Protein AF-A0AAN7P745-F1 (afdb_monomer)

Mean predicted aligned error: 16.89 Å

Nearest PDB structures (foldseek):
  5hvo-assembly1_A  TM=8.659E-01  e=6.876E-32  Aspergillus fumigatus Af293
  5huv-assembly1_B  TM=8.745E-01  e=3.582E-31  Candida albicans SC5314
  5huu-assembly1_B-2  TM=8.502E-01  e=7.064E-30  Candida albicans SC5314
  5l3k-assembly2_H  TM=8.407E-01  e=4.374E-30  Mycolicibacterium thermoresistibile
  8fo1-assembly1_A  TM=8.170E-01  e=1.614E-23  Cryptococcus neoformans H99

Secondary structure (DSSP, 8-state):
-HHHHHHHHHHHHHHHHHHHTT-SBPPPP---GGG---EEEEEETTEEEEEE--TTTGGGS-TTS-EEEEE--TT--TT-HHHHHHHHHHHHHS--EEEEEE-HHHHSBSSHHHHHHTHHHHHHHHHHHHHHHHHTTS--GGGEEEEEETHHHHHHHHHHHHHHHHTTSPPPSEEEEES-B-TTTTT--GGGS--TTSSSEEEEEE-SSSB-SS--SSEEEES-TTSSSSS-S-TTS---TT---SS--HHHHHHHHHHHHHHHHHHHHH-TTTS-EEEE--HHHHHTT----PEEETT---HHHHHHHTTT--SS-----EEEEEEE-SEEEEE-TTS-EEEEE---HHHHHHHHHS-TT-EEEEE-SS---TTPPPPPPPTTSS---EEEE------THHHHHTT-GGG----HHHHHHHHHHHHHHHHHHHHHHTTS--SEEEEESGGGTTHHHHHHHHHHHTT---EEEEEE-S----HHHHTTSTTHHHHHHHHHTSSEEEESSHHHHHHHHHHHHHHH--EEETTTTEEEETTEEEEEEE------HHHHHHHPPPPPS--SSEEEEEEES-HHHHHHHHHHHHHHHHH-GGGTTTEEEEEEESSS-GGGTHHHHHHHHHHH--SS---EEEEESPPPHHHHHHHHHH-SEEEE--SSBS--HHHHHHHHH--SS--EEEEETTBHHHHH-TTSEEE-TT-HHHHHHHHHHHHT--HHHHHHHHHHHHHHHHHT-HHHHHHHHHHHHHT--S-SSPPP-HHHHHHHHTTTSPTTSEEEEEE-TBTTTB---SSGGG----HHHHHHHHHHHTSTTEEEEEE-SS-HHHHHHHH--SSSEEEEGGGTEEE-TTS-EEE--PPTTHHHHHHHHHHHHHHHH--TT-EEEE-SS-EEEE-TTS-HHHHHHHHHHHHHHHHHTTPEEEEETTEEEEE---S--HHHHHHHHHHHHH-TTHHHHEEEEEEE-STTHHHHHHHTTTTSEEEEE---S------SEEESSGGGHHHHHHHHHHHHHH-

Solvent-accessible surface area (backbone atoms only — not comparable to full-atom values): 55113 Å² total; per-residue (Å²): 112,77,62,62,54,50,56,51,51,51,50,56,49,51,28,49,49,30,56,74,69,68,46,59,46,87,76,70,75,91,73,58,70,94,69,64,69,70,46,45,32,38,32,32,98,91,33,79,88,54,39,79,64,46,91,92,49,51,83,75,47,62,40,92,39,42,36,38,36,41,29,57,25,71,72,32,47,69,82,38,68,67,52,52,47,42,52,51,47,49,63,71,78,43,88,39,38,37,34,41,45,26,45,30,87,47,22,30,26,34,53,65,63,65,35,59,69,46,31,58,50,55,3,43,55,50,7,51,50,52,41,51,34,36,78,70,65,37,38,50,50,82,37,33,35,32,38,8,28,26,56,14,12,27,21,42,19,30,14,24,44,42,28,13,66,74,59,78,68,52,48,31,36,32,35,38,26,30,19,29,43,25,82,93,38,66,90,50,58,70,88,66,27,51,36,36,78,25,19,75,36,17,41,26,34,31,18,20,84,60,19,48,90,65,93,42,28,68,44,46,38,36,44,64,66,85,72,84,58,62,5,35,59,37,92,96,35,82,79,71,94,90,70,95,73,72,98,80,70,68,61,70,28,47,56,45,10,40,54,41,34,54,54,53,48,42,50,18,64,75,43,69,76,91,73,50,74,35,48,48,50,52,67,66,36,49,78,67,75,60,62,71,65,70,68,38,66,49,77,60,89,44,74,70,56,36,62,69,66,58,45,75,56,70,78,58,77,79,83,65,42,32,37,38,37,38,70,45,42,53,37,31,54,45,64,50,101,86,66,48,74,40,85,39,91,43,93,44,76,61,49,36,52,54,49,63,66,52,61,60,85,28,38,37,40,12,20,35,83,56,92,73,60,100,84,64,76,77,73,78,56,48,96,83,43,87,47,50,47,50,74,49,81,52,76,90,84,65,77,44,57,64,26,42,32,57,70,41,54,96,55,41,68,86,50,70,69,49,48,53,49,45,52,53,49,16,48,55,52,17,54,55,51,47,68,53,49,76,70,72,65,50,51,32,40,40,38,39,33,83,77,47,33,60,16,34,39,53,42,41,51,48,32,65,76,72,63,53,88,50,35,33,31,34,36,40,70,59,44,54,41,50,46,83,58,46,63,73,41,94,58,38,59,61,50,52,32,13,52,58,33,26,46,22,39,34,23,46,34,60,69,35,42,52,22,48,54,50,29,41,35,72,70,55,18,33,51,70,40,82,91,77,31,35,35,46,54,31,61,34,44,27,42,46,40,63,54,53,78,35,47,66,34,66,63,47,40,69,72,50,74,84,88,80,75,92,67,90,50,46,29,34,34,33,72,48,65,50,67,66,57,54,51,41,51,51,53,12,51,54,50,32,40,72,77,39,58,83,48,58,84,33,46,32,39,38,40,42,31,67,71,54,65,61,84,80,45,47,68,59,52,51,53,52,34,71,77,70,43,57,99,89,36,72,41,70,46,79,47,75,54,86,70,53,70,68,58,48,51,56,50,42,51,63,27,40,32,40,42,50,49,51,88,51,39,36,60,58,67,65,62,53,51,34,46,36,30,48,83,67,93,42,41,36,52,34,33,7,65,46,26,40,46,45,82,76,41,76,66,39,50,68,32,55,57,87,38,39,68,55,39,17,51,52,49,51,51,53,76,68,52,55,66,71,59,31,44,55,35,45,53,55,51,34,56,48,41,57,66,43,12,32,63,48,36,51,51,59,50,52,51,51,30,68,70,60,58,80,65,88,74,78,80,74,45,42,70,64,45,54,78,57,48,58,83,67,49,59,85,96,40,33,40,34,42,41,32,28,43,69,36,27,56,12,54,76,50,101,46,77,91,71,41,52,54,49,71,66,49,45,56,52,52,57,50,43,39,72,34,89,62,39,45,41,33,42,48,24,78,44,33,50,72,56,50,47,65,66,71,64,72,71,65,39,32,42,19,6,52,30,31,44,34,33,39,41,59,89,69,53,72,47,70,63,89,71,68,91,65,50,65,59,46,45,55,52,47,51,54,50,45,41,74,78,54,41,56,72,63,19,42,71,47,80,52,75,76,34,39,35,41,36,44,66,67,33,54,78,76,58,49,67,58,47,62,61,51,51,39,50,56,30,42,76,66,65,25,44,58,41,89,46,94,56,30,41,32,31,35,67,80,60,103,69,40,38,20,57,34,53,51,48,54,46,32,73,75,60,34,91,65,28,82,82,52,45,33,41,39,38,41,25,46,53,81,64,41,38,47,28,24,53,72,35,55,95,72,35,54,26,36,32,28,41,52,49,63,72,77,92,71,58,37,66,28,50,36,49,44,36,75,51,47,42,28,51,55,51,36,53,49,52,54,58,73,74,106

pLDDT: mean 83.89, std 14.68, range [29.42, 98.75]

Sequence (1027 aa):
MLRISIVLALVFWAQAQVLNMGIGKLCLTKPEVSQCKVTFTLYNRLVTNGLVLSDANLNKIIASQRIVFIIHGWLQASSQGWIVEMKNEYLKIENLNVIVVDWSTYAFCSDYWPSAEVVPEIGVITGDFIWKLVSKNHAKLNTIQINGFSLGAHVAGIAGQQVQLKSGGVKIERINGLDATSLGFDGAAFNRRLDASDAKFVQAFHTSDFGMQVRYGTIDVYFNVKDNTCGRVQPGCPFSPGVPLPANPILPIVFCNHIRAVVYFIYSIKKPLDTLLAIRCSCINFRAKMCVGAKIVVGEYCPSLFAKILSNDMHAPRNYRTLVIAERLPFDLERNEHGDLVRKNRFDKISTTVAREVDPDTLWLGWAGSHLSENEKIPEPRLTDPTVLKSSQILPFCSNLWGLFHLVTKYAVCDETKWKNYLNVNKAIGNQALEVLKKGETDVVWLHNYQVIMAAVIIRQAIVEEQFTCKMGFFLHTQFPPCDVIKLLPWCDELLQGMLANDVVGFHTLSHCQNFLRSCQHCLGCRVDEEHLLIEHGGRVVTVKPSTMGIPFDYFTQLTQPKSFPRAQKIITTFDKCPHAIAQKLSALELLFKNNPDHLENIIMLFVITRVSLDQIQDKIDRFNANYRTSSWYPVHCTHGNKTQSELVAILQTTDVCLITPLNSSLSLIAKEFVACQNTVPGVLLLSSFSGNAETMPEAITTNPNLVDELAQALNRALTMPDDEKTIRMNYLRERERRNNTQHWKNSFLDAVFNHTNTGIDEVDVDYFDKYLSGWIKPNNDVVLLLDYDGTLAPIMPHPNLSKIPKETKAVLERLSNTDGCYVAVISGRGISNVKGMVGMDHITYAGNHGLEILFPDGSNFVFPIPEGISERVADLDAVLQEKLGYDGSWVENKGTSLTFHYRDGTLDFRKGFEAKAKVLIEEAGFKSEHAHLAVEAKPIVPWNKGCAAVYILEKIYGTDWINKINVIYIGDDVTDEDAMLMLKGIAATIRITSLPMTKTMAERRLPNNKSVLPLLQWVEQYLSRR

Organism: NCBI:txid1421715

Radius of gyration: 36.68 Å; Cα contacts (8 Å, |Δi|>4): 1958; chains: 1; bounding box: 88×91×112 Å

InterPro domains:
  IPR000734 Triacylglycerol lipase family [PR00821] (55-74)
  IPR000734 Triacylglycerol lipase family [PR00821] (143-161)
  IPR000734 Triacylglycerol lipase family [PR00821] (256-271)
  IPR001830 Glycosyl transferase, family 20 [PF00982] (322-752)
  IPR001830 Glycosyl transferase, family 20 [PTHR10788] (317-1020)
  IPR003337 Trehalose-phosphatase [PF02358] (786-981)
  IPR003337 Trehalose-phosphatase [TIGR00685] (784-1020)
  IPR006379 HAD-superfamily hydrolase, subfamily IIB [TIGR01484] (785-986)
  IPR013818 Lipase [PF00151] (37-294)
  IPR023214 HAD superfamily [G3DSA:3.40.50.1000] (785-1004)
  IPR029058 Alpha/Beta hydrolase fold [G3DSA:3.40.50.1820] (12-312)
  IPR029058 Alpha/Beta hydrolase fold [SSF53474] (34-291)
  IPR036412 HAD-like superfamily [SSF56784] (784-1020)

Structure (mmCIF, N/CA/C/O backbone):
data_AF-A0AAN7P745-F1
#
_entry.id   AF-A0AAN7P745-F1
#
loop_
_atom_site.group_PDB
_atom_site.id
_atom_site.type_symbol
_atom_site.label_atom_id
_atom_site.label_alt_id
_atom_site.label_comp_id
_atom_site.label_asym_id
_atom_site.label_entity_id
_atom_site.label_seq_id
_atom_site.pdbx_PDB_ins_code
_atom_site.Cartn_x
_atom_site.Cartn_y
_atom_site.Cartn_z
_atom_site.occupancy
_atom_site.B_iso_or_equiv
_atom_site.auth_seq_id
_atom_site.auth_comp_id
_atom_site.auth_asym_id
_atom_site.auth_atom_id
_atom_site.pdbx_PDB_model_num
ATOM 1 N N . MET A 1 1 ? 10.425 -28.432 -29.502 1.00 34.94 1 MET A N 1
ATOM 2 C CA . MET A 1 1 ? 10.435 -29.502 -30.529 1.00 34.94 1 MET A CA 1
ATOM 3 C C . MET A 1 1 ? 9.522 -30.684 -30.189 1.00 34.94 1 MET A C 1
ATOM 5 O O . MET A 1 1 ? 8.657 -30.995 -30.999 1.00 34.94 1 MET A O 1
ATOM 9 N N . LEU A 1 2 ? 9.623 -31.297 -28.997 1.00 35.84 2 LEU A N 1
ATOM 10 C CA . LEU A 1 2 ? 8.792 -32.460 -28.606 1.00 35.84 2 LEU A CA 1
ATOM 11 C C . LEU A 1 2 ? 7.265 -32.209 -28.698 1.00 35.84 2 LEU A C 1
ATOM 13 O O . LEU A 1 2 ? 6.505 -33.085 -29.084 1.00 35.84 2 LEU A O 1
ATOM 17 N N . ARG A 1 3 ? 6.816 -30.980 -28.406 1.00 44.78 3 ARG A N 1
ATOM 18 C CA . ARG A 1 3 ? 5.394 -30.579 -28.386 1.00 44.78 3 ARG A CA 1
ATOM 19 C C . ARG A 1 3 ? 4.777 -30.307 -29.762 1.00 44.78 3 ARG A C 1
ATOM 21 O O . ARG A 1 3 ? 3.663 -30.745 -30.009 1.00 44.78 3 ARG A O 1
ATOM 28 N N . ILE A 1 4 ? 5.508 -29.633 -30.655 1.00 49.75 4 ILE A N 1
ATOM 29 C CA . ILE A 1 4 ? 5.085 -29.415 -32.053 1.00 49.75 4 ILE A CA 1
ATOM 30 C C . ILE A 1 4 ? 4.861 -30.773 -32.730 1.00 49.75 4 ILE A C 1
ATOM 32 O O . ILE A 1 4 ? 3.863 -30.965 -33.409 1.00 49.75 4 ILE A O 1
ATOM 36 N N . SER A 1 5 ? 5.726 -31.745 -32.435 1.00 50.75 5 SER A N 1
ATOM 37 C CA . SER A 1 5 ? 5.614 -33.120 -32.934 1.00 50.75 5 SER A CA 1
ATOM 38 C C . SER A 1 5 ? 4.333 -33.825 -32.459 1.00 50.75 5 SER A C 1
ATOM 40 O O . SER A 1 5 ? 3.699 -34.520 -33.244 1.00 50.75 5 SER A O 1
ATOM 42 N N . ILE A 1 6 ? 3.904 -33.601 -31.207 1.00 54.59 6 ILE A N 1
ATOM 43 C CA . ILE A 1 6 ? 2.654 -34.158 -30.657 1.00 54.59 6 ILE A CA 1
ATOM 44 C C . ILE A 1 6 ? 1.432 -33.493 -31.299 1.00 54.59 6 ILE A C 1
ATOM 46 O O . ILE A 1 6 ? 0.529 -34.190 -31.745 1.00 54.59 6 ILE A O 1
ATOM 50 N N . VAL A 1 7 ? 1.399 -32.161 -31.392 1.00 57.81 7 VAL A N 1
ATOM 51 C CA . VAL A 1 7 ? 0.248 -31.444 -31.971 1.00 57.81 7 VAL A CA 1
ATOM 52 C C . VAL A 1 7 ? 0.106 -31.731 -33.471 1.00 57.81 7 VAL A C 1
ATOM 54 O O . VAL A 1 7 ? -1.003 -31.967 -33.940 1.00 57.81 7 VAL A O 1
ATOM 57 N N . LEU A 1 8 ? 1.215 -31.811 -34.213 1.00 60.28 8 LEU A N 1
ATOM 58 C CA . LEU A 1 8 ? 1.209 -32.236 -35.616 1.00 60.28 8 LEU A CA 1
ATOM 59 C C . LEU A 1 8 ? 0.715 -33.680 -35.773 1.00 60.28 8 LEU A C 1
ATOM 61 O O . LEU A 1 8 ? -0.136 -33.933 -36.621 1.00 60.28 8 LEU A O 1
ATOM 65 N N . ALA A 1 9 ? 1.178 -34.615 -34.935 1.00 58.25 9 ALA A N 1
ATOM 66 C CA . ALA A 1 9 ? 0.704 -36.001 -34.958 1.00 58.25 9 ALA A CA 1
ATOM 67 C C . ALA A 1 9 ? -0.807 -36.114 -34.674 1.00 58.25 9 ALA A C 1
ATOM 69 O O . ALA A 1 9 ? -1.495 -36.920 -35.300 1.00 58.25 9 ALA A O 1
ATOM 70 N N . LEU A 1 10 ? -1.338 -35.274 -33.779 1.00 60.84 10 LEU A N 1
ATOM 71 C CA . LEU A 1 10 ? -2.770 -35.198 -33.470 1.00 60.84 10 LEU A CA 1
ATOM 72 C C . LEU A 1 10 ? -3.594 -34.671 -34.658 1.00 60.84 10 LEU A C 1
ATOM 74 O O . LEU A 1 10 ? -4.677 -35.194 -34.913 1.00 60.84 10 LEU A O 1
ATOM 78 N N . VAL A 1 11 ? -3.077 -33.691 -35.411 1.00 62.94 11 VAL A N 1
ATOM 79 C CA . VAL A 1 11 ? -3.713 -33.181 -36.642 1.00 62.94 11 VAL A CA 1
ATOM 80 C C . VAL A 1 11 ? -3.708 -34.241 -37.743 1.00 62.94 11 VAL A C 1
ATOM 82 O O . VAL A 1 11 ? -4.757 -34.497 -38.326 1.00 62.94 11 VAL A O 1
ATOM 85 N N . PHE A 1 12 ? -2.576 -34.916 -37.981 1.00 64.31 12 PHE A N 1
ATOM 86 C CA . PHE A 1 12 ? -2.487 -35.986 -38.983 1.00 64.31 12 PHE A CA 1
ATOM 87 C C . PHE A 1 12 ? -3.410 -37.172 -38.665 1.00 64.31 12 PHE A C 1
ATOM 89 O O . PHE A 1 12 ? -4.016 -37.742 -39.569 1.00 64.31 12 PHE A O 1
ATOM 96 N N . TRP A 1 13 ? -3.575 -37.529 -37.387 1.00 59.31 13 TRP A N 1
ATOM 97 C CA . TRP A 1 13 ? -4.514 -38.580 -36.987 1.00 59.31 13 TRP A CA 1
ATOM 98 C C . TRP A 1 13 ? -5.977 -38.125 -37.056 1.00 59.31 13 TRP A C 1
ATOM 100 O O . TRP A 1 13 ? -6.816 -38.896 -37.508 1.00 59.31 13 TRP A O 1
ATOM 110 N N . ALA A 1 14 ? -6.304 -36.884 -36.668 1.00 59.53 14 ALA A N 1
ATOM 111 C CA . ALA A 1 14 ? -7.654 -36.332 -36.835 1.00 59.53 14 ALA A CA 1
ATOM 112 C C . ALA A 1 14 ? -8.053 -36.285 -38.318 1.00 59.53 14 ALA A C 1
ATOM 114 O O . ALA A 1 14 ? -9.144 -36.719 -38.674 1.00 59.53 14 ALA A O 1
ATOM 115 N N . GLN A 1 15 ? -7.135 -35.854 -39.180 1.00 64.69 15 GLN A N 1
ATOM 116 C CA . GLN A 1 15 ? -7.266 -35.908 -40.634 1.00 64.69 15 GLN A CA 1
ATOM 117 C C . GLN A 1 15 ? -7.487 -37.352 -41.120 1.00 64.69 15 GLN A C 1
ATOM 119 O O . GLN A 1 15 ? -8.419 -37.602 -41.880 1.00 64.69 15 GLN A O 1
ATOM 124 N N . ALA A 1 16 ? -6.727 -38.329 -40.610 1.00 58.12 16 ALA A N 1
ATOM 125 C CA . ALA A 1 16 ? -6.922 -39.746 -40.929 1.00 58.12 16 ALA A CA 1
ATOM 126 C C . ALA A 1 16 ? -8.275 -40.312 -40.444 1.00 58.12 16 ALA A C 1
ATOM 128 O O . ALA A 1 16 ? -8.892 -41.105 -41.149 1.00 58.12 16 ALA A O 1
ATOM 129 N N . GLN A 1 17 ? -8.773 -39.902 -39.272 1.00 58.50 17 GLN A N 1
ATOM 130 C CA . GLN A 1 17 ? -10.094 -40.304 -38.767 1.00 58.50 17 GLN A CA 1
ATOM 131 C C . GLN A 1 17 ? -11.231 -39.686 -39.584 1.00 58.50 17 GLN A C 1
ATOM 133 O O . GLN A 1 17 ? -12.182 -40.377 -39.927 1.00 58.50 17 GLN A O 1
ATOM 138 N N . VAL A 1 18 ? -11.119 -38.406 -39.940 1.00 58.31 18 VAL A N 1
ATOM 139 C CA . VAL A 1 18 ? -12.094 -37.693 -40.778 1.00 58.31 18 VAL A CA 1
ATOM 140 C C . VAL A 1 18 ? -12.180 -38.333 -42.171 1.00 58.31 18 VAL A C 1
ATOM 142 O O . VAL A 1 18 ? -13.283 -38.592 -42.654 1.00 58.31 18 VAL A O 1
ATOM 145 N N . LEU A 1 19 ? -11.031 -38.703 -42.751 1.00 59.38 19 LEU A N 1
ATOM 146 C CA . LEU A 1 19 ? -10.947 -39.493 -43.985 1.00 59.38 19 LEU A CA 1
ATOM 147 C C . LEU A 1 19 ? -11.577 -40.891 -43.826 1.00 59.38 19 LEU A C 1
ATOM 149 O O . LEU A 1 19 ? -12.367 -41.296 -44.675 1.00 59.38 19 LEU A O 1
ATOM 153 N N . ASN A 1 20 ? -11.302 -41.6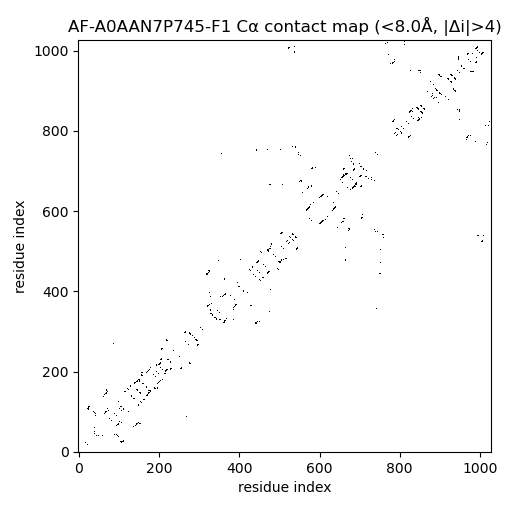02 -42.725 1.00 54.50 20 ASN A N 1
ATOM 154 C CA . ASN A 1 20 ? -11.874 -42.930 -42.448 1.00 54.50 20 ASN A CA 1
ATOM 155 C C . ASN A 1 20 ? -13.392 -42.907 -42.189 1.00 54.50 20 ASN A C 1
ATOM 157 O O . ASN A 1 20 ? -14.074 -43.888 -42.473 1.00 54.50 20 ASN A O 1
ATOM 161 N N . MET A 1 21 ? -13.932 -41.807 -41.656 1.00 54.38 21 MET A N 1
ATOM 162 C CA . MET A 1 21 ? -15.368 -41.624 -41.408 1.00 54.38 21 MET A CA 1
ATOM 163 C C . MET A 1 21 ? -16.126 -41.084 -42.635 1.00 54.38 21 MET A C 1
ATOM 165 O O . MET A 1 21 ? -17.347 -40.945 -42.575 1.00 54.38 21 MET A O 1
ATOM 169 N N . GLY A 1 22 ? -15.430 -40.763 -43.735 1.00 54.44 22 GLY A N 1
ATOM 170 C CA . GLY A 1 22 ? -16.032 -40.163 -44.932 1.00 54.44 22 GLY A CA 1
ATOM 171 C C . GLY A 1 22 ? -16.610 -38.761 -44.694 1.00 54.44 22 GLY A C 1
ATOM 172 O O . GLY A 1 22 ? -17.538 -38.347 -45.388 1.00 54.44 22 GLY A O 1
ATOM 173 N N . ILE A 1 23 ? -16.105 -38.043 -43.687 1.00 55.44 23 ILE A N 1
ATOM 174 C CA . ILE A 1 23 ? -16.576 -36.710 -43.297 1.00 55.44 23 ILE A CA 1
ATOM 175 C C . ILE A 1 23 ? -15.678 -35.668 -43.986 1.00 55.44 23 ILE A C 1
ATOM 177 O O . ILE A 1 23 ? -14.461 -35.775 -43.944 1.00 55.44 23 ILE A O 1
ATOM 181 N N . GLY A 1 24 ? -16.254 -34.639 -44.615 1.00 52.62 24 GLY A N 1
ATOM 182 C CA . GLY A 1 24 ? -15.495 -33.582 -45.310 1.00 52.62 24 GLY A CA 1
ATOM 183 C C . GLY A 1 24 ? -15.291 -33.824 -46.814 1.00 52.62 24 GLY A C 1
ATOM 184 O O . GLY A 1 24 ? -15.501 -34.921 -47.324 1.00 52.62 24 GLY A O 1
ATOM 185 N N . LYS A 1 25 ? -14.943 -32.765 -47.558 1.00 57.94 25 LYS A N 1
ATOM 186 C CA . LYS A 1 25 ? -14.633 -32.835 -49.002 1.00 57.94 25 LYS A CA 1
ATOM 187 C C . LYS A 1 25 ? -13.120 -32.964 -49.221 1.00 57.94 25 LYS A C 1
ATOM 189 O O . LYS A 1 25 ? -12.353 -32.421 -48.430 1.00 57.94 25 LYS A O 1
ATOM 194 N N . LEU A 1 26 ? -12.706 -33.627 -50.310 1.00 55.22 26 LEU A N 1
ATOM 195 C CA . LEU A 1 26 ? -11.303 -33.664 -50.750 1.00 55.22 26 LEU A CA 1
ATOM 196 C C . LEU A 1 26 ? -10.814 -32.228 -51.016 1.00 55.22 26 LEU A C 1
ATOM 198 O O . LEU A 1 26 ? -11.507 -31.460 -51.690 1.00 55.22 26 LEU A O 1
ATOM 202 N N . CYS A 1 27 ? -9.662 -31.856 -50.458 1.00 57.78 27 CYS A N 1
ATOM 203 C CA . CYS A 1 27 ? -9.235 -30.461 -50.411 1.00 57.78 27 CYS A CA 1
ATOM 204 C C . CYS A 1 27 ? -8.809 -29.910 -51.785 1.00 57.78 27 CYS A C 1
ATOM 206 O O . CYS A 1 27 ? -8.082 -30.553 -52.541 1.00 57.78 27 CYS A O 1
ATOM 208 N N . LEU A 1 28 ? -9.285 -28.701 -52.105 1.00 57.00 28 LEU A N 1
ATOM 209 C CA . LEU A 1 28 ? -8.918 -27.944 -53.307 1.00 57.00 28 LEU A CA 1
ATOM 210 C C . LEU A 1 28 ? -7.557 -27.255 -53.099 1.00 57.00 28 LEU A C 1
ATOM 212 O O . LEU A 1 28 ? -7.248 -26.812 -51.992 1.00 57.00 28 LEU A O 1
ATOM 216 N N . THR A 1 29 ? -6.760 -27.126 -54.163 1.00 59.06 29 THR A N 1
ATOM 217 C CA . THR A 1 29 ? -5.555 -26.277 -54.188 1.00 59.06 29 THR A CA 1
ATOM 218 C C . THR A 1 29 ? -5.900 -24.827 -53.844 1.00 59.06 29 THR A C 1
ATOM 220 O O . THR A 1 29 ? -7.017 -24.391 -54.127 1.00 59.06 29 THR A O 1
ATOM 223 N N . LYS A 1 30 ? -4.943 -24.072 -53.280 1.00 61.34 30 LYS A N 1
ATOM 224 C CA . LYS A 1 30 ? -5.121 -22.662 -52.900 1.00 61.34 30 LYS A CA 1
ATOM 225 C C . LYS A 1 30 ? -5.818 -21.856 -54.022 1.00 61.34 30 LYS A C 1
ATOM 227 O O . LYS A 1 30 ? -5.224 -21.705 -55.091 1.00 61.34 30 LYS A O 1
ATOM 232 N N . PRO A 1 31 ? -7.046 -21.349 -53.806 1.00 62.66 31 PRO A N 1
ATOM 233 C CA . PRO A 1 31 ? -7.770 -20.560 -54.801 1.00 62.66 31 PRO A CA 1
ATOM 234 C C . PRO A 1 31 ? -7.322 -19.090 -54.800 1.00 62.66 31 PRO A C 1
ATOM 236 O O . PRO A 1 31 ? -6.814 -18.582 -53.799 1.00 62.66 31 PRO A O 1
ATOM 239 N N . GLU A 1 32 ? -7.555 -18.376 -55.905 1.00 60.81 32 GLU A N 1
ATOM 240 C CA . GLU A 1 32 ? -7.454 -16.910 -55.917 1.00 60.81 32 GLU A CA 1
ATOM 241 C C . GLU A 1 32 ? -8.561 -16.276 -55.054 1.00 60.81 32 GLU A C 1
ATOM 243 O O . GLU A 1 32 ? -9.662 -16.816 -54.946 1.00 60.81 32 GLU A O 1
ATOM 248 N N . VAL A 1 33 ? -8.310 -15.088 -54.484 1.00 61.59 33 VAL A N 1
ATOM 249 C CA . VAL A 1 33 ? -9.277 -14.356 -53.630 1.00 61.59 33 VAL A CA 1
ATOM 250 C C . VAL A 1 33 ? -10.644 -14.189 -54.311 1.00 61.59 33 VAL A C 1
ATOM 252 O O . VAL A 1 33 ? -11.678 -14.316 -53.663 1.00 61.59 33 VAL A O 1
ATOM 255 N N . SER A 1 34 ? -10.660 -13.955 -55.626 1.00 61.09 34 SER A N 1
ATOM 256 C CA . SER A 1 34 ? -11.872 -13.805 -56.448 1.00 61.09 34 SER A CA 1
ATOM 257 C C . SER A 1 34 ? -12.730 -15.077 -56.531 1.00 61.09 34 SER A C 1
ATOM 259 O O . SER A 1 34 ? -13.916 -14.999 -56.850 1.00 61.09 34 SER A O 1
ATOM 261 N N . GLN A 1 35 ? -12.148 -16.240 -56.233 1.00 67.06 35 GLN A N 1
ATOM 262 C CA . GLN A 1 35 ? -12.784 -17.556 -56.303 1.00 67.06 35 GLN A CA 1
ATOM 263 C C . GLN A 1 35 ? -13.251 -18.059 -54.927 1.00 67.06 35 GLN A C 1
ATOM 265 O O . GLN A 1 35 ? -13.985 -19.047 -54.852 1.00 67.06 35 GLN A O 1
ATOM 270 N N . CYS A 1 36 ? -12.863 -17.381 -53.841 1.00 76.62 36 CYS A N 1
ATOM 271 C CA . CYS A 1 36 ? -13.262 -17.724 -52.482 1.00 76.62 36 CYS A CA 1
ATOM 272 C C . CYS A 1 36 ? -14.757 -17.471 -52.243 1.00 76.62 36 CYS A C 1
ATOM 274 O O . CYS A 1 36 ? -15.217 -16.334 -52.144 1.00 76.62 36 CYS A O 1
ATOM 276 N N . LYS A 1 37 ? -15.536 -18.548 -52.092 1.00 84.50 37 LYS A N 1
ATOM 277 C CA . LYS A 1 37 ? -16.971 -18.463 -51.792 1.00 84.50 37 LYS A CA 1
ATOM 278 C C . LYS A 1 37 ? -17.237 -18.324 -50.288 1.00 84.50 37 LYS A C 1
ATOM 280 O O . LYS A 1 37 ? -17.192 -19.317 -49.559 1.00 84.50 37 LYS A O 1
ATOM 285 N N . VAL A 1 38 ? -17.589 -17.109 -49.860 1.00 93.69 38 VAL A N 1
ATOM 286 C CA . VAL A 1 38 ? -18.064 -16.780 -48.502 1.00 93.69 38 VAL A CA 1
ATOM 287 C C . VAL A 1 38 ? -19.523 -16.330 -48.561 1.00 93.69 38 VAL A C 1
ATOM 289 O O . VAL A 1 38 ? -19.886 -15.505 -49.398 1.00 93.69 38 VAL A O 1
ATOM 292 N N . THR A 1 39 ? -20.367 -16.864 -47.679 1.00 96.44 39 THR A N 1
ATOM 293 C CA . THR A 1 39 ? -21.792 -16.510 -47.598 1.00 96.44 39 THR A CA 1
ATOM 294 C C . THR A 1 39 ? -22.069 -15.741 -46.310 1.00 96.44 39 THR A C 1
ATOM 296 O O . THR A 1 39 ? -21.699 -16.188 -45.229 1.00 96.44 39 THR A O 1
ATOM 299 N N . PHE A 1 40 ? -22.759 -14.604 -46.412 1.00 97.75 40 PHE A N 1
ATOM 300 C CA . PHE A 1 40 ? -23.172 -13.791 -45.265 1.00 97.75 40 PHE A CA 1
ATOM 301 C C . PHE A 1 40 ? -24.677 -13.938 -45.063 1.00 97.75 40 PHE A C 1
ATOM 303 O O . PHE A 1 40 ? -25.452 -13.517 -45.919 1.00 97.75 40 PHE A O 1
ATOM 310 N N . THR A 1 41 ? -25.106 -14.534 -43.950 1.00 98.00 41 THR A N 1
ATOM 311 C CA . THR A 1 41 ? -26.537 -14.760 -43.677 1.00 98.00 41 THR A CA 1
ATOM 312 C C . THR A 1 41 ? -27.013 -13.871 -42.537 1.00 98.00 41 THR A C 1
ATOM 314 O O . THR A 1 41 ? -26.535 -14.007 -41.411 1.00 98.00 41 THR A O 1
ATOM 317 N N . LEU A 1 42 ? -27.956 -12.976 -42.829 1.00 97.50 42 LEU A N 1
ATOM 318 C CA . LEU A 1 42 ? -28.577 -12.064 -41.874 1.00 97.50 42 LEU A CA 1
ATOM 319 C C . LEU A 1 42 ? -29.681 -12.753 -41.078 1.00 97.50 42 LEU A C 1
ATOM 321 O O . LEU A 1 42 ? -30.570 -13.377 -41.656 1.00 97.50 42 LEU A O 1
ATOM 325 N N . TYR A 1 43 ? -29.677 -12.510 -39.773 1.00 96.94 43 TYR A N 1
ATOM 326 C CA . TYR A 1 43 ? -30.782 -12.768 -38.868 1.00 96.94 43 TYR A CA 1
ATOM 327 C C . TYR A 1 43 ? -31.062 -11.523 -38.032 1.00 96.94 43 TYR A C 1
ATOM 329 O O . TYR A 1 43 ? -30.152 -10.927 -37.459 1.00 96.94 43 TYR A O 1
ATOM 337 N N . ASN A 1 44 ? -32.323 -11.130 -37.946 1.00 94.31 44 ASN A N 1
ATOM 338 C CA . ASN A 1 44 ? -32.794 -10.089 -37.037 1.00 94.31 44 ASN A CA 1
ATOM 339 C C . ASN A 1 44 ? -34.287 -10.315 -36.768 1.00 94.31 44 ASN A C 1
ATOM 341 O O . ASN A 1 44 ? -34.882 -11.269 -37.268 1.00 94.31 44 ASN A O 1
ATOM 345 N N . ARG A 1 45 ? -34.925 -9.421 -36.013 1.00 87.12 45 ARG A N 1
ATOM 346 C CA . ARG A 1 45 ? -36.364 -9.522 -35.712 1.00 87.12 45 ARG A CA 1
ATOM 347 C C . ARG A 1 45 ? -37.279 -9.602 -36.951 1.00 87.12 45 ARG A C 1
ATOM 349 O O . ARG A 1 45 ? -38.383 -10.115 -36.842 1.00 87.12 45 ARG A O 1
ATOM 356 N N . LEU A 1 46 ? -36.848 -9.073 -38.103 1.00 85.88 46 LEU A N 1
ATOM 357 C CA . LEU A 1 46 ? -37.605 -9.085 -39.366 1.00 85.88 46 LEU A CA 1
ATOM 358 C C . LEU A 1 46 ? -37.233 -10.273 -40.266 1.00 85.88 46 LEU A C 1
ATOM 360 O O . LEU A 1 46 ? -37.952 -10.582 -41.213 1.00 85.88 46 LEU A O 1
ATOM 364 N N . VAL A 1 47 ? -36.099 -10.919 -39.994 1.00 89.69 47 VAL A N 1
ATOM 365 C CA . VAL A 1 47 ? -35.512 -11.996 -40.790 1.00 89.69 47 VAL A CA 1
ATOM 366 C C . VAL A 1 47 ? -35.127 -13.132 -39.843 1.00 89.69 47 VAL A C 1
ATOM 368 O O . VAL A 1 47 ? -33.978 -13.259 -39.426 1.00 89.69 47 VAL A O 1
ATOM 371 N N . THR A 1 48 ? -36.099 -13.960 -39.470 1.00 83.56 48 THR A N 1
ATOM 372 C CA . THR A 1 48 ? -35.902 -15.048 -38.495 1.00 83.56 48 THR A CA 1
ATOM 373 C C . THR A 1 48 ? -35.373 -16.336 -39.131 1.00 83.56 48 THR A C 1
ATOM 375 O O . THR A 1 48 ? -34.560 -17.030 -38.522 1.00 83.56 48 THR A O 1
ATOM 378 N N . ASN A 1 49 ? -35.757 -16.618 -40.381 1.00 87.31 49 ASN A N 1
ATOM 379 C CA . ASN A 1 49 ? -35.361 -17.823 -41.128 1.00 87.31 49 ASN A CA 1
ATOM 380 C C . ASN A 1 49 ? -34.000 -17.705 -41.840 1.00 87.31 49 ASN A C 1
ATOM 382 O O . ASN A 1 49 ? -33.587 -18.634 -42.528 1.00 87.31 49 ASN A O 1
ATOM 386 N N . GLY A 1 50 ? -33.300 -16.582 -41.662 1.00 91.12 50 GLY A N 1
ATOM 387 C CA . GLY A 1 50 ? -32.042 -16.291 -42.345 1.00 91.12 50 GLY A CA 1
ATOM 388 C C . GLY A 1 50 ? -32.251 -15.737 -43.755 1.00 91.12 50 GLY A C 1
ATOM 389 O O . GLY A 1 50 ? -33.078 -16.223 -44.521 1.00 91.12 50 GLY A O 1
ATOM 390 N N . LEU A 1 51 ? -31.487 -14.705 -44.109 1.00 95.62 51 LEU A N 1
ATOM 391 C CA . LEU A 1 51 ? -31.439 -14.148 -45.461 1.00 95.62 51 LEU A CA 1
ATOM 392 C C . LEU A 1 51 ? -29.992 -14.062 -45.925 1.00 95.62 51 LEU A C 1
ATOM 394 O O . LEU A 1 51 ? -29.193 -13.349 -45.320 1.00 95.62 51 LEU A O 1
ATOM 398 N N . VAL A 1 52 ? -29.663 -14.738 -47.025 1.00 96.44 52 VAL A N 1
ATOM 399 C CA . VAL A 1 52 ? -28.354 -14.575 -47.666 1.00 96.44 52 VAL A CA 1
ATOM 400 C C . VAL A 1 52 ? -28.257 -13.166 -48.249 1.00 96.44 52 VAL A C 1
ATOM 402 O O . VAL A 1 52 ? -29.080 -12.752 -49.074 1.00 96.44 52 VAL A O 1
ATOM 405 N N . LEU A 1 53 ? -27.260 -12.415 -47.790 1.00 95.38 53 LEU A N 1
ATOM 406 C CA . LEU A 1 53 ? -27.048 -11.030 -48.174 1.00 95.38 53 LEU A CA 1
ATOM 407 C C . LEU A 1 53 ? -26.410 -10.937 -49.563 1.00 95.38 53 LEU A C 1
ATOM 409 O O . LEU A 1 53 ? -25.439 -11.620 -49.881 1.00 95.38 53 LEU A O 1
ATOM 413 N N . SER A 1 54 ? -26.963 -10.048 -50.377 1.00 92.38 54 SER A N 1
ATOM 414 C CA . SER A 1 54 ? -26.503 -9.660 -51.709 1.00 92.38 54 SER A CA 1
ATOM 415 C C . SER A 1 54 ? -26.678 -8.149 -51.868 1.00 92.38 54 SER A C 1
ATOM 417 O O . SER A 1 54 ? -27.350 -7.509 -51.059 1.00 92.38 54 SER A O 1
ATOM 419 N N . ASP A 1 55 ? -26.120 -7.553 -52.923 1.00 88.25 55 ASP A N 1
ATOM 420 C CA . ASP A 1 55 ? -26.286 -6.113 -53.173 1.00 88.25 55 ASP A CA 1
ATOM 421 C C . ASP A 1 55 ? -27.748 -5.657 -53.239 1.00 88.25 55 ASP A C 1
ATOM 423 O O . ASP A 1 55 ? -28.053 -4.534 -52.844 1.00 88.25 55 ASP A O 1
ATOM 427 N N . ALA A 1 56 ? -28.652 -6.530 -53.687 1.00 88.88 56 ALA A N 1
ATOM 428 C CA . ALA A 1 56 ? -30.065 -6.213 -53.856 1.00 88.88 56 ALA A CA 1
ATOM 429 C C . ALA A 1 56 ? -30.848 -6.124 -52.534 1.00 88.88 56 ALA A C 1
ATOM 431 O O . ALA A 1 56 ? -31.955 -5.588 -52.522 1.00 88.88 56 ALA A O 1
ATOM 432 N N . ASN A 1 57 ? -30.319 -6.661 -51.427 1.00 92.06 57 ASN A N 1
ATOM 433 C CA . ASN A 1 57 ? -31.076 -6.821 -50.180 1.00 92.06 57 ASN A CA 1
ATOM 434 C C . ASN A 1 57 ? -30.358 -6.301 -48.919 1.00 92.06 57 ASN A C 1
ATOM 436 O O . ASN A 1 57 ? -30.819 -6.559 -47.806 1.00 92.06 57 ASN A O 1
ATOM 440 N N . LEU A 1 58 ? -29.280 -5.517 -49.066 1.00 92.88 58 LEU A N 1
ATOM 441 C CA . LEU A 1 58 ? -28.576 -4.894 -47.930 1.00 92.88 58 LEU A CA 1
ATOM 442 C C . LEU A 1 58 ? -29.476 -3.965 -47.098 1.00 92.88 58 LEU A C 1
ATOM 444 O O . LEU A 1 58 ? -29.266 -3.808 -45.898 1.00 92.88 58 LEU A O 1
ATOM 448 N N . ASN A 1 59 ? -30.532 -3.415 -47.704 1.00 89.12 59 ASN A N 1
ATOM 449 C CA . ASN A 1 59 ? -31.558 -2.620 -47.025 1.00 89.12 59 ASN A CA 1
ATOM 450 C C . ASN A 1 59 ? -32.346 -3.388 -45.944 1.00 89.12 59 ASN A C 1
ATOM 452 O O . ASN A 1 59 ? -33.074 -2.767 -45.174 1.00 89.12 59 ASN A O 1
ATOM 456 N N . LYS A 1 60 ? -32.221 -4.720 -45.870 1.00 92.31 60 LYS A N 1
ATOM 457 C CA . LYS A 1 60 ? -32.808 -5.541 -44.799 1.00 92.31 60 LYS A CA 1
ATOM 458 C C . LYS A 1 60 ? -32.020 -5.473 -43.486 1.00 92.31 60 LYS A C 1
ATOM 460 O O . LYS A 1 60 ? -32.545 -5.886 -42.451 1.00 92.31 60 LYS A O 1
ATOM 465 N N . ILE A 1 61 ? -30.797 -4.940 -43.512 1.00 93.38 61 ILE A N 1
ATOM 466 C CA . ILE A 1 61 ? -30.007 -4.637 -42.315 1.00 93.38 61 ILE A CA 1
ATOM 467 C C . ILE A 1 61 ? -30.546 -3.351 -41.692 1.00 93.38 61 ILE A C 1
ATOM 469 O O . ILE A 1 61 ? -30.640 -2.312 -42.347 1.00 93.38 61 ILE A O 1
ATOM 473 N N . ILE A 1 62 ? -30.881 -3.408 -40.404 1.00 91.56 62 ILE A N 1
ATOM 474 C CA . ILE A 1 62 ? -31.371 -2.239 -39.674 1.00 91.56 62 ILE A CA 1
ATOM 475 C C . ILE A 1 62 ? -30.153 -1.428 -39.226 1.00 91.56 62 ILE A C 1
ATOM 477 O O . ILE A 1 62 ? -29.542 -1.746 -38.210 1.00 91.56 62 ILE A O 1
ATOM 481 N N . ALA A 1 63 ? -29.798 -0.391 -39.988 1.00 86.19 63 ALA A N 1
ATOM 482 C CA . ALA A 1 63 ? -28.550 0.365 -39.820 1.00 86.19 63 ALA A CA 1
ATOM 483 C C . ALA A 1 63 ? -28.372 1.039 -38.446 1.00 86.19 63 ALA A C 1
ATOM 485 O O . ALA A 1 63 ? -27.250 1.331 -38.036 1.00 86.19 63 ALA A O 1
ATOM 486 N N . SER A 1 64 ? -29.468 1.302 -37.727 1.00 84.25 64 SER A N 1
ATOM 487 C CA . SER A 1 64 ? -29.437 1.873 -36.374 1.00 84.25 64 SER A CA 1
ATOM 488 C C . SER A 1 64 ? -29.122 0.848 -35.281 1.00 84.25 64 SER A C 1
ATOM 490 O O . SER A 1 64 ? -28.911 1.240 -34.137 1.00 84.25 64 SER A O 1
ATOM 492 N N . GLN A 1 65 ? -29.145 -0.446 -35.600 1.00 90.62 65 GLN A N 1
ATOM 493 C CA . GLN A 1 65 ? -28.929 -1.530 -34.649 1.00 90.62 65 GLN A CA 1
ATOM 494 C C . GLN A 1 65 ? -27.495 -2.052 -34.708 1.00 90.62 65 GLN A C 1
ATOM 496 O O . GLN A 1 65 ? -26.839 -2.016 -35.750 1.00 90.62 65 GLN A O 1
ATOM 501 N N . ARG A 1 66 ? -27.039 -2.601 -33.580 1.00 92.75 66 ARG A N 1
ATOM 502 C CA . ARG A 1 66 ? -25.750 -3.286 -33.466 1.00 92.75 66 ARG A CA 1
ATOM 503 C C . ARG A 1 66 ? -25.659 -4.452 -34.451 1.00 92.75 66 ARG A C 1
ATOM 505 O O . ARG A 1 66 ? -26.671 -5.088 -34.754 1.00 92.75 66 ARG A O 1
ATOM 512 N N . ILE A 1 67 ? -24.457 -4.733 -34.950 1.00 96.25 67 ILE A N 1
ATOM 513 C CA . ILE A 1 67 ? -24.196 -5.870 -35.837 1.00 96.25 67 ILE A CA 1
ATOM 514 C C . ILE A 1 67 ? -23.191 -6.807 -35.178 1.00 96.25 67 ILE A C 1
ATOM 516 O O . ILE A 1 67 ? -22.084 -6.398 -34.831 1.00 96.25 67 ILE A O 1
ATOM 520 N N . VAL A 1 68 ? -23.575 -8.073 -35.035 1.00 96.81 68 VAL A N 1
ATOM 521 C CA . VAL A 1 68 ? -22.724 -9.140 -34.506 1.00 96.81 68 VAL A CA 1
ATOM 522 C C . VAL A 1 68 ? -22.423 -10.140 -35.614 1.00 96.81 68 VAL A C 1
ATOM 524 O O . VAL A 1 68 ? -23.322 -10.813 -36.114 1.00 96.81 68 VAL A O 1
ATOM 527 N N . PHE A 1 69 ? -21.151 -10.266 -35.974 1.00 98.38 69 PHE A N 1
ATOM 528 C CA . PHE A 1 69 ? -20.664 -11.304 -36.873 1.00 98.38 69 PHE A CA 1
ATOM 529 C C . PHE A 1 69 ? -20.286 -12.560 -36.085 1.00 98.38 69 PHE A C 1
ATOM 531 O O . PHE A 1 69 ? -19.655 -12.459 -35.033 1.00 98.38 69 PHE A O 1
ATOM 538 N N . ILE A 1 70 ? -20.639 -13.741 -36.597 1.00 98.06 70 ILE A N 1
ATOM 539 C CA . ILE A 1 70 ? -20.238 -15.039 -36.029 1.00 98.06 70 ILE A CA 1
ATOM 540 C C . ILE A 1 70 ? -19.477 -15.824 -37.099 1.00 98.06 70 ILE A C 1
ATOM 542 O O . ILE A 1 70 ? -20.017 -16.066 -38.179 1.00 98.06 70 ILE A O 1
ATOM 546 N N . ILE A 1 71 ? -18.234 -16.212 -36.795 1.00 98.06 71 ILE A N 1
ATOM 547 C CA . ILE A 1 71 ? -17.315 -16.878 -37.728 1.00 98.06 71 ILE A CA 1
ATOM 548 C C . ILE A 1 71 ? -16.826 -18.202 -37.129 1.00 98.06 71 ILE A C 1
ATOM 550 O O . ILE A 1 71 ? -16.268 -18.236 -36.029 1.00 98.06 71 ILE A O 1
ATOM 554 N N . HIS A 1 72 ? -17.031 -19.297 -37.860 1.00 96.56 72 HIS A N 1
ATOM 555 C CA . HIS A 1 72 ? -16.682 -20.654 -37.427 1.00 96.56 72 HIS A CA 1
ATOM 556 C C . HIS A 1 72 ? -15.254 -21.069 -37.816 1.00 96.56 72 HIS A C 1
ATOM 558 O O . HIS A 1 72 ? -14.610 -20.404 -38.628 1.00 96.56 72 HIS A O 1
ATOM 564 N N . GLY A 1 73 ? -14.766 -22.172 -37.236 1.00 93.06 73 GLY A N 1
ATOM 565 C CA . GLY A 1 73 ? -13.416 -22.708 -37.456 1.00 93.06 73 GLY A CA 1
ATOM 566 C C . GLY A 1 73 ? -13.347 -23.884 -38.441 1.00 93.06 73 GLY A C 1
ATOM 567 O O . GLY A 1 73 ? -14.260 -24.094 -39.239 1.00 93.06 73 GLY A O 1
ATOM 568 N N . TRP A 1 74 ? -12.256 -24.654 -38.362 1.00 91.00 74 TRP A N 1
ATOM 569 C CA . TRP A 1 74 ? -12.026 -25.881 -39.142 1.00 91.00 74 TRP A CA 1
ATOM 570 C C . TRP A 1 74 ? -13.036 -26.992 -38.796 1.00 91.00 74 TRP A C 1
ATOM 572 O O . TRP A 1 74 ? -13.484 -27.082 -37.654 1.00 91.00 74 TRP A O 1
ATOM 582 N N . LEU A 1 75 ? -13.397 -27.825 -39.780 1.00 86.00 75 LEU A N 1
ATOM 583 C CA . LEU A 1 75 ? -14.440 -28.867 -39.721 1.00 86.00 75 LEU A CA 1
ATOM 584 C C . LEU A 1 75 ? -15.836 -28.350 -39.328 1.00 86.00 75 LEU A C 1
ATOM 586 O O . LEU A 1 75 ? -16.690 -29.098 -38.850 1.00 86.00 75 LEU A O 1
ATOM 590 N N . GLN A 1 76 ? -16.096 -27.059 -39.540 1.00 87.81 76 GLN A N 1
ATOM 591 C CA . GLN A 1 76 ? -17.356 -26.412 -39.179 1.00 87.81 76 GLN A CA 1
ATOM 592 C C . GLN A 1 76 ? -18.016 -25.711 -40.373 1.00 87.81 76 GLN A C 1
ATOM 594 O O . GLN A 1 76 ? -17.384 -25.432 -41.389 1.00 87.81 76 GLN A O 1
ATOM 599 N N . ALA A 1 77 ? -19.315 -25.453 -40.231 1.00 89.62 77 ALA A N 1
ATOM 600 C CA . ALA A 1 77 ? -20.161 -24.738 -41.181 1.00 89.62 77 ALA A CA 1
ATOM 601 C C . ALA A 1 77 ? -21.165 -23.862 -40.421 1.00 89.62 77 ALA A C 1
ATOM 603 O O . ALA A 1 77 ? -21.313 -24.013 -39.206 1.00 89.62 77 ALA A O 1
ATOM 604 N N . SER A 1 78 ? -21.896 -22.983 -41.111 1.00 89.19 78 SER A N 1
ATOM 605 C CA . SER A 1 78 ? -22.895 -22.104 -40.474 1.00 89.19 78 SER A CA 1
ATOM 606 C C . SER A 1 78 ? -24.024 -22.840 -39.738 1.00 89.19 78 SER A C 1
ATOM 608 O O . SER A 1 78 ? -24.650 -22.267 -38.848 1.00 89.19 78 SER A O 1
ATOM 610 N N . SER A 1 79 ? -24.261 -24.113 -40.068 1.00 87.12 79 SER A N 1
ATOM 611 C CA . SER A 1 79 ? -25.271 -24.974 -39.446 1.00 87.12 79 SER A CA 1
ATOM 612 C C . SER A 1 79 ? -24.844 -25.585 -38.106 1.00 87.12 79 SER A C 1
ATOM 614 O O . SER A 1 79 ? -25.608 -26.356 -37.526 1.00 87.12 79 SER A O 1
ATOM 616 N N . GLN A 1 80 ? -23.639 -25.286 -37.607 1.00 89.12 80 GLN A N 1
ATOM 617 C CA . GLN A 1 80 ? -23.163 -25.857 -36.348 1.00 89.12 80 GLN A CA 1
ATOM 618 C C . GLN A 1 80 ? -24.053 -25.459 -35.166 1.00 89.12 80 GLN A C 1
ATOM 620 O O . GLN A 1 80 ? -24.450 -24.300 -35.029 1.00 89.12 80 GLN A O 1
ATOM 625 N N . GLY A 1 81 ? -24.322 -26.418 -34.273 1.00 88.50 81 GLY A N 1
ATOM 626 C CA . GLY A 1 81 ? -25.272 -26.239 -33.168 1.00 88.50 81 GLY A CA 1
ATOM 627 C C . GLY A 1 81 ? -24.955 -25.031 -32.282 1.00 88.50 81 GLY A C 1
ATOM 628 O O . GLY A 1 81 ? -25.852 -24.261 -31.945 1.00 88.50 81 GLY A O 1
ATOM 629 N N . TRP A 1 82 ? -23.673 -24.793 -31.997 1.00 92.19 82 TRP A N 1
ATOM 630 C CA . TRP A 1 82 ? -23.240 -23.651 -31.190 1.00 92.19 82 TRP A CA 1
ATOM 631 C C . TRP A 1 82 ? -23.449 -22.297 -31.888 1.00 92.19 82 TRP A C 1
ATOM 633 O O . TRP A 1 82 ? -23.690 -21.298 -31.214 1.00 92.19 82 TRP A O 1
ATOM 643 N N . ILE A 1 83 ? -23.394 -22.238 -33.225 1.00 93.56 83 ILE A N 1
ATOM 644 C CA . ILE A 1 83 ? -23.675 -21.012 -33.992 1.00 93.56 83 ILE A CA 1
ATOM 645 C C . ILE A 1 83 ? -25.160 -20.696 -33.893 1.00 93.56 83 ILE A C 1
ATOM 647 O O . ILE A 1 83 ? -25.537 -19.554 -33.630 1.00 93.56 83 ILE A O 1
ATOM 651 N N . VAL A 1 84 ? -26.003 -21.719 -34.072 1.00 92.94 84 VAL A N 1
ATOM 652 C CA . VAL A 1 84 ? -27.457 -21.596 -33.942 1.00 92.94 84 VAL A CA 1
ATOM 653 C C . VAL A 1 84 ? -27.823 -21.132 -32.537 1.00 92.94 84 VAL A C 1
ATOM 655 O O . VAL A 1 84 ? -28.606 -20.195 -32.395 1.00 92.94 84 VAL A O 1
ATOM 658 N N . GLU A 1 85 ? -27.215 -21.734 -31.516 1.00 92.94 85 GLU A N 1
ATOM 659 C CA . GLU A 1 85 ? -27.401 -21.357 -30.119 1.00 92.94 85 GLU A CA 1
ATOM 660 C C . GLU A 1 85 ? -26.954 -19.912 -29.859 1.00 92.94 85 GLU A C 1
ATOM 662 O O . GLU A 1 85 ? -27.776 -19.102 -29.446 1.00 92.94 85 GLU A O 1
ATOM 667 N N . MET A 1 86 ? -25.708 -19.543 -30.180 1.00 92.94 86 MET A N 1
ATOM 668 C CA . MET A 1 86 ? -25.182 -18.188 -29.957 1.00 92.94 86 MET A CA 1
ATOM 669 C C . MET A 1 86 ? -26.027 -17.114 -30.650 1.00 92.94 86 MET A C 1
ATOM 671 O O . MET A 1 86 ? -26.367 -16.097 -30.047 1.00 92.94 86 MET A O 1
ATOM 675 N N . LYS A 1 87 ? -26.397 -17.348 -31.914 1.00 94.06 87 LYS A N 1
ATOM 676 C CA . LYS A 1 87 ? -27.287 -16.471 -32.681 1.00 94.06 87 LYS A CA 1
ATOM 677 C C . LYS A 1 87 ? -28.643 -16.324 -31.986 1.00 94.06 87 LYS A C 1
ATOM 679 O O . LYS A 1 87 ? -29.122 -15.206 -31.827 1.00 94.06 87 LYS A O 1
ATOM 684 N N . ASN A 1 88 ? -29.261 -17.435 -31.583 1.00 93.00 88 ASN A N 1
ATOM 685 C CA . ASN A 1 88 ? -30.556 -17.412 -30.907 1.00 93.00 88 ASN A CA 1
ATOM 686 C C . ASN A 1 88 ? -30.475 -16.664 -29.572 1.00 93.00 88 ASN A C 1
ATOM 688 O O . ASN A 1 88 ? -31.380 -15.896 -29.269 1.00 93.00 88 ASN A O 1
ATOM 692 N N . GLU A 1 89 ? -29.406 -16.848 -28.793 1.00 90.00 89 GLU A N 1
ATOM 693 C CA . GLU A 1 89 ? -29.227 -16.130 -27.529 1.00 90.00 89 GLU A CA 1
ATOM 694 C C . GLU A 1 89 ? -29.064 -14.622 -27.745 1.00 90.00 89 GLU A C 1
ATOM 696 O O . GLU A 1 89 ? -29.739 -13.848 -27.073 1.00 90.00 89 GLU A O 1
ATOM 701 N N . TYR A 1 90 ? -28.283 -14.185 -28.741 1.00 89.56 90 TYR A N 1
ATOM 702 C CA . TYR A 1 90 ? -28.198 -12.760 -29.083 1.00 89.56 90 TYR A CA 1
ATOM 703 C C . TYR A 1 90 ? -29.553 -12.154 -29.461 1.00 89.56 90 TYR A C 1
ATOM 705 O O . TYR A 1 90 ? -29.898 -11.076 -28.982 1.00 89.56 90 TYR A O 1
ATOM 713 N N . LEU A 1 91 ? -30.331 -12.856 -30.289 1.00 90.94 91 LEU A N 1
ATOM 714 C CA . LEU A 1 91 ? -31.645 -12.389 -30.739 1.00 90.94 91 LEU A CA 1
ATOM 715 C C . LEU A 1 91 ? -32.705 -12.390 -29.626 1.00 90.94 91 LEU A C 1
ATOM 717 O O . LEU A 1 91 ? -33.715 -11.705 -29.765 1.00 90.94 91 LEU A O 1
ATOM 721 N N . LYS A 1 92 ? -32.499 -13.145 -28.537 1.00 87.06 92 LYS A N 1
ATOM 722 C CA . LYS A 1 92 ? -33.377 -13.122 -27.355 1.00 87.06 92 LYS A CA 1
ATOM 723 C C . LYS A 1 92 ? -33.131 -11.900 -26.473 1.00 87.06 92 LYS A C 1
ATOM 725 O O . LYS A 1 92 ? -34.087 -11.372 -25.915 1.00 87.06 92 LYS A O 1
ATOM 730 N N . ILE A 1 93 ? -31.871 -11.488 -26.311 1.00 78.88 93 ILE A N 1
ATOM 731 C CA . ILE A 1 93 ? -31.491 -10.470 -25.319 1.00 78.88 93 ILE A CA 1
ATOM 732 C C . ILE A 1 93 ? -31.485 -9.038 -25.867 1.00 78.88 93 ILE A C 1
ATOM 734 O O . ILE A 1 93 ? -31.617 -8.092 -25.096 1.00 78.88 93 ILE A O 1
ATOM 738 N N . GLU A 1 94 ? -31.321 -8.853 -27.180 1.00 81.88 94 GLU A N 1
ATOM 739 C CA . GLU A 1 94 ? -31.170 -7.528 -27.786 1.00 81.88 94 GLU A CA 1
ATOM 740 C C . GLU A 1 94 ? -31.755 -7.484 -29.206 1.00 81.88 94 GLU A C 1
ATOM 742 O O . GLU A 1 94 ? -31.647 -8.422 -29.995 1.00 81.88 94 GLU A O 1
ATOM 747 N N . ASN A 1 95 ? -32.337 -6.338 -29.567 1.00 88.38 95 ASN A N 1
ATOM 748 C CA . ASN A 1 95 ? -32.750 -6.052 -30.938 1.00 88.38 95 ASN A CA 1
ATOM 749 C C . ASN A 1 95 ? -31.535 -5.660 -31.797 1.00 88.38 95 ASN A C 1
ATOM 751 O O . ASN A 1 95 ? -31.231 -4.473 -31.941 1.00 88.38 95 ASN A O 1
ATOM 755 N N . LEU A 1 96 ? -30.861 -6.654 -32.376 1.00 93.56 96 LEU A N 1
ATOM 756 C CA . LEU A 1 96 ? -29.654 -6.476 -33.189 1.00 93.56 96 LEU A CA 1
ATOM 757 C C . LEU A 1 96 ? -29.703 -7.241 -34.523 1.00 93.56 96 LEU A C 1
ATOM 759 O O . LEU A 1 96 ? -30.592 -8.062 -34.761 1.00 93.56 96 LEU A O 1
ATOM 763 N N . ASN A 1 97 ? -28.721 -6.986 -35.390 1.00 96.56 97 ASN A N 1
ATOM 764 C CA . ASN A 1 97 ? -28.461 -7.789 -36.583 1.00 96.56 97 ASN A CA 1
ATOM 765 C C . ASN A 1 97 ? -27.374 -8.834 -36.274 1.00 96.56 97 ASN A C 1
ATOM 767 O O . ASN A 1 97 ? -26.253 -8.468 -35.926 1.00 96.56 97 ASN A O 1
ATOM 771 N N . VAL A 1 98 ? -27.662 -10.125 -36.442 1.00 97.19 98 VAL A N 1
ATOM 772 C CA . VAL A 1 98 ? -26.642 -11.187 -36.437 1.00 97.19 98 VAL A CA 1
ATOM 773 C C . VAL A 1 98 ? -26.314 -11.557 -37.877 1.00 97.19 98 VAL A C 1
ATOM 775 O O . VAL A 1 98 ? -27.216 -11.877 -38.648 1.00 97.19 98 VAL A O 1
ATOM 778 N N . ILE A 1 99 ? -25.036 -11.551 -38.247 1.00 98.12 99 ILE A N 1
ATOM 779 C CA . ILE A 1 99 ? -24.568 -12.014 -39.555 1.00 98.12 99 ILE A CA 1
ATOM 780 C C . ILE A 1 99 ? -23.656 -13.222 -39.352 1.00 98.12 99 ILE A C 1
ATOM 782 O O . ILE A 1 99 ? -22.571 -13.117 -38.785 1.00 98.12 99 ILE A O 1
ATOM 786 N N . VAL A 1 100 ? -24.090 -14.387 -39.824 1.00 98.12 100 VAL A N 1
ATOM 787 C CA . VAL A 1 100 ? -23.260 -15.597 -39.804 1.00 98.12 100 VAL A CA 1
ATOM 788 C C . VAL A 1 100 ? -22.409 -15.627 -41.069 1.00 98.12 100 VAL A C 1
ATOM 790 O O . VAL A 1 100 ? -22.951 -15.536 -42.175 1.00 98.12 100 VAL A O 1
ATOM 793 N N . VAL A 1 101 ? -21.092 -15.742 -40.895 1.00 97.81 101 VAL A N 1
ATOM 794 C CA . VAL A 1 101 ? -20.114 -15.852 -41.984 1.00 97.81 101 VAL A CA 1
ATOM 795 C C . VAL A 1 101 ? -19.842 -17.330 -42.235 1.00 97.81 101 VAL A C 1
ATOM 797 O O . VAL A 1 101 ? -19.228 -18.006 -41.408 1.00 97.81 101 VAL A O 1
ATOM 800 N N . ASP A 1 102 ? -20.314 -17.832 -43.371 1.00 96.38 102 ASP A N 1
ATOM 801 C CA . ASP A 1 102 ? -20.103 -19.210 -43.800 1.00 96.38 102 ASP A CA 1
ATOM 802 C C . ASP A 1 102 ? -18.993 -19.280 -44.847 1.00 96.38 102 ASP A C 1
ATOM 804 O O . ASP A 1 102 ? -19.136 -18.782 -45.967 1.00 96.38 102 ASP A O 1
ATOM 808 N N . TRP A 1 103 ? -17.897 -19.931 -44.478 1.00 94.56 103 TRP A N 1
ATOM 809 C CA . TRP A 1 103 ? -16.778 -20.240 -45.366 1.00 94.56 103 TRP A CA 1
ATOM 810 C C . TRP A 1 103 ? -16.503 -21.753 -45.403 1.00 94.56 103 TRP A C 1
ATOM 812 O O . TRP A 1 103 ? -15.395 -22.194 -45.710 1.00 94.56 103 TRP A O 1
ATOM 822 N N . SER A 1 104 ? -17.526 -22.570 -45.111 1.00 90.75 104 SER A N 1
ATOM 823 C CA . SER A 1 104 ? -17.471 -24.041 -45.070 1.00 90.75 104 SER A CA 1
ATOM 824 C C . SER A 1 104 ? -16.969 -24.685 -46.356 1.00 90.75 104 SER A C 1
ATOM 826 O O . SER A 1 104 ? -16.404 -25.772 -46.291 1.00 90.75 104 SER A O 1
ATOM 828 N N . THR A 1 105 ? -17.081 -23.997 -47.500 1.00 85.75 105 THR A N 1
ATOM 829 C CA . THR A 1 105 ? -16.421 -24.381 -48.760 1.00 85.75 105 THR A CA 1
ATOM 830 C C . THR A 1 105 ? -14.946 -24.741 -48.547 1.00 85.75 105 THR A C 1
ATOM 832 O O . THR A 1 105 ? -14.465 -25.677 -49.177 1.00 85.75 105 THR A O 1
ATOM 835 N N . TYR A 1 106 ? -14.261 -24.037 -47.637 1.00 86.94 106 TYR A N 1
ATOM 836 C CA . TYR A 1 106 ? -12.857 -24.271 -47.290 1.00 86.94 106 TYR A CA 1
ATOM 837 C C . TYR A 1 106 ? -12.656 -24.729 -45.8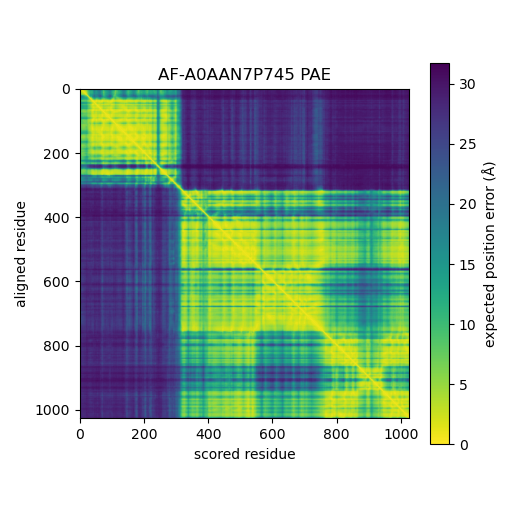49 1.00 86.94 106 TYR A C 1
ATOM 839 O O . TYR A 1 106 ? -11.685 -25.423 -45.567 1.00 86.94 106 TYR A O 1
ATOM 847 N N . ALA A 1 107 ? -13.544 -24.360 -44.924 1.00 86.00 107 ALA A N 1
ATOM 848 C CA . ALA A 1 107 ? -13.409 -24.750 -43.523 1.00 86.00 107 ALA A CA 1
ATOM 849 C C . ALA A 1 107 ? -13.778 -26.221 -43.276 1.00 86.00 107 ALA A C 1
ATOM 851 O O . ALA A 1 107 ? -13.218 -26.848 -42.380 1.00 86.00 107 ALA A O 1
ATOM 852 N N . PHE A 1 108 ? -14.710 -26.780 -44.058 1.00 82.69 108 PHE A N 1
ATOM 853 C CA . PHE A 1 108 ? -15.187 -28.163 -43.938 1.00 82.69 108 PHE A CA 1
ATOM 854 C C . PHE A 1 108 ? -14.334 -29.120 -44.796 1.00 82.69 108 PHE A C 1
ATOM 856 O O . PHE A 1 108 ? -14.843 -29.876 -45.629 1.00 82.69 108 PHE A O 1
ATOM 863 N N . CYS A 1 109 ? -13.013 -29.033 -44.612 1.00 76.88 109 CYS A N 1
ATOM 864 C CA . CYS A 1 109 ? -11.998 -29.831 -45.305 1.00 76.88 109 CYS A CA 1
ATOM 865 C C . CYS A 1 109 ? -11.440 -30.905 -44.375 1.00 76.88 109 CYS A C 1
ATOM 867 O O . CYS A 1 109 ? -11.193 -30.618 -43.203 1.00 76.88 109 CYS A O 1
ATOM 869 N N . SER A 1 110 ? -11.193 -32.111 -44.896 1.00 69.88 110 SER A N 1
ATOM 870 C CA . SER A 1 110 ? -10.533 -33.170 -44.121 1.00 69.88 110 SER A CA 1
ATOM 871 C C . SER A 1 110 ? -9.104 -32.797 -43.725 1.00 69.88 110 SER A C 1
ATOM 873 O O . SER A 1 110 ? -8.644 -33.202 -42.661 1.00 69.88 110 SER A O 1
ATOM 875 N N . ASP A 1 111 ? -8.430 -31.985 -44.545 1.00 73.81 111 ASP A N 1
ATOM 876 C CA . ASP A 1 111 ? -7.055 -31.549 -44.316 1.00 73.81 111 ASP A CA 1
ATOM 877 C C . ASP A 1 111 ? -7.040 -30.146 -43.699 1.00 73.81 111 ASP A C 1
ATOM 879 O O . ASP A 1 111 ? -7.684 -29.222 -44.195 1.00 73.81 111 ASP A O 1
ATOM 883 N N . TYR A 1 112 ? -6.279 -29.972 -42.617 1.00 82.19 112 TYR A N 1
ATOM 884 C CA . TYR A 1 112 ? -6.220 -28.706 -41.876 1.00 82.19 112 TYR A CA 1
ATOM 885 C C . TYR A 1 112 ? -5.505 -27.585 -42.643 1.00 82.19 112 TYR A C 1
ATOM 887 O O . TYR A 1 112 ? -5.957 -26.439 -42.652 1.00 82.19 112 TYR A O 1
ATOM 895 N N . TRP A 1 113 ? -4.371 -27.899 -43.277 1.00 84.50 113 TRP A N 1
ATOM 896 C CA . TRP A 1 113 ? -3.479 -26.892 -43.859 1.00 84.50 113 TRP A CA 1
ATOM 897 C C . TRP A 1 113 ? -4.119 -26.057 -44.972 1.00 84.50 113 TRP A C 1
ATOM 899 O O . TRP A 1 113 ? -4.003 -24.835 -44.894 1.00 84.50 113 TRP A O 1
ATOM 909 N N . PRO A 1 114 ? -4.872 -26.636 -45.929 1.00 83.50 114 PRO A N 1
ATOM 910 C CA . PRO A 1 114 ? -5.593 -25.841 -46.924 1.00 83.50 114 PRO A CA 1
ATOM 911 C C . PRO A 1 114 ? -6.583 -24.846 -46.297 1.00 83.50 114 PRO A C 1
ATOM 913 O O . PRO A 1 114 ? -6.686 -23.704 -46.746 1.00 83.50 114 PRO A O 1
ATOM 916 N N . SER A 1 115 ? -7.276 -25.238 -45.220 1.00 87.44 115 SER A N 1
ATOM 917 C CA . SER A 1 115 ? -8.180 -24.343 -44.485 1.00 87.44 115 SER A CA 1
ATOM 918 C C . SER A 1 115 ? -7.433 -23.229 -43.748 1.00 87.44 115 SER A C 1
ATOM 920 O O . SER A 1 115 ? -7.930 -22.108 -43.682 1.00 87.44 115 SER A O 1
ATOM 922 N N . ALA A 1 116 ? -6.258 -23.516 -43.183 1.00 89.00 116 ALA A N 1
ATOM 923 C CA . ALA A 1 116 ? -5.433 -22.523 -42.497 1.00 89.00 116 ALA A CA 1
ATOM 924 C C . ALA A 1 116 ? -4.785 -21.529 -43.475 1.00 89.00 116 ALA A C 1
ATOM 926 O O . ALA A 1 116 ? -4.712 -20.335 -43.188 1.00 89.00 116 ALA A O 1
ATOM 927 N N . GLU A 1 117 ? -4.348 -21.999 -44.645 1.00 87.25 117 GLU A N 1
ATOM 928 C CA . GLU A 1 117 ? -3.696 -21.165 -45.656 1.00 87.25 117 GLU A CA 1
ATOM 929 C C . GLU A 1 117 ? -4.621 -20.114 -46.270 1.00 87.25 117 GLU A C 1
ATOM 931 O O . GLU A 1 117 ? -4.129 -19.039 -46.605 1.00 87.25 117 GLU A O 1
ATOM 936 N N . VAL A 1 118 ? -5.925 -20.401 -46.384 1.00 89.50 118 VAL A N 1
ATOM 937 C CA . VAL A 1 118 ? -6.919 -19.491 -46.986 1.00 89.50 118 VAL A CA 1
ATOM 938 C C . VAL A 1 118 ? -7.487 -18.453 -46.002 1.00 89.50 118 VAL A C 1
ATOM 940 O O . VAL A 1 118 ? -8.257 -17.574 -46.385 1.00 89.50 118 VAL A O 1
ATOM 943 N N . VAL A 1 119 ? -7.147 -18.538 -44.709 1.00 93.81 119 VAL A N 1
ATOM 944 C CA . VAL A 1 119 ? -7.660 -17.622 -43.670 1.00 93.81 119 VAL A CA 1
ATOM 945 C C . VAL A 1 119 ? -7.476 -16.137 -44.019 1.00 93.81 119 VAL A C 1
ATOM 947 O O . VAL A 1 119 ? -8.444 -15.389 -43.846 1.00 93.81 119 VAL A O 1
ATOM 950 N N . PRO A 1 120 ? -6.306 -15.674 -44.509 1.00 92.44 120 PRO A N 1
ATOM 951 C CA . PRO A 1 120 ? -6.133 -14.278 -44.905 1.00 92.44 120 PRO A CA 1
ATOM 952 C C . PRO A 1 120 ? -7.119 -13.828 -45.981 1.00 92.44 120 PRO A C 1
ATOM 954 O O . PRO A 1 120 ? -7.712 -12.758 -45.863 1.00 92.44 120 PRO A O 1
ATOM 957 N N . GLU A 1 121 ? -7.353 -14.660 -46.991 1.00 92.12 121 GLU A N 1
ATOM 958 C CA . GLU A 1 121 ? -8.264 -14.381 -48.094 1.00 92.12 121 GLU A CA 1
ATOM 959 C C . GLU A 1 121 ? -9.718 -14.282 -47.600 1.00 92.12 121 GLU A C 1
ATOM 961 O O . GLU A 1 121 ? -10.430 -13.339 -47.951 1.00 92.12 121 GLU A O 1
ATOM 966 N N . ILE A 1 122 ? -10.148 -15.187 -46.712 1.00 95.31 122 ILE A N 1
ATOM 967 C CA . ILE A 1 122 ? -11.482 -15.128 -46.084 1.00 95.31 122 ILE A CA 1
ATOM 968 C C . ILE A 1 122 ? -11.623 -13.890 -45.185 1.00 95.31 122 ILE A C 1
ATOM 970 O O . ILE A 1 122 ? -12.682 -13.252 -45.167 1.00 95.31 122 ILE A O 1
ATOM 974 N N . GLY A 1 123 ? -10.562 -13.520 -44.463 1.00 95.94 123 GLY A N 1
ATOM 975 C CA . GLY A 1 123 ? -10.505 -12.309 -43.643 1.00 95.94 123 GLY A CA 1
ATOM 976 C C . GLY A 1 123 ? -10.684 -11.039 -44.471 1.00 95.94 123 GLY A C 1
ATOM 977 O O . GLY A 1 123 ? -11.524 -10.204 -44.136 1.00 95.94 123 GLY A O 1
ATOM 978 N N . VAL A 1 124 ? -9.973 -10.929 -45.598 1.00 95.00 124 VAL A N 1
ATOM 979 C CA . VAL A 1 124 ? -10.097 -9.801 -46.535 1.00 95.00 124 VAL A CA 1
ATOM 980 C C . VAL A 1 124 ? -11.514 -9.706 -47.103 1.00 95.00 124 VAL A C 1
ATOM 982 O O . VAL A 1 124 ? -12.109 -8.634 -47.052 1.00 95.00 124 VAL A O 1
ATOM 985 N N . ILE A 1 125 ? -12.103 -10.817 -47.559 1.00 95.75 125 ILE A N 1
ATOM 986 C CA . ILE A 1 125 ? -13.480 -10.839 -48.092 1.00 95.75 125 ILE A CA 1
ATOM 987 C C . ILE A 1 125 ? -14.496 -10.401 -47.032 1.00 95.75 125 ILE A C 1
ATOM 989 O O . ILE A 1 125 ? -15.417 -9.631 -47.313 1.00 95.75 125 ILE A O 1
ATOM 993 N N . THR A 1 126 ? -14.317 -10.864 -45.794 1.00 97.56 126 THR A N 1
ATOM 994 C CA . THR A 1 126 ? -15.171 -10.488 -44.661 1.00 97.56 126 THR A CA 1
ATOM 995 C C . THR A 1 126 ? -15.032 -9.002 -44.331 1.00 97.56 126 THR A C 1
ATOM 997 O O . THR A 1 126 ? -16.039 -8.314 -44.157 1.00 97.56 126 THR A O 1
ATOM 1000 N N . GLY A 1 127 ? -13.807 -8.477 -44.296 1.00 97.19 127 GLY A N 1
ATOM 1001 C CA . GLY A 1 127 ? -13.547 -7.058 -44.062 1.00 97.19 127 GLY A CA 1
ATOM 1002 C C . GLY A 1 127 ? -14.078 -6.155 -45.178 1.00 97.19 127 GLY A C 1
ATOM 1003 O O . GLY A 1 127 ? -14.688 -5.124 -44.898 1.00 97.19 127 GLY A O 1
ATOM 1004 N N . ASP A 1 128 ? -13.940 -6.569 -46.437 1.00 96.50 128 ASP A N 1
ATOM 1005 C CA . ASP A 1 128 ? -14.498 -5.869 -47.597 1.00 96.50 128 ASP A CA 1
ATOM 1006 C C . ASP A 1 128 ? -16.025 -5.810 -47.534 1.00 96.50 128 ASP A C 1
ATOM 1008 O O . ASP A 1 128 ? -16.624 -4.765 -47.808 1.00 96.50 128 ASP A O 1
ATOM 1012 N N . PHE A 1 129 ? -16.666 -6.902 -47.113 1.00 97.31 129 PHE A N 1
ATOM 1013 C CA . PHE A 1 129 ? -18.105 -6.927 -46.887 1.00 97.31 129 PHE A CA 1
ATOM 1014 C C . PHE A 1 129 ? -18.524 -5.975 -45.759 1.00 97.31 129 PHE A C 1
ATOM 1016 O O . PHE A 1 129 ? -19.455 -5.190 -45.935 1.00 97.31 129 PHE A O 1
ATOM 1023 N N . ILE A 1 130 ? -17.814 -5.971 -44.627 1.00 97.56 130 ILE A N 1
ATOM 1024 C CA . ILE A 1 130 ? -18.077 -5.037 -43.522 1.00 97.56 130 ILE A CA 1
ATOM 1025 C C . ILE A 1 130 ? -17.922 -3.584 -43.988 1.00 97.56 130 ILE A C 1
ATOM 1027 O O . ILE A 1 130 ? -18.800 -2.754 -43.744 1.00 97.56 130 ILE A O 1
ATOM 1031 N N . TRP A 1 131 ? -16.840 -3.271 -44.702 1.00 97.00 131 TRP A N 1
ATOM 1032 C CA . TRP A 1 131 ? -16.612 -1.935 -45.245 1.00 97.00 131 TRP A CA 1
ATOM 1033 C C . TRP A 1 131 ? -17.700 -1.523 -46.239 1.00 97.00 131 TRP A C 1
ATOM 1035 O O . TRP A 1 131 ? -18.133 -0.372 -46.251 1.00 97.00 131 TRP A O 1
ATOM 1045 N N . LYS A 1 132 ? -18.205 -2.459 -47.045 1.00 95.94 132 LYS A N 1
ATOM 1046 C CA . LYS A 1 132 ? -19.341 -2.227 -47.941 1.00 95.94 132 LYS A CA 1
ATOM 1047 C C . LYS A 1 132 ? -20.613 -1.855 -47.178 1.00 95.94 132 LYS A C 1
ATOM 1049 O O . LYS A 1 132 ? -21.323 -0.952 -47.612 1.00 95.94 132 LYS A O 1
ATOM 1054 N N . LEU A 1 133 ? -20.888 -2.495 -46.039 1.00 96.25 133 LEU A N 1
ATOM 1055 C CA . LEU A 1 133 ? -22.014 -2.107 -45.181 1.00 96.25 133 LEU A CA 1
ATOM 1056 C C . LEU A 1 133 ? -21.837 -0.687 -44.636 1.00 96.25 133 LEU A C 1
ATOM 1058 O O . LEU A 1 133 ? -22.780 0.097 -44.665 1.00 96.25 133 LEU A O 1
ATOM 1062 N N . VAL A 1 134 ? -20.633 -0.342 -44.178 1.00 95.12 134 VAL A N 1
ATOM 1063 C CA . VAL A 1 134 ? -20.334 0.985 -43.617 1.00 95.12 134 VAL A CA 1
ATOM 1064 C C . VAL A 1 134 ? -20.400 2.078 -44.686 1.00 95.12 134 VAL A C 1
ATOM 1066 O O . VAL A 1 134 ? -21.096 3.073 -44.509 1.00 95.12 134 VAL A O 1
ATOM 1069 N N . SER A 1 135 ? -19.737 1.881 -45.825 1.00 94.06 135 SER A N 1
ATOM 1070 C CA . SER A 1 135 ? -19.687 2.852 -46.929 1.00 94.06 135 SER A CA 1
ATOM 1071 C C . SER A 1 135 ? -21.043 3.077 -47.605 1.00 94.06 135 SER A C 1
ATOM 1073 O O . SER A 1 135 ? -21.313 4.181 -48.069 1.00 94.06 135 SER A O 1
ATOM 1075 N N . LYS A 1 136 ? -21.929 2.070 -47.611 1.00 93.81 136 LYS A N 1
ATOM 1076 C CA . LYS A 1 136 ? -23.327 2.201 -48.060 1.00 93.81 136 LYS A CA 1
ATOM 1077 C C . LYS A 1 136 ? -24.296 2.626 -46.944 1.00 93.81 136 LYS A C 1
ATOM 1079 O O . LYS A 1 136 ? -25.505 2.586 -47.145 1.00 93.81 136 LYS A O 1
ATOM 1084 N N . ASN A 1 137 ? -23.785 3.039 -45.780 1.00 91.81 137 ASN A N 1
ATOM 1085 C CA . ASN A 1 137 ? -24.565 3.529 -44.638 1.00 91.81 137 ASN A CA 1
ATOM 1086 C C . ASN A 1 137 ? -25.578 2.509 -44.064 1.00 91.81 137 ASN A C 1
ATOM 1088 O O . ASN A 1 137 ? -26.608 2.873 -43.500 1.00 91.81 137 ASN A O 1
ATOM 1092 N N . HIS A 1 138 ? -25.276 1.215 -44.194 1.00 92.62 138 HIS A N 1
ATOM 1093 C CA . HIS A 1 138 ? -26.023 0.110 -43.585 1.00 92.62 138 HIS A CA 1
ATOM 1094 C C . HIS A 1 138 ? -25.459 -0.318 -42.219 1.00 92.62 138 HIS A C 1
ATOM 1096 O O . HIS A 1 138 ? -26.065 -1.148 -41.547 1.00 92.62 138 HIS A O 1
ATOM 1102 N N . ALA A 1 139 ? -24.310 0.222 -41.803 1.00 93.06 139 ALA A N 1
ATOM 1103 C CA . ALA A 1 139 ? -23.673 -0.051 -40.516 1.00 93.06 139 ALA A CA 1
ATOM 1104 C C . ALA A 1 139 ? -22.793 1.128 -40.072 1.00 93.06 139 ALA A C 1
ATOM 1106 O O . ALA A 1 139 ? -22.315 1.897 -40.904 1.00 93.06 139 ALA A O 1
ATOM 1107 N N . LYS A 1 140 ? -22.505 1.232 -38.770 1.00 91.56 140 LYS A N 1
ATOM 1108 C CA . LYS A 1 140 ? -21.495 2.159 -38.226 1.00 91.56 140 LYS A CA 1
ATOM 1109 C C . LYS A 1 140 ? -20.353 1.378 -37.586 1.00 91.56 140 LYS A C 1
ATOM 1111 O O . LYS A 1 140 ? -20.600 0.388 -36.905 1.00 91.56 140 LYS A O 1
ATOM 1116 N N . LEU A 1 141 ? -19.110 1.838 -37.729 1.00 90.75 141 LEU A N 1
ATOM 1117 C CA . LEU A 1 141 ? -17.930 1.126 -37.205 1.00 90.75 141 LEU A CA 1
ATOM 1118 C C . LEU A 1 141 ? -18.006 0.850 -35.691 1.00 90.75 141 LEU A C 1
ATOM 1120 O O . LEU A 1 141 ? -17.658 -0.242 -35.248 1.00 90.75 141 LEU A O 1
ATOM 1124 N N . ASN A 1 142 ? -18.547 1.791 -34.910 1.00 88.81 142 ASN A N 1
ATOM 1125 C CA . ASN A 1 142 ? -18.742 1.660 -33.458 1.00 88.81 142 ASN A CA 1
ATOM 1126 C C . ASN A 1 142 ? -19.921 0.751 -33.048 1.00 88.81 142 ASN A C 1
ATOM 1128 O O . ASN A 1 142 ? -20.227 0.634 -31.867 1.00 88.81 142 ASN A O 1
ATOM 1132 N N . THR A 1 143 ? -20.599 0.121 -34.008 1.00 90.56 143 THR A N 1
ATOM 1133 C CA . THR A 1 143 ? -21.710 -0.815 -33.762 1.00 90.56 143 THR A CA 1
ATOM 1134 C C . THR A 1 143 ? -21.368 -2.252 -34.156 1.00 90.56 143 THR A C 1
ATOM 1136 O O . THR A 1 143 ? -22.225 -3.129 -34.076 1.00 90.56 143 THR A O 1
ATOM 1139 N N . ILE A 1 144 ? -20.132 -2.506 -34.599 1.00 95.81 144 ILE A N 1
ATOM 1140 C CA . ILE A 1 144 ? -19.727 -3.789 -35.182 1.00 95.81 144 ILE A CA 1
ATOM 1141 C C . ILE A 1 144 ? -18.924 -4.602 -34.172 1.00 95.81 144 ILE A C 1
ATOM 1143 O O . ILE A 1 144 ? -17.864 -4.177 -33.709 1.00 95.81 144 ILE A O 1
ATOM 1147 N N . GLN A 1 145 ? -19.418 -5.804 -33.889 1.00 95.69 145 GLN A N 1
ATOM 1148 C CA . GLN A 1 145 ? -18.733 -6.829 -33.114 1.00 95.69 145 GLN A CA 1
ATOM 1149 C C . GLN A 1 145 ? -18.492 -8.068 -33.982 1.00 95.69 145 GLN A C 1
ATOM 1151 O O . GLN A 1 145 ? -19.387 -8.486 -34.713 1.00 95.69 145 GLN A O 1
ATOM 1156 N N . ILE A 1 146 ? -17.325 -8.701 -33.856 1.00 98.00 146 ILE A N 1
ATOM 1157 C CA . ILE A 1 146 ? -17.026 -9.983 -34.509 1.00 98.00 146 ILE A CA 1
ATOM 1158 C C . ILE A 1 146 ? -16.661 -11.034 -33.458 1.00 98.00 146 ILE A C 1
ATOM 1160 O O . ILE A 1 146 ? -15.764 -10.826 -32.648 1.00 98.00 146 ILE A O 1
ATOM 1164 N N . ASN A 1 147 ? -17.340 -12.177 -33.483 1.00 97.31 147 ASN A N 1
ATOM 1165 C CA . ASN A 1 147 ? -17.031 -13.349 -32.672 1.00 97.31 147 ASN A CA 1
ATOM 1166 C C . ASN A 1 147 ? -16.446 -14.428 -33.588 1.00 97.31 147 ASN A C 1
ATOM 1168 O O . ASN A 1 147 ? -17.155 -14.948 -34.451 1.00 97.31 147 ASN A O 1
ATOM 1172 N N . GLY A 1 148 ? -15.168 -14.759 -33.417 1.00 97.38 148 GLY A N 1
ATOM 1173 C CA . GLY A 1 148 ? -14.491 -15.771 -34.227 1.00 97.38 148 GLY A CA 1
ATOM 1174 C C . GLY A 1 148 ? -13.968 -16.917 -33.370 1.00 97.38 148 GLY A C 1
ATOM 1175 O O . GLY A 1 148 ? -13.343 -16.664 -32.345 1.00 97.38 148 GLY A O 1
ATOM 1176 N N . PHE A 1 149 ? -14.211 -18.162 -33.784 1.00 96.69 149 PHE A N 1
ATOM 1177 C CA . PHE A 1 149 ? -13.733 -19.366 -33.092 1.00 96.69 149 PHE A CA 1
ATOM 1178 C C . PHE A 1 149 ? -12.616 -20.069 -33.871 1.00 96.69 149 PHE A C 1
ATOM 1180 O O . PHE A 1 149 ? -12.751 -20.270 -35.080 1.00 96.69 149 PHE A O 1
ATOM 1187 N N . SER A 1 150 ? -11.546 -20.499 -33.190 1.00 94.94 150 SER A N 1
ATOM 1188 C CA . SER A 1 150 ? -10.435 -21.243 -33.807 1.00 94.94 150 SER A CA 1
ATOM 1189 C C . SER A 1 150 ? -9.852 -20.485 -35.021 1.00 94.94 150 SER A C 1
ATOM 1191 O O . SER A 1 150 ? -9.502 -19.314 -34.877 1.00 94.94 150 SER A O 1
ATOM 1193 N N . LEU A 1 151 ? -9.784 -21.074 -36.226 1.00 95.31 151 LEU A N 1
ATOM 1194 C CA . LEU A 1 151 ? -9.397 -20.355 -37.462 1.00 95.31 151 LEU A CA 1
ATOM 1195 C C . LEU A 1 151 ? -10.256 -19.103 -37.729 1.00 95.31 151 LEU A C 1
ATOM 1197 O O . LEU A 1 151 ? -9.745 -18.085 -38.195 1.00 95.31 151 LEU A O 1
ATOM 1201 N N . GLY A 1 152 ? -11.544 -19.137 -37.376 1.00 96.88 152 GLY A N 1
ATOM 1202 C CA . GLY A 1 152 ? -12.456 -18.000 -37.509 1.00 96.88 152 GLY A CA 1
ATOM 1203 C C . GLY A 1 152 ? -12.061 -16.793 -36.650 1.00 96.88 152 GLY A C 1
ATOM 1204 O O . GLY A 1 152 ? -12.406 -15.664 -36.993 1.00 96.88 152 GLY A O 1
ATOM 1205 N N . ALA A 1 153 ? -11.298 -16.992 -35.569 1.00 97.12 153 ALA A N 1
ATOM 1206 C CA . ALA A 1 153 ? -10.747 -15.897 -34.767 1.00 97.12 153 ALA A CA 1
ATOM 1207 C C . ALA A 1 153 ? -9.695 -15.095 -35.550 1.00 97.12 153 ALA A C 1
ATOM 1209 O O . ALA A 1 153 ? -9.656 -13.870 -35.463 1.00 97.12 153 ALA A O 1
ATOM 1210 N N . HIS A 1 154 ? -8.875 -15.766 -36.360 1.00 97.31 154 HIS A N 1
ATOM 1211 C CA . HIS A 1 154 ? -7.914 -15.102 -37.242 1.00 97.31 154 HIS A CA 1
ATOM 1212 C C . HIS A 1 154 ? -8.598 -14.415 -38.420 1.00 97.31 154 HIS A C 1
ATOM 1214 O O . HIS A 1 154 ? -8.243 -13.284 -38.740 1.00 97.31 154 HIS A O 1
ATOM 1220 N N . VAL A 1 155 ? -9.637 -15.035 -38.994 1.00 97.81 155 VAL A N 1
ATOM 1221 C CA . VAL A 1 155 ? -10.504 -14.378 -39.989 1.00 97.81 155 VAL A CA 1
ATOM 1222 C C . VAL A 1 155 ? -11.079 -13.075 -39.421 1.00 97.81 155 VAL A C 1
ATOM 1224 O O . VAL A 1 155 ? -11.059 -12.054 -40.103 1.00 97.81 155 VAL A O 1
ATOM 1227 N N . ALA A 1 156 ? -11.539 -13.082 -38.164 1.00 97.88 156 ALA A N 1
ATOM 1228 C CA . ALA A 1 156 ? -12.065 -11.894 -37.492 1.00 97.88 156 ALA A CA 1
ATOM 1229 C C . ALA A 1 156 ? -11.019 -10.777 -37.336 1.00 97.88 156 ALA A C 1
ATOM 1231 O O . ALA A 1 156 ? -11.329 -9.619 -37.613 1.00 97.88 156 ALA A O 1
ATOM 1232 N N . GLY A 1 157 ? -9.792 -11.122 -36.928 1.00 96.88 157 GLY A N 1
ATOM 1233 C CA . GLY A 1 157 ? -8.686 -10.167 -36.806 1.00 96.88 157 GLY A CA 1
ATOM 1234 C C . GLY A 1 157 ? -8.345 -9.495 -38.134 1.00 96.88 157 GLY A C 1
ATOM 1235 O O . GLY A 1 157 ? -8.376 -8.272 -38.255 1.00 96.88 157 GLY A O 1
ATOM 1236 N N . ILE A 1 158 ? -8.153 -10.306 -39.176 1.00 97.31 158 ILE A N 1
ATOM 1237 C CA . ILE A 1 158 ? -7.822 -9.829 -40.526 1.00 97.31 158 ILE A CA 1
ATOM 1238 C C . ILE A 1 158 ? -8.972 -8.998 -41.117 1.00 97.31 158 ILE A C 1
ATOM 1240 O O . ILE A 1 158 ? -8.729 -7.974 -41.755 1.00 97.31 158 ILE A O 1
ATOM 1244 N N . ALA A 1 159 ? -10.231 -9.368 -40.858 1.00 98.00 159 ALA A N 1
ATOM 1245 C CA . ALA A 1 159 ? -11.383 -8.557 -41.250 1.00 98.00 159 ALA A CA 1
ATOM 1246 C C . ALA A 1 159 ? -11.372 -7.174 -40.574 1.00 98.00 159 ALA A C 1
ATOM 1248 O O . ALA A 1 159 ? -11.638 -6.169 -41.233 1.00 98.00 159 ALA A O 1
ATOM 1249 N N . GLY A 1 160 ? -11.026 -7.107 -39.283 1.00 97.06 160 GLY A N 1
ATOM 1250 C CA . GLY A 1 160 ? -10.852 -5.849 -38.550 1.00 97.06 160 GLY A CA 1
ATOM 1251 C C . GLY A 1 160 ? -9.757 -4.962 -39.149 1.00 97.06 160 GLY A C 1
ATOM 1252 O O . GLY A 1 160 ? -9.998 -3.782 -39.413 1.00 97.06 160 GLY A O 1
ATOM 1253 N N . GLN A 1 161 ? -8.596 -5.546 -39.460 1.00 95.94 161 GLN A N 1
ATOM 1254 C CA . GLN A 1 161 ? -7.481 -4.852 -40.117 1.00 95.94 161 GLN A CA 1
ATOM 1255 C C . GLN A 1 161 ? -7.866 -4.316 -41.497 1.00 95.94 161 GLN A C 1
ATOM 1257 O O . GLN A 1 161 ? -7.568 -3.169 -41.824 1.00 95.94 161 GLN A O 1
ATOM 1262 N N . GLN A 1 162 ? -8.569 -5.119 -42.299 1.00 96.56 162 GLN A N 1
ATOM 1263 C CA . GLN A 1 162 ? -9.012 -4.722 -43.633 1.00 96.56 162 GLN A CA 1
ATOM 1264 C C . GLN A 1 162 ? -9.986 -3.539 -43.577 1.00 96.56 162 GLN A C 1
ATOM 1266 O O . GLN A 1 162 ? -9.873 -2.592 -44.360 1.00 96.56 162 GLN A O 1
ATOM 1271 N N . VAL A 1 163 ? -10.919 -3.554 -42.621 1.00 96.50 163 VAL A N 1
ATOM 1272 C CA . VAL A 1 163 ? -11.826 -2.424 -42.384 1.00 96.50 163 VAL A CA 1
ATOM 1273 C C . VAL A 1 163 ? -11.044 -1.190 -41.947 1.00 96.50 163 VAL A C 1
ATOM 1275 O O . VAL A 1 163 ? -11.299 -0.110 -42.472 1.00 96.50 163 VAL A O 1
ATOM 1278 N N . GLN A 1 164 ? -10.072 -1.344 -41.044 1.00 94.62 164 GLN A N 1
ATOM 1279 C CA . GLN A 1 164 ? -9.215 -0.251 -40.584 1.00 94.62 164 GLN A CA 1
ATOM 1280 C C . GLN A 1 164 ? -8.412 0.382 -41.733 1.00 94.62 164 GLN A C 1
ATOM 1282 O O . GLN A 1 164 ? -8.315 1.605 -41.822 1.00 94.62 164 GLN A O 1
ATOM 1287 N N . LEU A 1 165 ? -7.864 -0.439 -42.630 1.00 93.56 165 LEU A N 1
ATOM 1288 C CA . LEU A 1 165 ? -7.149 0.004 -43.828 1.00 93.56 165 LEU A CA 1
ATOM 1289 C C . LEU A 1 165 ? -8.048 0.846 -44.740 1.00 93.56 165 LEU A C 1
ATOM 1291 O O . LEU A 1 165 ? -7.656 1.930 -45.168 1.00 93.56 165 LEU A O 1
ATOM 1295 N N . LYS A 1 166 ? -9.273 0.379 -45.007 1.00 94.06 166 LYS A N 1
ATOM 1296 C CA . LYS A 1 166 ? -10.221 1.078 -45.888 1.00 94.06 166 LYS A CA 1
ATOM 1297 C C . LYS A 1 166 ? -10.874 2.302 -45.250 1.00 94.06 166 LYS A C 1
ATOM 1299 O O . LYS A 1 166 ? -11.264 3.214 -45.972 1.00 94.06 166 LYS A O 1
ATOM 1304 N N . SER A 1 167 ? -10.979 2.343 -43.925 1.00 90.19 167 SER A N 1
ATOM 1305 C CA . SER A 1 167 ? -11.586 3.456 -43.192 1.00 90.19 167 SER A CA 1
ATOM 1306 C C . SER A 1 167 ? -10.624 4.612 -42.889 1.00 90.19 167 SER A C 1
ATOM 1308 O O . SER A 1 167 ? -11.034 5.570 -42.235 1.00 90.19 167 SER A O 1
ATOM 1310 N N . GLY A 1 168 ? -9.356 4.540 -43.318 1.00 87.69 168 GLY A N 1
ATOM 1311 C CA . GLY A 1 168 ? -8.345 5.548 -42.978 1.00 87.69 168 GLY A CA 1
ATOM 1312 C C . GLY A 1 168 ? -7.858 5.468 -41.527 1.00 87.69 168 GLY A C 1
ATOM 1313 O O . GLY A 1 168 ? -7.484 6.484 -40.951 1.00 87.69 168 GLY A O 1
ATOM 1314 N N . GLY A 1 169 ? -7.874 4.277 -40.919 1.00 86.88 169 GLY A N 1
ATOM 1315 C CA . GLY A 1 169 ? -7.350 4.037 -39.570 1.00 86.88 169 GLY A CA 1
ATOM 1316 C C . GLY A 1 169 ? -8.409 3.820 -38.484 1.00 86.88 169 GLY A C 1
ATOM 1317 O O . GLY A 1 169 ? -8.048 3.510 -37.346 1.00 86.88 169 GLY A O 1
ATOM 1318 N N . VAL A 1 170 ? -9.703 3.929 -38.807 1.00 89.81 170 VAL A N 1
ATOM 1319 C CA . VAL A 1 170 ? -10.805 3.784 -37.840 1.00 89.81 170 VAL A CA 1
ATOM 1320 C C . VAL A 1 170 ? -11.144 2.312 -37.605 1.00 89.81 170 VAL A C 1
ATOM 1322 O O . VAL A 1 170 ? -11.527 1.587 -38.525 1.00 89.81 170 VAL A O 1
ATOM 1325 N N . LYS A 1 171 ? -11.056 1.879 -36.347 1.00 92.56 171 LYS A N 1
ATOM 1326 C CA . LYS A 1 171 ? -11.301 0.492 -35.932 1.00 92.56 171 LYS A CA 1
ATOM 1327 C C . LYS A 1 171 ? -12.784 0.204 -35.703 1.00 92.56 171 LYS A C 1
ATOM 1329 O O . LYS A 1 171 ? -13.536 1.075 -35.258 1.00 92.56 171 LYS A O 1
ATOM 1334 N N . ILE A 1 172 ? -13.177 -1.046 -35.939 1.00 94.62 172 ILE A N 1
ATOM 1335 C CA . ILE A 1 172 ? -14.463 -1.579 -35.472 1.00 94.62 172 ILE A CA 1
ATOM 1336 C C . ILE A 1 172 ? -14.500 -1.660 -33.941 1.00 94.62 172 ILE A C 1
ATOM 1338 O O . ILE A 1 172 ? -13.458 -1.649 -33.280 1.00 94.62 172 ILE A O 1
ATOM 1342 N N . GLU A 1 173 ? -15.702 -1.742 -33.374 1.00 92.25 173 GLU A N 1
ATOM 1343 C CA . GLU A 1 173 ? -15.894 -1.674 -31.925 1.00 92.25 173 GLU A CA 1
ATOM 1344 C C . GLU A 1 173 ? -15.233 -2.839 -31.180 1.00 92.25 173 GLU A C 1
ATOM 1346 O O . GLU A 1 173 ? -14.492 -2.615 -30.224 1.00 92.25 173 GLU A O 1
ATOM 1351 N N . ARG A 1 174 ? -15.471 -4.089 -31.604 1.00 92.56 174 ARG A N 1
ATOM 1352 C CA . ARG A 1 174 ? -15.042 -5.248 -30.811 1.00 92.56 174 ARG A CA 1
ATOM 1353 C C . ARG A 1 174 ? -14.761 -6.508 -31.620 1.00 92.56 174 ARG A C 1
ATOM 1355 O O . ARG A 1 174 ? -15.509 -6.849 -32.531 1.00 92.56 174 ARG A O 1
ATOM 1362 N N . ILE A 1 175 ? -13.754 -7.264 -31.190 1.00 96.38 175 ILE A N 1
ATOM 1363 C CA . ILE A 1 175 ? -13.532 -8.656 -31.590 1.00 96.38 175 ILE A CA 1
ATOM 1364 C C . ILE A 1 175 ? -13.454 -9.536 -30.337 1.00 96.38 175 ILE A C 1
ATOM 1366 O O . ILE A 1 175 ? -12.762 -9.206 -29.377 1.00 96.38 175 ILE A O 1
ATOM 1370 N N . ASN A 1 176 ? -14.143 -10.675 -30.343 1.00 94.50 176 ASN A N 1
ATOM 1371 C CA . ASN A 1 176 ? -13.940 -11.745 -29.369 1.00 94.50 176 ASN A CA 1
ATOM 1372 C C . ASN A 1 176 ? -13.329 -12.951 -30.101 1.00 94.50 176 ASN A C 1
ATOM 1374 O O . ASN A 1 176 ? -13.983 -13.577 -30.939 1.00 94.50 176 ASN A O 1
ATOM 1378 N N . GLY A 1 177 ? -12.062 -13.241 -29.806 1.00 95.25 177 GLY A N 1
ATOM 1379 C CA . GLY A 1 177 ? -11.328 -14.401 -30.301 1.00 95.25 177 GLY A CA 1
ATOM 1380 C C . GLY A 1 177 ? -11.501 -15.579 -29.352 1.00 95.25 177 GLY A C 1
ATOM 1381 O O . GLY A 1 177 ? -10.905 -15.608 -28.277 1.00 95.25 177 GLY A O 1
ATOM 1382 N N . LEU A 1 178 ? -12.331 -16.538 -29.743 1.00 94.12 178 LEU A N 1
ATOM 1383 C CA . LEU A 1 178 ? -12.670 -17.716 -28.955 1.00 94.12 178 LEU A CA 1
ATOM 1384 C C . LEU A 1 178 ? -11.661 -18.836 -29.262 1.00 94.12 178 LEU A C 1
ATOM 1386 O O . LEU A 1 178 ? -11.806 -19.529 -30.267 1.00 94.12 178 LEU A O 1
ATOM 1390 N N . ASP A 1 179 ? -10.630 -18.971 -28.420 1.00 92.00 179 ASP A N 1
ATOM 1391 C CA . ASP A 1 179 ? -9.545 -19.963 -28.532 1.00 92.00 179 ASP A CA 1
ATOM 1392 C C . ASP A 1 179 ? -8.903 -19.970 -29.932 1.00 92.00 179 ASP A C 1
ATOM 1394 O O . ASP A 1 179 ? -8.998 -20.938 -30.681 1.00 92.00 179 ASP A O 1
ATOM 1398 N N . ALA A 1 180 ? -8.292 -18.846 -30.328 1.00 93.88 180 ALA A N 1
ATOM 1399 C CA . ALA A 1 180 ? -7.649 -18.715 -31.638 1.00 93.88 180 ALA A CA 1
ATOM 1400 C C . ALA A 1 180 ? -6.523 -19.751 -31.785 1.00 93.88 180 ALA A C 1
ATOM 1402 O O . ALA A 1 180 ? -5.687 -19.863 -30.894 1.00 93.88 180 ALA A O 1
ATOM 1403 N N . THR A 1 181 ? -6.494 -20.519 -32.874 1.00 90.00 181 THR A N 1
ATOM 1404 C CA . THR A 1 181 ? -5.559 -21.651 -33.018 1.00 90.00 181 THR A CA 1
ATOM 1405 C C . THR A 1 181 ? -4.101 -21.200 -33.157 1.00 90.00 181 THR A C 1
ATOM 1407 O O . THR A 1 181 ? -3.780 -20.267 -33.878 1.00 90.00 181 THR A O 1
ATOM 1410 N N . SER A 1 182 ? -3.172 -21.881 -32.496 1.00 86.62 182 SER A N 1
ATOM 1411 C CA . SER A 1 182 ? -1.731 -21.647 -32.676 1.00 86.62 182 SER A CA 1
ATOM 1412 C C . SER A 1 182 ? -1.184 -22.267 -33.970 1.00 86.62 182 SER A C 1
ATOM 1414 O O . SER A 1 182 ? -0.155 -21.836 -34.493 1.00 86.62 182 SER A O 1
ATOM 1416 N N . LEU A 1 183 ? -1.857 -23.281 -34.518 1.00 82.88 183 LEU A N 1
ATOM 1417 C CA . LEU A 1 183 ? -1.336 -24.097 -35.615 1.00 82.88 183 LEU A CA 1
ATOM 1418 C C . LEU A 1 183 ? -1.320 -23.333 -36.943 1.00 82.88 183 LEU A C 1
ATOM 1420 O O . LEU A 1 183 ? -2.369 -23.092 -37.535 1.00 82.88 183 LEU A O 1
ATOM 1424 N N . GLY A 1 184 ? -0.122 -22.988 -37.420 1.00 80.69 184 GLY A N 1
ATOM 1425 C CA . GLY A 1 184 ? 0.085 -22.175 -38.627 1.00 80.69 184 GLY A CA 1
ATOM 1426 C C . GLY A 1 184 ? 0.070 -20.661 -38.383 1.00 80.69 184 GLY A C 1
ATOM 1427 O O . GLY A 1 184 ? 0.302 -19.899 -39.319 1.00 80.69 184 GLY A O 1
ATOM 1428 N N . PHE A 1 185 ? -0.160 -20.227 -37.138 1.00 86.62 185 PHE A N 1
ATOM 1429 C CA . PHE A 1 185 ? -0.278 -18.812 -36.764 1.00 86.62 185 PHE A CA 1
ATOM 1430 C C . PHE A 1 185 ? 0.658 -18.403 -35.617 1.00 86.62 185 PHE A C 1
ATOM 1432 O O . PHE A 1 185 ? 0.877 -17.210 -35.402 1.00 86.62 185 PHE A O 1
ATOM 1439 N N . ASP A 1 186 ? 1.256 -19.358 -34.901 1.00 77.94 186 ASP A N 1
ATOM 1440 C CA . ASP A 1 186 ? 2.296 -19.073 -33.913 1.00 77.94 186 ASP A CA 1
ATOM 1441 C C . ASP A 1 186 ? 3.558 -18.532 -34.605 1.00 77.94 186 ASP A C 1
ATOM 1443 O O . ASP A 1 186 ? 4.053 -19.109 -35.573 1.00 77.94 186 ASP A O 1
ATOM 1447 N N . GLY A 1 187 ? 4.038 -17.369 -34.162 1.00 71.06 187 GLY A N 1
ATOM 1448 C CA . GLY A 1 187 ? 5.110 -16.629 -34.841 1.00 71.06 187 GLY A CA 1
ATOM 1449 C C . GLY A 1 187 ? 4.726 -15.992 -36.188 1.00 71.06 187 GLY A C 1
ATOM 1450 O O . GLY A 1 187 ? 5.571 -15.341 -36.802 1.00 71.06 187 GLY A O 1
ATOM 1451 N N . ALA A 1 188 ? 3.475 -16.118 -36.651 1.00 77.88 188 ALA A N 1
ATOM 1452 C CA . ALA A 1 188 ? 3.023 -15.431 -37.858 1.00 77.88 188 ALA A CA 1
ATOM 1453 C C . ALA A 1 188 ? 2.973 -13.908 -37.647 1.00 77.88 188 ALA A C 1
ATOM 1455 O O . ALA A 1 188 ? 2.669 -13.414 -36.551 1.00 77.88 188 ALA A O 1
ATOM 1456 N N . ALA A 1 189 ? 3.251 -13.163 -38.722 1.00 78.62 189 ALA A N 1
ATOM 1457 C CA . ALA A 1 189 ? 3.165 -11.707 -38.738 1.00 78.62 189 ALA A CA 1
ATOM 1458 C C . ALA A 1 189 ? 1.765 -11.225 -38.319 1.00 78.62 189 ALA A C 1
ATOM 1460 O O . ALA A 1 189 ? 0.761 -11.876 -38.613 1.00 78.62 189 ALA A O 1
ATOM 1461 N N . PHE A 1 190 ? 1.696 -10.071 -37.646 1.00 78.25 190 PHE A N 1
ATOM 1462 C CA . PHE A 1 190 ? 0.447 -9.519 -37.100 1.00 78.25 190 PHE A CA 1
ATOM 1463 C C . PHE A 1 190 ? -0.661 -9.375 -38.151 1.00 78.25 190 PHE A C 1
ATOM 1465 O O . PHE A 1 190 ? -1.825 -9.599 -37.850 1.00 78.25 190 PHE A O 1
ATOM 1472 N N . ASN A 1 191 ? -0.302 -9.109 -39.407 1.00 79.44 191 ASN A N 1
ATOM 1473 C CA . ASN A 1 191 ? -1.246 -8.995 -40.519 1.00 79.44 191 ASN A CA 1
ATOM 1474 C C . ASN A 1 191 ? -1.824 -10.330 -41.033 1.00 79.44 191 ASN A C 1
ATOM 1476 O O . ASN A 1 191 ? -2.559 -10.352 -42.018 1.00 79.44 191 ASN A O 1
ATOM 1480 N N . ARG A 1 192 ? -1.454 -11.460 -40.423 1.00 83.56 192 ARG A N 1
ATOM 1481 C CA . ARG A 1 192 ? -1.905 -12.807 -40.811 1.00 83.56 192 ARG A CA 1
ATOM 1482 C C . ARG A 1 192 ? -2.627 -13.550 -39.694 1.00 83.56 192 ARG A C 1
ATOM 1484 O O . ARG A 1 192 ? -2.994 -14.705 -39.885 1.00 83.56 192 ARG A O 1
ATOM 1491 N N . ARG A 1 193 ? -2.818 -12.927 -38.533 1.00 91.88 193 ARG A N 1
ATOM 1492 C CA . ARG A 1 193 ? -3.464 -13.537 -37.368 1.00 91.88 193 ARG A CA 1
ATOM 1493 C C . ARG A 1 193 ? -4.244 -12.494 -36.581 1.00 91.88 193 ARG A C 1
ATOM 1495 O O . ARG A 1 193 ? -4.168 -11.310 -36.870 1.00 91.88 193 ARG A O 1
ATOM 1502 N N . LEU A 1 194 ? -4.949 -12.964 -35.558 1.00 94.56 194 LEU A N 1
ATOM 1503 C CA . LEU A 1 194 ? -5.611 -12.092 -34.594 1.00 94.56 194 LEU A CA 1
ATOM 1504 C C . LEU A 1 194 ? -4.564 -11.402 -33.713 1.00 94.56 194 LEU A C 1
ATOM 1506 O O . LEU A 1 194 ? -3.619 -12.048 -33.243 1.00 94.56 194 LEU A O 1
ATOM 1510 N N . ASP A 1 195 ? -4.762 -10.114 -33.475 1.00 92.44 195 ASP A N 1
ATOM 1511 C CA . ASP A 1 195 ? -3.937 -9.269 -32.629 1.00 92.44 195 ASP A CA 1
ATOM 1512 C C . ASP A 1 195 ? -4.777 -8.259 -31.831 1.00 92.44 195 ASP A C 1
ATOM 1514 O O . ASP A 1 195 ? -5.893 -7.894 -32.199 1.00 92.44 195 ASP A O 1
ATOM 1518 N N . ALA A 1 196 ? -4.208 -7.755 -30.734 1.00 88.94 196 ALA A N 1
ATOM 1519 C CA . ALA A 1 196 ? -4.848 -6.786 -29.853 1.00 88.94 196 ALA A CA 1
ATOM 1520 C C . ALA A 1 196 ? -5.194 -5.460 -30.554 1.00 88.94 196 ALA A C 1
ATOM 1522 O O . ALA A 1 196 ? -5.995 -4.683 -30.032 1.00 88.94 196 ALA A O 1
ATOM 1523 N N . SER A 1 197 ? -4.567 -5.180 -31.699 1.00 89.69 197 SER A N 1
ATOM 1524 C CA . SER A 1 197 ? -4.766 -3.963 -32.478 1.00 89.69 197 SER A CA 1
ATOM 1525 C C . SER A 1 197 ? -5.934 -4.016 -33.475 1.00 89.69 197 SER A C 1
ATOM 1527 O O . SER A 1 197 ? -6.324 -2.949 -33.949 1.00 89.69 197 SER A O 1
ATOM 1529 N N . ASP A 1 198 ? -6.553 -5.174 -33.720 1.00 94.19 198 ASP A N 1
ATOM 1530 C CA . ASP A 1 198 ? -7.508 -5.383 -34.828 1.00 94.19 198 ASP A CA 1
ATOM 1531 C C . ASP A 1 198 ? -8.894 -4.734 -34.633 1.00 94.19 198 ASP A C 1
ATOM 1533 O O . ASP A 1 198 ? -9.671 -4.581 -35.577 1.00 94.19 198 ASP A O 1
ATOM 1537 N N . ALA A 1 199 ? -9.220 -4.326 -33.406 1.00 94.44 199 ALA A N 1
ATOM 1538 C CA . ALA A 1 199 ? -10.432 -3.585 -33.054 1.00 94.44 199 ALA A CA 1
ATOM 1539 C C . ALA A 1 199 ? -10.133 -2.582 -31.931 1.00 94.44 199 ALA A C 1
ATOM 1541 O O . ALA A 1 199 ? -9.025 -2.557 -31.389 1.00 94.44 199 ALA A O 1
ATOM 1542 N N . LYS A 1 200 ? -11.109 -1.747 -31.547 1.00 88.31 200 LYS A N 1
ATOM 1543 C CA . LYS A 1 200 ? -10.968 -0.936 -30.322 1.00 88.31 200 LYS A CA 1
ATOM 1544 C C . LYS A 1 200 ? -10.804 -1.818 -29.083 1.00 88.31 200 LYS A C 1
ATOM 1546 O O . LYS A 1 200 ? -10.089 -1.444 -28.159 1.00 88.31 200 LYS A O 1
ATOM 1551 N N . PHE A 1 201 ? -11.435 -2.992 -29.086 1.00 85.44 201 PHE A N 1
ATOM 1552 C CA . PHE A 1 201 ? -11.294 -3.984 -28.030 1.00 85.44 201 PHE A CA 1
ATOM 1553 C C . PHE A 1 201 ? -11.249 -5.409 -28.583 1.00 85.44 201 PHE A C 1
ATOM 1555 O O . PHE A 1 201 ? -12.172 -5.844 -29.271 1.00 85.44 201 PHE A O 1
ATOM 1562 N N . VAL A 1 202 ? -10.199 -6.151 -28.232 1.00 90.31 202 VAL A N 1
ATOM 1563 C CA . VAL A 1 202 ? -10.020 -7.562 -28.591 1.00 90.31 202 VAL A CA 1
ATOM 1564 C C . VAL A 1 202 ? -9.968 -8.410 -27.321 1.00 90.31 202 VAL A C 1
ATOM 1566 O O . VAL A 1 202 ? -9.063 -8.255 -26.498 1.00 90.31 202 VAL A O 1
ATOM 1569 N N . GLN A 1 203 ? -10.934 -9.311 -27.151 1.00 89.06 203 GLN A N 1
ATOM 1570 C CA . GLN A 1 203 ? -10.971 -10.269 -26.044 1.00 89.06 203 GLN A CA 1
ATOM 1571 C C . GLN A 1 203 ? -10.504 -11.643 -26.525 1.00 89.06 203 GLN A C 1
ATOM 1573 O O . GLN A 1 203 ? -11.161 -12.250 -27.365 1.00 89.06 203 GLN A O 1
ATOM 1578 N N . ALA A 1 204 ? -9.391 -12.136 -25.988 1.00 89.44 204 ALA A N 1
ATOM 1579 C CA . ALA A 1 204 ? -8.801 -13.425 -26.339 1.00 89.44 204 ALA A CA 1
ATOM 1580 C C . ALA A 1 204 ? -9.137 -14.483 -25.281 1.00 89.44 204 ALA A C 1
ATOM 1582 O O . ALA A 1 204 ? -8.827 -14.297 -24.107 1.00 89.44 204 ALA A O 1
ATOM 1583 N N . PHE A 1 205 ? -9.773 -15.583 -25.674 1.00 89.94 205 PHE A N 1
ATOM 1584 C CA . PHE A 1 205 ? -10.098 -16.701 -24.787 1.00 89.94 205 PHE A CA 1
ATOM 1585 C C . PHE A 1 205 ? -9.057 -17.796 -24.970 1.00 89.94 205 PHE A C 1
ATOM 1587 O O . PHE A 1 205 ? -8.696 -18.114 -26.097 1.00 89.94 205 PHE A O 1
ATOM 1594 N N . HIS A 1 206 ? -8.633 -18.397 -23.865 1.00 87.44 206 HIS A N 1
ATOM 1595 C CA . HIS A 1 206 ? -7.658 -19.479 -23.831 1.00 87.44 206 HIS A CA 1
ATOM 1596 C C . HIS A 1 206 ? -8.255 -20.652 -23.064 1.00 87.44 206 HIS A C 1
ATOM 1598 O O . HIS A 1 206 ? -8.484 -20.549 -21.854 1.00 87.44 206 HIS A O 1
ATOM 1604 N N . THR A 1 207 ? -8.549 -21.746 -23.770 1.00 85.69 207 THR A N 1
ATOM 1605 C CA . THR A 1 207 ? -9.206 -22.921 -23.168 1.00 85.69 207 THR A CA 1
ATOM 1606 C C . THR A 1 207 ? -8.520 -24.248 -23.451 1.00 85.69 207 THR A C 1
ATOM 1608 O O . THR A 1 207 ? -8.875 -25.244 -22.823 1.00 85.69 207 THR A O 1
ATOM 1611 N N . SER A 1 208 ? -7.537 -24.297 -24.356 1.00 83.31 208 SER A N 1
ATOM 1612 C CA . SER A 1 208 ? -6.885 -25.549 -24.752 1.00 83.31 208 SER A CA 1
ATOM 1613 C C . SER A 1 208 ? -5.426 -25.383 -25.185 1.00 83.31 208 SER A C 1
ATOM 1615 O O . SER A 1 208 ? -4.913 -24.278 -25.354 1.00 83.31 208 SER A O 1
ATOM 1617 N N . ASP A 1 209 ? -4.755 -26.516 -25.408 1.00 74.75 209 ASP A N 1
ATOM 1618 C CA . ASP A 1 209 ? -3.432 -26.568 -26.042 1.00 74.75 209 ASP A CA 1
ATOM 1619 C C . ASP A 1 209 ? -3.460 -26.283 -27.558 1.00 74.75 209 ASP A C 1
ATOM 1621 O O . ASP A 1 209 ? -2.400 -26.038 -28.132 1.00 74.75 209 ASP A O 1
ATOM 1625 N N . PHE A 1 210 ? -4.631 -26.281 -28.213 1.00 77.75 210 PHE A N 1
ATOM 1626 C CA . PHE A 1 210 ? -4.741 -25.827 -29.606 1.00 77.75 210 PHE A CA 1
ATOM 1627 C C . PHE A 1 210 ? -4.711 -24.301 -29.717 1.00 77.75 210 PHE A C 1
ATOM 1629 O O . PHE A 1 210 ? -4.266 -23.782 -30.739 1.00 77.75 210 PHE A O 1
ATOM 1636 N N . GLY A 1 211 ? -5.123 -23.586 -28.668 1.00 80.44 211 GLY A N 1
ATOM 1637 C CA . GLY A 1 211 ? -5.112 -22.128 -28.620 1.00 80.44 211 GLY A CA 1
ATOM 1638 C C . GLY A 1 211 ? -3.710 -21.514 -28.705 1.00 80.44 211 GLY A C 1
ATOM 1639 O O . GLY A 1 211 ? -2.697 -22.136 -28.371 1.00 80.44 211 GLY A O 1
ATOM 1640 N N . MET A 1 212 ? -3.646 -20.262 -29.143 1.00 82.06 212 MET A N 1
ATOM 1641 C CA . MET A 1 212 ? -2.459 -19.414 -29.118 1.00 82.06 212 MET A CA 1
ATOM 1642 C C . MET A 1 212 ? -1.917 -19.292 -27.689 1.00 82.06 212 MET A C 1
ATOM 1644 O O . MET A 1 212 ? -2.651 -19.017 -26.752 1.00 82.06 212 MET A O 1
ATOM 1648 N N . GLN A 1 213 ? -0.611 -19.488 -27.519 1.00 70.69 213 GLN A N 1
ATOM 1649 C CA . GLN A 1 213 ? 0.026 -19.565 -26.193 1.00 70.69 213 GLN A CA 1
ATOM 1650 C C . GLN A 1 213 ? 0.649 -18.236 -25.734 1.00 70.69 213 GLN A C 1
ATOM 1652 O O . GLN A 1 213 ? 1.186 -18.139 -24.630 1.00 70.69 213 GLN A O 1
ATOM 1657 N N . VAL A 1 214 ? 0.601 -17.223 -26.596 1.00 70.81 214 VAL A N 1
ATOM 1658 C CA . VAL A 1 214 ? 1.091 -15.865 -26.348 1.00 70.81 214 VAL A CA 1
ATOM 1659 C C . VAL A 1 214 ? -0.085 -14.917 -26.152 1.00 70.81 214 VAL A C 1
ATOM 1661 O O . VAL A 1 214 ? -1.220 -15.260 -26.462 1.00 70.81 214 VAL A O 1
ATOM 1664 N N . ARG A 1 215 ? 0.177 -13.713 -25.641 1.00 77.94 215 ARG A N 1
ATOM 1665 C CA . ARG A 1 215 ? -0.856 -12.683 -25.517 1.00 77.94 215 ARG A CA 1
ATOM 1666 C C . ARG A 1 215 ? -1.226 -12.140 -26.900 1.00 77.94 215 ARG A C 1
ATOM 1668 O O . ARG A 1 215 ? -0.334 -11.686 -27.614 1.00 77.94 215 ARG A O 1
ATOM 1675 N N . TYR A 1 216 ? -2.511 -12.129 -27.241 1.00 79.38 216 TYR A N 1
ATOM 1676 C CA . TYR A 1 216 ? -3.003 -11.554 -28.507 1.00 79.38 216 TYR A CA 1
ATOM 1677 C C . TYR A 1 216 ? -4.313 -10.767 -28.363 1.00 79.38 216 TYR A C 1
ATOM 1679 O O . TYR A 1 216 ? -4.833 -10.275 -29.359 1.00 79.38 216 TYR A O 1
ATOM 1687 N N . GLY A 1 217 ? -4.845 -10.607 -27.148 1.00 83.25 217 GLY A N 1
ATOM 1688 C CA . GLY A 1 217 ? -5.976 -9.727 -26.876 1.00 83.25 217 GLY A CA 1
ATOM 1689 C C . GLY A 1 217 ? -5.555 -8.396 -26.250 1.00 83.25 217 GLY A C 1
ATOM 1690 O O . GLY A 1 217 ? -4.521 -8.267 -25.581 1.00 83.25 217 GLY A O 1
ATOM 1691 N N . THR A 1 218 ? -6.422 -7.389 -26.378 1.00 77.81 218 THR A N 1
ATOM 1692 C CA . THR A 1 218 ? -6.442 -6.255 -25.440 1.00 77.81 218 THR A CA 1
ATOM 1693 C C . THR A 1 218 ? -6.547 -6.799 -24.012 1.00 77.81 218 THR A C 1
ATOM 1695 O O . THR A 1 218 ? -5.817 -6.361 -23.115 1.00 77.81 218 THR A O 1
ATOM 1698 N N . ILE A 1 219 ? -7.366 -7.842 -23.837 1.00 75.50 219 ILE A N 1
ATOM 1699 C CA . ILE A 1 219 ? -7.394 -8.697 -22.655 1.00 75.50 219 ILE A CA 1
ATOM 1700 C C . ILE A 1 219 ? -7.364 -10.177 -23.048 1.00 75.50 219 ILE A C 1
ATOM 1702 O O . ILE A 1 219 ? -8.004 -10.586 -24.016 1.00 75.50 219 ILE A O 1
ATOM 1706 N N . ASP A 1 220 ? -6.669 -10.969 -22.240 1.00 80.00 220 ASP A N 1
ATOM 1707 C CA . ASP A 1 220 ? -6.563 -12.413 -22.390 1.00 80.00 220 ASP A CA 1
ATOM 1708 C C . ASP A 1 220 ? -7.223 -13.073 -21.182 1.00 80.00 220 ASP A C 1
ATOM 1710 O O . ASP A 1 220 ? -6.979 -12.693 -20.031 1.00 80.00 220 ASP A O 1
ATOM 1714 N N . VAL A 1 221 ? -8.097 -14.031 -21.464 1.00 77.62 221 VAL A N 1
ATOM 1715 C CA . VAL A 1 221 ? -8.961 -14.702 -20.504 1.00 77.62 221 VAL A CA 1
ATOM 1716 C C . VAL A 1 221 ? -8.617 -16.180 -20.472 1.00 77.62 221 VAL A C 1
ATOM 1718 O O . VAL A 1 221 ? -8.731 -16.865 -21.485 1.00 77.62 221 VAL A O 1
ATOM 1721 N N . TYR A 1 222 ? -8.253 -16.669 -19.290 1.00 78.44 222 TYR A N 1
ATOM 1722 C CA . TYR A 1 222 ? -7.970 -18.079 -19.040 1.00 78.44 222 TYR A CA 1
ATOM 1723 C C . TYR A 1 222 ? -9.067 -18.648 -18.139 1.00 78.44 222 TYR A C 1
ATOM 1725 O O . TYR A 1 222 ? -9.367 -18.085 -17.083 1.00 78.44 222 TYR A O 1
ATOM 1733 N N . PHE A 1 223 ? -9.683 -19.753 -18.555 1.00 75.19 223 PHE A N 1
ATOM 1734 C CA . PHE A 1 223 ? -10.777 -20.388 -17.812 1.00 75.19 223 PHE A CA 1
ATOM 1735 C C . PHE A 1 223 ? -10.264 -21.506 -16.918 1.00 75.19 223 PHE A C 1
ATOM 1737 O O . PHE A 1 223 ? -9.330 -22.197 -17.293 1.00 75.19 223 PHE A O 1
ATOM 1744 N N . ASN A 1 224 ? -10.909 -21.727 -15.770 1.00 69.62 224 ASN A N 1
ATOM 1745 C CA . ASN A 1 224 ? -10.584 -22.833 -14.863 1.00 69.62 224 ASN A CA 1
ATOM 1746 C C . ASN A 1 224 ? -9.113 -22.847 -14.387 1.00 69.62 224 ASN A C 1
ATOM 1748 O O . ASN A 1 224 ? -8.447 -23.874 -14.366 1.00 69.62 224 ASN A O 1
ATOM 1752 N N . VAL A 1 225 ? -8.594 -21.695 -13.957 1.00 62.31 225 VAL A N 1
ATOM 1753 C CA . VAL A 1 225 ? -7.193 -21.518 -13.519 1.00 62.31 225 VAL A CA 1
ATOM 1754 C C . VAL A 1 225 ? -6.827 -22.229 -12.199 1.00 62.31 225 VAL A C 1
ATOM 1756 O O . VAL A 1 225 ? -5.802 -21.929 -11.613 1.00 62.31 225 VAL A O 1
ATOM 1759 N N . LYS A 1 226 ? -7.624 -23.164 -11.674 1.00 55.94 226 LYS A N 1
ATOM 1760 C CA . LYS A 1 226 ? -7.334 -23.818 -10.378 1.00 55.94 226 LYS A CA 1
ATOM 1761 C C . LYS A 1 226 ? -6.319 -24.971 -10.467 1.00 55.94 226 LYS A C 1
ATOM 1763 O O . LYS A 1 226 ? -5.874 -25.458 -9.436 1.00 55.94 226 LYS A O 1
ATOM 1768 N N . ASP A 1 227 ? -5.935 -25.404 -11.667 1.00 55.31 227 ASP A N 1
ATOM 1769 C CA . ASP A 1 227 ? -5.264 -26.694 -11.912 1.00 55.31 227 ASP A CA 1
ATOM 1770 C C . ASP A 1 227 ? -3.794 -26.612 -12.382 1.00 55.31 227 ASP A C 1
ATOM 1772 O O . ASP A 1 227 ? -3.228 -27.599 -12.844 1.00 55.31 227 ASP A O 1
ATOM 1776 N N . ASN A 1 228 ? -3.149 -25.446 -12.289 1.00 57.06 228 ASN A N 1
ATOM 1777 C CA . ASN A 1 228 ? -1.792 -25.195 -12.805 1.00 57.06 228 ASN A CA 1
ATOM 1778 C C . ASN A 1 228 ? -1.592 -25.420 -14.324 1.00 57.06 228 ASN A C 1
ATOM 1780 O O . ASN A 1 228 ? -0.461 -25.355 -14.813 1.00 57.06 228 ASN A O 1
ATOM 1784 N N . THR A 1 229 ? -2.663 -25.548 -15.117 1.00 62.84 229 THR A N 1
ATOM 1785 C CA . THR A 1 229 ? -2.555 -25.763 -16.570 1.00 62.84 229 THR A CA 1
ATOM 1786 C C . THR A 1 229 ? -2.613 -24.486 -17.414 1.00 62.84 229 THR A C 1
ATOM 1788 O O . THR A 1 229 ? -2.504 -24.567 -18.628 1.00 62.84 229 THR A O 1
ATOM 1791 N N . CYS A 1 230 ? -2.728 -23.288 -16.832 1.00 66.56 230 CYS A N 1
ATOM 1792 C CA . CYS A 1 230 ? -3.085 -22.056 -17.559 1.00 66.56 230 CYS A CA 1
ATOM 1793 C C . CYS A 1 230 ? -4.435 -22.209 -18.285 1.00 66.56 230 CYS A C 1
ATOM 1795 O O . CYS A 1 230 ? -4.569 -21.780 -19.425 1.00 66.56 230 CYS A O 1
ATOM 1797 N N . GLY A 1 231 ? -5.410 -22.868 -17.652 1.00 68.94 231 GLY A N 1
ATOM 1798 C CA . GLY A 1 231 ? -6.753 -23.027 -18.202 1.00 68.94 231 GLY A CA 1
ATOM 1799 C C . GLY A 1 231 ? -6.835 -23.904 -19.446 1.00 68.94 231 GLY A C 1
ATOM 1800 O O . GLY A 1 231 ? -7.622 -23.634 -20.345 1.00 68.94 231 GLY A O 1
ATOM 1801 N N . ARG A 1 232 ? -6.005 -24.945 -19.535 1.00 73.06 232 ARG A N 1
ATOM 1802 C CA . ARG A 1 232 ? -6.023 -25.892 -20.664 1.00 73.06 232 ARG A CA 1
ATOM 1803 C C . ARG A 1 232 ? -6.912 -27.094 -20.405 1.00 73.06 232 ARG A C 1
ATOM 1805 O O . ARG A 1 232 ? -7.238 -27.801 -21.352 1.00 73.06 232 ARG A O 1
ATOM 1812 N N . VAL A 1 233 ? -7.269 -27.343 -19.147 1.00 75.38 233 VAL A N 1
ATOM 1813 C CA . VAL A 1 233 ? -8.203 -28.398 -18.758 1.00 75.38 233 VAL A CA 1
ATOM 1814 C C . VAL A 1 233 ? -9.506 -27.744 -18.333 1.00 75.38 233 VAL A C 1
ATOM 1816 O O . VAL A 1 233 ? -9.539 -26.856 -17.481 1.00 75.38 233 VAL A O 1
ATOM 1819 N N . GLN A 1 234 ? -10.592 -28.161 -18.975 1.00 79.69 234 GLN A N 1
ATOM 1820 C CA . GLN A 1 234 ? -11.899 -27.556 -18.793 1.00 79.69 234 GLN A CA 1
ATOM 1821 C C . GLN A 1 234 ? -12.854 -28.525 -18.087 1.00 79.69 234 GLN A C 1
ATOM 1823 O O . GLN A 1 234 ? -12.897 -29.707 -18.440 1.00 79.69 234 GLN A O 1
ATOM 1828 N N . PRO A 1 235 ? -13.648 -28.056 -17.105 1.00 73.69 235 PRO A N 1
ATOM 1829 C CA . PRO A 1 235 ? -14.632 -28.887 -16.425 1.00 73.69 235 PRO A CA 1
ATOM 1830 C C . PRO A 1 235 ? -15.588 -29.564 -17.410 1.00 73.69 235 PRO A C 1
ATOM 1832 O O . PRO A 1 235 ? -16.052 -28.956 -18.376 1.00 73.69 235 PRO A O 1
ATOM 1835 N N . GLY A 1 236 ? -15.888 -30.840 -17.161 1.00 70.94 236 GLY A N 1
ATOM 1836 C CA . GLY A 1 236 ? -16.724 -31.656 -18.042 1.00 70.94 236 GLY A CA 1
ATOM 1837 C C . GLY A 1 236 ? -16.024 -32.139 -19.318 1.00 70.94 236 GLY A C 1
ATOM 1838 O O . GLY A 1 236 ? -16.696 -32.668 -20.199 1.00 70.94 236 GLY A O 1
ATOM 1839 N N . CYS A 1 237 ? -14.709 -31.949 -19.444 1.00 76.25 237 CYS A N 1
ATOM 1840 C CA . CYS A 1 237 ? -13.863 -32.690 -20.376 1.00 76.25 237 CYS A CA 1
ATOM 1841 C C . CYS A 1 237 ? -13.100 -33.762 -19.579 1.00 76.25 237 CYS A C 1
ATOM 1843 O O . CYS A 1 237 ? -12.532 -33.436 -18.536 1.00 76.25 237 CYS A O 1
ATOM 1845 N N . PRO A 1 238 ? -13.120 -35.044 -19.982 1.00 60.44 238 PRO A N 1
ATOM 1846 C CA . PRO A 1 238 ? -12.575 -36.118 -19.156 1.00 60.44 238 PRO A CA 1
ATOM 1847 C C . PRO A 1 238 ? -11.054 -35.976 -19.000 1.00 60.44 238 PRO A C 1
ATOM 1849 O O . PRO A 1 238 ? -10.334 -36.047 -19.980 1.00 60.44 238 PRO A O 1
ATOM 1852 N N . PHE A 1 239 ? -10.543 -35.806 -17.780 1.00 53.25 239 PHE A N 1
ATOM 1853 C CA . PHE A 1 239 ? -9.134 -36.051 -17.445 1.00 53.25 239 PHE A CA 1
ATOM 1854 C C . PHE A 1 239 ? -9.074 -36.601 -16.017 1.00 53.25 239 PHE A C 1
ATOM 1856 O O . PHE A 1 239 ? -9.630 -35.988 -15.109 1.00 53.25 239 PHE A O 1
ATOM 1863 N N . SER A 1 240 ? -8.419 -37.747 -15.807 1.00 38.34 240 SER A N 1
ATOM 1864 C CA . SER A 1 240 ? -8.173 -38.294 -14.466 1.00 38.34 240 SER A CA 1
ATOM 1865 C C . SER A 1 240 ? -6.681 -38.599 -14.318 1.00 38.34 240 SER A C 1
ATOM 1867 O O . SER A 1 240 ? -6.171 -39.450 -15.051 1.00 38.34 240 SER A O 1
ATOM 1869 N N . PRO A 1 241 ? -5.953 -37.940 -13.401 1.00 36.62 241 PRO A N 1
ATOM 1870 C CA . PRO A 1 241 ? -4.605 -38.361 -13.043 1.00 36.62 241 PRO A CA 1
ATOM 1871 C C . PRO A 1 241 ? -4.681 -39.726 -12.340 1.00 36.62 241 PRO A C 1
ATOM 1873 O O . PRO A 1 241 ? -5.391 -39.860 -11.348 1.00 36.62 241 PRO A O 1
ATOM 1876 N N . GLY A 1 242 ? -3.957 -40.734 -12.838 1.00 40.19 242 GLY A N 1
ATOM 1877 C CA . GLY A 1 242 ? -3.664 -41.958 -12.074 1.00 40.19 242 GLY A CA 1
ATOM 1878 C C . GLY A 1 242 ? -4.446 -43.241 -12.394 1.00 40.19 242 GLY A C 1
ATOM 1879 O O . GLY A 1 242 ? -4.299 -44.201 -11.647 1.00 40.19 242 GLY A O 1
ATOM 1880 N N . VAL A 1 243 ? -5.218 -43.326 -13.485 1.00 31.56 243 VAL A N 1
ATOM 1881 C CA . VAL A 1 243 ? -5.839 -44.600 -13.919 1.00 31.56 243 VAL A CA 1
ATOM 1882 C C . VAL A 1 243 ? -5.243 -45.042 -15.263 1.00 31.56 243 VAL A C 1
ATOM 1884 O O . VAL A 1 243 ? -5.303 -44.265 -16.218 1.00 31.56 243 VAL A O 1
ATOM 1887 N N . PRO A 1 244 ? -4.681 -46.260 -15.395 1.00 39.22 244 PRO A N 1
ATOM 1888 C CA . PRO A 1 244 ? -4.285 -46.787 -16.694 1.00 39.22 244 PRO A CA 1
ATOM 1889 C C . PRO A 1 244 ? -5.533 -47.280 -17.440 1.00 39.22 244 PRO A C 1
ATOM 1891 O O . PRO A 1 244 ? -6.189 -48.226 -17.013 1.00 39.22 244 PRO A O 1
ATOM 1894 N N . LEU A 1 245 ? -5.869 -46.629 -18.554 1.00 37.16 245 LEU A N 1
ATOM 1895 C CA . LEU A 1 245 ? -6.953 -47.011 -19.466 1.00 37.16 245 LEU A CA 1
ATOM 1896 C C . LEU A 1 245 ? -6.469 -46.913 -20.929 1.00 37.16 245 LEU A C 1
ATOM 1898 O O . LEU A 1 245 ? -5.492 -46.212 -21.198 1.00 37.16 245 LEU A O 1
ATOM 1902 N N . PRO A 1 246 ? -7.080 -47.688 -21.847 1.00 38.75 246 PRO A N 1
ATOM 1903 C CA . PRO A 1 246 ? -6.412 -48.319 -22.988 1.00 38.75 246 PRO A CA 1
ATOM 1904 C C . PRO A 1 246 ? -6.034 -47.340 -24.109 1.00 38.75 246 PRO A C 1
ATOM 1906 O O . PRO A 1 246 ? -6.404 -46.170 -24.087 1.00 38.75 246 PRO A O 1
ATOM 1909 N N . ALA A 1 247 ? -5.258 -47.839 -25.079 1.00 45.53 247 ALA A N 1
ATOM 1910 C CA . ALA A 1 247 ? -4.576 -47.095 -26.139 1.00 45.53 247 ALA A CA 1
ATOM 1911 C C . ALA A 1 247 ? -5.346 -45.863 -26.683 1.00 45.53 247 ALA A C 1
ATOM 1913 O O . ALA A 1 247 ? -6.169 -45.966 -27.586 1.00 45.53 247 ALA A O 1
ATOM 1914 N N . ASN A 1 248 ? -4.950 -44.689 -26.175 1.00 51.47 248 ASN A N 1
ATOM 1915 C CA . ASN A 1 248 ? -5.147 -43.330 -26.703 1.00 51.47 248 ASN A CA 1
ATOM 1916 C C . ASN A 1 248 ? -6.496 -42.588 -26.475 1.00 51.47 248 ASN A C 1
ATOM 1918 O O . ASN A 1 248 ? -7.279 -42.419 -27.409 1.00 51.47 248 ASN A O 1
ATOM 1922 N N . PRO A 1 249 ? -6.713 -41.978 -25.284 1.00 49.34 249 PRO A N 1
ATOM 1923 C CA . PRO A 1 249 ? -7.828 -41.059 -25.023 1.00 49.34 249 PRO A CA 1
ATOM 1924 C C . PRO A 1 249 ? -7.455 -39.556 -25.038 1.00 49.34 249 PRO A C 1
ATOM 1926 O O . PRO A 1 249 ? -8.283 -38.732 -24.670 1.00 49.34 249 PRO A O 1
ATOM 1929 N N . ILE A 1 250 ? -6.241 -39.148 -25.439 1.00 52.22 250 ILE A N 1
ATOM 1930 C CA . ILE A 1 250 ? -5.774 -37.745 -25.299 1.00 52.22 250 ILE A CA 1
ATOM 1931 C C . ILE A 1 250 ? -6.551 -36.759 -26.202 1.00 52.22 250 ILE A C 1
ATOM 1933 O O . ILE A 1 250 ? -6.769 -35.609 -25.827 1.00 52.22 250 ILE A O 1
ATOM 1937 N N . LEU A 1 251 ? -7.008 -37.186 -27.383 1.00 53.84 251 LEU A N 1
ATOM 1938 C CA . LEU A 1 251 ? -7.535 -36.277 -28.410 1.00 53.84 251 LEU A CA 1
ATOM 1939 C C . LEU A 1 251 ? -8.974 -35.761 -28.173 1.00 53.84 251 LEU A C 1
ATOM 1941 O O . LEU A 1 251 ? -9.176 -34.550 -28.314 1.00 53.84 251 LEU A O 1
ATOM 1945 N N . PRO A 1 252 ? -9.969 -36.588 -27.776 1.00 61.47 252 PRO A N 1
ATOM 1946 C CA . PRO A 1 252 ? -11.310 -36.091 -27.440 1.00 61.47 252 PRO A CA 1
ATOM 1947 C C . PRO A 1 252 ? -11.283 -35.018 -26.346 1.00 61.47 252 PRO A C 1
ATOM 1949 O O . PRO A 1 252 ? -12.115 -34.114 -26.329 1.00 61.47 252 PRO A O 1
ATOM 1952 N N . ILE A 1 253 ? -10.283 -35.087 -25.466 1.00 66.62 253 ILE A N 1
ATOM 1953 C CA . ILE A 1 253 ? -10.078 -34.163 -24.353 1.00 66.62 253 ILE A CA 1
ATOM 1954 C C . ILE A 1 253 ? -9.632 -32.793 -24.866 1.00 66.62 253 ILE A C 1
ATOM 1956 O O . ILE A 1 253 ? -10.218 -31.788 -24.477 1.00 66.62 253 ILE A O 1
ATOM 1960 N N . VAL A 1 254 ? -8.651 -32.730 -25.776 1.00 69.12 254 VAL A N 1
ATOM 1961 C CA . VAL A 1 254 ? -8.162 -31.452 -26.327 1.00 69.12 254 VAL A CA 1
ATOM 1962 C C . VAL A 1 254 ? -9.238 -30.763 -27.173 1.00 69.12 254 VAL A C 1
ATOM 1964 O O . VAL A 1 254 ? -9.442 -29.562 -27.015 1.00 69.12 254 VAL A O 1
ATOM 1967 N N . PHE A 1 255 ? -9.987 -31.503 -28.001 1.00 75.06 255 PHE A N 1
ATOM 1968 C CA . PHE A 1 255 ? -11.131 -30.939 -28.734 1.00 75.06 255 PHE A CA 1
ATOM 1969 C C . PHE A 1 255 ? -12.254 -30.478 -27.800 1.00 75.06 255 PHE A C 1
ATOM 1971 O O . PHE A 1 255 ? -12.820 -29.403 -28.010 1.00 75.06 255 PHE A O 1
ATOM 1978 N N . CYS A 1 256 ? -12.549 -31.250 -26.749 1.00 81.25 256 CYS A N 1
ATOM 1979 C CA . CYS A 1 256 ? -13.505 -30.842 -25.724 1.00 81.25 256 CYS A CA 1
ATOM 1980 C C . CYS A 1 256 ? -13.052 -29.554 -25.025 1.00 81.25 256 CYS A C 1
ATOM 1982 O O . CYS A 1 256 ? -13.846 -28.632 -24.872 1.00 81.25 256 CYS A O 1
ATOM 1984 N N . ASN A 1 257 ? -11.776 -29.447 -24.650 1.00 84.38 257 ASN A N 1
ATOM 1985 C CA . ASN A 1 257 ? -11.223 -28.238 -24.045 1.00 84.38 257 ASN A CA 1
ATOM 1986 C C . ASN A 1 257 ? -11.296 -27.049 -25.018 1.00 84.38 257 ASN A C 1
ATOM 1988 O O . ASN A 1 257 ? -11.670 -25.956 -24.610 1.00 84.38 257 ASN A O 1
ATOM 1992 N N . HIS A 1 258 ? -11.021 -27.264 -26.309 1.00 87.75 258 HIS A N 1
ATOM 1993 C CA . HIS A 1 258 ? -11.036 -26.215 -27.333 1.00 87.75 258 HIS A CA 1
ATOM 1994 C C . HIS A 1 258 ? -12.431 -25.605 -27.527 1.00 87.75 258 HIS A C 1
ATOM 1996 O O . HIS A 1 258 ? -12.593 -24.387 -27.522 1.00 87.75 258 HIS A O 1
ATOM 2002 N N . ILE A 1 259 ? -13.475 -26.437 -27.622 1.00 87.06 259 ILE A N 1
ATOM 2003 C CA . ILE A 1 259 ? -14.846 -25.952 -27.850 1.00 87.06 259 ILE A CA 1
ATOM 2004 C C . ILE A 1 259 ? -15.442 -25.224 -26.628 1.00 87.06 259 ILE A C 1
ATOM 2006 O O . ILE A 1 259 ? -16.432 -24.500 -26.753 1.00 87.06 259 ILE A O 1
ATOM 2010 N N . ARG A 1 260 ? -14.837 -25.352 -25.438 1.00 87.50 260 ARG A N 1
ATOM 2011 C CA . ARG A 1 260 ? -15.338 -24.716 -24.207 1.00 87.50 260 ARG A CA 1
ATOM 2012 C C . ARG A 1 260 ? -15.309 -23.195 -24.258 1.00 87.50 260 ARG A C 1
ATOM 2014 O O . ARG A 1 260 ? -16.194 -22.590 -23.660 1.00 87.50 260 ARG A O 1
ATOM 2021 N N . ALA A 1 261 ? -14.398 -22.573 -25.013 1.00 89.19 261 ALA A N 1
ATOM 2022 C CA . ALA A 1 261 ? -14.418 -21.120 -25.212 1.00 89.19 261 ALA A CA 1
ATOM 2023 C C . ALA A 1 261 ? -15.765 -20.627 -25.762 1.00 89.19 261 ALA A C 1
ATOM 2025 O O . ALA A 1 261 ? -16.294 -19.618 -25.296 1.00 89.19 261 ALA A O 1
ATOM 2026 N N . VAL A 1 262 ? -16.360 -21.376 -26.697 1.00 89.81 262 VAL A N 1
ATOM 2027 C CA . VAL A 1 262 ? -17.684 -21.071 -27.253 1.00 89.81 262 VAL A CA 1
ATOM 2028 C C . VAL A 1 262 ? -18.775 -21.264 -26.207 1.00 89.81 262 VAL A C 1
ATOM 2030 O O . VAL A 1 262 ? -19.632 -20.398 -26.053 1.00 89.81 262 VAL A O 1
ATOM 2033 N N . VAL A 1 263 ? -18.726 -22.365 -25.456 1.00 86.56 263 VAL A N 1
ATOM 2034 C CA . VAL A 1 263 ? -19.710 -22.671 -24.405 1.00 86.56 263 VAL A CA 1
ATOM 2035 C C . VAL A 1 263 ? -19.732 -21.574 -23.340 1.00 86.56 263 VAL A C 1
ATOM 2037 O O . VAL A 1 263 ? -20.802 -21.091 -22.973 1.00 86.56 263 VAL A O 1
ATOM 2040 N N . TYR A 1 264 ? -18.561 -21.141 -22.873 1.00 85.00 264 TYR A N 1
ATOM 2041 C CA . TYR A 1 264 ? -18.438 -20.067 -21.889 1.00 85.00 264 TYR A CA 1
ATOM 2042 C C . TYR A 1 264 ? -18.947 -18.733 -22.412 1.00 85.00 264 TYR A C 1
ATOM 2044 O O . TYR A 1 264 ? -19.639 -18.020 -21.688 1.00 85.00 264 TYR A O 1
ATOM 2052 N N . PHE A 1 265 ? -18.653 -18.411 -23.669 1.00 86.94 265 PHE A N 1
ATOM 2053 C CA . PHE A 1 265 ? -19.146 -17.186 -24.279 1.00 86.94 265 PHE A CA 1
ATOM 2054 C C . PHE A 1 265 ? -20.670 -17.206 -24.478 1.00 86.94 265 PHE A C 1
ATOM 2056 O O . PHE A 1 265 ? -21.344 -16.232 -24.173 1.00 86.94 265 PHE A O 1
ATOM 2063 N N . ILE A 1 266 ? -21.258 -18.327 -24.909 1.00 85.75 266 ILE A N 1
ATOM 2064 C CA . ILE A 1 266 ? -22.722 -18.465 -25.000 1.00 85.75 266 ILE A CA 1
ATOM 2065 C C . ILE A 1 266 ? -23.367 -18.356 -23.617 1.00 85.75 266 ILE A C 1
ATOM 2067 O O . ILE A 1 266 ? -24.376 -17.669 -23.453 1.00 85.75 266 ILE A O 1
ATOM 2071 N N . TYR A 1 267 ? -22.780 -19.000 -22.606 1.00 80.50 267 TYR A N 1
ATOM 2072 C CA . TYR A 1 267 ? -23.254 -18.890 -21.230 1.00 80.50 267 TYR A CA 1
ATOM 2073 C C . TYR A 1 267 ? -23.247 -17.435 -20.745 1.00 80.50 267 TYR A C 1
ATOM 2075 O O . TYR A 1 267 ? -24.193 -16.998 -20.090 1.00 80.50 267 TYR A O 1
ATOM 2083 N N . SER A 1 268 ? -22.229 -16.664 -21.128 1.00 78.56 268 SER A N 1
ATOM 2084 C CA . SER A 1 268 ? -22.136 -15.257 -20.758 1.00 78.56 268 SER A CA 1
ATOM 2085 C C . SER A 1 268 ? -23.171 -14.365 -21.457 1.00 78.56 268 SER A C 1
ATOM 2087 O O . SER A 1 268 ? -23.555 -13.339 -20.909 1.00 78.56 268 SER A O 1
ATOM 2089 N N . ILE A 1 269 ? -23.676 -14.766 -22.629 1.00 80.69 269 ILE A N 1
ATOM 2090 C CA . ILE A 1 269 ? -24.832 -14.122 -23.280 1.00 80.69 269 ILE A CA 1
ATOM 2091 C C . ILE A 1 269 ? -26.129 -14.459 -22.519 1.00 80.69 269 ILE A C 1
ATOM 2093 O O . ILE A 1 269 ? -26.969 -13.587 -22.322 1.00 80.69 269 ILE A O 1
ATOM 2097 N N . LYS A 1 270 ? -26.284 -15.712 -22.060 1.00 75.62 270 LYS A N 1
ATOM 2098 C CA . LYS A 1 270 ? -27.483 -16.203 -21.347 1.00 75.62 270 LYS A CA 1
ATOM 2099 C C . LYS A 1 270 ? -27.678 -15.585 -19.961 1.00 75.62 270 LYS A C 1
ATOM 2101 O O . LYS A 1 270 ? -28.815 -15.378 -19.544 1.00 75.62 270 LYS A O 1
ATOM 2106 N N . LYS A 1 271 ? -26.590 -15.354 -19.221 1.00 67.62 271 LYS A N 1
ATOM 2107 C CA . LYS A 1 271 ? -26.612 -14.812 -17.852 1.00 67.62 271 LYS A CA 1
ATOM 2108 C C . LYS A 1 271 ? -25.650 -13.623 -17.720 1.00 67.62 271 LYS A C 1
ATOM 2110 O O . LYS A 1 271 ? -24.573 -13.780 -17.145 1.00 67.62 271 LYS A O 1
ATOM 2115 N N . PRO A 1 272 ? -26.028 -12.447 -18.252 1.00 57.28 272 PRO A N 1
ATOM 2116 C CA . PRO A 1 272 ? -25.138 -11.289 -18.348 1.00 57.28 272 PRO A CA 1
ATOM 2117 C C . PRO A 1 272 ? -24.798 -10.642 -16.994 1.00 57.28 272 PRO A C 1
ATOM 2119 O O . PRO A 1 272 ? -23.813 -9.920 -16.913 1.00 57.28 272 PRO A O 1
ATOM 2122 N N . LEU A 1 273 ? -25.568 -10.922 -15.935 1.00 47.97 273 LEU A N 1
ATOM 2123 C CA . LEU A 1 273 ? -25.330 -10.427 -14.577 1.00 47.97 273 LEU A CA 1
ATOM 2124 C C . LEU A 1 273 ? -24.831 -11.594 -13.694 1.00 47.97 273 LEU A C 1
ATOM 2126 O O . LEU A 1 273 ? -25.538 -12.578 -13.476 1.00 47.97 273 LEU A O 1
ATOM 2130 N N . ASP A 1 274 ? -23.578 -11.491 -13.243 1.00 48.31 274 ASP A N 1
ATOM 2131 C CA . ASP A 1 274 ? -22.984 -12.153 -12.063 1.00 48.31 274 ASP A CA 1
ATOM 2132 C C . ASP A 1 274 ? -22.464 -13.606 -12.092 1.00 48.31 274 ASP A C 1
ATOM 2134 O O . ASP A 1 274 ? -22.029 -14.081 -11.045 1.00 48.31 274 ASP A O 1
ATOM 2138 N N . THR A 1 275 ? -22.402 -14.347 -13.209 1.00 50.19 275 THR A N 1
ATOM 2139 C CA . THR A 1 275 ? -22.069 -15.800 -13.093 1.00 50.19 275 THR A CA 1
ATOM 2140 C C . THR A 1 275 ? -20.809 -16.330 -13.773 1.00 50.19 275 THR A C 1
ATOM 2142 O O . THR A 1 275 ? -20.382 -17.428 -13.413 1.00 50.19 275 THR A O 1
ATOM 2145 N N . LEU A 1 276 ? -20.152 -15.598 -14.680 1.00 58.47 276 LEU A N 1
ATOM 2146 C CA . LEU A 1 276 ? -18.875 -16.052 -15.254 1.00 58.47 276 LEU A CA 1
ATOM 2147 C C . LEU A 1 276 ? -17.764 -15.029 -15.007 1.00 58.47 276 LEU A C 1
ATOM 2149 O O . LEU A 1 276 ? -17.503 -14.146 -15.822 1.00 58.47 276 LEU A O 1
ATOM 2153 N N . LEU A 1 277 ? -17.131 -15.162 -13.841 1.00 56.84 277 LEU A N 1
ATOM 2154 C CA . LEU A 1 277 ? -16.000 -14.349 -13.408 1.00 56.84 277 LEU A CA 1
ATOM 2155 C C . LEU A 1 277 ? -14.709 -14.951 -13.968 1.00 56.84 277 LEU A C 1
ATOM 2157 O O . LEU A 1 277 ? -14.269 -16.022 -13.547 1.00 56.84 277 LEU A O 1
ATOM 2161 N N . ALA A 1 278 ? -14.104 -14.255 -14.922 1.00 59.00 278 ALA A N 1
ATOM 2162 C CA . ALA A 1 278 ? -12.798 -14.597 -15.464 1.00 59.00 278 ALA A CA 1
ATOM 2163 C C . ALA A 1 278 ? -11.696 -13.781 -14.775 1.00 59.00 278 ALA A C 1
ATOM 2165 O O . ALA A 1 278 ? -11.860 -12.585 -14.528 1.00 59.00 278 ALA A O 1
ATOM 2166 N N . ILE A 1 279 ? -10.554 -14.414 -14.498 1.00 57.22 279 ILE A N 1
ATOM 2167 C CA . ILE A 1 279 ? -9.386 -13.743 -13.915 1.00 57.22 279 ILE A CA 1
ATOM 2168 C C . ILE A 1 279 ? -8.441 -13.341 -15.046 1.00 57.22 279 ILE A C 1
ATOM 2170 O O . ILE A 1 279 ? -7.932 -14.188 -15.783 1.00 57.22 279 ILE A O 1
ATOM 2174 N N . ARG A 1 280 ? -8.182 -12.035 -15.172 1.00 62.56 280 ARG A N 1
ATOM 2175 C CA . ARG A 1 280 ? -7.159 -11.508 -16.081 1.00 62.56 280 ARG A CA 1
ATOM 2176 C C . ARG A 1 280 ? -5.778 -11.898 -15.553 1.00 62.56 280 ARG A C 1
ATOM 2178 O O . ARG A 1 280 ? -5.336 -11.364 -14.542 1.00 62.56 280 ARG A O 1
ATOM 2185 N N . CYS A 1 281 ? -5.078 -12.794 -16.242 1.00 55.62 281 CYS A N 1
ATOM 2186 C CA . CYS A 1 281 ? -3.730 -13.205 -15.852 1.00 55.62 281 CYS A CA 1
ATOM 2187 C C . CYS A 1 281 ? -2.873 -13.541 -17.079 1.00 55.62 281 CYS A C 1
ATOM 2189 O O . CYS A 1 281 ? -3.411 -13.885 -18.122 1.00 55.62 281 CYS A O 1
ATOM 2191 N N . SER A 1 282 ? -1.545 -13.433 -16.988 1.00 58.09 282 SER A N 1
ATOM 2192 C CA . SER A 1 282 ? -0.639 -14.034 -17.978 1.00 58.09 282 SER A CA 1
ATOM 2193 C C . SER A 1 282 ? -0.304 -15.471 -17.555 1.00 58.09 282 SER A C 1
ATOM 2195 O O . SER A 1 282 ? -0.243 -15.760 -16.360 1.00 58.09 282 SER A O 1
ATOM 2197 N N . CYS A 1 283 ? -0.029 -16.381 -18.499 1.00 49.47 283 CYS A N 1
ATOM 2198 C CA . CYS A 1 283 ? 0.352 -17.761 -18.146 1.00 49.47 283 CYS A CA 1
ATOM 2199 C C . CYS A 1 283 ? 1.645 -17.821 -17.293 1.00 49.47 283 CYS A C 1
ATOM 2201 O O . CYS A 1 283 ? 1.806 -18.723 -16.472 1.00 49.47 283 CYS A O 1
ATOM 2203 N N . ILE A 1 284 ? 2.533 -16.823 -17.417 1.00 52.66 284 ILE A N 1
ATOM 2204 C CA . ILE A 1 284 ? 3.740 -16.673 -16.584 1.00 52.66 284 ILE A CA 1
ATOM 2205 C C . ILE A 1 284 ? 3.371 -16.299 -15.144 1.00 52.66 284 ILE A C 1
ATOM 2207 O O . ILE A 1 284 ? 3.798 -16.979 -14.212 1.00 52.66 284 ILE A O 1
ATOM 2211 N N . ASN A 1 285 ? 2.535 -15.272 -14.957 1.00 53.97 285 ASN A N 1
ATOM 2212 C CA . ASN A 1 285 ? 2.095 -14.847 -13.625 1.00 53.97 285 ASN A CA 1
ATOM 2213 C C . ASN A 1 285 ? 1.306 -15.959 -12.932 1.00 53.97 285 ASN A C 1
ATOM 2215 O O . ASN A 1 285 ? 1.427 -16.135 -11.727 1.00 53.97 285 ASN A O 1
ATOM 2219 N N . PHE A 1 286 ? 0.563 -16.760 -13.693 1.00 53.12 286 PHE A N 1
ATOM 2220 C CA . PHE A 1 286 ? -0.151 -17.914 -13.171 1.00 53.12 286 PHE A CA 1
ATOM 2221 C C . PHE A 1 286 ? 0.772 -19.020 -12.650 1.00 53.12 286 PHE A C 1
ATOM 2223 O O . PHE A 1 286 ? 0.638 -19.434 -11.500 1.00 53.12 286 PHE A O 1
ATOM 2230 N N . ARG A 1 287 ? 1.757 -19.455 -13.446 1.00 46.81 287 ARG A N 1
ATOM 2231 C CA . ARG A 1 287 ? 2.752 -20.448 -12.996 1.00 46.81 287 ARG A CA 1
ATOM 2232 C C . ARG A 1 287 ? 3.547 -19.973 -11.781 1.00 46.81 287 ARG A C 1
ATOM 2234 O O . ARG A 1 287 ? 3.967 -20.792 -10.972 1.00 46.81 287 ARG A O 1
ATOM 2241 N N . ALA A 1 288 ? 3.718 -18.663 -11.649 1.00 50.00 288 ALA A N 1
ATOM 2242 C CA . ALA A 1 288 ? 4.381 -18.027 -10.522 1.00 50.00 288 ALA A CA 1
ATOM 2243 C C . ALA A 1 288 ? 3.453 -17.738 -9.321 1.00 50.00 288 ALA A C 1
ATOM 2245 O O . ALA A 1 288 ? 3.914 -17.161 -8.343 1.00 50.00 288 ALA A O 1
ATOM 2246 N N . LYS A 1 289 ? 2.162 -18.115 -9.372 1.00 50.34 289 LYS A N 1
ATOM 2247 C CA . LYS A 1 289 ? 1.132 -17.791 -8.359 1.00 50.34 289 LYS A CA 1
ATOM 2248 C C . LYS A 1 289 ? 0.954 -16.284 -8.084 1.00 50.34 289 LYS A C 1
ATOM 2250 O O . LYS A 1 289 ? 0.532 -15.890 -7.006 1.00 50.34 289 LYS A O 1
ATOM 2255 N N . MET A 1 290 ? 1.234 -15.440 -9.074 1.00 45.09 290 MET A N 1
ATOM 2256 C CA . MET A 1 290 ? 1.177 -13.971 -9.019 1.00 45.09 290 MET A CA 1
ATOM 2257 C C . MET A 1 290 ? -0.028 -13.387 -9.781 1.00 45.09 290 MET A C 1
ATOM 2259 O O . MET A 1 290 ? 0.024 -12.253 -10.263 1.00 45.09 290 MET A O 1
ATOM 2263 N N . CYS A 1 291 ? -1.099 -14.160 -9.991 1.00 51.66 291 CYS A N 1
ATOM 2264 C CA . CYS A 1 291 ? -2.314 -13.618 -10.604 1.00 51.66 291 CYS A CA 1
ATOM 2265 C C . CYS A 1 291 ? -3.028 -12.698 -9.606 1.00 51.66 291 CYS A C 1
ATOM 2267 O O . CYS A 1 291 ? -3.639 -13.185 -8.662 1.00 51.66 291 CYS A O 1
ATOM 2269 N N . VAL A 1 292 ? -2.996 -11.388 -9.850 1.00 46.81 292 VAL A N 1
ATOM 2270 C CA . VAL A 1 292 ? -3.755 -10.384 -9.090 1.00 46.81 292 VAL A CA 1
ATOM 2271 C C . VAL A 1 292 ? -4.531 -9.527 -10.091 1.00 46.81 292 VAL A C 1
ATOM 2273 O O . VAL A 1 292 ? -3.942 -9.030 -11.053 1.00 46.81 292 VAL A O 1
ATOM 2276 N N . GLY A 1 293 ? -5.849 -9.374 -9.924 1.00 44.22 293 GLY A N 1
ATOM 2277 C CA . GLY A 1 293 ? -6.643 -8.537 -10.827 1.00 44.22 293 GLY A CA 1
ATOM 2278 C C . GLY A 1 293 ? -8.159 -8.721 -10.753 1.00 44.22 293 GLY A C 1
ATOM 2279 O O . GLY A 1 293 ? -8.661 -9.756 -10.320 1.00 44.22 293 GLY A O 1
ATOM 2280 N N . ALA A 1 294 ? -8.873 -7.689 -11.215 1.00 42.91 294 ALA A N 1
ATOM 2281 C CA . ALA A 1 294 ? -10.329 -7.619 -11.269 1.00 42.91 294 ALA A CA 1
ATOM 2282 C C . ALA A 1 294 ? -10.940 -8.831 -11.990 1.00 42.91 294 ALA A C 1
ATOM 2284 O O . ALA A 1 294 ? -10.532 -9.190 -13.100 1.00 42.91 294 ALA A O 1
ATOM 2285 N N . LYS A 1 295 ? -11.952 -9.428 -11.358 1.00 52.50 295 LYS A N 1
ATOM 2286 C CA . LYS A 1 295 ? -12.835 -10.405 -11.989 1.00 52.50 295 LYS A CA 1
ATOM 2287 C C . LYS A 1 295 ? -13.608 -9.684 -13.094 1.00 52.50 295 LYS A C 1
ATOM 2289 O O . LYS A 1 295 ? -14.338 -8.740 -12.810 1.00 52.50 295 LYS A O 1
ATOM 2294 N N . ILE A 1 296 ? -13.420 -10.095 -14.343 1.00 53.47 296 ILE A N 1
ATOM 2295 C CA . ILE A 1 296 ? -14.186 -9.546 -15.465 1.00 53.47 296 ILE A CA 1
ATOM 2296 C C . ILE A 1 296 ? -15.393 -10.433 -15.744 1.00 53.47 296 ILE A C 1
ATOM 2298 O O . ILE A 1 296 ? -15.271 -11.660 -15.782 1.00 53.47 296 ILE A O 1
ATOM 2302 N N . VAL A 1 297 ? -16.547 -9.808 -15.966 1.00 58.78 297 VAL A N 1
ATOM 2303 C CA . VAL A 1 297 ? -17.721 -10.498 -16.497 1.00 58.78 297 VAL A CA 1
ATOM 2304 C C . VAL A 1 297 ? -17.443 -10.807 -17.967 1.00 58.78 297 VAL A C 1
ATOM 2306 O O . VAL A 1 297 ? -17.147 -9.927 -18.781 1.00 58.78 297 VAL A O 1
ATOM 2309 N N . VAL A 1 298 ? -17.449 -12.092 -18.304 1.00 62.12 298 VAL A N 1
ATOM 2310 C CA . VAL A 1 298 ? -17.224 -12.561 -19.675 1.00 62.12 298 VAL A CA 1
ATOM 2311 C C . VAL A 1 298 ? -18.344 -12.030 -20.582 1.00 62.12 298 VAL A C 1
ATOM 2313 O O . VAL A 1 298 ? -19.502 -12.020 -20.192 1.00 62.12 298 VAL A O 1
ATOM 2316 N N . GLY A 1 299 ? -18.015 -11.542 -21.783 1.00 56.66 299 GLY A N 1
ATOM 2317 C CA . GLY A 1 299 ? -19.008 -11.141 -22.793 1.00 56.66 299 GLY A CA 1
ATOM 2318 C C . GLY A 1 299 ? -19.917 -9.940 -22.476 1.00 56.66 299 GLY A C 1
ATOM 2319 O O . GLY A 1 299 ? -20.774 -9.636 -23.304 1.00 56.66 299 GLY A O 1
ATOM 2320 N N . GLU A 1 300 ? -19.738 -9.229 -21.357 1.00 55.31 300 GLU A N 1
ATOM 2321 C CA . GLU A 1 300 ? -20.567 -8.063 -21.027 1.00 55.31 300 GLU A CA 1
ATOM 2322 C C . GLU A 1 300 ? -20.314 -6.891 -22.004 1.00 55.31 300 GLU A C 1
ATOM 2324 O O . GLU A 1 300 ? -19.171 -6.472 -22.244 1.00 55.31 300 GLU A O 1
ATOM 2329 N N . TYR A 1 301 ? -21.399 -6.353 -22.573 1.00 43.84 301 TYR A N 1
ATOM 2330 C CA . TYR A 1 301 ? -21.443 -5.018 -23.169 1.00 43.84 301 TYR A CA 1
ATOM 2331 C C . TYR A 1 301 ? -21.867 -4.052 -22.067 1.00 43.84 301 TYR A C 1
ATOM 2333 O O . TYR A 1 301 ? -23.052 -3.887 -21.797 1.00 43.84 301 TYR A O 1
ATOM 2341 N N . CYS A 1 302 ? -20.897 -3.440 -21.400 1.00 35.72 302 CYS A N 1
ATOM 2342 C CA . CYS A 1 302 ? -21.179 -2.497 -20.332 1.00 35.72 302 CYS A CA 1
ATOM 2343 C C . CYS A 1 302 ? -20.399 -1.218 -20.610 1.00 35.72 302 CYS A C 1
ATOM 2345 O O . CYS A 1 302 ? -19.223 -1.173 -20.274 1.00 35.72 302 CYS A O 1
ATOM 2347 N N . PRO A 1 303 ? -20.999 -0.189 -21.240 1.00 34.97 303 PRO A N 1
ATOM 2348 C CA . PRO A 1 303 ? -20.361 1.110 -21.454 1.00 34.97 303 PRO A CA 1
ATOM 2349 C C . PRO A 1 303 ? -19.906 1.771 -20.145 1.00 34.97 303 PRO A C 1
ATOM 2351 O O . PRO A 1 303 ? -18.938 2.519 -20.151 1.00 34.97 303 PRO A O 1
ATOM 2354 N N . SER A 1 304 ? -20.560 1.473 -19.014 1.00 31.22 304 SER A N 1
ATOM 2355 C CA . SER A 1 304 ? -20.231 2.014 -17.687 1.00 31.22 304 SER A CA 1
ATOM 2356 C C . SER A 1 304 ? -19.119 1.236 -16.972 1.00 31.22 304 SER A C 1
ATOM 2358 O O . SER A 1 304 ? -18.285 1.851 -16.308 1.00 31.22 304 SER A O 1
ATOM 2360 N N . LEU A 1 305 ? -19.027 -0.088 -17.164 1.00 36.59 305 LEU A N 1
ATOM 2361 C CA . LEU A 1 305 ? -17.835 -0.855 -16.788 1.00 36.59 305 LEU A CA 1
ATOM 2362 C C . LEU A 1 305 ? -16.680 -0.558 -17.760 1.00 36.59 305 LEU A C 1
ATOM 2364 O O . LEU A 1 305 ? -15.539 -0.485 -17.336 1.00 36.59 305 LEU A O 1
ATOM 2368 N N . PHE A 1 306 ? -16.958 -0.279 -19.038 1.00 37.81 306 PHE A N 1
ATOM 2369 C CA . PHE A 1 306 ? -16.004 0.242 -20.025 1.00 37.81 306 PHE A CA 1
ATOM 2370 C C . PHE A 1 306 ? -15.526 1.653 -19.662 1.00 37.81 306 PHE A C 1
ATOM 2372 O O . PHE A 1 306 ? -14.339 1.911 -19.760 1.00 37.81 306 PHE A O 1
ATOM 2379 N N . ALA A 1 307 ? -16.364 2.543 -19.133 1.00 30.56 307 ALA A N 1
ATOM 2380 C CA . ALA A 1 307 ? -15.902 3.825 -18.593 1.00 30.56 307 ALA A CA 1
ATOM 2381 C C . ALA A 1 307 ? -15.006 3.662 -17.344 1.00 30.56 307 ALA A C 1
ATOM 2383 O O . ALA A 1 307 ? -14.347 4.617 -16.949 1.00 30.56 307 ALA A O 1
ATOM 2384 N N . LYS A 1 308 ? -14.963 2.465 -16.736 1.00 30.48 308 LYS A N 1
ATOM 2385 C CA . LYS A 1 308 ? -14.064 2.089 -15.627 1.00 30.48 308 LYS A CA 1
ATOM 2386 C C . LYS A 1 308 ? -12.890 1.179 -16.035 1.00 30.48 308 LYS A C 1
ATOM 2388 O O . LYS A 1 308 ? -11.900 1.126 -15.315 1.00 30.48 308 LYS A O 1
ATOM 2393 N N . ILE A 1 309 ? -12.995 0.440 -17.146 1.00 36.31 309 ILE A N 1
ATOM 2394 C CA . ILE A 1 309 ? -12.015 -0.568 -17.611 1.00 36.31 309 ILE A CA 1
ATOM 2395 C C . ILE A 1 309 ? -11.289 -0.112 -18.892 1.00 36.31 309 ILE A C 1
ATOM 2397 O O . ILE A 1 309 ? -10.095 -0.368 -19.035 1.00 36.31 309 ILE A O 1
ATOM 2401 N N . LEU A 1 310 ? -11.973 0.581 -19.811 1.00 34.50 310 LEU A N 1
ATOM 2402 C CA . LEU A 1 310 ? -11.370 1.318 -20.933 1.00 34.50 310 LEU A CA 1
ATOM 2403 C C . LEU A 1 310 ? -10.943 2.745 -20.564 1.00 34.50 310 LEU A C 1
ATOM 2405 O O . LEU A 1 310 ? -10.279 3.380 -21.377 1.00 34.50 310 LEU A O 1
ATOM 2409 N N . SER A 1 311 ? -11.169 3.226 -19.336 1.00 33.56 311 SER A N 1
ATOM 2410 C CA . SER A 1 311 ? -10.514 4.448 -18.829 1.00 33.56 311 SER A CA 1
ATOM 2411 C C . SER A 1 311 ? -8.994 4.308 -18.632 1.00 33.56 311 SER A C 1
ATOM 2413 O O . SER A 1 311 ? -8.377 5.102 -17.932 1.00 33.56 311 SER A O 1
ATOM 2415 N N . ASN A 1 312 ? -8.360 3.365 -19.335 1.00 35.00 312 ASN A N 1
ATOM 2416 C CA . ASN A 1 312 ? -7.033 3.603 -19.893 1.00 35.00 312 ASN A CA 1
ATOM 2417 C C . ASN A 1 312 ? -7.007 4.770 -20.910 1.00 35.00 312 ASN A C 1
ATOM 2419 O O . ASN A 1 312 ? -5.926 5.092 -21.398 1.00 35.00 312 ASN A O 1
ATOM 2423 N N . ASP A 1 313 ? -8.115 5.491 -21.129 1.00 29.42 313 ASP A N 1
ATOM 2424 C CA . ASP A 1 313 ? -8.094 6.962 -21.236 1.00 29.42 313 ASP A CA 1
ATOM 2425 C C . ASP A 1 313 ? -7.547 7.606 -19.943 1.00 29.42 313 ASP A C 1
ATOM 2427 O O . ASP A 1 313 ? -8.182 8.405 -19.265 1.00 29.42 313 ASP A O 1
ATOM 2431 N N . MET A 1 314 ? -6.298 7.271 -19.630 1.00 32.66 314 MET A N 1
ATOM 2432 C CA . MET A 1 314 ? -5.413 8.028 -18.753 1.00 32.66 314 MET A CA 1
ATOM 2433 C C . MET A 1 314 ? -4.640 9.098 -19.545 1.00 32.66 314 MET A C 1
ATOM 2435 O O . MET A 1 314 ? -3.639 9.638 -19.069 1.00 32.66 314 MET A O 1
ATOM 2439 N N . HIS A 1 315 ? -5.080 9.387 -20.772 1.00 35.22 315 HIS A N 1
ATOM 2440 C CA . HIS A 1 315 ? -4.556 10.465 -21.610 1.00 35.22 315 HIS A CA 1
ATOM 2441 C C . HIS A 1 315 ? -5.582 11.566 -21.897 1.00 35.22 315 HIS A C 1
ATOM 2443 O O . HIS A 1 315 ? -5.220 12.566 -22.509 1.00 35.22 315 HIS A O 1
ATOM 2449 N N . ALA A 1 316 ? -6.806 11.460 -21.369 1.00 33.75 316 ALA A N 1
ATOM 2450 C CA . ALA A 1 316 ? -7.476 12.663 -20.899 1.00 33.75 316 ALA A CA 1
ATOM 2451 C C . ALA A 1 316 ? -6.965 12.899 -19.468 1.00 33.75 316 ALA A C 1
ATOM 2453 O O . ALA A 1 316 ? -7.257 12.084 -18.589 1.00 33.75 316 ALA A O 1
ATOM 2454 N N . PRO A 1 317 ? -6.138 13.925 -19.216 1.00 40.56 317 PRO A N 1
ATOM 2455 C CA . PRO A 1 317 ? -5.728 14.240 -17.859 1.00 40.56 317 PRO A CA 1
ATOM 2456 C C . PRO A 1 317 ? -6.991 14.521 -17.033 1.00 40.56 317 PRO A C 1
ATOM 2458 O O . PRO A 1 317 ? -7.765 15.429 -17.336 1.00 40.56 317 PRO A O 1
ATOM 2461 N N . ARG A 1 318 ? -7.250 13.690 -16.017 1.00 52.72 318 ARG A N 1
ATOM 2462 C CA . ARG A 1 318 ? -8.121 14.109 -14.920 1.00 52.72 318 ARG A CA 1
ATOM 2463 C C . ARG A 1 318 ? -7.298 15.088 -14.105 1.00 52.72 318 ARG A C 1
ATOM 2465 O O . ARG A 1 318 ? -6.402 14.669 -13.376 1.00 52.72 318 ARG A O 1
ATOM 2472 N N . ASN A 1 319 ? -7.579 16.371 -14.285 1.00 64.00 319 ASN A N 1
ATOM 2473 C CA . ASN A 1 319 ? -6.957 17.414 -13.489 1.00 64.00 319 ASN A CA 1
ATOM 2474 C C . ASN A 1 319 ? -7.564 17.356 -12.089 1.00 64.00 319 ASN A C 1
ATOM 2476 O O . ASN A 1 319 ? -8.674 17.836 -11.859 1.00 64.00 319 ASN A O 1
ATOM 2480 N N . TYR A 1 320 ? -6.853 16.707 -11.172 1.00 80.56 320 TYR A N 1
ATOM 2481 C CA . TYR A 1 320 ? -7.124 16.820 -9.747 1.00 80.56 320 TYR A CA 1
ATOM 2482 C C . TYR A 1 320 ? -6.472 18.109 -9.272 1.00 80.56 320 TYR A C 1
ATOM 2484 O O . TYR A 1 320 ? -5.258 18.266 -9.437 1.00 80.56 320 TYR A O 1
ATOM 2492 N N . ARG A 1 321 ? -7.226 19.010 -8.638 1.00 87.62 321 ARG A N 1
ATOM 2493 C CA . ARG A 1 321 ? -6.606 20.178 -8.010 1.00 87.62 321 ARG A CA 1
ATOM 2494 C C . ARG A 1 321 ? -5.780 19.685 -6.831 1.00 87.62 321 ARG A C 1
ATOM 2496 O O . ARG A 1 321 ? -6.312 19.292 -5.789 1.00 87.62 321 ARG A O 1
ATOM 2503 N N . THR A 1 322 ? -4.474 19.608 -7.049 1.00 89.69 322 THR A N 1
ATOM 2504 C CA . THR A 1 322 ? -3.557 18.887 -6.171 1.00 89.69 322 THR A CA 1
ATOM 2505 C C . THR A 1 322 ? -2.712 19.875 -5.379 1.00 89.69 322 THR A C 1
ATOM 2507 O O . THR A 1 322 ? -2.164 20.832 -5.927 1.00 89.69 322 THR A O 1
ATOM 2510 N N . LEU A 1 323 ? -2.581 19.612 -4.082 1.00 92.19 323 LEU A N 1
ATOM 2511 C CA . LEU A 1 323 ? -1.583 20.228 -3.219 1.00 92.19 323 LEU A CA 1
ATOM 2512 C C . LEU A 1 323 ? -0.450 19.229 -2.997 1.00 92.19 323 LEU A C 1
ATOM 2514 O O . LEU A 1 323 ? -0.615 18.257 -2.262 1.00 92.19 323 LEU A O 1
ATOM 2518 N N . VAL A 1 324 ? 0.702 19.467 -3.614 1.00 92.81 324 VAL A N 1
ATOM 2519 C CA . VAL A 1 324 ? 1.905 18.658 -3.407 1.00 92.81 324 VAL A CA 1
ATOM 2520 C C . VAL A 1 324 ? 2.696 19.203 -2.221 1.00 92.81 324 VAL A C 1
ATOM 2522 O O . VAL A 1 324 ? 2.971 20.399 -2.143 1.00 92.81 324 VAL A O 1
ATOM 2525 N N . ILE A 1 325 ? 3.092 18.324 -1.303 1.00 92.44 325 ILE A N 1
ATOM 2526 C CA . ILE A 1 325 ? 3.924 18.659 -0.143 1.00 92.44 325 ILE A CA 1
ATOM 2527 C C . ILE A 1 325 ? 5.176 17.784 -0.174 1.00 92.44 325 ILE A C 1
ATOM 2529 O O . ILE A 1 325 ? 5.094 16.558 -0.092 1.00 92.44 325 ILE A O 1
ATOM 2533 N N . ALA A 1 326 ? 6.347 18.405 -0.274 1.00 90.25 326 ALA A N 1
ATOM 2534 C CA . ALA A 1 326 ? 7.633 17.713 -0.325 1.00 90.25 326 ALA A CA 1
ATOM 2535 C C . ALA A 1 326 ? 8.698 18.461 0.490 1.00 90.25 326 ALA A C 1
ATOM 2537 O O . ALA A 1 326 ? 8.510 19.615 0.863 1.00 90.25 326 ALA A O 1
ATOM 2538 N N . GLU A 1 327 ? 9.849 17.825 0.750 1.00 83.38 327 GLU A N 1
ATOM 2539 C CA . GLU A 1 327 ? 10.972 18.484 1.445 1.00 83.38 327 GLU A CA 1
ATOM 2540 C C . GLU A 1 327 ? 11.383 19.786 0.742 1.00 83.38 327 GLU A C 1
ATOM 2542 O O . GLU A 1 327 ? 11.648 20.792 1.397 1.00 83.38 327 GLU A O 1
ATOM 2547 N N . ARG A 1 328 ? 11.449 19.776 -0.593 1.00 81.50 328 ARG A N 1
ATOM 2548 C CA . ARG A 1 328 ? 11.967 20.888 -1.395 1.00 81.50 328 ARG A CA 1
ATOM 2549 C C . ARG A 1 328 ? 11.006 21.298 -2.498 1.00 81.50 328 ARG A C 1
ATOM 2551 O O . ARG A 1 328 ? 10.185 20.506 -2.958 1.00 81.50 328 ARG A O 1
ATOM 2558 N N . LEU A 1 329 ? 11.144 22.548 -2.927 1.00 84.19 329 LEU A N 1
ATOM 2559 C CA . LEU A 1 329 ? 10.601 23.013 -4.198 1.00 84.19 329 LEU A CA 1
ATOM 2560 C C . LEU A 1 329 ? 11.346 22.334 -5.363 1.00 84.19 329 LEU A C 1
ATOM 2562 O O . LEU A 1 329 ? 12.502 21.922 -5.210 1.00 84.19 329 LEU A O 1
ATOM 2566 N N . PRO A 1 330 ? 10.726 22.228 -6.551 1.00 81.44 330 PRO A N 1
ATOM 2567 C CA . PRO A 1 330 ? 11.369 21.621 -7.716 1.00 81.44 330 PRO A CA 1
ATOM 2568 C C . PRO A 1 330 ? 12.420 22.530 -8.386 1.00 81.44 330 PRO A C 1
ATOM 2570 O O . PRO A 1 330 ? 13.004 22.162 -9.406 1.00 81.44 330 PRO A O 1
ATOM 2573 N N . PHE A 1 331 ? 12.693 23.691 -7.792 1.00 81.12 331 PHE A N 1
ATOM 2574 C CA . PHE A 1 331 ? 13.698 24.673 -8.186 1.00 81.12 331 PHE A CA 1
ATOM 2575 C C . PHE A 1 331 ? 14.403 25.228 -6.942 1.00 81.12 331 PHE A C 1
ATOM 2577 O O . PHE A 1 331 ? 13.924 25.071 -5.818 1.00 81.12 331 PHE A O 1
ATOM 2584 N N . ASP A 1 332 ? 15.536 25.885 -7.163 1.00 79.44 332 ASP A N 1
ATOM 2585 C CA . ASP A 1 332 ? 16.242 26.674 -6.156 1.00 79.44 332 ASP A CA 1
ATOM 2586 C C . ASP A 1 332 ? 16.025 28.164 -6.344 1.00 79.44 332 ASP A C 1
ATOM 2588 O O . ASP A 1 332 ? 15.796 28.627 -7.461 1.00 79.44 332 ASP A O 1
ATOM 2592 N N . LEU A 1 333 ? 16.107 28.908 -5.243 1.00 80.31 333 LEU A N 1
ATOM 2593 C CA . LEU A 1 333 ? 16.168 30.362 -5.271 1.00 80.31 333 LEU A CA 1
ATOM 2594 C C . LEU A 1 333 ? 17.603 30.834 -5.060 1.00 80.31 333 LEU A C 1
ATOM 2596 O O . LEU A 1 333 ? 18.195 30.600 -4.004 1.00 80.31 333 LEU A O 1
ATOM 2600 N N . GLU A 1 334 ? 18.126 31.543 -6.054 1.00 83.94 334 GLU A N 1
ATOM 2601 C CA . GLU A 1 334 ? 19.401 32.259 -5.987 1.00 83.94 334 GLU A CA 1
ATOM 2602 C C . GLU A 1 334 ? 19.150 33.762 -6.128 1.00 83.94 334 GLU A C 1
ATOM 2604 O O . GLU A 1 334 ? 18.129 34.175 -6.676 1.00 83.94 334 GLU A O 1
ATOM 2609 N N . ARG A 1 335 ? 20.070 34.590 -5.627 1.00 84.62 335 ARG A N 1
ATOM 2610 C CA . ARG A 1 335 ? 20.045 36.029 -5.902 1.00 84.62 335 ARG A CA 1
ATOM 2611 C C . ARG A 1 335 ? 20.848 36.309 -7.164 1.00 84.62 335 ARG A C 1
ATOM 2613 O O . ARG A 1 335 ? 21.964 35.809 -7.295 1.00 84.62 335 ARG A O 1
ATOM 2620 N N . ASN A 1 336 ? 20.279 37.083 -8.081 1.00 84.38 336 ASN A N 1
ATOM 2621 C CA . ASN A 1 336 ? 21.013 37.581 -9.241 1.00 84.38 336 ASN A CA 1
ATOM 2622 C C . ASN A 1 336 ? 22.016 38.682 -8.825 1.00 84.38 336 ASN A C 1
ATOM 2624 O O . ASN A 1 336 ? 22.078 39.084 -7.662 1.00 84.38 336 ASN A O 1
ATOM 2628 N N . GLU A 1 337 ? 22.782 39.200 -9.788 1.00 84.56 337 GLU A N 1
ATOM 2629 C CA . GLU A 1 337 ? 23.758 40.283 -9.568 1.00 84.56 337 GLU A CA 1
ATOM 2630 C C . GLU A 1 337 ? 23.130 41.585 -9.027 1.00 84.56 337 GLU A C 1
ATOM 2632 O O . GLU A 1 337 ? 23.826 42.404 -8.433 1.00 84.56 337 GLU A O 1
ATOM 2637 N N . HIS A 1 338 ? 21.814 41.762 -9.184 1.00 82.94 338 HIS A N 1
ATOM 2638 C CA . HIS A 1 338 ? 21.045 42.903 -8.678 1.00 82.94 338 HIS A CA 1
ATOM 2639 C C . HIS A 1 338 ? 20.433 42.659 -7.284 1.00 82.94 338 HIS A C 1
ATOM 2641 O O . HIS A 1 338 ? 19.823 43.563 -6.719 1.00 82.94 338 HIS A O 1
ATOM 2647 N N . GLY A 1 339 ? 20.615 41.466 -6.705 1.00 81.00 339 GLY A N 1
ATOM 2648 C CA . GLY A 1 339 ? 20.079 41.081 -5.394 1.00 81.00 339 GLY A CA 1
ATOM 2649 C C . GLY A 1 339 ? 18.663 40.489 -5.414 1.00 81.00 339 GLY A C 1
ATOM 2650 O O . GLY A 1 339 ? 18.192 40.032 -4.365 1.00 81.00 339 GLY A O 1
ATOM 2651 N N . ASP A 1 340 ? 18.013 40.432 -6.581 1.00 83.06 340 ASP A N 1
ATOM 2652 C CA . ASP A 1 340 ? 16.663 39.888 -6.748 1.00 83.06 340 ASP A CA 1
ATOM 2653 C C . ASP A 1 340 ? 16.667 38.359 -6.729 1.00 83.06 340 ASP A C 1
ATOM 2655 O O . ASP A 1 340 ? 17.561 37.712 -7.283 1.00 83.06 340 ASP A O 1
ATOM 2659 N N . LEU A 1 341 ? 15.622 37.768 -6.147 1.00 84.06 341 LEU A N 1
ATOM 2660 C CA . LEU A 1 341 ? 15.420 36.321 -6.160 1.00 84.06 341 LEU A CA 1
ATOM 2661 C C . LEU A 1 341 ? 15.060 35.839 -7.568 1.00 84.06 341 LEU A C 1
ATOM 2663 O O . LEU A 1 341 ? 14.137 36.349 -8.202 1.00 84.06 341 LEU A O 1
ATOM 2667 N N . VAL A 1 342 ? 15.748 34.801 -8.030 1.00 83.62 342 VAL A N 1
ATOM 2668 C CA . VAL A 1 342 ? 15.491 34.133 -9.306 1.00 83.62 342 VAL A CA 1
ATOM 2669 C C . VAL A 1 342 ? 15.377 32.625 -9.115 1.00 83.62 342 VAL A C 1
ATOM 2671 O O . VAL A 1 342 ? 16.099 32.022 -8.318 1.00 83.62 342 VAL A O 1
ATOM 2674 N N . ARG A 1 343 ? 14.455 32.006 -9.863 1.00 81.19 343 ARG A N 1
ATOM 2675 C CA . ARG A 1 343 ? 14.299 30.548 -9.906 1.00 81.19 343 ARG A CA 1
ATOM 2676 C C . ARG A 1 343 ? 15.419 29.941 -10.750 1.00 81.19 343 ARG A C 1
ATOM 2678 O O . ARG A 1 343 ? 15.639 30.358 -11.886 1.00 81.19 343 ARG A O 1
ATOM 2685 N N . LYS A 1 344 ? 16.086 28.919 -10.221 1.00 77.81 344 LYS A N 1
ATOM 2686 C CA . LYS A 1 344 ? 17.091 28.123 -10.928 1.00 77.81 344 LYS A CA 1
ATOM 2687 C C . LYS A 1 344 ? 16.706 26.657 -10.924 1.00 77.81 344 LYS A C 1
ATOM 2689 O O . LYS A 1 344 ? 16.299 26.102 -9.904 1.00 77.81 344 LYS A O 1
ATOM 2694 N N . ASN A 1 345 ? 16.879 26.013 -12.073 1.00 68.94 345 ASN A N 1
ATOM 2695 C CA . ASN A 1 345 ? 16.593 24.594 -12.208 1.00 68.94 345 ASN A CA 1
ATOM 2696 C C . ASN A 1 345 ? 17.465 23.775 -11.262 1.00 68.94 345 ASN A C 1
ATOM 2698 O O . ASN A 1 345 ? 18.696 23.831 -11.297 1.00 68.94 345 ASN A O 1
ATOM 2702 N N . ARG A 1 346 ? 16.791 22.980 -10.440 1.00 67.88 346 ARG A N 1
ATOM 2703 C CA . ARG A 1 346 ? 17.403 22.034 -9.522 1.00 67.88 346 ARG A CA 1
ATOM 2704 C C . ARG A 1 346 ? 17.425 20.656 -10.175 1.00 67.88 346 ARG A C 1
ATOM 2706 O O . ARG A 1 346 ? 16.450 20.229 -10.785 1.00 67.88 346 ARG A O 1
ATOM 2713 N N . PHE A 1 347 ? 18.523 19.931 -9.988 1.00 62.53 347 PHE A N 1
ATOM 2714 C CA . PHE A 1 347 ? 18.644 18.524 -10.381 1.00 62.53 347 PHE A CA 1
ATOM 2715 C C . PHE A 1 347 ? 18.271 17.596 -9.212 1.00 62.53 347 PHE A C 1
ATOM 2717 O O . PHE A 1 347 ? 19.074 16.772 -8.775 1.00 62.53 347 PHE A O 1
ATOM 2724 N N . ASP A 1 348 ? 17.063 17.747 -8.662 1.00 65.75 348 ASP A N 1
ATOM 2725 C CA . ASP A 1 348 ? 16.501 16.780 -7.714 1.00 65.75 348 ASP A CA 1
ATOM 2726 C C . ASP A 1 348 ? 15.616 15.801 -8.477 1.00 65.75 348 ASP A C 1
ATOM 2728 O O . ASP A 1 348 ? 14.505 16.122 -8.887 1.00 65.75 348 ASP A O 1
ATOM 2732 N N . LYS A 1 349 ? 16.102 14.572 -8.653 1.00 73.69 349 LYS A N 1
ATOM 2733 C CA . LYS A 1 349 ? 15.424 13.594 -9.503 1.00 73.69 349 LYS A CA 1
ATOM 2734 C C . LYS A 1 349 ? 13.992 13.293 -9.078 1.00 73.69 349 LYS A C 1
ATOM 2736 O O . LYS A 1 349 ? 13.208 12.943 -9.946 1.00 73.69 349 LYS A O 1
ATOM 2741 N N . ILE A 1 350 ? 13.636 13.399 -7.799 1.00 80.75 350 ILE A N 1
ATOM 2742 C CA . ILE A 1 350 ? 12.268 13.088 -7.366 1.00 80.75 350 ILE A CA 1
ATOM 2743 C C . ILE A 1 350 ? 11.372 14.306 -7.571 1.00 80.75 350 ILE A C 1
ATOM 2745 O O . ILE A 1 350 ? 10.445 14.232 -8.375 1.00 80.75 350 ILE A O 1
ATOM 2749 N N . SER A 1 351 ? 11.667 15.425 -6.901 1.00 80.81 351 SER A N 1
ATOM 2750 C CA . SER A 1 351 ? 10.818 16.624 -6.947 1.00 80.81 351 SER A CA 1
ATOM 2751 C C . SER A 1 351 ? 10.681 17.161 -8.368 1.00 80.81 351 SER A C 1
ATOM 2753 O O . SER A 1 351 ? 9.575 17.461 -8.804 1.00 80.81 351 SER A O 1
ATOM 2755 N N . THR A 1 352 ? 11.775 17.194 -9.136 1.00 77.81 352 THR A N 1
ATOM 2756 C CA . THR A 1 352 ? 11.748 17.639 -10.533 1.00 77.81 352 THR A CA 1
ATOM 2757 C C . THR A 1 352 ? 10.987 16.658 -11.430 1.00 77.81 352 THR A C 1
ATOM 2759 O O . THR A 1 352 ? 10.325 17.095 -12.361 1.00 77.81 352 THR A O 1
ATOM 2762 N N . THR A 1 353 ? 11.021 15.347 -11.162 1.00 82.75 353 THR A N 1
ATOM 2763 C CA . THR A 1 353 ? 10.233 14.380 -11.950 1.00 82.75 353 THR A CA 1
ATOM 2764 C C . THR A 1 353 ? 8.744 14.480 -11.633 1.00 82.75 353 THR A C 1
ATOM 2766 O O . THR A 1 353 ? 7.942 14.495 -12.555 1.00 82.75 353 THR A O 1
ATOM 2769 N N . VAL A 1 354 ? 8.357 14.614 -10.360 1.00 85.69 354 VAL A N 1
ATOM 2770 C CA . VAL A 1 354 ? 6.947 14.829 -9.985 1.00 85.69 354 VAL A CA 1
ATOM 2771 C C . VAL A 1 354 ? 6.432 16.144 -10.577 1.00 85.69 354 VAL A C 1
ATOM 2773 O O . VAL A 1 354 ? 5.381 16.155 -11.209 1.00 85.69 354 VAL A O 1
ATOM 2776 N N . ALA A 1 355 ? 7.202 17.230 -10.455 1.00 82.50 355 ALA A N 1
ATOM 2777 C CA . ALA A 1 355 ? 6.826 18.557 -10.940 1.00 82.50 355 ALA A CA 1
ATOM 2778 C C . ALA A 1 355 ? 6.602 18.645 -12.461 1.00 82.50 355 ALA A C 1
ATOM 2780 O O . ALA A 1 355 ? 5.891 19.537 -12.912 1.00 82.50 355 ALA A O 1
ATOM 2781 N N . ARG A 1 356 ? 7.198 17.740 -13.248 1.00 78.75 356 ARG A N 1
ATOM 2782 C CA . ARG A 1 356 ? 7.030 17.690 -14.711 1.00 78.75 356 ARG A CA 1
ATOM 2783 C C . ARG A 1 356 ? 5.732 17.035 -15.164 1.00 78.75 356 ARG A C 1
ATOM 2785 O O . ARG A 1 356 ? 5.319 17.265 -16.294 1.00 78.75 356 ARG A O 1
ATOM 2792 N N . GLU A 1 357 ? 5.133 16.208 -14.315 1.00 78.56 357 GLU A N 1
ATOM 2793 C CA . GLU A 1 357 ? 3.943 15.432 -14.671 1.00 78.56 357 GLU A CA 1
ATOM 2794 C C . GLU A 1 357 ? 2.668 15.990 -14.036 1.00 78.56 357 GLU A C 1
ATOM 2796 O O . GLU A 1 357 ? 1.571 15.633 -14.457 1.00 78.56 357 GLU A O 1
ATOM 2801 N N . VAL A 1 358 ? 2.781 16.805 -12.985 1.00 80.81 358 VAL A N 1
ATOM 2802 C CA . VAL A 1 358 ? 1.631 17.469 -12.355 1.00 80.81 358 VAL A CA 1
ATOM 2803 C C . VAL A 1 358 ? 1.126 18.634 -13.205 1.00 80.81 358 VAL A C 1
ATOM 2805 O O . VAL A 1 358 ? 1.858 19.191 -14.023 1.00 80.81 358 VAL A O 1
ATOM 2808 N N . ASP A 1 359 ? -0.139 18.993 -13.010 1.00 78.38 359 ASP A N 1
ATOM 2809 C CA . ASP A 1 359 ? -0.791 20.023 -13.813 1.00 78.38 359 ASP A CA 1
ATOM 2810 C C . ASP A 1 359 ? -0.248 21.425 -13.458 1.00 78.38 359 ASP A C 1
ATOM 2812 O O . ASP A 1 359 ? 0.135 21.650 -12.305 1.00 78.38 359 ASP A O 1
ATOM 2816 N N . PRO A 1 360 ? -0.200 22.386 -14.404 1.00 73.25 360 PRO A N 1
ATOM 2817 C CA . PRO A 1 360 ? 0.362 23.723 -14.169 1.00 73.25 360 PRO A CA 1
ATOM 2818 C C . PRO A 1 360 ? -0.267 24.511 -13.010 1.00 73.25 360 PRO A C 1
ATOM 2820 O O . PRO A 1 360 ? 0.376 25.382 -12.434 1.00 73.25 360 PRO A O 1
ATOM 2823 N N . ASP A 1 361 ? -1.522 24.225 -12.672 1.00 74.88 361 ASP A N 1
ATOM 2824 C CA . ASP A 1 361 ? -2.280 24.828 -11.575 1.00 74.88 361 ASP A CA 1
ATOM 2825 C C . ASP A 1 361 ? -2.053 24.145 -10.214 1.00 74.88 361 ASP A C 1
ATOM 2827 O O . ASP A 1 361 ? -2.539 24.637 -9.194 1.00 74.88 361 ASP A O 1
ATOM 2831 N N . THR A 1 362 ? -1.268 23.063 -10.175 1.00 84.25 362 THR A N 1
ATOM 2832 C CA . THR A 1 362 ? -0.885 22.365 -8.941 1.00 84.25 362 THR A CA 1
ATOM 2833 C C . THR A 1 362 ? -0.158 23.314 -7.984 1.00 84.25 362 THR A C 1
ATOM 2835 O O . THR A 1 362 ? 0.792 24.017 -8.345 1.00 84.25 362 THR A O 1
ATOM 2838 N N . LEU A 1 363 ? -0.589 23.308 -6.722 1.00 86.50 363 LEU A N 1
ATOM 2839 C CA . LEU A 1 363 ? 0.055 24.051 -5.643 1.00 86.50 363 LEU A CA 1
ATOM 2840 C C . LEU A 1 363 ? 1.163 23.198 -5.022 1.00 86.50 363 LEU A C 1
ATOM 2842 O O . LEU A 1 363 ? 0.976 22.000 -4.813 1.00 86.50 363 LEU A O 1
ATOM 2846 N N . TRP A 1 364 ? 2.306 23.803 -4.694 1.00 87.81 364 TRP A N 1
ATOM 2847 C CA . TRP A 1 364 ? 3.445 23.089 -4.114 1.00 87.81 364 TRP A CA 1
ATOM 2848 C C . TRP A 1 364 ? 3.948 23.753 -2.829 1.00 87.81 364 TRP A C 1
ATOM 2850 O O . TRP A 1 364 ? 4.295 24.933 -2.825 1.00 87.81 364 TRP A O 1
ATOM 2860 N N . LEU A 1 365 ? 4.069 22.986 -1.747 1.00 86.88 365 LEU A N 1
ATOM 2861 C CA . LEU A 1 365 ? 4.724 23.415 -0.506 1.00 86.88 365 LEU A CA 1
ATOM 2862 C C . LEU A 1 365 ? 6.070 22.694 -0.379 1.00 86.88 365 LEU A C 1
ATOM 2864 O O . LEU A 1 365 ? 6.132 21.463 -0.445 1.00 86.88 365 LEU A O 1
ATOM 2868 N N . GLY A 1 366 ? 7.154 23.455 -0.224 1.00 83.69 366 GLY A N 1
ATOM 2869 C CA . GLY A 1 366 ? 8.513 22.914 -0.176 1.00 83.69 366 GLY A CA 1
ATOM 2870 C C . GLY A 1 366 ? 9.538 23.927 0.337 1.00 83.69 366 GLY A C 1
ATOM 2871 O O . GLY A 1 366 ? 9.318 25.134 0.310 1.00 83.69 366 GLY A O 1
ATOM 2872 N N . TRP A 1 367 ? 10.705 23.472 0.792 1.00 79.62 367 TRP A N 1
ATOM 2873 C CA . TRP A 1 367 ? 11.809 24.391 1.076 1.00 79.62 367 TRP A CA 1
ATOM 2874 C C . TRP A 1 367 ? 12.446 24.918 -0.217 1.00 79.62 367 TRP A C 1
ATOM 2876 O O . TRP A 1 367 ? 12.779 24.146 -1.117 1.00 79.62 367 TRP A O 1
ATOM 2886 N N . ALA A 1 368 ? 12.669 26.231 -0.285 1.00 76.00 368 ALA A N 1
ATOM 2887 C CA . ALA A 1 368 ? 13.198 26.922 -1.463 1.00 76.00 368 ALA A CA 1
ATOM 2888 C C . ALA A 1 368 ? 14.731 26.856 -1.633 1.00 76.00 368 ALA A C 1
ATOM 2890 O O . ALA A 1 368 ? 15.283 27.488 -2.531 1.00 76.00 368 ALA A O 1
ATOM 2891 N N . GLY A 1 369 ? 15.438 26.129 -0.762 1.00 71.75 369 GLY A N 1
ATOM 2892 C CA . GLY A 1 369 ? 16.898 25.989 -0.829 1.00 71.75 369 GLY A CA 1
ATOM 2893 C C . GLY A 1 369 ? 17.690 27.149 -0.211 1.00 71.75 369 GLY A C 1
ATOM 2894 O O . GLY A 1 369 ? 18.890 27.005 0.012 1.00 71.75 369 GLY A O 1
ATOM 2895 N N . SER A 1 370 ? 17.032 28.259 0.124 1.00 71.31 370 SER A N 1
ATOM 2896 C CA . SER A 1 370 ? 17.624 29.430 0.774 1.00 71.31 370 SER A CA 1
ATOM 2897 C C . SER A 1 370 ? 16.747 29.945 1.922 1.00 71.31 370 SER A C 1
ATOM 2899 O O . SER A 1 370 ? 15.555 29.631 2.022 1.00 71.31 370 SER A O 1
ATOM 2901 N N . HIS A 1 371 ? 17.366 30.688 2.843 1.00 70.88 371 HIS A N 1
ATOM 2902 C CA . HIS A 1 371 ? 16.645 31.454 3.857 1.00 70.88 371 HIS A CA 1
ATOM 2903 C C . HIS A 1 371 ? 16.083 32.718 3.202 1.00 70.88 371 HIS A C 1
ATOM 2905 O O . HIS A 1 371 ? 16.823 33.441 2.537 1.00 70.88 371 HIS A O 1
ATOM 2911 N N . LEU A 1 372 ? 14.789 32.963 3.396 1.00 68.94 372 LEU A N 1
ATOM 2912 C CA . LEU A 1 372 ? 14.112 34.174 2.934 1.00 68.94 372 LEU A CA 1
ATOM 2913 C C . LEU A 1 372 ? 13.706 34.967 4.174 1.00 68.94 372 LEU A C 1
ATOM 2915 O O . LEU A 1 372 ? 13.409 34.377 5.216 1.00 68.94 372 LEU A O 1
ATOM 2919 N N . SER A 1 373 ? 13.725 36.290 4.072 1.00 68.12 373 SER A N 1
ATOM 2920 C CA . SER A 1 373 ? 13.146 37.165 5.094 1.00 68.12 373 SER A CA 1
ATOM 2921 C C . SER A 1 373 ? 11.611 37.164 5.010 1.00 68.12 373 SER A C 1
ATOM 2923 O O . SER A 1 373 ? 11.051 36.846 3.964 1.00 68.12 373 SER A O 1
ATOM 2925 N N . GLU A 1 374 ? 10.912 37.530 6.093 1.00 59.75 374 GLU A N 1
ATOM 2926 C CA . GLU A 1 374 ? 9.436 37.445 6.1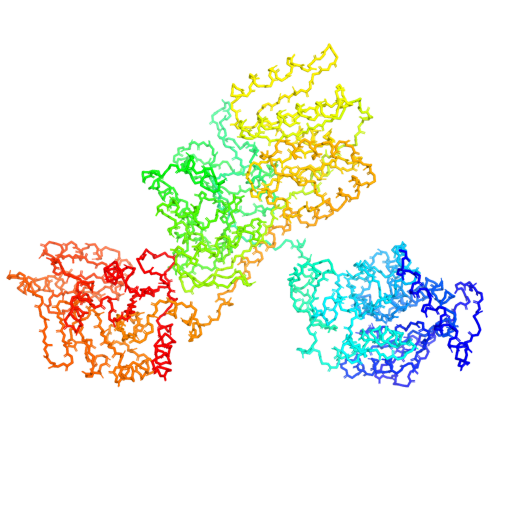94 1.00 59.75 374 GLU A CA 1
ATOM 2927 C C . GLU A 1 374 ? 8.672 38.173 5.070 1.00 59.75 374 GLU A C 1
ATOM 2929 O O . GLU A 1 374 ? 7.549 37.794 4.743 1.00 59.75 374 GLU A O 1
ATOM 2934 N N . ASN A 1 375 ? 9.284 39.185 4.447 1.00 63.22 375 ASN A N 1
ATOM 2935 C CA . ASN A 1 375 ? 8.660 40.010 3.409 1.00 63.22 375 ASN A CA 1
ATOM 2936 C C . ASN A 1 375 ? 9.070 39.626 1.977 1.00 63.22 375 ASN A C 1
ATOM 2938 O O . ASN A 1 375 ? 8.567 40.210 1.014 1.00 63.22 375 ASN A O 1
ATOM 2942 N N . GLU A 1 376 ? 9.989 38.673 1.811 1.00 67.81 376 GLU A N 1
ATOM 2943 C CA . GLU A 1 376 ? 10.472 38.268 0.495 1.00 67.81 376 GLU A CA 1
ATOM 2944 C C . GLU A 1 376 ? 9.509 37.293 -0.179 1.00 67.81 376 GLU A C 1
ATOM 2946 O O . GLU A 1 376 ? 9.251 36.189 0.299 1.00 67.81 376 GLU A O 1
ATOM 2951 N N . LYS A 1 377 ? 8.983 37.705 -1.335 1.00 69.50 377 LYS A N 1
ATOM 2952 C CA . LYS A 1 377 ? 8.076 36.884 -2.136 1.00 69.50 377 LYS A CA 1
ATOM 2953 C C . LYS A 1 377 ? 8.858 36.011 -3.106 1.00 69.50 377 LYS A C 1
ATOM 2955 O O . LYS A 1 377 ? 9.776 36.476 -3.780 1.00 69.50 377 LYS A O 1
ATOM 2960 N N . ILE A 1 378 ? 8.440 34.753 -3.219 1.00 74.81 378 ILE A N 1
ATOM 2961 C CA . ILE A 1 378 ? 8.929 33.854 -4.263 1.00 74.81 378 ILE A CA 1
ATOM 2962 C C . ILE A 1 378 ? 8.439 34.399 -5.616 1.00 74.81 378 ILE A C 1
ATOM 2964 O O . ILE A 1 378 ? 7.240 34.642 -5.757 1.00 74.81 378 ILE A O 1
ATOM 2968 N N . PRO A 1 379 ? 9.320 34.587 -6.614 1.00 75.06 379 PRO A N 1
ATOM 2969 C CA . PRO A 1 379 ? 8.904 35.003 -7.951 1.00 75.06 379 PRO A CA 1
ATOM 2970 C C . PRO A 1 379 ? 7.898 34.009 -8.540 1.00 75.06 379 PRO A C 1
ATOM 2972 O O . PRO A 1 379 ? 8.115 32.798 -8.439 1.00 75.06 379 PRO A O 1
ATOM 2975 N N . GLU A 1 380 ? 6.825 34.490 -9.168 1.00 71.31 380 GLU A N 1
ATOM 2976 C CA . GLU A 1 380 ? 5.872 33.631 -9.888 1.00 71.31 380 GLU A CA 1
ATOM 2977 C C . GLU A 1 380 ? 6.550 32.943 -11.093 1.00 71.31 380 GLU A C 1
ATOM 2979 O O . GLU A 1 380 ? 7.467 33.519 -11.691 1.00 71.31 380 GLU A O 1
ATOM 2984 N N . PRO A 1 381 ? 6.141 31.709 -11.446 1.00 66.81 381 PRO A N 1
ATOM 2985 C CA . PRO A 1 381 ? 6.729 30.974 -12.561 1.00 66.81 381 PRO A CA 1
ATOM 2986 C C . PRO A 1 381 ? 6.467 31.684 -13.895 1.00 66.81 381 PRO A C 1
ATOM 2988 O O . PRO A 1 381 ? 5.366 32.171 -14.160 1.00 66.81 381 PRO A O 1
ATOM 2991 N N . ARG A 1 382 ? 7.472 31.711 -14.773 1.00 58.72 382 ARG A N 1
ATOM 2992 C CA . ARG A 1 382 ? 7.322 32.154 -16.167 1.00 58.72 382 ARG A CA 1
ATOM 2993 C C . ARG A 1 382 ? 6.782 31.009 -17.025 1.00 58.72 382 ARG A C 1
ATOM 2995 O O . ARG A 1 382 ? 7.052 29.846 -16.753 1.00 58.72 382 ARG A O 1
ATOM 3002 N N . LEU A 1 383 ? 6.109 31.331 -18.133 1.00 52.62 383 LEU A N 1
ATOM 3003 C CA . LEU A 1 383 ? 5.624 30.335 -19.112 1.00 52.62 383 LEU A CA 1
ATOM 3004 C C . LEU A 1 383 ? 6.742 29.449 -19.698 1.00 52.62 383 LEU A C 1
ATOM 3006 O O . LEU A 1 383 ? 6.473 28.353 -20.176 1.00 52.62 383 LEU A O 1
ATOM 3010 N N . THR A 1 384 ? 7.987 29.929 -19.681 1.00 44.16 384 THR A N 1
ATOM 3011 C CA . THR A 1 384 ? 9.180 29.208 -20.150 1.00 44.16 384 THR A CA 1
ATOM 3012 C C . THR A 1 384 ? 9.861 28.381 -19.063 1.00 44.16 384 THR A C 1
ATOM 3014 O O . THR A 1 384 ? 10.806 27.652 -19.367 1.00 44.16 384 THR A O 1
ATOM 3017 N N . ASP A 1 385 ? 9.447 28.520 -17.801 1.00 48.69 385 ASP A N 1
ATOM 3018 C CA . ASP A 1 385 ? 10.046 27.763 -16.712 1.00 48.69 385 ASP A CA 1
ATOM 3019 C C . ASP A 1 385 ? 9.604 26.299 -16.830 1.00 48.69 385 ASP A C 1
ATOM 3021 O O . ASP A 1 385 ? 8.417 26.021 -17.004 1.00 48.69 385 ASP A O 1
ATOM 3025 N N . PRO A 1 386 ? 10.520 25.326 -16.686 1.00 43.69 386 PRO A N 1
ATOM 3026 C CA . PRO A 1 386 ? 10.181 23.908 -16.805 1.00 43.69 386 PRO A CA 1
ATOM 3027 C C . PRO A 1 386 ? 9.265 23.398 -15.676 1.00 43.69 386 PRO A C 1
ATOM 3029 O O . PRO A 1 386 ? 8.912 22.222 -15.670 1.00 43.69 386 PRO A O 1
ATOM 3032 N N . THR A 1 387 ? 8.889 24.265 -14.726 1.00 49.50 387 THR A N 1
ATOM 3033 C CA . THR A 1 387 ? 7.929 23.997 -13.650 1.00 49.50 387 THR A CA 1
ATOM 3034 C C . THR A 1 387 ? 7.034 25.224 -13.449 1.00 49.50 387 THR A C 1
ATOM 3036 O O . THR A 1 387 ? 7.498 26.253 -12.964 1.00 49.50 387 THR A O 1
ATOM 3039 N N . VAL A 1 388 ? 5.750 25.117 -13.810 1.00 48.38 388 VAL A N 1
ATOM 3040 C CA . VAL A 1 388 ? 4.766 26.229 -13.810 1.00 48.38 388 VAL A CA 1
ATOM 3041 C C . VAL A 1 388 ? 4.086 26.410 -12.434 1.00 48.38 388 VAL A C 1
ATOM 3043 O O . VAL A 1 388 ? 3.057 27.055 -12.294 1.00 48.38 388 VAL A O 1
ATOM 3046 N N . LEU A 1 389 ? 4.670 25.846 -11.376 1.00 49.25 389 LEU A N 1
ATOM 3047 C CA . LEU A 1 389 ? 4.005 25.655 -10.085 1.00 49.25 389 LEU A CA 1
ATOM 3048 C C . LEU A 1 389 ? 4.046 26.901 -9.183 1.00 49.25 389 LEU A C 1
ATOM 3050 O O . LEU A 1 389 ? 5.086 27.568 -9.062 1.00 49.25 389 LEU A O 1
ATOM 3054 N N . LYS A 1 390 ? 2.931 27.150 -8.479 1.00 55.56 390 LYS A N 1
ATOM 3055 C CA . LYS A 1 390 ? 2.832 28.113 -7.364 1.00 55.56 390 LYS A CA 1
ATOM 3056 C C . LYS A 1 390 ? 3.487 27.520 -6.111 1.00 55.56 390 LYS A C 1
ATOM 3058 O O . LYS A 1 390 ? 3.342 26.323 -5.856 1.00 55.56 390 LYS A O 1
ATOM 3063 N N . SER A 1 391 ? 4.216 28.324 -5.331 1.00 56.88 391 SER A N 1
ATOM 3064 C CA . SER A 1 391 ? 5.087 27.806 -4.259 1.00 56.88 391 SER A CA 1
ATOM 3065 C C . SER A 1 391 ? 5.036 28.599 -2.949 1.00 56.88 391 SER A C 1
ATOM 3067 O O . SER A 1 391 ? 4.982 29.825 -2.982 1.00 56.88 391 SER A O 1
ATOM 3069 N N . SER A 1 392 ? 5.137 27.907 -1.806 1.00 58.91 392 SER A N 1
ATOM 3070 C CA . SER A 1 392 ? 5.405 28.495 -0.476 1.00 58.91 392 SER A CA 1
ATOM 3071 C C . SER A 1 392 ? 6.675 27.900 0.155 1.00 58.91 392 SER A C 1
ATOM 3073 O O . SER A 1 392 ? 7.079 26.795 -0.208 1.00 58.91 392 SER A O 1
ATOM 3075 N N . GLN A 1 393 ? 7.316 28.630 1.081 1.00 55.31 393 GLN A N 1
ATOM 3076 C CA . GLN A 1 393 ? 8.597 28.259 1.706 1.00 55.31 393 GLN A CA 1
ATOM 3077 C C . GLN A 1 393 ? 8.436 27.547 3.064 1.00 55.31 393 GLN A C 1
ATOM 3079 O O . GLN A 1 393 ? 7.609 27.936 3.885 1.00 55.31 393 GLN A O 1
ATOM 3084 N N . ILE A 1 394 ? 9.320 26.579 3.341 1.00 59.97 394 ILE A N 1
ATOM 3085 C CA . ILE A 1 394 ? 9.459 25.840 4.616 1.00 59.97 394 ILE A CA 1
ATOM 3086 C C . ILE A 1 394 ? 10.856 26.079 5.251 1.00 59.97 394 ILE A C 1
ATOM 3088 O O . ILE A 1 394 ? 11.784 26.455 4.548 1.00 59.97 394 ILE A O 1
ATOM 3092 N N . LEU A 1 395 ? 11.045 25.874 6.562 1.00 52.19 395 LEU A N 1
ATOM 3093 C CA . LEU A 1 395 ? 12.350 25.946 7.260 1.00 52.19 395 LEU A CA 1
ATOM 3094 C C . LEU A 1 395 ? 13.254 24.711 6.998 1.00 52.19 395 LEU A C 1
ATOM 3096 O O . LEU A 1 395 ? 12.737 23.638 6.682 1.00 52.19 395 LEU A O 1
ATOM 3100 N N . PRO A 1 396 ? 14.595 24.813 7.147 1.00 44.97 396 PRO A N 1
ATOM 3101 C CA . PRO A 1 396 ? 15.510 23.696 6.903 1.00 44.97 396 PRO A CA 1
ATOM 3102 C C . PRO A 1 396 ? 15.275 22.496 7.833 1.00 44.97 396 PRO A C 1
ATOM 3104 O O . PRO A 1 396 ? 14.905 22.623 8.999 1.00 44.97 396 PRO A O 1
ATOM 3107 N N . PHE A 1 397 ? 15.534 21.312 7.281 1.00 51.34 397 PHE A N 1
ATOM 3108 C CA . PHE A 1 397 ? 15.174 20.015 7.839 1.00 51.34 397 PHE A CA 1
ATOM 3109 C C . PHE A 1 397 ? 16.398 19.249 8.366 1.00 51.34 397 PHE A C 1
ATOM 3111 O O . PHE A 1 397 ? 17.435 19.199 7.706 1.00 51.34 397 PHE A O 1
ATOM 3118 N N . CYS A 1 398 ? 16.266 18.582 9.515 1.00 48.06 398 CYS A N 1
ATOM 3119 C CA . CYS A 1 398 ? 17.291 17.694 10.065 1.00 48.06 398 CYS A CA 1
ATOM 3120 C C . CYS A 1 398 ? 16.635 16.356 10.433 1.00 48.06 398 CYS A C 1
ATOM 3122 O O . CYS A 1 398 ? 15.893 16.292 11.408 1.00 48.06 398 CYS A O 1
ATOM 3124 N N . SER A 1 399 ? 16.894 15.274 9.689 1.00 54.25 399 SER A N 1
ATOM 3125 C CA . SER A 1 399 ? 16.546 13.935 10.185 1.00 54.25 399 SER A CA 1
ATOM 3126 C C . SER A 1 399 ? 17.638 12.916 9.917 1.00 54.25 399 SER A C 1
ATOM 3128 O O . SER A 1 399 ? 18.110 12.777 8.787 1.00 54.25 399 SER A O 1
ATOM 3130 N N . ASN A 1 400 ? 17.912 12.120 10.944 1.00 64.88 400 ASN A N 1
ATOM 3131 C CA . ASN A 1 400 ? 18.723 10.911 10.881 1.00 64.88 400 ASN A CA 1
ATOM 3132 C C . ASN A 1 400 ? 17.909 9.672 10.430 1.00 64.88 400 ASN A C 1
ATOM 3134 O O . ASN A 1 400 ? 18.409 8.551 10.507 1.00 64.88 400 ASN A O 1
ATOM 3138 N N . LEU A 1 401 ? 16.672 9.846 9.928 1.00 78.50 401 LEU A N 1
ATOM 3139 C CA . LEU A 1 401 ? 15.800 8.746 9.476 1.00 78.50 401 LEU A CA 1
ATOM 3140 C C . LEU A 1 401 ? 16.354 8.010 8.248 1.00 78.50 401 LEU A C 1
ATOM 3142 O O . LEU A 1 401 ? 16.110 6.817 8.076 1.00 78.50 401 LEU A O 1
ATOM 3146 N N . TRP A 1 402 ? 17.151 8.695 7.418 1.00 81.19 402 TRP A N 1
ATOM 3147 C CA . TRP A 1 402 ? 17.738 8.110 6.211 1.00 81.19 402 TRP A CA 1
ATOM 3148 C C . TRP A 1 402 ? 18.562 6.853 6.516 1.00 81.19 402 TRP A C 1
ATOM 3150 O O . TRP A 1 402 ? 18.410 5.846 5.825 1.00 81.19 402 TRP A O 1
ATOM 3160 N N . GLY A 1 403 ? 19.402 6.897 7.560 1.00 78.31 403 GLY A N 1
ATOM 3161 C CA . GLY A 1 403 ? 20.254 5.769 7.947 1.00 78.31 403 GLY A CA 1
ATOM 3162 C C . GLY A 1 403 ? 19.433 4.552 8.365 1.00 78.31 403 GLY A C 1
ATOM 3163 O O . GLY A 1 403 ? 19.724 3.440 7.931 1.00 78.31 403 GLY A O 1
ATOM 3164 N N . LEU A 1 404 ? 18.360 4.779 9.126 1.00 84.19 404 LEU A N 1
ATOM 3165 C CA . LEU A 1 404 ? 17.444 3.731 9.567 1.00 84.19 404 LEU A CA 1
ATOM 3166 C C . LEU A 1 404 ? 16.733 3.066 8.383 1.00 84.19 404 LEU A C 1
ATOM 3168 O O . LEU A 1 404 ? 16.749 1.845 8.254 1.00 84.19 404 LEU A O 1
ATOM 3172 N N . PHE A 1 405 ? 16.159 3.870 7.485 1.00 87.38 405 PHE A N 1
ATOM 3173 C CA . PHE A 1 405 ? 15.386 3.358 6.353 1.00 87.38 405 PHE A CA 1
ATOM 3174 C C . PHE A 1 405 ? 16.250 2.594 5.339 1.00 87.38 405 PHE A C 1
ATOM 3176 O O . PHE A 1 405 ? 15.752 1.680 4.696 1.00 87.38 405 PHE A O 1
ATOM 3183 N N . HIS A 1 406 ? 17.546 2.913 5.222 1.00 82.88 406 HIS A N 1
ATOM 3184 C CA . HIS A 1 406 ? 18.483 2.196 4.342 1.00 82.88 406 HIS A CA 1
ATOM 3185 C C . HIS A 1 406 ? 19.186 1.009 5.017 1.00 82.88 406 HIS A C 1
ATOM 3187 O O . HIS A 1 406 ? 20.095 0.429 4.420 1.00 82.88 406 HIS A O 1
ATOM 3193 N N . LEU A 1 407 ? 18.787 0.636 6.239 1.00 83.31 407 LEU A N 1
ATOM 3194 C CA . LEU A 1 407 ? 19.413 -0.424 7.044 1.00 83.31 407 LEU A CA 1
ATOM 3195 C C . LEU A 1 407 ? 20.879 -0.139 7.413 1.00 83.31 407 LEU A C 1
ATOM 3197 O O . LEU A 1 407 ? 21.647 -1.044 7.730 1.00 83.31 407 LEU A O 1
ATOM 3201 N N . VAL A 1 408 ? 21.276 1.134 7.415 1.00 76.88 408 VAL A N 1
ATOM 3202 C CA . VAL A 1 408 ? 22.602 1.581 7.854 1.00 76.88 408 VAL A CA 1
ATOM 3203 C C . VAL A 1 408 ? 22.491 2.126 9.278 1.00 76.88 408 VAL A C 1
ATOM 3205 O O . VAL A 1 408 ? 22.736 3.303 9.547 1.00 76.88 408 VAL A O 1
ATOM 3208 N N . THR A 1 409 ? 22.093 1.244 10.199 1.00 73.12 409 THR A N 1
ATOM 3209 C CA . THR A 1 409 ? 21.715 1.571 11.587 1.00 73.12 409 THR A CA 1
ATOM 3210 C C . THR A 1 409 ? 22.814 2.288 12.369 1.00 73.12 409 THR A C 1
ATOM 3212 O O . THR A 1 409 ? 22.506 3.129 13.205 1.00 73.12 409 THR A O 1
ATOM 3215 N N . LYS A 1 410 ? 24.095 2.080 12.028 1.00 73.06 410 LYS A N 1
ATOM 3216 C CA . LYS A 1 410 ? 25.227 2.836 12.601 1.00 73.06 410 LYS A CA 1
ATOM 3217 C C . LYS A 1 410 ? 25.128 4.361 12.431 1.00 73.06 410 LYS A C 1
ATOM 3219 O O . LYS A 1 410 ? 25.795 5.091 13.153 1.00 73.06 410 LYS A O 1
ATOM 3224 N N . TYR A 1 411 ? 24.338 4.844 11.470 1.00 66.75 411 TYR A N 1
ATOM 3225 C CA . TYR A 1 411 ? 24.098 6.274 11.241 1.00 66.75 411 TYR A CA 1
ATOM 3226 C C . TYR A 1 411 ? 22.734 6.752 11.768 1.00 66.75 411 TYR A C 1
ATOM 3228 O O . TYR A 1 411 ? 22.413 7.933 11.646 1.00 66.75 411 TYR A O 1
ATOM 3236 N N . ALA A 1 412 ? 21.928 5.866 12.360 1.00 70.31 412 ALA A N 1
ATOM 3237 C CA . ALA A 1 412 ? 20.629 6.192 12.940 1.00 70.31 412 ALA A CA 1
ATOM 3238 C C . ALA A 1 412 ? 20.786 6.648 14.404 1.00 70.31 412 ALA A C 1
ATOM 3240 O O . ALA A 1 412 ? 20.401 5.951 15.337 1.00 70.31 412 ALA A O 1
ATOM 3241 N N . VAL A 1 413 ? 21.385 7.825 14.614 1.00 70.50 413 VAL A N 1
ATOM 3242 C CA . VAL A 1 413 ? 21.495 8.421 15.957 1.00 70.50 413 VAL A CA 1
ATOM 3243 C C . VAL A 1 413 ? 20.170 9.089 16.321 1.00 70.50 413 VAL A C 1
ATOM 3245 O O . VAL A 1 413 ? 19.771 10.059 15.669 1.00 70.50 413 VAL A O 1
ATOM 3248 N N . CYS A 1 414 ? 19.499 8.578 17.353 1.00 76.56 414 CYS A N 1
ATOM 3249 C CA . CYS A 1 414 ? 18.261 9.152 17.876 1.00 76.56 414 CYS A CA 1
ATOM 3250 C C . CYS A 1 414 ? 18.579 10.295 18.848 1.00 76.56 414 CYS A C 1
ATOM 3252 O O . CYS A 1 414 ? 19.369 10.128 19.770 1.00 76.56 414 CYS A O 1
ATOM 3254 N N . ASP A 1 415 ? 17.976 11.459 18.616 1.00 82.00 415 ASP A N 1
ATOM 3255 C CA . ASP A 1 415 ? 18.211 12.689 19.375 1.00 82.00 415 ASP A CA 1
ATOM 3256 C C . ASP A 1 415 ? 16.870 13.407 19.554 1.00 82.00 415 ASP A C 1
ATOM 3258 O O . ASP A 1 415 ? 16.195 13.736 18.575 1.00 82.00 415 ASP A O 1
ATOM 3262 N N . GLU A 1 416 ? 16.466 13.609 20.807 1.00 84.88 416 GLU A N 1
ATOM 3263 C CA . GLU A 1 416 ? 15.158 14.171 21.148 1.00 84.88 416 GLU A CA 1
ATOM 3264 C C . GLU A 1 416 ? 15.010 15.631 20.698 1.00 84.88 416 GLU A C 1
ATOM 3266 O O . GLU A 1 416 ? 13.937 16.041 20.255 1.00 84.88 416 GLU A O 1
ATOM 3271 N N . THR A 1 417 ? 16.090 16.417 20.741 1.00 84.38 417 THR A N 1
ATOM 3272 C CA . THR A 1 417 ? 16.085 17.811 20.275 1.00 84.38 417 THR A CA 1
ATOM 3273 C C . THR A 1 417 ? 15.849 17.860 18.769 1.00 84.38 417 THR A C 1
ATOM 3275 O O . THR A 1 417 ? 15.027 18.640 18.283 1.00 84.38 417 THR A O 1
ATOM 3278 N N . LYS A 1 418 ? 16.515 16.981 18.011 1.00 82.31 418 LYS A N 1
ATOM 3279 C CA . LYS A 1 418 ? 16.293 16.851 16.562 1.00 82.31 418 LYS A CA 1
ATOM 3280 C C . LYS A 1 418 ? 14.881 16.365 16.246 1.00 82.31 418 LYS A C 1
ATOM 3282 O O . LYS A 1 418 ? 14.286 16.864 15.295 1.00 82.31 418 LYS A O 1
ATOM 3287 N N . TRP A 1 419 ? 14.326 15.455 17.046 1.00 85.19 419 TRP A N 1
ATOM 3288 C CA . TRP A 1 419 ? 12.939 15.011 16.896 1.00 85.19 419 TRP A CA 1
ATOM 3289 C C . TRP A 1 419 ? 11.927 16.135 17.160 1.00 85.19 419 TRP A C 1
ATOM 3291 O O . TRP A 1 419 ? 11.037 16.367 16.345 1.00 85.19 419 TRP A O 1
ATOM 3301 N N . LYS A 1 420 ? 12.100 16.916 18.232 1.00 86.62 420 LYS A N 1
ATOM 3302 C CA . LYS A 1 420 ? 11.274 18.105 18.509 1.00 86.62 420 LYS A CA 1
ATOM 3303 C C . LYS A 1 420 ? 11.333 19.116 17.362 1.00 86.62 420 LYS A C 1
ATOM 3305 O O . LYS A 1 420 ? 10.299 19.619 16.929 1.00 86.62 420 LYS A O 1
ATOM 3310 N N . ASN A 1 421 ? 12.521 19.356 16.807 1.00 83.62 421 ASN A N 1
ATOM 3311 C CA . ASN A 1 421 ? 12.676 20.210 15.628 1.00 83.62 421 ASN A CA 1
ATOM 3312 C C . ASN A 1 421 ? 11.961 19.635 14.397 1.00 83.62 421 ASN A C 1
ATOM 3314 O O . ASN A 1 421 ? 11.290 20.376 13.682 1.00 83.62 421 ASN A O 1
ATOM 3318 N N . TYR A 1 422 ? 12.046 18.322 14.176 1.00 85.19 422 TYR A N 1
ATOM 3319 C CA . TYR A 1 422 ? 11.316 17.628 13.116 1.00 85.19 422 TYR A CA 1
ATOM 3320 C C . TYR A 1 422 ? 9.793 17.820 13.237 1.00 85.19 422 TYR A C 1
ATOM 3322 O O . TYR A 1 422 ? 9.137 18.143 12.242 1.00 85.19 422 TYR A O 1
ATOM 3330 N N . LEU A 1 423 ? 9.242 17.710 14.450 1.00 87.94 423 LEU A N 1
ATOM 3331 C CA . LEU A 1 423 ? 7.827 17.977 14.730 1.00 87.94 423 LEU A CA 1
ATOM 3332 C C . LEU A 1 423 ? 7.458 19.450 14.498 1.00 87.94 423 LEU A C 1
ATOM 3334 O O . LEU A 1 423 ? 6.448 19.726 13.856 1.00 87.94 423 LEU A O 1
ATOM 3338 N N . ASN A 1 424 ? 8.285 20.397 14.955 1.00 86.06 424 ASN A N 1
ATOM 3339 C CA . ASN A 1 424 ? 8.050 21.834 14.768 1.00 86.06 424 ASN A CA 1
ATOM 3340 C C . ASN A 1 424 ? 8.030 22.232 13.287 1.00 86.06 424 ASN A C 1
ATOM 3342 O O . ASN A 1 424 ? 7.152 22.984 12.861 1.00 86.06 424 ASN A O 1
ATOM 3346 N N . VAL A 1 425 ? 8.958 21.696 12.489 1.00 84.31 425 VAL A N 1
ATOM 3347 C CA . VAL A 1 425 ? 8.977 21.918 11.037 1.00 84.31 425 VAL A CA 1
ATOM 3348 C C . VAL A 1 425 ? 7.714 21.342 10.403 1.00 84.31 425 VAL A C 1
ATOM 3350 O O . VAL A 1 425 ? 7.012 22.059 9.700 1.00 84.31 425 VAL A O 1
ATOM 3353 N N . ASN A 1 426 ? 7.357 20.091 10.707 1.00 89.50 426 ASN A N 1
ATOM 3354 C CA . ASN A 1 426 ? 6.128 19.477 10.193 1.00 89.50 426 ASN A CA 1
ATOM 3355 C C . ASN A 1 426 ? 4.860 20.233 10.622 1.00 89.50 426 ASN A C 1
ATOM 3357 O O . ASN A 1 426 ? 3.904 20.302 9.851 1.00 89.50 426 ASN A O 1
ATOM 3361 N N . LYS A 1 427 ? 4.872 20.866 11.800 1.00 89.62 427 LYS A N 1
ATOM 3362 C CA . LYS A 1 427 ? 3.807 21.763 12.258 1.00 89.62 427 LYS A CA 1
ATOM 3363 C C . LYS A 1 427 ? 3.684 23.026 11.431 1.00 89.62 427 LYS A C 1
ATOM 3365 O O . LYS A 1 427 ? 2.576 23.373 11.029 1.00 89.62 427 LYS A O 1
ATOM 3370 N N . ALA A 1 428 ? 4.801 23.671 11.113 1.00 84.31 428 ALA A N 1
ATOM 3371 C CA . ALA A 1 428 ? 4.795 24.810 10.206 1.00 84.31 428 ALA A CA 1
ATOM 3372 C C . ALA A 1 428 ? 4.261 24.423 8.812 1.00 84.31 428 ALA A C 1
ATOM 3374 O O . ALA A 1 428 ? 3.438 25.146 8.256 1.00 84.31 428 ALA A O 1
ATOM 3375 N N . ILE A 1 429 ? 4.665 23.258 8.286 1.00 87.44 429 ILE A N 1
ATOM 3376 C CA . ILE A 1 429 ? 4.181 22.731 6.997 1.00 87.44 429 ILE A CA 1
ATOM 3377 C C . ILE A 1 429 ? 2.674 22.481 7.035 1.00 87.44 429 ILE A C 1
ATOM 3379 O O . ILE A 1 429 ? 1.956 22.939 6.149 1.00 87.44 429 ILE A O 1
ATOM 3383 N N . GLY A 1 430 ? 2.197 21.773 8.064 1.00 90.62 430 GLY A N 1
ATOM 3384 C CA . GLY A 1 430 ? 0.779 21.485 8.251 1.00 90.62 430 GLY A CA 1
ATOM 3385 C C . GLY A 1 430 ? -0.047 22.767 8.267 1.00 90.62 430 GLY A C 1
ATOM 3386 O O . GLY A 1 430 ? -0.973 22.892 7.477 1.00 90.62 430 GLY A O 1
ATOM 3387 N N . ASN A 1 431 ? 0.355 23.760 9.067 1.00 86.38 431 ASN A N 1
ATOM 3388 C CA . ASN A 1 431 ? -0.329 25.053 9.150 1.00 86.38 431 ASN A CA 1
ATOM 3389 C C . ASN A 1 431 ? -0.381 25.789 7.801 1.00 86.38 431 ASN A C 1
ATOM 3391 O O . ASN A 1 431 ? -1.426 26.320 7.440 1.00 86.38 431 ASN A O 1
ATOM 3395 N N . GLN A 1 432 ? 0.711 25.793 7.027 1.00 86.00 432 GLN A N 1
ATOM 3396 C CA . GLN A 1 432 ? 0.697 26.386 5.683 1.00 86.00 432 GLN A CA 1
ATOM 3397 C C . GLN A 1 432 ? -0.246 25.645 4.730 1.00 86.00 432 GLN A C 1
ATOM 3399 O O . GLN A 1 432 ? -0.930 26.281 3.928 1.00 86.00 432 GLN A O 1
ATOM 3404 N N . ALA A 1 433 ? -0.316 24.315 4.823 1.00 89.88 433 ALA A N 1
ATOM 3405 C CA . ALA A 1 433 ? -1.271 23.535 4.047 1.00 89.88 433 ALA A CA 1
ATOM 3406 C C . ALA A 1 433 ? -2.720 23.897 4.400 1.00 89.88 433 ALA A C 1
ATOM 3408 O O . ALA A 1 433 ? -3.545 23.989 3.495 1.00 89.88 433 ALA A O 1
ATOM 3409 N N . LEU A 1 434 ? -3.030 24.190 5.669 1.00 89.00 434 LEU A N 1
ATOM 3410 C CA . LEU A 1 434 ? -4.375 24.621 6.074 1.00 89.00 434 LEU A CA 1
ATOM 3411 C C . LEU A 1 434 ? -4.784 25.943 5.420 1.00 89.00 434 LEU A C 1
ATOM 3413 O O . LEU A 1 434 ? -5.905 26.060 4.934 1.00 89.00 434 LEU A O 1
ATOM 3417 N N . GLU A 1 435 ? -3.873 26.915 5.329 1.00 86.06 435 GLU A N 1
ATOM 3418 C CA . GLU A 1 435 ? -4.145 28.187 4.640 1.00 86.06 435 GLU A CA 1
ATOM 3419 C C . GLU A 1 435 ? -4.427 28.003 3.141 1.00 86.06 435 GLU A C 1
ATOM 3421 O O . GLU A 1 435 ? -5.139 28.802 2.527 1.00 86.06 435 GLU A O 1
ATOM 3426 N N . VAL A 1 436 ? -3.905 26.931 2.540 1.00 85.31 436 VAL A N 1
ATOM 3427 C CA . VAL A 1 436 ? -4.273 26.525 1.181 1.00 85.31 436 VAL A CA 1
ATOM 3428 C C . VAL A 1 436 ? -5.647 25.852 1.157 1.00 85.31 436 VAL A C 1
ATOM 3430 O O . VAL A 1 436 ? -6.482 26.216 0.331 1.00 85.31 436 VAL A O 1
ATOM 3433 N N . LEU A 1 437 ? -5.907 24.905 2.063 1.00 86.62 437 LEU A N 1
ATOM 3434 C CA . LEU A 1 437 ? -7.166 24.152 2.114 1.00 86.62 437 LEU A CA 1
ATOM 3435 C C . LEU A 1 437 ? -8.388 25.041 2.378 1.00 86.62 437 LEU A C 1
ATOM 3437 O O . LEU A 1 437 ? -9.420 24.846 1.739 1.00 86.62 437 LEU A O 1
ATOM 3441 N N . LYS A 1 438 ? -8.257 26.070 3.226 1.00 86.56 438 LYS A N 1
ATOM 3442 C CA . LYS A 1 438 ? -9.323 27.046 3.524 1.00 86.56 438 LYS A CA 1
ATOM 3443 C C . LYS A 1 438 ? -9.836 27.802 2.296 1.00 86.56 438 LYS A C 1
ATOM 3445 O O . LYS A 1 438 ? -10.940 28.336 2.329 1.00 86.56 438 LYS A O 1
ATOM 3450 N N . LYS A 1 439 ? -9.071 27.838 1.200 1.00 83.69 439 LYS A N 1
ATOM 3451 C CA . LYS A 1 439 ? -9.511 28.438 -0.071 1.00 83.69 439 LYS A CA 1
ATOM 3452 C C . LYS A 1 439 ? -10.530 27.568 -0.819 1.00 83.69 439 LYS A C 1
ATOM 3454 O O . LYS A 1 439 ? -11.140 28.052 -1.762 1.00 83.69 439 LYS A O 1
ATOM 3459 N N . GLY A 1 440 ? -10.735 26.312 -0.405 1.00 75.19 440 GLY A N 1
ATOM 3460 C CA . GLY A 1 440 ? -11.772 25.418 -0.938 1.00 75.19 440 GLY A CA 1
ATOM 3461 C C . GLY A 1 440 ? -11.465 24.812 -2.313 1.00 75.19 440 GLY A C 1
ATOM 3462 O O . GLY A 1 440 ? -12.356 24.267 -2.965 1.00 75.19 440 GLY A O 1
ATOM 3463 N N . GLU A 1 441 ? -10.215 24.902 -2.773 1.00 79.38 441 GLU A N 1
ATOM 3464 C CA . GLU A 1 441 ? -9.829 24.544 -4.142 1.00 79.38 441 GLU A CA 1
ATOM 3465 C C . GLU A 1 441 ? -9.044 23.230 -4.272 1.00 79.38 441 GLU A C 1
ATOM 3467 O O . GLU A 1 441 ? -8.593 22.917 -5.363 1.00 79.38 441 GLU A O 1
ATOM 3472 N N . THR A 1 442 ? -8.884 22.441 -3.208 1.00 88.06 442 THR A N 1
ATOM 3473 C CA . THR A 1 442 ? -8.015 21.249 -3.222 1.00 88.06 442 THR A CA 1
ATOM 3474 C C . THR A 1 442 ? -8.826 19.958 -3.181 1.00 88.06 442 THR A C 1
ATOM 3476 O O . THR A 1 442 ? -9.561 19.724 -2.226 1.00 88.06 442 THR A O 1
ATOM 3479 N N . ASP A 1 443 ? -8.630 19.081 -4.165 1.00 91.25 443 ASP A N 1
ATOM 3480 C CA . ASP A 1 443 ? -9.243 17.747 -4.205 1.00 91.25 443 ASP A CA 1
ATOM 3481 C C . ASP A 1 443 ? -8.345 16.701 -3.523 1.00 91.25 443 ASP A C 1
ATOM 3483 O O . ASP A 1 443 ? -8.828 15.811 -2.817 1.00 91.25 443 ASP A O 1
ATOM 3487 N N . VAL A 1 444 ? -7.023 16.819 -3.708 1.00 94.06 444 VAL A N 1
ATOM 3488 C CA . VAL A 1 444 ? -6.031 15.867 -3.187 1.00 94.06 444 VAL A CA 1
ATOM 3489 C C . VAL A 1 444 ? -4.845 16.590 -2.549 1.00 94.06 444 VAL A C 1
ATOM 3491 O O . VAL A 1 444 ? -4.233 17.461 -3.163 1.00 94.06 444 VAL A O 1
ATOM 3494 N N . VAL A 1 445 ? -4.471 16.180 -1.337 1.00 96.44 445 VAL A N 1
ATOM 3495 C CA . VAL A 1 445 ? -3.191 16.520 -0.702 1.00 96.44 445 VAL A CA 1
ATOM 3496 C C . VAL A 1 445 ? -2.229 15.353 -0.904 1.00 96.44 445 VAL A C 1
ATOM 3498 O O . VAL A 1 445 ? -2.490 14.241 -0.443 1.00 96.44 445 VAL A O 1
ATOM 3501 N N . TRP A 1 446 ? -1.113 15.588 -1.590 1.00 96.75 446 TRP A N 1
ATOM 3502 C CA . TRP A 1 446 ? -0.137 14.558 -1.932 1.00 96.75 446 TRP A CA 1
ATOM 3503 C C . TRP A 1 446 ? 1.219 14.829 -1.277 1.00 96.75 446 TRP A C 1
ATOM 3505 O O . TRP A 1 446 ? 1.966 15.720 -1.677 1.00 96.75 446 TRP A O 1
ATOM 3515 N N . LEU A 1 447 ? 1.535 14.049 -0.245 1.00 96.81 447 LEU A N 1
ATOM 3516 C CA . LEU A 1 447 ? 2.754 14.172 0.543 1.00 96.81 447 LEU A CA 1
ATOM 3517 C C . LEU A 1 447 ? 3.849 13.227 0.034 1.00 96.81 447 LEU A C 1
ATOM 3519 O O . LEU A 1 447 ? 3.595 12.054 -0.256 1.00 96.81 447 LEU A O 1
ATOM 3523 N N . HIS A 1 448 ? 5.091 13.710 -0.016 1.00 94.94 448 HIS A N 1
ATOM 3524 C CA . HIS A 1 448 ? 6.228 12.947 -0.524 1.00 94.94 448 HIS A CA 1
ATOM 3525 C C . HIS A 1 448 ? 7.383 12.826 0.466 1.00 94.94 448 HIS A C 1
ATOM 3527 O O . HIS A 1 448 ? 8.016 13.812 0.845 1.00 94.94 448 HIS A O 1
ATOM 3533 N N . ASN A 1 449 ? 7.761 11.567 0.701 1.00 93.06 449 ASN A N 1
ATOM 3534 C CA . ASN A 1 449 ? 8.964 11.126 1.399 1.00 93.06 449 ASN A CA 1
ATOM 3535 C C . ASN A 1 449 ? 8.972 11.397 2.919 1.00 93.06 449 ASN A C 1
ATOM 3537 O O . ASN A 1 449 ? 8.104 12.065 3.473 1.00 93.06 449 ASN A O 1
ATOM 3541 N N . TYR A 1 450 ? 9.944 10.806 3.617 1.00 91.00 450 TYR A N 1
ATOM 3542 C CA . TYR A 1 450 ? 9.959 10.703 5.081 1.00 91.00 450 TYR A CA 1
ATOM 3543 C C . TYR A 1 450 ? 10.025 12.038 5.837 1.00 91.00 450 TYR A C 1
ATOM 3545 O O . TYR A 1 450 ? 9.795 12.072 7.039 1.00 91.00 450 TYR A O 1
ATOM 3553 N N . GLN A 1 451 ? 10.358 13.133 5.159 1.00 90.19 451 GLN A N 1
ATOM 3554 C CA . GLN A 1 451 ? 10.575 14.440 5.764 1.00 90.19 451 GLN A CA 1
ATOM 3555 C C . GLN A 1 451 ? 9.278 15.102 6.242 1.00 90.19 451 GLN A C 1
ATOM 3557 O O . GLN A 1 451 ? 9.301 15.904 7.174 1.00 90.19 451 GLN A O 1
ATOM 3562 N N . VAL A 1 452 ? 8.154 14.760 5.612 1.00 91.88 452 VAL A N 1
ATOM 3563 C CA . VAL A 1 452 ? 6.864 15.440 5.808 1.00 91.88 452 VAL A CA 1
ATOM 3564 C C . VAL A 1 452 ? 5.796 14.527 6.417 1.00 91.88 452 VAL A C 1
ATOM 3566 O O . VAL A 1 452 ? 4.608 14.832 6.350 1.00 91.88 452 VAL A O 1
ATOM 3569 N N . ILE A 1 453 ? 6.200 13.391 7.003 1.00 94.62 453 ILE A N 1
ATOM 3570 C CA . ILE A 1 453 ? 5.261 12.392 7.541 1.00 94.62 453 ILE A CA 1
ATOM 3571 C C . ILE A 1 453 ? 4.345 13.015 8.602 1.00 94.62 453 ILE A C 1
ATOM 3573 O O . ILE A 1 453 ? 3.139 12.790 8.578 1.00 94.62 453 ILE A O 1
ATOM 3577 N N . MET A 1 454 ? 4.886 13.826 9.516 1.00 93.75 454 MET A N 1
ATOM 3578 C CA . MET A 1 454 ? 4.096 14.351 10.638 1.00 93.75 454 MET A CA 1
ATOM 3579 C C . MET A 1 454 ? 3.193 15.524 10.249 1.00 93.75 454 MET A C 1
ATOM 3581 O O . MET A 1 454 ? 2.221 15.797 10.950 1.00 93.75 454 MET A O 1
ATOM 3585 N N . ALA A 1 455 ? 3.440 16.175 9.109 1.00 93.88 455 ALA A N 1
ATOM 3586 C CA . ALA A 1 455 ? 2.531 17.178 8.564 1.00 93.88 455 ALA A CA 1
ATOM 3587 C C . ALA A 1 455 ? 1.165 16.557 8.223 1.00 93.88 455 ALA A C 1
ATOM 3589 O O . ALA A 1 455 ? 0.138 17.216 8.378 1.00 93.88 455 ALA A O 1
ATOM 3590 N N . ALA A 1 456 ? 1.134 15.272 7.840 1.00 96.25 456 ALA A N 1
ATOM 3591 C CA . ALA A 1 456 ? -0.108 14.566 7.538 1.00 96.25 456 ALA A CA 1
ATOM 3592 C C . ALA A 1 456 ? -1.058 14.488 8.744 1.00 96.25 456 ALA A C 1
ATOM 3594 O O . ALA A 1 456 ? -2.265 14.607 8.564 1.00 96.25 456 ALA A O 1
ATOM 3595 N N . VAL A 1 457 ? -0.538 14.345 9.969 1.00 93.69 457 VAL A N 1
ATOM 3596 C CA . VAL A 1 457 ? -1.368 14.302 11.189 1.00 93.69 457 VAL A CA 1
ATOM 3597 C C . VAL A 1 457 ? -2.123 15.614 11.374 1.00 93.69 457 VAL A C 1
ATOM 3599 O O . VAL A 1 457 ? -3.323 15.620 11.623 1.00 93.69 457 VAL A O 1
ATOM 3602 N N . ILE A 1 458 ? -1.415 16.729 11.208 1.00 92.81 458 ILE A N 1
ATOM 3603 C CA . ILE A 1 458 ? -1.945 18.078 11.429 1.00 92.81 458 ILE A CA 1
ATOM 3604 C C . ILE A 1 458 ? -3.001 18.405 10.380 1.00 92.81 458 ILE A C 1
ATOM 3606 O O . ILE A 1 458 ? -4.075 18.902 10.707 1.00 92.81 458 ILE A O 1
ATOM 3610 N N . ILE A 1 459 ? -2.718 18.052 9.126 1.00 94.62 459 ILE A N 1
ATOM 3611 C CA . ILE A 1 459 ? -3.658 18.219 8.020 1.00 94.62 459 ILE A CA 1
ATOM 3612 C C . ILE A 1 459 ? -4.893 17.339 8.235 1.00 94.62 459 ILE A C 1
ATOM 3614 O O . ILE A 1 459 ? -6.011 17.825 8.103 1.00 94.62 459 ILE A O 1
ATOM 3618 N N . ARG A 1 460 ? -4.720 16.066 8.616 1.00 94.31 460 ARG A N 1
ATOM 3619 C CA . ARG A 1 460 ? -5.844 15.156 8.871 1.00 94.31 460 ARG A CA 1
ATOM 3620 C C . ARG A 1 460 ? -6.734 15.650 10.006 1.00 94.31 460 ARG A C 1
ATOM 3622 O O . ARG A 1 460 ? -7.951 15.578 9.870 1.00 94.31 460 ARG A O 1
ATOM 3629 N N . GLN A 1 461 ? -6.145 16.142 11.093 1.00 90.50 461 GLN A N 1
ATOM 3630 C CA . GLN A 1 461 ? -6.902 16.681 12.220 1.00 90.50 461 GLN A CA 1
ATOM 3631 C C . GLN A 1 461 ? -7.790 17.846 11.768 1.00 90.50 461 GLN A C 1
ATOM 3633 O O . GLN A 1 461 ? -8.996 17.815 11.990 1.00 90.50 461 GLN A O 1
ATOM 3638 N N . ALA A 1 462 ? -7.221 18.805 11.035 1.00 88.88 462 ALA A N 1
ATOM 3639 C CA . ALA A 1 462 ? -7.978 19.932 10.502 1.00 88.88 462 ALA A CA 1
ATOM 3640 C C . ALA A 1 462 ? -9.039 19.507 9.473 1.00 88.88 462 ALA A C 1
ATOM 3642 O O . ALA A 1 462 ? -10.132 20.054 9.470 1.00 88.88 462 ALA A O 1
ATOM 3643 N N . ILE A 1 463 ? -8.766 18.500 8.631 1.00 90.12 463 ILE A N 1
ATOM 3644 C CA . ILE A 1 463 ? -9.774 17.933 7.716 1.00 90.12 463 ILE A CA 1
ATOM 3645 C C . ILE A 1 463 ? -10.997 17.428 8.484 1.00 90.12 463 ILE A C 1
ATOM 3647 O O . ILE A 1 463 ? -12.120 17.642 8.036 1.00 90.12 463 ILE A O 1
ATOM 3651 N N . VAL A 1 464 ? -10.795 16.772 9.629 1.00 86.44 464 VAL A N 1
ATOM 3652 C CA . VAL A 1 464 ? -11.895 16.268 10.461 1.00 86.44 464 VAL A CA 1
ATOM 3653 C C . VAL A 1 464 ? -12.620 17.411 11.176 1.00 86.44 464 VAL A C 1
ATOM 3655 O O . VAL A 1 464 ? -13.848 17.450 11.157 1.00 86.44 464 VAL A O 1
ATOM 3658 N N . GLU A 1 465 ? -11.882 18.342 11.782 1.00 85.94 465 GLU A N 1
ATOM 3659 C CA . GLU A 1 465 ? -12.441 19.455 12.564 1.00 85.94 465 GLU A CA 1
ATOM 3660 C C . GLU A 1 465 ? -13.175 20.489 11.699 1.00 85.94 465 GLU A C 1
ATOM 3662 O O . GLU A 1 465 ? -14.269 20.925 12.052 1.00 85.94 465 GLU A O 1
ATOM 3667 N N . GLU A 1 466 ? -12.591 20.860 10.559 1.00 86.12 466 GLU A N 1
ATOM 3668 C CA . GLU A 1 466 ? -13.125 21.861 9.626 1.00 86.12 466 GLU A CA 1
ATOM 3669 C C . GLU A 1 466 ? -13.952 21.230 8.486 1.00 86.12 466 GLU A C 1
ATOM 3671 O O . GLU A 1 466 ? -14.465 21.941 7.626 1.00 86.12 466 GLU A O 1
ATOM 3676 N N . GLN A 1 467 ? -14.115 19.899 8.484 1.00 86.50 467 GLN A N 1
ATOM 3677 C CA . GLN A 1 467 ? -14.908 19.133 7.509 1.00 86.50 467 GLN A CA 1
ATOM 3678 C C . GLN A 1 467 ? -14.493 19.340 6.038 1.00 86.50 467 GLN A C 1
ATOM 3680 O O . GLN A 1 467 ? -15.334 19.386 5.135 1.00 86.50 467 GLN A O 1
ATOM 3685 N N . PHE A 1 468 ? -13.189 19.433 5.765 1.00 88.94 468 PHE A N 1
ATOM 3686 C CA . PHE A 1 468 ? -12.686 19.487 4.389 1.00 88.94 468 PHE A CA 1
ATOM 3687 C C . PHE A 1 468 ? -12.983 18.182 3.625 1.00 88.94 468 PHE A C 1
ATOM 3689 O O . PHE A 1 468 ? -12.940 17.085 4.177 1.00 88.94 468 PHE A O 1
ATOM 3696 N N . THR A 1 469 ? -13.243 18.284 2.320 1.00 88.81 469 THR A N 1
ATOM 3697 C CA . THR A 1 469 ? -13.632 17.141 1.467 1.00 88.81 469 THR A CA 1
ATOM 3698 C C . THR A 1 469 ? -12.464 16.468 0.739 1.00 88.81 469 THR A C 1
ATOM 3700 O O . THR A 1 469 ? -12.671 15.486 0.022 1.00 88.81 469 THR A O 1
ATOM 3703 N N . CYS A 1 470 ? -11.240 16.977 0.900 1.00 92.81 470 CYS A N 1
ATOM 3704 C CA . CYS A 1 470 ? -10.070 16.493 0.176 1.00 92.81 470 CYS A CA 1
ATOM 3705 C C . CYS A 1 470 ? -9.590 15.112 0.659 1.00 92.81 470 CYS A C 1
ATOM 3707 O O . CYS A 1 470 ? -9.796 14.706 1.806 1.00 92.81 470 CYS A O 1
ATOM 3709 N N . LYS A 1 471 ? -8.919 14.380 -0.237 1.00 95.44 471 LYS A N 1
ATOM 3710 C CA . LYS A 1 471 ? -8.266 13.093 0.056 1.00 95.44 471 LYS A CA 1
ATOM 3711 C C . LYS A 1 471 ? -6.768 13.279 0.260 1.00 95.44 471 LYS A C 1
ATOM 3713 O O . LYS A 1 471 ? -6.168 14.181 -0.317 1.00 95.44 471 LYS A O 1
ATOM 3718 N N . MET A 1 472 ? -6.145 12.412 1.051 1.00 97.69 472 MET A N 1
ATOM 3719 C CA . MET A 1 472 ? -4.712 12.467 1.340 1.00 97.69 472 MET A CA 1
ATOM 3720 C C . MET A 1 472 ? -3.986 11.223 0.836 1.00 97.69 472 MET A C 1
ATOM 3722 O O . MET A 1 472 ? -4.322 10.097 1.204 1.00 97.69 472 MET A O 1
ATOM 3726 N N . GLY A 1 473 ? -2.939 11.429 0.047 1.00 98.12 473 GLY A N 1
ATOM 3727 C CA . GLY A 1 473 ? -2.003 10.386 -0.352 1.00 98.12 473 GLY A CA 1
ATOM 3728 C C . GLY A 1 473 ? -0.611 10.677 0.186 1.00 98.12 473 GLY A C 1
ATOM 3729 O O . GLY A 1 473 ? -0.132 11.801 0.073 1.00 98.12 473 GLY A O 1
ATOM 3730 N N . PHE A 1 474 ? 0.078 9.662 0.696 1.00 98.50 474 PHE A N 1
ATOM 3731 C CA . PHE A 1 474 ? 1.494 9.752 1.044 1.00 98.50 474 PHE A CA 1
ATOM 3732 C C . PHE A 1 474 ? 2.302 8.754 0.229 1.00 98.50 474 PHE A C 1
ATOM 3734 O O . PHE A 1 474 ? 1.926 7.590 0.124 1.00 98.50 474 PHE A O 1
ATOM 3741 N N . PHE A 1 475 ? 3.425 9.188 -0.335 1.00 97.81 475 PHE A N 1
ATOM 3742 C CA . PHE A 1 475 ? 4.311 8.323 -1.104 1.00 97.81 475 PHE A CA 1
ATOM 3743 C C . PHE A 1 475 ? 5.730 8.325 -0.529 1.00 97.81 475 PHE A C 1
ATOM 3745 O O . PHE A 1 475 ? 6.414 9.355 -0.542 1.00 97.81 475 PHE A O 1
ATOM 3752 N N . LEU A 1 476 ? 6.211 7.161 -0.076 1.00 95.94 476 LEU A N 1
ATOM 3753 C CA . LEU A 1 476 ? 7.587 7.002 0.389 1.00 95.94 476 LEU A CA 1
ATOM 3754 C C . LEU A 1 476 ? 8.504 6.595 -0.769 1.00 95.94 476 LEU A C 1
ATOM 3756 O O . LEU A 1 476 ? 8.465 5.466 -1.254 1.00 95.94 476 LEU A O 1
ATOM 3760 N N . HIS A 1 477 ? 9.371 7.523 -1.180 1.00 92.69 477 HIS A N 1
ATOM 3761 C CA . HIS A 1 477 ? 10.375 7.270 -2.221 1.00 92.69 477 HIS A CA 1
ATOM 3762 C C . HIS A 1 477 ? 11.606 6.529 -1.702 1.00 92.69 477 HIS A C 1
ATOM 3764 O O . HIS A 1 477 ? 12.341 5.910 -2.466 1.00 92.69 477 HIS A O 1
ATOM 3770 N N . THR A 1 478 ? 11.851 6.597 -0.396 1.00 89.44 478 THR A N 1
ATOM 3771 C CA . THR A 1 478 ? 12.903 5.831 0.282 1.00 89.44 478 THR A CA 1
ATOM 3772 C C . THR A 1 478 ? 12.420 4.405 0.583 1.00 89.44 478 THR A C 1
ATOM 3774 O O . THR A 1 478 ? 11.243 4.090 0.428 1.00 89.44 478 THR A O 1
ATOM 3777 N N . GLN A 1 479 ? 13.319 3.508 0.985 1.00 88.94 479 GLN A N 1
ATOM 3778 C CA . GLN A 1 479 ? 12.917 2.196 1.486 1.00 88.94 479 GLN A CA 1
ATOM 3779 C C . GLN A 1 479 ? 12.094 2.307 2.764 1.00 88.94 479 GLN A C 1
ATOM 3781 O O . GLN A 1 479 ? 12.252 3.253 3.535 1.00 88.94 479 GLN A O 1
ATOM 3786 N N . PHE A 1 480 ? 11.264 1.292 2.990 1.00 93.81 480 PHE A N 1
ATOM 3787 C CA . PHE A 1 480 ? 10.633 1.064 4.279 1.00 93.81 480 PHE A CA 1
ATOM 3788 C C . PHE A 1 480 ? 11.278 -0.156 4.960 1.00 93.81 480 PHE A C 1
ATOM 3790 O O . PHE A 1 480 ? 11.231 -1.258 4.396 1.00 93.81 480 PHE A O 1
ATOM 3797 N N . PRO A 1 481 ? 11.916 0.018 6.130 1.00 92.56 481 PRO A N 1
ATOM 3798 C CA . PRO A 1 481 ? 12.685 -1.048 6.756 1.00 92.56 481 PRO A CA 1
ATOM 3799 C C . PRO A 1 481 ? 11.770 -2.137 7.351 1.00 92.56 481 PRO A C 1
ATOM 3801 O O . PRO A 1 481 ? 10.598 -1.875 7.627 1.00 92.56 481 PRO A O 1
ATOM 3804 N N . PRO A 1 482 ? 12.285 -3.357 7.589 1.00 93.25 482 PRO A N 1
ATOM 3805 C CA . PRO A 1 482 ? 11.562 -4.387 8.330 1.00 93.25 482 PRO A CA 1
ATOM 3806 C C . PRO A 1 482 ? 11.179 -3.939 9.747 1.00 93.25 482 PRO A C 1
ATOM 3808 O O . PRO A 1 482 ? 11.823 -3.063 10.334 1.00 93.25 482 PRO A O 1
ATOM 3811 N N . CYS A 1 483 ? 10.174 -4.604 10.323 1.00 93.25 483 CYS A N 1
ATOM 3812 C CA . CYS A 1 483 ? 9.616 -4.263 11.634 1.00 93.25 483 CYS A CA 1
ATOM 3813 C C . CYS A 1 483 ? 10.671 -4.214 12.757 1.00 93.25 483 CYS A C 1
ATOM 3815 O O . CYS A 1 483 ? 10.625 -3.326 13.606 1.00 93.25 483 CYS A O 1
ATOM 3817 N N . ASP A 1 484 ? 11.641 -5.126 12.763 1.00 90.62 484 ASP A N 1
ATOM 3818 C CA . ASP A 1 484 ? 12.666 -5.169 13.818 1.00 90.62 484 ASP A CA 1
ATOM 3819 C C . ASP A 1 484 ? 13.643 -3.991 13.739 1.00 90.62 484 ASP A C 1
ATOM 3821 O O . ASP A 1 484 ? 14.238 -3.598 14.739 1.00 90.62 484 ASP A O 1
ATOM 3825 N N . VAL A 1 485 ? 13.777 -3.386 12.557 1.00 91.06 485 VAL A N 1
ATOM 3826 C CA . VAL A 1 485 ? 14.647 -2.229 12.343 1.00 91.06 485 VAL A CA 1
ATOM 3827 C C . VAL A 1 485 ? 13.901 -0.934 12.633 1.00 91.06 485 VAL A C 1
ATOM 3829 O O . VAL A 1 485 ? 14.458 -0.072 13.304 1.00 91.06 485 VAL A O 1
ATOM 3832 N N . ILE A 1 486 ? 12.641 -0.781 12.201 1.00 90.12 486 ILE A N 1
ATOM 3833 C CA . ILE A 1 486 ? 11.881 0.446 12.503 1.00 90.12 486 ILE A CA 1
ATOM 3834 C C . ILE A 1 486 ? 11.699 0.649 14.015 1.00 90.12 486 ILE A C 1
ATOM 3836 O O . ILE A 1 486 ? 11.735 1.785 14.477 1.00 90.12 486 ILE A O 1
ATOM 3840 N N . LYS A 1 487 ? 11.602 -0.442 14.790 1.00 89.31 487 LYS A N 1
ATOM 3841 C CA . LYS A 1 487 ? 11.519 -0.432 16.263 1.00 89.31 487 LYS A CA 1
ATOM 3842 C C . LYS A 1 487 ? 12.746 0.158 16.961 1.00 89.31 487 LYS A C 1
ATOM 3844 O O . LYS A 1 487 ? 12.657 0.502 18.134 1.00 89.31 487 LYS A O 1
ATOM 3849 N N . LEU A 1 488 ? 13.878 0.301 16.266 1.00 87.38 488 LEU A N 1
ATOM 3850 C CA . LEU A 1 488 ? 15.043 1.006 16.810 1.00 87.38 488 LEU A CA 1
ATOM 3851 C C . LEU A 1 488 ? 14.787 2.513 16.963 1.00 87.38 488 LEU A C 1
ATOM 3853 O O . LEU A 1 488 ? 15.523 3.177 17.689 1.00 87.38 488 LEU A O 1
ATOM 3857 N N . LEU A 1 489 ? 13.776 3.063 16.278 1.00 86.56 489 LEU A N 1
ATOM 3858 C CA . LEU A 1 489 ? 13.342 4.443 16.462 1.00 86.56 489 LEU A CA 1
ATOM 3859 C C . LEU A 1 489 ? 12.435 4.539 17.703 1.00 86.56 489 LEU A C 1
ATOM 3861 O O . LEU A 1 489 ? 11.357 3.941 17.690 1.00 86.56 489 LEU A O 1
ATOM 3865 N N . PRO A 1 490 ? 12.791 5.340 18.728 1.00 87.19 490 PRO A N 1
ATOM 3866 C CA . PRO A 1 490 ? 11.954 5.516 19.918 1.00 87.19 490 PRO A CA 1
ATOM 3867 C C . PRO A 1 490 ? 10.545 6.031 19.605 1.00 87.19 490 PRO A C 1
ATOM 3869 O O . PRO A 1 490 ? 9.604 5.688 20.306 1.00 87.19 490 PRO A O 1
ATOM 3872 N N . TRP A 1 491 ? 10.426 6.813 18.529 1.00 90.00 491 TRP A N 1
ATOM 3873 C CA . TRP A 1 491 ? 9.198 7.452 18.047 1.00 90.00 491 TRP A CA 1
ATOM 3874 C C . TRP A 1 491 ? 8.563 6.718 16.857 1.00 90.00 491 TRP A C 1
ATOM 3876 O O . TRP A 1 491 ? 7.984 7.325 15.949 1.00 90.00 491 TRP A O 1
ATOM 3886 N N . CYS A 1 492 ? 8.787 5.401 16.758 1.00 91.12 492 CYS A N 1
ATOM 3887 C CA . CYS A 1 492 ? 8.268 4.609 15.643 1.00 91.12 492 CYS A CA 1
ATOM 3888 C C . CYS A 1 492 ? 6.736 4.594 15.604 1.00 91.12 492 CYS A C 1
ATOM 3890 O O . CYS A 1 492 ? 6.161 4.593 14.516 1.00 91.12 492 CYS A O 1
ATOM 3892 N N . ASP A 1 493 ? 6.077 4.628 16.760 1.00 92.00 493 ASP A N 1
ATOM 3893 C CA . ASP A 1 493 ? 4.626 4.671 16.876 1.00 92.00 493 ASP A CA 1
ATOM 3894 C C . ASP A 1 493 ? 4.056 5.979 16.317 1.00 92.00 493 ASP A C 1
ATOM 3896 O O . ASP A 1 493 ? 3.103 5.942 15.537 1.00 92.00 493 ASP A O 1
ATOM 3900 N N . GLU A 1 494 ? 4.650 7.127 16.646 1.00 92.62 494 GLU A N 1
ATOM 3901 C CA . GLU A 1 494 ? 4.222 8.418 16.107 1.00 92.62 494 GLU A CA 1
ATOM 3902 C C . GLU A 1 494 ? 4.484 8.508 14.596 1.00 92.62 494 GLU A C 1
ATOM 3904 O O . GLU A 1 494 ? 3.620 8.966 13.845 1.00 92.62 494 GLU A O 1
ATOM 3909 N N . LEU A 1 495 ? 5.627 8.001 14.117 1.00 93.31 495 LEU A N 1
ATOM 3910 C CA . LEU A 1 495 ? 5.964 8.010 12.689 1.00 93.31 495 LEU A CA 1
ATOM 3911 C C . LEU A 1 495 ? 5.005 7.144 11.854 1.00 93.31 495 LEU A C 1
ATOM 3913 O O . LEU A 1 495 ? 4.536 7.579 10.800 1.00 93.31 495 LEU A O 1
ATOM 3917 N N . LEU A 1 496 ? 4.695 5.928 12.318 1.00 96.69 496 LEU A N 1
ATOM 3918 C CA . LEU A 1 496 ? 3.753 5.029 11.646 1.00 96.69 496 LEU A CA 1
ATOM 3919 C C . LEU A 1 496 ? 2.345 5.631 11.606 1.00 96.69 496 LEU A C 1
ATOM 3921 O O . LEU A 1 496 ? 1.697 5.598 10.561 1.00 96.69 496 LEU A O 1
ATOM 3925 N N . GLN A 1 497 ? 1.892 6.235 12.708 1.00 96.06 497 GLN A N 1
ATOM 3926 C CA . GLN A 1 497 ? 0.601 6.926 12.759 1.00 96.06 497 GLN A CA 1
ATOM 3927 C C . GLN A 1 497 ? 0.561 8.142 11.827 1.00 96.06 497 GLN A C 1
ATOM 3929 O O . GLN A 1 497 ? -0.449 8.366 11.165 1.00 96.06 497 GLN A O 1
ATOM 3934 N N . GLY A 1 498 ? 1.670 8.874 11.682 1.00 96.19 498 GLY A N 1
ATOM 3935 C CA . GLY A 1 498 ? 1.781 9.946 10.693 1.00 96.19 498 GLY A CA 1
ATOM 3936 C C . GLY A 1 498 ? 1.609 9.456 9.255 1.00 96.19 498 GLY A C 1
ATOM 3937 O O . GLY A 1 498 ? 0.908 10.083 8.463 1.00 96.19 498 GLY A O 1
ATOM 3938 N N . MET A 1 499 ? 2.161 8.288 8.916 1.00 97.81 499 MET A N 1
ATOM 3939 C CA . MET A 1 499 ? 1.915 7.668 7.609 1.00 97.81 499 MET A CA 1
ATOM 3940 C C . MET A 1 499 ? 0.444 7.238 7.472 1.00 97.81 499 MET A C 1
ATOM 3942 O O . MET A 1 499 ? -0.177 7.522 6.447 1.00 97.81 499 MET A O 1
ATOM 3946 N N . LEU A 1 500 ? -0.138 6.640 8.519 1.00 97.62 500 LEU A N 1
ATOM 3947 C CA . LEU A 1 500 ? -1.545 6.216 8.572 1.00 97.62 500 LEU A CA 1
ATOM 3948 C C . LEU A 1 500 ? -2.556 7.369 8.671 1.00 97.62 500 LEU A C 1
ATOM 3950 O O . LEU A 1 500 ? -3.749 7.120 8.548 1.00 97.62 500 LEU A O 1
ATOM 3954 N N . ALA A 1 501 ? -2.129 8.624 8.839 1.00 96.44 501 ALA A N 1
ATOM 3955 C CA . ALA A 1 501 ? -3.011 9.792 8.740 1.00 96.44 501 ALA A CA 1
ATOM 3956 C C . ALA A 1 501 ? -3.511 10.037 7.298 1.00 96.44 501 ALA A C 1
ATOM 3958 O O . ALA A 1 501 ? -4.456 10.796 7.067 1.00 96.44 501 ALA A O 1
ATOM 3959 N N . ASN A 1 502 ? -2.910 9.365 6.315 1.00 97.81 502 ASN A N 1
ATOM 3960 C CA . ASN A 1 502 ? -3.297 9.416 4.908 1.00 97.81 502 ASN A CA 1
ATOM 3961 C C . ASN A 1 502 ? -4.421 8.416 4.599 1.00 97.81 502 ASN A C 1
ATOM 3963 O O . ASN A 1 502 ? -4.705 7.527 5.397 1.00 97.81 502 ASN A O 1
ATOM 3967 N N . ASP A 1 503 ? -5.098 8.590 3.466 1.00 97.69 503 ASP A N 1
ATOM 3968 C CA . ASP A 1 503 ? -6.079 7.625 2.944 1.00 97.69 503 ASP A CA 1
ATOM 3969 C C . ASP A 1 503 ? -5.372 6.503 2.164 1.00 97.69 503 ASP A C 1
ATOM 3971 O O . ASP A 1 503 ? -5.744 5.332 2.246 1.00 97.69 503 ASP A O 1
ATOM 3975 N N . VAL A 1 504 ? -4.291 6.850 1.452 1.00 98.56 504 VAL A N 1
ATOM 3976 C CA . VAL A 1 504 ? -3.447 5.892 0.725 1.00 98.56 504 VAL A CA 1
ATOM 3977 C C . VAL A 1 504 ? -1.967 6.113 1.030 1.00 98.56 504 VAL A C 1
ATOM 3979 O O . VAL A 1 504 ? -1.468 7.237 0.951 1.00 98.56 504 VAL A O 1
ATOM 3982 N N . VAL A 1 505 ? -1.248 5.026 1.319 1.00 98.75 505 VAL A N 1
ATOM 3983 C CA . VAL A 1 505 ? 0.205 4.997 1.544 1.00 98.75 505 VAL A CA 1
ATOM 3984 C C . VAL A 1 505 ? 0.877 4.207 0.419 1.00 98.75 505 VAL A C 1
ATOM 3986 O O . VAL A 1 505 ? 0.631 3.016 0.233 1.00 98.75 505 VAL A O 1
ATOM 3989 N N . GLY A 1 506 ? 1.727 4.872 -0.358 1.00 98.06 506 GLY A N 1
ATOM 3990 C CA . GLY A 1 506 ? 2.422 4.313 -1.513 1.00 98.06 506 GLY A CA 1
ATOM 3991 C C . GLY A 1 506 ? 3.880 3.962 -1.245 1.00 98.06 506 GLY A C 1
ATOM 3992 O O . GLY A 1 506 ? 4.613 4.750 -0.645 1.00 98.06 506 GLY A O 1
ATOM 3993 N N . PHE A 1 507 ? 4.313 2.819 -1.779 1.00 97.25 507 PHE A N 1
ATOM 3994 C CA . PHE A 1 507 ? 5.715 2.392 -1.802 1.00 97.25 507 PHE A CA 1
ATOM 3995 C C . PHE A 1 507 ? 6.105 1.888 -3.191 1.00 97.25 507 PHE A C 1
ATOM 3997 O O . PHE A 1 507 ? 5.251 1.484 -3.976 1.00 97.25 507 PHE A O 1
ATOM 4004 N N . HIS A 1 508 ? 7.400 1.851 -3.508 1.00 94.19 508 HIS A N 1
ATOM 4005 C CA . HIS A 1 508 ? 7.850 1.381 -4.822 1.00 94.19 508 HIS A CA 1
ATOM 4006 C C . HIS A 1 508 ? 7.690 -0.126 -5.057 1.00 94.19 508 HIS A C 1
ATOM 4008 O O . HIS A 1 508 ? 7.594 -0.526 -6.217 1.00 94.19 508 HIS A O 1
ATOM 4014 N N . THR A 1 509 ? 7.676 -0.949 -4.004 1.00 90.94 509 THR A N 1
ATOM 4015 C CA . THR A 1 509 ? 7.630 -2.415 -4.122 1.00 90.94 509 THR A CA 1
ATOM 4016 C C . THR A 1 509 ? 6.674 -3.047 -3.117 1.00 90.94 509 THR A C 1
ATOM 4018 O O . THR A 1 509 ? 6.366 -2.447 -2.085 1.00 90.94 509 THR A O 1
ATOM 4021 N N . LEU A 1 510 ? 6.220 -4.269 -3.414 1.00 91.75 510 LEU A N 1
ATOM 4022 C CA . LEU A 1 510 ? 5.320 -5.026 -2.539 1.00 91.75 510 LEU A CA 1
ATOM 4023 C C . LEU A 1 510 ? 5.994 -5.385 -1.208 1.00 91.75 510 LEU A C 1
ATOM 4025 O O . LEU A 1 510 ? 5.349 -5.324 -0.167 1.00 91.75 510 LEU A O 1
ATOM 4029 N N . SER A 1 511 ? 7.295 -5.686 -1.229 1.00 90.88 511 SER A N 1
ATOM 4030 C CA . SER A 1 511 ? 8.075 -5.975 -0.019 1.00 90.88 511 SER A CA 1
ATOM 4031 C C . SER A 1 511 ? 8.017 -4.822 0.994 1.00 90.88 511 SER A C 1
ATOM 4033 O O . SER A 1 511 ? 7.753 -5.029 2.178 1.00 90.88 511 SER A O 1
ATOM 4035 N N . HIS A 1 512 ? 8.151 -3.574 0.528 1.00 93.94 512 HIS A N 1
ATOM 4036 C CA . HIS A 1 512 ? 8.015 -2.401 1.395 1.00 93.94 512 HIS A CA 1
ATOM 4037 C C . HIS A 1 512 ? 6.589 -2.227 1.938 1.00 93.94 512 HIS A C 1
ATOM 4039 O O . HIS A 1 512 ? 6.433 -1.884 3.109 1.00 93.94 512 HIS A O 1
ATOM 4045 N N . CYS A 1 513 ? 5.558 -2.508 1.129 1.00 96.50 513 CYS A N 1
ATOM 4046 C CA . CYS A 1 513 ? 4.171 -2.529 1.602 1.00 96.50 513 CYS A CA 1
ATOM 4047 C C . CYS A 1 513 ? 4.000 -3.542 2.742 1.00 96.50 513 CYS A C 1
ATOM 4049 O O . CYS A 1 513 ? 3.497 -3.192 3.804 1.00 96.50 513 CYS A O 1
ATOM 4051 N N . GLN A 1 514 ? 4.476 -4.775 2.560 1.00 95.56 514 GLN A N 1
ATOM 4052 C CA . GLN A 1 514 ? 4.381 -5.837 3.566 1.00 95.56 514 GLN A CA 1
ATOM 4053 C C . GLN A 1 514 ? 5.140 -5.491 4.853 1.00 95.56 514 GLN A C 1
ATOM 4055 O O . GLN A 1 514 ? 4.626 -5.715 5.949 1.00 95.56 514 GLN A O 1
ATOM 4060 N N . ASN A 1 515 ? 6.333 -4.896 4.743 1.00 95.94 515 ASN A N 1
ATOM 4061 C CA . ASN A 1 515 ? 7.072 -4.403 5.907 1.00 95.94 515 ASN A CA 1
ATOM 4062 C C . ASN A 1 515 ? 6.278 -3.339 6.678 1.00 95.94 515 ASN A C 1
ATOM 4064 O O . ASN A 1 515 ? 6.287 -3.349 7.912 1.00 95.94 515 ASN A O 1
ATOM 4068 N N . PHE A 1 516 ? 5.581 -2.443 5.972 1.00 98.06 516 PHE A N 1
ATOM 4069 C CA . PHE A 1 516 ? 4.740 -1.415 6.584 1.00 98.06 516 PHE A CA 1
ATOM 4070 C C . PHE A 1 516 ? 3.518 -2.014 7.285 1.00 98.06 516 PHE A C 1
ATOM 4072 O O . PHE A 1 516 ? 3.325 -1.728 8.464 1.00 98.06 516 PHE A O 1
ATOM 4079 N N . LEU A 1 517 ? 2.770 -2.915 6.630 1.00 97.62 517 LEU A N 1
ATOM 4080 C CA . LEU A 1 517 ? 1.648 -3.635 7.254 1.00 97.62 517 LEU A CA 1
ATOM 4081 C C . LEU A 1 517 ? 2.085 -4.328 8.549 1.00 97.62 517 LEU A C 1
ATOM 4083 O O . LEU A 1 517 ? 1.486 -4.112 9.602 1.00 97.62 517 LEU A O 1
ATOM 4087 N N . ARG A 1 518 ? 3.177 -5.100 8.494 1.00 96.12 518 ARG A N 1
ATOM 4088 C CA . ARG A 1 518 ? 3.719 -5.799 9.667 1.00 96.12 518 ARG A CA 1
ATOM 4089 C C . ARG A 1 518 ? 4.153 -4.831 10.761 1.00 96.12 518 ARG A C 1
ATOM 4091 O O . ARG A 1 518 ? 3.910 -5.092 11.933 1.00 96.12 518 ARG A O 1
ATOM 4098 N N . SER A 1 519 ? 4.759 -3.702 10.403 1.00 96.56 519 SER A N 1
ATOM 4099 C CA . SER A 1 519 ? 5.152 -2.684 11.384 1.00 96.56 519 SER A CA 1
ATOM 4100 C C . SER A 1 519 ? 3.938 -2.045 12.059 1.00 96.56 519 SER A C 1
ATOM 4102 O O . SER A 1 519 ? 3.937 -1.897 13.275 1.00 96.56 519 SER A O 1
ATOM 4104 N N . CYS A 1 520 ? 2.870 -1.737 11.321 1.00 96.31 520 CYS A N 1
ATOM 4105 C CA . CYS A 1 520 ? 1.620 -1.245 11.907 1.00 96.31 520 CYS A CA 1
ATOM 4106 C C . CYS A 1 520 ? 0.953 -2.307 12.796 1.00 96.31 520 CYS A C 1
ATOM 4108 O O . CYS A 1 520 ? 0.515 -2.002 13.903 1.00 96.31 520 CYS A O 1
ATOM 4110 N N . GLN A 1 521 ? 0.939 -3.571 12.378 1.00 93.19 521 GLN A N 1
ATOM 4111 C CA . GLN A 1 521 ? 0.388 -4.658 13.184 1.00 93.19 521 GLN A CA 1
ATOM 4112 C C . GLN A 1 521 ? 1.184 -4.891 14.478 1.00 93.19 521 GLN A C 1
ATOM 4114 O O . GLN A 1 521 ? 0.601 -5.042 15.548 1.00 93.19 521 GLN A O 1
ATOM 4119 N N . HIS A 1 522 ? 2.516 -4.912 14.414 1.00 91.19 522 HIS A N 1
ATOM 4120 C CA . HIS A 1 522 ? 3.353 -5.258 15.564 1.00 91.19 522 HIS A CA 1
ATOM 4121 C C . HIS A 1 522 ? 3.685 -4.074 16.475 1.00 91.19 522 HIS A C 1
ATOM 4123 O O . HIS A 1 522 ? 3.787 -4.273 17.681 1.00 91.19 522 HIS A O 1
ATOM 4129 N N . CYS A 1 523 ? 3.888 -2.873 15.929 1.00 91.69 523 CYS A N 1
ATOM 4130 C CA . CYS A 1 523 ? 4.225 -1.688 16.723 1.00 91.69 523 CYS A CA 1
ATOM 4131 C C . CYS A 1 523 ? 2.977 -0.942 17.210 1.00 91.69 523 CYS A C 1
ATOM 4133 O O . CYS A 1 523 ? 3.012 -0.357 18.287 1.00 91.69 523 CYS A O 1
ATOM 4135 N N . LEU A 1 524 ? 1.884 -0.956 16.435 1.00 92.38 524 LEU A N 1
ATOM 4136 C CA . LEU A 1 524 ? 0.639 -0.257 16.776 1.00 92.38 524 LEU A CA 1
ATOM 4137 C C . LEU A 1 524 ? -0.529 -1.204 17.086 1.00 92.38 524 LEU A C 1
ATOM 4139 O O . LEU A 1 524 ? -1.616 -0.738 17.416 1.00 92.38 524 LEU A O 1
ATOM 4143 N N . GLY A 1 525 ? -0.385 -2.521 16.945 1.00 90.31 525 GLY A N 1
ATOM 4144 C CA . GLY A 1 525 ? -1.509 -3.430 17.187 1.00 90.31 525 GLY A CA 1
ATOM 4145 C C . GLY A 1 525 ? -2.712 -3.182 16.269 1.00 90.31 525 GLY A C 1
ATOM 4146 O O . GLY A 1 525 ? -3.840 -3.439 16.687 1.00 90.31 525 GLY A O 1
ATOM 4147 N N . CYS A 1 526 ? -2.484 -2.633 15.067 1.00 92.50 526 CYS A N 1
ATOM 4148 C CA . CYS A 1 526 ? -3.532 -2.377 14.076 1.00 92.50 526 CYS A CA 1
ATOM 4149 C C . CYS A 1 526 ? -4.059 -3.685 13.473 1.00 92.50 526 CYS A C 1
ATOM 4151 O O . CYS A 1 526 ? -3.310 -4.655 13.311 1.00 92.50 526 CYS A O 1
ATOM 4153 N N . ARG A 1 527 ? -5.329 -3.676 13.053 1.00 91.06 527 ARG A N 1
ATOM 4154 C CA . ARG A 1 527 ? -5.891 -4.727 12.197 1.00 91.06 527 ARG A CA 1
ATOM 4155 C C . ARG A 1 527 ? -5.388 -4.533 10.774 1.00 91.06 527 ARG A C 1
ATOM 4157 O O . ARG A 1 527 ? -5.378 -3.412 10.268 1.00 91.06 527 ARG A O 1
ATOM 4164 N N . VAL A 1 528 ? -4.952 -5.618 10.142 1.00 92.69 528 VAL A N 1
ATOM 4165 C CA . VAL A 1 528 ? -4.393 -5.590 8.787 1.00 92.69 528 VAL A CA 1
ATOM 4166 C C . VAL A 1 528 ? -4.989 -6.705 7.942 1.00 92.69 528 VAL A C 1
ATOM 4168 O O . VAL A 1 528 ? -5.141 -7.831 8.417 1.00 92.69 528 VAL A O 1
ATOM 4171 N N . ASP A 1 529 ? -5.278 -6.384 6.688 1.00 90.94 529 ASP A N 1
ATOM 4172 C CA . ASP A 1 529 ? -5.574 -7.343 5.630 1.00 90.94 529 ASP A CA 1
ATOM 4173 C C . ASP A 1 529 ? -4.362 -7.396 4.695 1.00 90.94 529 ASP A C 1
ATOM 4175 O O . ASP A 1 529 ? -4.094 -6.463 3.932 1.00 90.94 529 ASP A O 1
ATOM 4179 N N . GLU A 1 530 ? -3.588 -8.477 4.795 1.00 87.38 530 GLU A N 1
ATOM 4180 C CA . GLU A 1 530 ? -2.393 -8.669 3.972 1.00 87.38 530 GLU A CA 1
ATOM 4181 C C . GLU A 1 530 ? -2.719 -8.979 2.504 1.00 87.38 530 GLU A C 1
ATOM 4183 O O . GLU A 1 530 ? -1.912 -8.652 1.631 1.00 87.38 530 GLU A O 1
ATOM 4188 N N . GLU A 1 531 ? -3.872 -9.590 2.216 1.00 84.88 531 GLU A N 1
ATOM 4189 C CA . GLU A 1 531 ? -4.264 -9.970 0.855 1.00 84.88 531 GLU A CA 1
ATOM 4190 C C . GLU A 1 531 ? -4.667 -8.735 0.045 1.00 84.88 531 GLU A C 1
ATOM 4192 O O . GLU A 1 531 ? -4.282 -8.587 -1.120 1.00 84.88 531 GLU A O 1
ATOM 4197 N N . HIS A 1 532 ? -5.414 -7.826 0.669 1.00 86.81 532 HIS A N 1
ATOM 4198 C CA . HIS A 1 532 ? -5.905 -6.603 0.034 1.00 86.81 532 HIS A CA 1
ATOM 4199 C C . HIS A 1 532 ? -5.061 -5.360 0.350 1.00 86.81 532 HIS A C 1
ATOM 4201 O O . HIS A 1 532 ? -5.326 -4.288 -0.197 1.00 86.81 532 HIS A O 1
ATOM 4207 N N . LEU A 1 533 ? -4.004 -5.510 1.159 1.00 94.88 533 LEU A N 1
ATOM 4208 C CA . LEU A 1 533 ? -3.088 -4.446 1.584 1.00 94.88 533 LEU A CA 1
ATOM 4209 C C . LEU A 1 533 ? -3.814 -3.285 2.280 1.00 94.88 533 LEU A C 1
ATOM 4211 O O . LEU A 1 533 ? -3.608 -2.114 1.953 1.00 94.88 533 LEU A O 1
ATOM 4215 N N . LEU A 1 534 ? -4.670 -3.609 3.247 1.00 96.69 534 LEU A N 1
ATOM 4216 C CA . LEU A 1 534 ? -5.456 -2.638 4.007 1.00 96.69 534 LEU A CA 1
ATOM 4217 C C . LEU A 1 534 ? -5.024 -2.619 5.476 1.00 96.69 534 LEU A C 1
ATOM 4219 O O . LEU A 1 534 ? -4.630 -3.643 6.035 1.00 96.69 534 LEU A O 1
ATOM 4223 N N . ILE A 1 535 ? -5.112 -1.451 6.112 1.00 95.94 535 ILE A N 1
ATOM 4224 C CA . ILE A 1 535 ? -4.839 -1.268 7.544 1.00 95.94 535 ILE A CA 1
ATOM 4225 C C . ILE A 1 535 ? -5.998 -0.497 8.166 1.00 95.94 535 ILE A C 1
ATOM 4227 O O . ILE A 1 535 ? -6.350 0.568 7.671 1.00 95.94 535 ILE A O 1
ATOM 4231 N N . GLU A 1 536 ? -6.568 -0.996 9.259 1.00 93.00 536 GLU A N 1
ATOM 4232 C CA . GLU A 1 536 ? -7.551 -0.247 10.040 1.00 93.00 536 GLU A CA 1
ATOM 4233 C C . GLU A 1 536 ? -6.843 0.551 11.140 1.00 93.00 536 GLU A C 1
ATOM 4235 O O . GLU A 1 536 ? -6.155 -0.019 11.992 1.00 93.00 536 GLU A O 1
ATOM 4240 N N . HIS A 1 537 ? -7.001 1.875 11.120 1.00 91.81 537 HIS A N 1
ATOM 4241 C CA . HIS A 1 537 ? -6.421 2.784 12.107 1.00 91.81 537 HIS A CA 1
ATOM 4242 C C . HIS A 1 537 ? -7.271 4.044 12.277 1.00 91.81 537 HIS A C 1
ATOM 4244 O O . HIS A 1 537 ? -7.681 4.668 11.297 1.00 91.81 537 HIS A O 1
ATOM 4250 N N . GLY A 1 538 ? -7.526 4.436 13.528 1.00 84.81 538 GLY A N 1
ATOM 4251 C CA . GLY A 1 538 ? -8.317 5.628 13.851 1.00 84.81 538 GLY A CA 1
ATOM 4252 C C . GLY A 1 538 ? -9.725 5.595 13.246 1.00 84.81 538 GLY A C 1
ATOM 4253 O O . GLY A 1 538 ? -10.168 6.582 12.669 1.00 84.81 538 GLY A O 1
ATOM 4254 N N . GLY A 1 539 ? -10.400 4.440 13.289 1.00 84.75 539 GLY A N 1
ATOM 4255 C CA . GLY A 1 539 ? -11.734 4.259 12.696 1.00 84.75 539 GLY A CA 1
ATOM 4256 C C . GLY A 1 539 ? -11.778 4.366 11.164 1.00 84.75 539 GLY A C 1
ATOM 4257 O O . GLY A 1 539 ? -12.858 4.500 10.584 1.00 84.75 539 GLY A O 1
ATOM 4258 N N . ARG A 1 540 ? -10.616 4.334 10.501 1.00 91.00 540 ARG A N 1
ATOM 4259 C CA . ARG A 1 540 ? -10.494 4.400 9.045 1.00 91.00 540 ARG A CA 1
ATOM 4260 C C . ARG A 1 540 ? -9.759 3.194 8.491 1.00 91.00 540 ARG A C 1
ATOM 4262 O O . ARG A 1 540 ? -8.882 2.641 9.146 1.00 91.00 540 ARG A O 1
ATOM 4269 N N . VAL A 1 541 ? -10.066 2.849 7.251 1.00 94.38 541 VAL A N 1
ATOM 4270 C CA . VAL A 1 541 ? -9.285 1.921 6.440 1.00 94.38 541 VAL A CA 1
ATOM 4271 C C . VAL A 1 541 ? -8.280 2.741 5.642 1.00 94.38 541 VAL A C 1
ATOM 4273 O O . VAL A 1 541 ? -8.647 3.699 4.978 1.00 94.38 541 VAL A O 1
ATOM 4276 N N . VAL A 1 542 ? -7.008 2.370 5.697 1.00 97.38 542 VAL A N 1
ATOM 4277 C CA . VAL A 1 542 ? -5.923 2.968 4.918 1.00 97.38 542 VAL A CA 1
ATOM 4278 C C . VAL A 1 542 ? -5.483 1.958 3.871 1.00 97.38 542 VAL A C 1
ATOM 4280 O O . VAL A 1 542 ? -5.152 0.818 4.201 1.00 97.38 542 VAL A O 1
ATOM 4283 N N . THR A 1 543 ? -5.459 2.364 2.602 1.00 98.19 543 THR A N 1
ATOM 4284 C CA . THR A 1 543 ? -4.975 1.500 1.518 1.00 98.19 543 THR A CA 1
ATOM 4285 C C . THR A 1 543 ? -3.463 1.619 1.379 1.00 98.19 543 THR A C 1
ATOM 4287 O O . THR A 1 543 ? -2.924 2.711 1.198 1.00 98.19 543 THR A O 1
ATOM 4290 N N . VAL A 1 544 ? -2.760 0.492 1.382 1.00 98.44 544 VAL A N 1
ATOM 4291 C CA . VAL A 1 544 ? -1.330 0.429 1.083 1.00 98.44 544 VAL A CA 1
ATOM 4292 C C . VAL A 1 544 ? -1.149 -0.024 -0.363 1.00 98.44 544 VAL A C 1
ATOM 4294 O O . VAL A 1 544 ? -1.655 -1.066 -0.768 1.00 98.44 544 VAL A O 1
ATOM 4297 N N . LYS A 1 545 ? -0.429 0.758 -1.174 1.00 94.94 545 LYS A N 1
ATOM 4298 C CA . LYS A 1 545 ? -0.325 0.516 -2.619 1.00 94.94 545 LYS A CA 1
ATOM 4299 C C . LYS A 1 545 ? 1.126 0.361 -3.087 1.00 94.94 545 LYS A C 1
ATOM 4301 O O . LYS A 1 545 ? 1.897 1.322 -2.987 1.00 94.94 545 LYS A O 1
ATOM 4306 N N . PRO A 1 546 ? 1.503 -0.783 -3.690 1.00 94.75 546 PRO A N 1
ATOM 4307 C CA . PRO A 1 546 ? 2.744 -0.873 -4.440 1.00 94.75 546 PRO A CA 1
ATOM 4308 C C . PRO A 1 546 ? 2.577 -0.097 -5.752 1.00 94.75 546 PRO A C 1
ATOM 4310 O O . PRO A 1 546 ? 1.667 -0.350 -6.542 1.00 94.75 546 PRO A O 1
ATOM 4313 N N . SER A 1 547 ? 3.443 0.881 -5.980 1.00 92.69 547 SER A N 1
ATOM 4314 C CA . SER A 1 547 ? 3.448 1.707 -7.182 1.00 92.69 547 SER A CA 1
ATOM 4315 C C . SER A 1 547 ? 4.874 2.165 -7.486 1.00 92.69 547 SER A C 1
ATOM 4317 O O . SER A 1 547 ? 5.406 3.110 -6.902 1.00 92.69 547 SER A O 1
ATOM 4319 N N . THR A 1 548 ? 5.539 1.458 -8.398 1.00 91.81 548 THR A N 1
ATOM 4320 C CA . THR A 1 548 ? 6.911 1.771 -8.806 1.00 91.81 548 THR A CA 1
ATOM 4321 C C . THR A 1 548 ? 6.928 3.030 -9.666 1.00 91.81 548 THR A C 1
ATOM 4323 O O . THR A 1 548 ? 6.268 3.088 -10.701 1.00 91.81 548 THR A O 1
ATOM 4326 N N . MET A 1 549 ? 7.702 4.036 -9.258 1.00 92.00 549 MET A N 1
ATOM 4327 C CA . MET A 1 549 ? 7.807 5.288 -10.005 1.00 92.00 549 MET A CA 1
ATOM 4328 C C . MET A 1 549 ? 8.571 5.065 -11.314 1.00 92.00 549 MET A C 1
ATOM 4330 O O . MET A 1 549 ? 9.642 4.452 -11.331 1.00 92.00 549 MET A O 1
ATOM 4334 N N . GLY A 1 550 ? 7.991 5.532 -12.418 1.00 91.62 550 GLY A N 1
ATOM 4335 C CA . GLY A 1 550 ? 8.618 5.525 -13.736 1.00 91.62 550 GLY A CA 1
ATOM 4336 C C . GLY A 1 550 ? 9.485 6.757 -13.988 1.00 91.62 550 GLY A C 1
ATOM 4337 O O . GLY A 1 550 ? 9.653 7.615 -13.118 1.00 91.62 550 GLY A O 1
ATOM 4338 N N . ILE A 1 551 ? 9.988 6.861 -15.215 1.00 91.31 551 ILE A N 1
ATOM 4339 C CA . ILE A 1 551 ? 10.627 8.071 -15.757 1.00 91.31 551 ILE A CA 1
ATOM 4340 C C . ILE A 1 551 ? 9.777 8.648 -16.899 1.00 91.31 551 ILE A C 1
ATOM 4342 O O . ILE A 1 551 ? 8.966 7.904 -17.466 1.00 91.31 551 ILE A O 1
ATOM 4346 N N . PRO A 1 552 ? 9.964 9.922 -17.293 1.00 89.12 552 PRO A N 1
ATOM 4347 C CA . PRO A 1 552 ? 9.387 10.459 -18.522 1.00 89.12 552 PRO A CA 1
ATOM 4348 C C . PRO A 1 552 ? 10.085 9.817 -19.734 1.00 89.12 552 PRO A C 1
ATOM 4350 O O . PRO A 1 552 ? 11.002 10.379 -20.329 1.00 89.12 552 PRO A O 1
ATOM 4353 N N . PHE A 1 553 ? 9.703 8.580 -20.056 1.00 90.69 553 PHE A N 1
ATOM 4354 C CA . PHE A 1 553 ? 10.432 7.687 -20.963 1.00 90.69 553 PHE A CA 1
ATOM 4355 C C . PHE A 1 553 ? 10.676 8.298 -22.351 1.00 90.69 553 PHE A C 1
ATOM 4357 O O . PHE A 1 553 ? 11.792 8.239 -22.878 1.00 90.69 553 PHE A O 1
ATOM 4364 N N . ASP A 1 554 ? 9.647 8.923 -22.925 1.00 88.19 554 ASP A N 1
ATOM 4365 C CA . ASP A 1 554 ? 9.724 9.514 -24.262 1.00 88.19 554 ASP A CA 1
ATOM 4366 C C . ASP A 1 554 ? 10.647 10.735 -24.289 1.00 88.19 554 ASP A C 1
ATOM 4368 O O . ASP A 1 554 ? 11.387 10.911 -25.252 1.00 88.19 554 ASP A O 1
ATOM 4372 N N . TYR A 1 555 ? 10.703 11.516 -23.205 1.00 87.00 555 TYR A N 1
ATOM 4373 C CA . TYR A 1 555 ? 11.643 12.633 -23.077 1.00 87.00 555 TYR A CA 1
ATOM 4374 C C . TYR A 1 555 ? 13.099 12.157 -23.157 1.00 87.00 555 TYR A C 1
ATOM 4376 O O . TYR A 1 555 ? 13.892 12.712 -23.913 1.00 87.00 555 TYR A O 1
ATOM 4384 N N . PHE A 1 556 ? 13.455 11.096 -22.426 1.00 89.06 556 PHE A N 1
ATOM 4385 C CA . PHE A 1 556 ? 14.806 10.529 -22.495 1.00 89.06 556 PHE A CA 1
ATOM 4386 C C . PHE A 1 556 ? 15.103 9.936 -23.871 1.00 89.06 556 PHE A C 1
ATOM 4388 O O . PHE A 1 556 ? 16.192 10.142 -24.398 1.00 89.06 556 PHE A O 1
ATOM 4395 N N . THR A 1 557 ? 14.125 9.268 -24.485 1.00 90.31 557 THR A N 1
ATOM 4396 C CA . THR A 1 557 ? 14.275 8.719 -25.839 1.00 90.31 557 THR A CA 1
ATOM 4397 C C . THR A 1 557 ? 14.461 9.829 -26.884 1.00 90.31 557 THR A C 1
ATOM 4399 O O . THR A 1 557 ? 15.255 9.678 -27.804 1.00 90.31 557 THR A O 1
ATOM 4402 N N . GLN A 1 558 ? 13.808 10.982 -26.748 1.00 89.38 558 GLN A N 1
ATOM 4403 C CA . GLN A 1 558 ? 13.979 12.106 -27.680 1.00 89.38 558 GLN A CA 1
ATOM 4404 C C . GLN A 1 558 ? 15.352 12.782 -27.571 1.00 89.38 558 GLN A C 1
ATOM 4406 O O . GLN A 1 558 ? 15.872 13.278 -28.566 1.00 89.38 558 GLN A O 1
ATOM 4411 N N . LEU A 1 559 ? 15.962 12.783 -26.382 1.00 86.88 559 LEU A N 1
ATOM 4412 C CA . LEU A 1 559 ? 17.307 13.333 -26.180 1.00 86.88 559 LEU A CA 1
ATOM 4413 C C . LEU A 1 559 ? 18.422 12.426 -26.723 1.00 86.88 559 LEU A C 1
ATOM 4415 O O . LEU A 1 559 ? 19.575 12.849 -26.800 1.00 86.88 559 LEU A O 1
ATOM 4419 N N . THR A 1 560 ? 18.099 11.181 -27.073 1.00 85.44 560 THR A N 1
ATOM 4420 C CA . THR A 1 560 ? 19.088 10.177 -27.469 1.00 85.44 560 THR A CA 1
ATOM 4421 C C . THR A 1 560 ? 19.496 10.301 -28.935 1.00 85.44 560 THR A C 1
ATOM 4423 O O . THR A 1 560 ? 18.659 10.252 -29.831 1.00 85.44 560 THR A O 1
ATOM 4426 N N . GLN A 1 561 ? 20.802 10.416 -29.189 1.00 79.31 561 GLN A N 1
ATOM 4427 C CA . GLN A 1 561 ? 21.392 10.433 -30.535 1.00 79.31 561 GLN A CA 1
ATOM 4428 C C . GLN A 1 561 ? 21.896 9.038 -30.966 1.00 79.31 561 GLN A C 1
ATOM 4430 O O . GLN A 1 561 ? 22.255 8.236 -30.102 1.00 79.31 561 GLN A O 1
ATOM 4435 N N . PRO A 1 562 ? 21.967 8.706 -32.268 1.00 69.88 562 PRO A N 1
ATOM 4436 C CA . PRO A 1 562 ? 22.551 7.442 -32.727 1.00 69.88 562 PRO A CA 1
ATOM 4437 C C . PRO A 1 562 ? 24.013 7.283 -32.273 1.00 69.88 562 PRO A C 1
ATOM 4439 O O . PRO A 1 562 ? 24.793 8.233 -32.356 1.00 69.88 562 PRO A O 1
ATOM 4442 N N . LYS A 1 563 ? 24.410 6.081 -31.825 1.00 67.31 563 LYS A N 1
ATOM 4443 C CA . LYS A 1 563 ? 25.814 5.778 -31.486 1.00 67.31 563 LYS A CA 1
ATOM 4444 C C . LYS A 1 563 ? 26.703 5.977 -32.723 1.00 67.31 563 LYS A C 1
ATOM 4446 O O . LYS A 1 563 ? 26.509 5.300 -33.731 1.00 67.31 563 LYS A O 1
ATOM 4451 N N . SER A 1 564 ? 27.688 6.874 -32.647 1.00 53.88 564 SER A N 1
ATOM 4452 C CA . SER A 1 564 ? 28.690 7.067 -33.698 1.00 53.88 564 SER A CA 1
ATOM 4453 C C . SER A 1 564 ? 29.915 6.174 -33.455 1.00 53.88 564 SER A C 1
ATOM 4455 O O . SER A 1 564 ? 30.619 6.325 -32.460 1.00 53.88 564 SER A O 1
ATOM 4457 N N . PHE A 1 565 ? 30.141 5.258 -34.403 1.00 50.84 565 PHE A N 1
ATOM 4458 C CA . PHE A 1 565 ? 31.281 4.339 -34.564 1.00 50.84 565 PHE A CA 1
ATOM 4459 C C . PHE A 1 565 ? 31.540 3.297 -33.450 1.00 50.84 565 PHE A C 1
ATOM 4461 O O . PHE A 1 565 ? 31.381 3.574 -32.260 1.00 50.84 565 PHE A O 1
ATOM 4468 N N . PRO A 1 566 ? 31.970 2.072 -33.822 1.00 57.16 566 PRO A N 1
ATOM 4469 C CA . PRO A 1 566 ? 32.436 1.085 -32.854 1.00 57.16 566 PRO A CA 1
ATOM 4470 C C . PRO A 1 566 ? 33.680 1.614 -32.128 1.00 57.16 566 PRO A C 1
ATOM 4472 O O . PRO A 1 566 ? 34.625 2.092 -32.755 1.00 57.16 566 PRO A O 1
ATOM 4475 N N . ARG A 1 567 ? 33.666 1.548 -30.794 1.00 69.31 567 ARG A N 1
ATOM 4476 C CA . ARG A 1 567 ? 34.800 1.935 -29.946 1.00 69.31 567 ARG A CA 1
ATOM 4477 C C . ARG A 1 567 ? 35.704 0.734 -29.709 1.00 69.31 567 ARG A C 1
ATOM 4479 O O . ARG A 1 567 ? 35.218 -0.388 -29.616 1.00 69.31 567 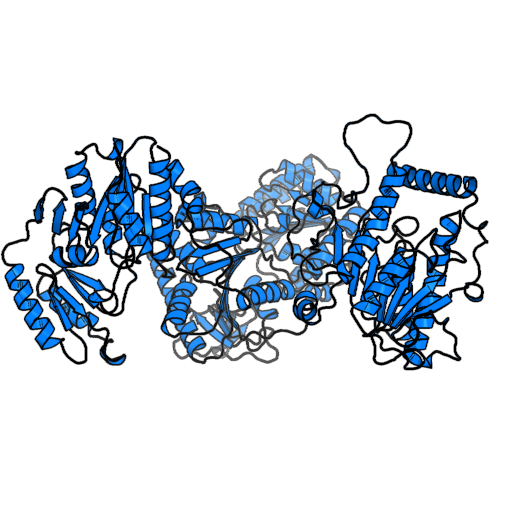ARG A O 1
ATOM 4486 N N . ALA A 1 568 ? 37.003 0.990 -29.563 1.00 76.44 568 ALA A N 1
ATOM 4487 C CA . ALA A 1 568 ? 37.982 -0.048 -29.246 1.00 76.44 568 ALA A CA 1
ATOM 4488 C C . ALA A 1 568 ? 37.759 -0.668 -27.852 1.00 76.44 568 ALA A C 1
ATOM 4490 O O . ALA A 1 568 ? 38.050 -1.840 -27.656 1.00 76.44 568 ALA A O 1
ATOM 4491 N N . GLN A 1 569 ? 37.214 0.103 -26.902 1.00 89.94 569 GLN A N 1
ATOM 4492 C CA . GLN A 1 569 ? 37.011 -0.308 -25.509 1.00 89.94 569 GLN A CA 1
ATOM 4493 C C . GLN A 1 569 ? 35.537 -0.245 -25.104 1.00 89.94 569 GLN A C 1
ATOM 4495 O O . GLN A 1 569 ? 34.827 0.695 -25.476 1.00 89.94 569 GLN A O 1
ATOM 4500 N N . LYS A 1 570 ? 35.103 -1.218 -24.293 1.00 93.31 570 LYS A N 1
ATOM 4501 C CA . LYS A 1 570 ? 33.771 -1.251 -23.672 1.00 93.31 570 LYS A CA 1
ATOM 4502 C C . LYS A 1 570 ? 33.736 -0.408 -22.399 1.00 93.31 570 LYS A C 1
ATOM 4504 O O . LYS A 1 570 ? 34.677 -0.438 -21.612 1.00 93.31 570 LYS A O 1
ATOM 4509 N N . ILE A 1 571 ? 32.636 0.296 -22.149 1.00 95.06 571 ILE A N 1
ATOM 4510 C CA . ILE A 1 571 ? 32.479 1.187 -20.993 1.00 95.06 571 ILE A CA 1
ATOM 4511 C C . ILE A 1 571 ? 31.495 0.601 -19.978 1.00 95.06 571 ILE A C 1
ATOM 4513 O O . ILE A 1 571 ? 30.303 0.441 -20.249 1.00 95.06 571 ILE A O 1
ATOM 4517 N N . ILE A 1 572 ? 31.980 0.361 -18.764 1.00 97.75 572 ILE A N 1
ATOM 4518 C CA . ILE A 1 572 ? 31.165 0.096 -17.578 1.00 97.75 572 ILE A CA 1
ATOM 4519 C C . ILE A 1 572 ? 30.911 1.436 -16.891 1.00 97.75 572 ILE A C 1
ATOM 4521 O O . ILE A 1 572 ? 31.852 2.171 -16.603 1.00 97.75 572 ILE A O 1
ATOM 4525 N N . THR A 1 573 ? 29.662 1.782 -16.596 1.00 96.62 573 THR A N 1
ATOM 4526 C CA . THR A 1 573 ? 29.338 3.029 -15.883 1.00 96.62 573 THR A CA 1
ATOM 4527 C C . THR A 1 573 ? 28.582 2.737 -14.601 1.00 96.62 573 THR A C 1
ATOM 4529 O O . THR A 1 573 ? 27.615 1.979 -14.608 1.00 96.62 573 THR A O 1
ATOM 4532 N N . THR A 1 574 ? 28.999 3.370 -13.506 1.00 94.06 574 THR A N 1
ATOM 4533 C CA . THR A 1 574 ? 28.386 3.225 -12.183 1.00 94.06 574 THR A CA 1
ATOM 4534 C C . THR A 1 574 ? 28.097 4.579 -11.541 1.00 94.06 574 THR A C 1
ATOM 4536 O O . THR A 1 574 ? 28.800 5.561 -11.781 1.00 94.06 574 THR A O 1
ATOM 4539 N N . PHE A 1 575 ? 27.059 4.623 -10.705 1.00 89.88 575 PHE A N 1
ATOM 4540 C CA . PHE A 1 575 ? 26.585 5.830 -10.030 1.00 89.88 575 PHE A CA 1
ATOM 4541 C C . PHE A 1 575 ? 26.555 5.600 -8.522 1.00 89.88 575 PHE A C 1
ATOM 4543 O O . PHE A 1 575 ? 25.733 4.826 -8.027 1.00 89.88 575 PHE A O 1
ATOM 4550 N N . ASP A 1 576 ? 27.439 6.273 -7.785 1.00 82.75 576 ASP A N 1
ATOM 4551 C CA . ASP A 1 576 ? 27.715 5.928 -6.391 1.00 82.75 576 ASP A CA 1
ATOM 4552 C C . ASP A 1 576 ? 27.625 7.107 -5.422 1.00 82.75 576 ASP A C 1
ATOM 4554 O O . ASP A 1 576 ? 27.962 8.258 -5.711 1.00 82.75 576 ASP A O 1
ATOM 4558 N N . LYS A 1 577 ? 27.151 6.778 -4.216 1.00 77.75 577 LYS A N 1
ATOM 4559 C CA . LYS A 1 577 ? 26.980 7.702 -3.084 1.00 77.75 577 LYS A CA 1
ATOM 4560 C C . LYS A 1 577 ? 27.660 7.199 -1.806 1.00 77.75 577 LYS A C 1
ATOM 4562 O O . LYS A 1 577 ? 27.519 7.832 -0.767 1.00 77.75 577 LYS A O 1
ATOM 4567 N N . CYS A 1 578 ? 28.358 6.061 -1.862 1.00 79.06 578 CYS A N 1
ATOM 4568 C CA . CYS A 1 578 ? 28.965 5.414 -0.702 1.00 79.06 578 CYS A CA 1
ATOM 4569 C C . CYS A 1 578 ? 30.402 4.954 -1.017 1.00 79.06 578 CYS A C 1
ATOM 4571 O O . CYS A 1 578 ? 30.579 4.188 -1.967 1.00 79.06 578 CYS A O 1
ATOM 4573 N N . PRO A 1 579 ? 31.413 5.328 -0.205 1.00 81.56 579 PRO A N 1
ATOM 4574 C CA . PRO A 1 579 ? 32.797 4.881 -0.400 1.00 81.56 579 PRO A CA 1
ATOM 4575 C C . PRO A 1 579 ? 32.976 3.356 -0.373 1.00 81.56 579 PRO A C 1
ATOM 4577 O O . PRO A 1 579 ? 33.869 2.820 -1.026 1.00 81.56 579 PRO A O 1
ATOM 4580 N N . HIS A 1 580 ? 32.148 2.641 0.399 1.00 82.38 580 HIS A N 1
ATOM 4581 C CA . HIS A 1 580 ? 32.256 1.186 0.539 1.00 82.38 580 HIS A CA 1
ATOM 4582 C C . HIS A 1 580 ? 31.856 0.448 -0.746 1.00 82.38 580 HIS A C 1
ATOM 4584 O O . HIS A 1 580 ? 32.580 -0.440 -1.186 1.00 82.38 580 HIS A O 1
ATOM 4590 N N . ALA A 1 581 ? 30.761 0.869 -1.387 1.00 84.06 581 ALA A N 1
ATOM 4591 C CA . ALA A 1 581 ? 30.307 0.291 -2.653 1.00 84.06 581 ALA A CA 1
ATOM 4592 C C . ALA A 1 581 ? 31.345 0.481 -3.773 1.00 84.06 581 ALA A C 1
ATOM 4594 O O . ALA A 1 581 ? 31.561 -0.416 -4.583 1.00 84.06 581 ALA A O 1
ATOM 4595 N N . ILE A 1 582 ? 32.037 1.627 -3.783 1.00 88.38 582 ILE A N 1
ATOM 4596 C CA . ILE A 1 582 ? 33.133 1.899 -4.724 1.00 88.38 582 ILE A CA 1
ATOM 4597 C C . ILE A 1 582 ? 34.280 0.903 -4.516 1.00 88.38 582 ILE A C 1
ATOM 4599 O O . ILE A 1 582 ? 34.766 0.320 -5.479 1.00 88.38 582 ILE A O 1
ATOM 4603 N N . ALA A 1 583 ? 34.676 0.654 -3.264 1.00 89.38 583 ALA A N 1
ATOM 4604 C CA . ALA A 1 583 ? 35.746 -0.293 -2.960 1.00 89.38 583 ALA A CA 1
ATOM 4605 C C . ALA A 1 583 ? 35.409 -1.729 -3.407 1.00 89.38 583 ALA A C 1
ATOM 4607 O O . ALA A 1 583 ? 36.244 -2.367 -4.037 1.00 89.38 583 ALA A O 1
ATOM 4608 N N . GLN A 1 584 ? 34.185 -2.208 -3.151 1.00 91.50 584 GLN A N 1
ATOM 4609 C CA . GLN A 1 584 ? 33.737 -3.537 -3.598 1.00 91.50 584 GLN A CA 1
ATOM 4610 C C . GLN A 1 584 ? 33.796 -3.685 -5.127 1.00 91.50 584 GLN A C 1
ATOM 4612 O O . GLN A 1 584 ? 34.236 -4.713 -5.637 1.00 91.50 584 GLN A O 1
ATOM 4617 N N . LYS A 1 585 ? 33.400 -2.639 -5.864 1.00 94.56 585 LYS A N 1
ATOM 4618 C CA . LYS A 1 585 ? 33.441 -2.610 -7.333 1.00 94.56 585 LYS A CA 1
ATOM 4619 C C . LYS A 1 585 ? 34.861 -2.652 -7.884 1.00 94.56 585 LYS A C 1
ATOM 4621 O O . LYS A 1 585 ? 35.101 -3.374 -8.845 1.00 94.56 585 LYS A O 1
ATOM 4626 N N . LEU A 1 586 ? 35.788 -1.914 -7.268 1.00 95.19 586 LEU A N 1
ATOM 4627 C CA . LEU A 1 586 ? 37.204 -1.974 -7.634 1.00 95.19 586 LEU A CA 1
ATOM 4628 C C . LEU A 1 586 ? 37.753 -3.387 -7.416 1.00 95.19 586 LEU A C 1
ATOM 4630 O O . LEU A 1 586 ? 38.310 -3.954 -8.346 1.00 95.19 586 LEU A O 1
ATOM 4634 N N . SER A 1 587 ? 37.508 -4.005 -6.256 1.00 95.75 587 SER A N 1
ATOM 4635 C CA . SER A 1 587 ? 37.940 -5.388 -5.998 1.00 95.75 587 SER A CA 1
ATOM 4636 C C . SER A 1 587 ? 37.336 -6.400 -6.980 1.00 95.75 587 SER A C 1
ATOM 4638 O O . SER A 1 587 ? 38.024 -7.322 -7.411 1.00 95.75 587 SER A O 1
ATOM 4640 N N . ALA A 1 588 ? 36.074 -6.225 -7.382 1.00 96.81 588 ALA A N 1
ATOM 4641 C CA . ALA A 1 588 ? 35.452 -7.088 -8.388 1.00 96.81 588 ALA A CA 1
ATOM 4642 C C . ALA A 1 588 ? 36.083 -6.905 -9.776 1.00 96.81 588 ALA A C 1
ATOM 4644 O O . ALA A 1 588 ? 36.226 -7.874 -10.517 1.00 96.81 588 ALA A O 1
ATOM 4645 N N . LEU A 1 589 ? 36.500 -5.682 -10.114 1.00 96.50 589 LEU A N 1
ATOM 4646 C CA . LEU A 1 589 ? 37.227 -5.394 -11.347 1.00 96.50 589 LEU A CA 1
ATOM 4647 C C . LEU A 1 589 ? 38.638 -6.015 -11.337 1.00 96.50 589 LEU A C 1
ATOM 4649 O O . LEU A 1 589 ? 39.041 -6.600 -12.338 1.00 96.50 589 LEU A O 1
ATOM 4653 N N . GLU A 1 590 ? 39.358 -5.969 -10.207 1.00 96.88 590 GLU A N 1
ATOM 4654 C CA . GLU A 1 590 ? 40.656 -6.659 -10.051 1.00 96.88 590 GLU A CA 1
ATOM 4655 C C . GLU A 1 590 ? 40.507 -8.167 -10.271 1.00 96.88 590 GLU A C 1
ATOM 4657 O O . GLU A 1 590 ? 41.278 -8.792 -11.002 1.00 96.88 590 GLU A O 1
ATOM 4662 N N . LEU A 1 591 ? 39.481 -8.757 -9.659 1.00 97.19 591 LEU A N 1
ATOM 4663 C CA . LEU A 1 591 ? 39.204 -10.179 -9.784 1.00 97.19 591 LEU A CA 1
ATOM 4664 C C . LEU A 1 591 ? 38.782 -10.568 -11.208 1.00 97.19 591 LEU A C 1
ATOM 4666 O O . LEU A 1 591 ? 39.205 -11.614 -11.702 1.00 97.19 591 LEU A O 1
ATOM 4670 N N . LEU A 1 592 ? 37.993 -9.723 -11.880 1.00 97.56 592 LEU A N 1
ATOM 4671 C CA . LEU A 1 592 ? 37.645 -9.899 -13.288 1.00 97.56 592 LEU A CA 1
ATOM 4672 C C . LEU A 1 592 ? 38.907 -9.961 -14.154 1.00 97.56 592 LEU A C 1
ATOM 4674 O O . LEU A 1 592 ? 39.040 -10.887 -14.945 1.00 97.56 592 LEU A O 1
ATOM 4678 N N . PHE A 1 593 ? 39.851 -9.032 -13.980 1.00 96.88 593 PHE A N 1
ATOM 4679 C CA . PHE A 1 593 ? 41.105 -9.037 -14.741 1.00 96.88 593 PHE A CA 1
ATOM 4680 C C . PHE A 1 593 ? 41.974 -10.254 -14.453 1.00 96.88 593 PHE A C 1
ATOM 4682 O O . PHE A 1 593 ? 42.556 -10.825 -15.373 1.00 96.88 593 PHE A O 1
ATOM 4689 N N . LYS A 1 594 ? 42.024 -10.694 -13.195 1.00 96.31 594 LYS A N 1
ATOM 4690 C CA . LYS A 1 594 ? 42.760 -11.901 -12.815 1.00 96.31 594 LYS A CA 1
ATOM 4691 C C . LYS A 1 594 ? 42.187 -13.161 -13.471 1.00 96.31 594 LYS A C 1
ATOM 4693 O O . LYS A 1 594 ? 42.949 -14.005 -13.934 1.00 96.31 594 LYS A O 1
ATOM 4698 N N . ASN A 1 595 ? 40.863 -13.301 -13.487 1.00 96.88 595 ASN A N 1
ATOM 4699 C CA . ASN A 1 595 ? 40.190 -14.513 -13.962 1.00 96.88 595 ASN A CA 1
ATOM 4700 C C . ASN A 1 595 ? 39.926 -14.503 -15.474 1.00 96.88 595 ASN A C 1
ATOM 4702 O O . ASN A 1 595 ? 39.792 -15.562 -16.083 1.00 96.88 595 ASN A O 1
ATOM 4706 N N . ASN A 1 596 ? 39.846 -13.318 -16.079 1.00 96.44 596 ASN A N 1
ATOM 4707 C CA . ASN A 1 596 ? 39.561 -13.112 -17.494 1.00 96.44 596 ASN A CA 1
ATOM 4708 C C . ASN A 1 596 ? 40.506 -12.036 -18.073 1.00 96.44 596 ASN A C 1
ATOM 4710 O O . ASN A 1 596 ? 40.072 -10.904 -18.317 1.00 96.44 596 ASN A O 1
ATOM 4714 N N . PRO A 1 597 ? 41.789 -12.379 -18.313 1.00 94.81 597 PRO A N 1
ATOM 4715 C CA . PRO A 1 597 ? 42.795 -11.431 -18.800 1.00 94.81 597 PRO A CA 1
ATOM 4716 C C . PRO A 1 597 ? 42.451 -10.776 -20.142 1.00 94.81 597 PRO A C 1
ATOM 4718 O O . PRO A 1 597 ? 42.925 -9.679 -20.409 1.00 94.81 597 PRO A O 1
ATOM 4721 N N . ASP A 1 598 ? 41.579 -11.387 -20.951 1.00 93.62 598 ASP A N 1
ATOM 4722 C CA . ASP A 1 598 ? 41.097 -10.834 -22.226 1.00 93.62 598 ASP A CA 1
ATOM 4723 C C . ASP A 1 598 ? 40.393 -9.471 -22.079 1.00 93.62 598 ASP A C 1
ATOM 4725 O O . ASP A 1 598 ? 40.244 -8.739 -23.057 1.00 93.62 598 ASP A O 1
ATOM 4729 N N . HIS A 1 599 ? 39.951 -9.102 -20.871 1.00 94.94 599 HIS A N 1
ATOM 4730 C CA . HIS A 1 599 ? 39.368 -7.780 -20.613 1.00 94.94 599 HIS A CA 1
ATOM 4731 C C . HIS A 1 599 ? 40.412 -6.683 -20.366 1.00 94.94 599 HIS A C 1
ATOM 4733 O O . HIS A 1 599 ? 40.047 -5.505 -20.395 1.00 94.94 599 HIS A O 1
ATOM 4739 N N . LEU A 1 600 ? 41.684 -7.033 -20.127 1.00 93.62 600 LEU A N 1
ATOM 4740 C CA . LEU A 1 600 ? 42.766 -6.053 -19.987 1.00 93.62 600 LEU A CA 1
ATOM 4741 C C . LEU A 1 600 ? 42.866 -5.209 -21.260 1.00 93.62 600 LEU A C 1
ATOM 4743 O O . LEU A 1 600 ? 42.738 -5.724 -22.366 1.00 93.62 600 LEU A O 1
ATOM 4747 N N . GLU A 1 601 ? 43.038 -3.897 -21.093 1.00 92.94 601 GLU A N 1
ATOM 4748 C CA . GLU A 1 601 ? 43.096 -2.906 -22.182 1.00 92.94 601 GLU A CA 1
ATOM 4749 C C . GLU A 1 601 ? 41.833 -2.780 -23.056 1.00 92.94 601 GLU A C 1
ATOM 4751 O O . GLU A 1 601 ? 41.747 -1.860 -23.870 1.00 92.94 601 GLU A O 1
ATOM 4756 N N . ASN A 1 602 ? 40.811 -3.613 -22.832 1.00 93.69 602 ASN A N 1
ATOM 4757 C CA . ASN A 1 602 ? 39.573 -3.660 -23.613 1.00 93.69 602 ASN A CA 1
ATOM 4758 C C . ASN A 1 602 ? 38.358 -3.061 -22.889 1.00 93.69 602 ASN A C 1
ATOM 4760 O O . ASN A 1 602 ? 37.301 -2.890 -23.504 1.00 93.69 602 ASN A O 1
ATOM 4764 N N . ILE A 1 603 ? 38.475 -2.726 -21.599 1.00 95.62 603 ILE A N 1
ATOM 4765 C CA . ILE A 1 603 ? 37.381 -2.132 -20.818 1.00 95.62 603 ILE A CA 1
ATOM 4766 C C . ILE A 1 603 ? 37.807 -0.866 -20.069 1.00 95.62 603 ILE A C 1
ATOM 4768 O O . ILE A 1 603 ? 38.943 -0.741 -19.621 1.00 95.62 603 ILE A O 1
ATOM 4772 N N . ILE A 1 604 ? 36.863 0.055 -19.891 1.00 95.50 604 ILE A N 1
ATOM 4773 C CA . ILE A 1 604 ? 36.974 1.232 -19.026 1.00 95.50 604 ILE A CA 1
ATOM 4774 C C . ILE A 1 604 ? 35.834 1.201 -18.005 1.00 95.50 604 ILE A C 1
ATOM 4776 O O . ILE A 1 604 ? 34.683 0.964 -18.369 1.00 95.50 604 ILE A O 1
ATOM 4780 N N . MET A 1 605 ? 36.123 1.512 -16.741 1.00 96.12 605 MET A N 1
ATOM 4781 C CA . MET A 1 605 ? 35.114 1.748 -15.710 1.00 96.12 605 MET A CA 1
ATOM 4782 C C . MET A 1 605 ? 35.011 3.239 -15.364 1.00 96.12 605 MET A C 1
ATOM 4784 O O . MET A 1 605 ? 35.967 3.847 -14.891 1.00 96.12 605 MET A O 1
ATOM 4788 N N . LEU A 1 606 ? 33.832 3.828 -15.569 1.00 95.00 606 LEU A N 1
ATOM 4789 C CA . LEU A 1 606 ? 33.509 5.218 -15.248 1.00 95.00 606 LEU A CA 1
ATOM 4790 C C . LEU A 1 606 ? 32.651 5.304 -13.977 1.00 95.00 606 LEU A C 1
ATOM 4792 O O . LEU A 1 606 ? 31.496 4.870 -13.962 1.00 95.00 606 LEU A O 1
ATOM 4796 N N . PHE A 1 607 ? 33.189 5.934 -12.934 1.00 92.25 607 PHE A N 1
ATOM 4797 C CA . PHE A 1 607 ? 32.462 6.295 -11.720 1.00 92.25 607 PHE A CA 1
ATOM 4798 C C . PHE A 1 607 ? 31.874 7.703 -11.829 1.00 92.25 607 PHE A C 1
ATOM 4800 O O . PHE A 1 607 ? 32.605 8.679 -11.990 1.00 92.25 607 PHE A O 1
ATOM 4807 N N . VAL A 1 608 ? 30.555 7.820 -11.676 1.00 90.06 608 VAL A N 1
ATOM 4808 C CA . VAL A 1 608 ? 29.845 9.098 -11.529 1.00 90.06 608 VAL A CA 1
ATOM 4809 C C . VAL A 1 608 ? 29.451 9.275 -10.062 1.00 90.06 608 VAL A C 1
ATOM 4811 O O . VAL A 1 608 ? 28.628 8.523 -9.533 1.00 90.06 608 VAL A O 1
ATOM 4814 N N . ILE A 1 609 ? 30.042 10.264 -9.387 1.00 84.25 609 ILE A N 1
ATOM 4815 C CA . ILE A 1 609 ? 29.984 10.402 -7.923 1.00 84.25 609 ILE A CA 1
ATOM 4816 C C . ILE A 1 609 ? 29.351 11.732 -7.529 1.00 84.25 609 ILE A C 1
ATOM 4818 O O . ILE A 1 609 ? 29.822 12.797 -7.921 1.00 84.25 609 ILE A O 1
ATOM 4822 N N . THR A 1 610 ? 28.287 11.677 -6.720 1.00 70.50 610 THR A N 1
ATOM 4823 C CA . THR A 1 610 ? 27.478 12.873 -6.404 1.00 70.50 610 THR A CA 1
ATOM 4824 C C . THR A 1 610 ? 27.528 13.331 -4.944 1.00 70.50 610 THR A C 1
ATOM 4826 O O . THR A 1 610 ? 27.171 14.469 -4.668 1.00 70.50 610 THR A O 1
ATOM 4829 N N . ARG A 1 611 ? 27.850 12.449 -3.984 1.00 68.19 611 ARG A N 1
ATOM 4830 C CA . ARG A 1 611 ? 27.727 12.740 -2.530 1.00 68.19 611 ARG A CA 1
ATOM 4831 C C . ARG A 1 611 ? 28.941 12.354 -1.682 1.00 68.19 611 ARG A C 1
ATOM 4833 O O . ARG A 1 611 ? 28.934 12.592 -0.480 1.00 68.19 611 ARG A O 1
ATOM 4840 N N . VAL A 1 612 ? 29.938 11.715 -2.280 1.00 69.50 612 VAL A N 1
ATOM 4841 C CA . VAL A 1 612 ? 31.137 11.253 -1.574 1.00 69.50 612 VAL A CA 1
ATOM 4842 C C . VAL A 1 612 ? 32.245 12.259 -1.823 1.00 69.50 612 VAL A C 1
ATOM 4844 O O . VAL A 1 612 ? 32.466 12.611 -2.978 1.00 69.50 612 VAL A O 1
ATOM 4847 N N . SER A 1 613 ? 32.938 12.692 -0.765 1.00 75.62 613 SER A N 1
ATOM 4848 C CA . SER A 1 613 ? 34.153 13.492 -0.941 1.00 75.62 613 SER A CA 1
ATOM 4849 C C . SER A 1 613 ? 35.183 12.676 -1.717 1.00 75.62 613 SER A C 1
ATOM 4851 O O . SER A 1 613 ? 35.459 11.531 -1.347 1.00 75.62 613 SER A O 1
ATOM 4853 N N . LEU A 1 614 ? 35.747 13.265 -2.775 1.00 74.94 614 LEU A N 1
ATOM 4854 C CA . LEU A 1 614 ? 36.774 12.625 -3.596 1.00 74.94 614 LEU A CA 1
ATOM 4855 C C . LEU A 1 614 ? 37.946 12.118 -2.747 1.00 74.94 614 LEU A C 1
ATOM 4857 O O . LEU A 1 614 ? 38.410 11.002 -2.971 1.00 74.94 614 LEU A O 1
ATOM 4861 N N . ASP A 1 615 ? 38.327 12.849 -1.700 1.00 78.12 615 ASP A N 1
ATOM 4862 C CA . ASP A 1 615 ? 39.441 12.497 -0.810 1.00 78.12 615 ASP A CA 1
ATOM 4863 C C . ASP A 1 615 ? 39.289 11.109 -0.162 1.00 78.12 615 ASP A C 1
ATOM 4865 O O . ASP A 1 615 ? 40.271 10.436 0.128 1.00 78.12 615 ASP A O 1
ATOM 4869 N N . GLN A 1 616 ? 38.057 10.625 0.043 1.00 77.62 616 GLN A N 1
ATOM 4870 C CA . GLN A 1 616 ? 37.807 9.325 0.685 1.00 77.62 616 GLN A CA 1
ATOM 4871 C C . GLN A 1 616 ? 38.041 8.119 -0.237 1.00 77.62 616 GLN A C 1
ATOM 4873 O O . GLN A 1 616 ? 38.036 6.970 0.220 1.00 77.62 616 GLN A O 1
ATOM 4878 N N . ILE A 1 617 ? 38.160 8.357 -1.542 1.00 84.56 617 ILE A N 1
ATOM 4879 C CA . ILE A 1 617 ? 38.175 7.315 -2.576 1.00 84.56 617 ILE A CA 1
ATOM 4880 C C . ILE A 1 617 ? 39.327 7.469 -3.570 1.00 84.56 617 ILE A C 1
ATOM 4882 O O . ILE A 1 617 ? 39.678 6.480 -4.213 1.00 84.56 617 ILE A O 1
ATOM 4886 N N . GLN A 1 618 ? 39.919 8.662 -3.671 1.00 86.81 618 GLN A N 1
ATOM 4887 C CA . GLN A 1 618 ? 40.973 8.999 -4.625 1.00 86.81 618 GLN A CA 1
ATOM 4888 C C . GLN A 1 618 ? 42.159 8.033 -4.510 1.00 86.81 618 GLN A C 1
ATOM 4890 O O . GLN A 1 618 ? 42.484 7.361 -5.483 1.00 86.81 618 GLN A O 1
ATOM 4895 N N . ASP A 1 619 ? 42.679 7.816 -3.298 1.00 89.25 619 ASP A N 1
ATOM 4896 C CA . ASP A 1 619 ? 43.788 6.885 -3.039 1.00 89.25 619 ASP A CA 1
ATOM 4897 C C . ASP A 1 619 ? 43.520 5.452 -3.521 1.00 89.25 619 ASP A C 1
ATOM 4899 O O . ASP A 1 619 ? 44.439 4.732 -3.916 1.00 89.25 619 ASP A O 1
ATOM 4903 N N . LYS A 1 620 ? 42.261 4.998 -3.461 1.00 89.88 620 LYS A N 1
ATOM 4904 C CA . LYS A 1 620 ? 41.883 3.647 -3.903 1.00 89.88 620 LYS A CA 1
ATOM 4905 C C . LYS A 1 620 ? 41.869 3.557 -5.423 1.00 89.88 620 LYS A C 1
ATOM 4907 O O . LYS A 1 620 ? 42.351 2.570 -5.970 1.00 89.88 620 LYS A O 1
ATOM 4912 N N . ILE A 1 621 ? 41.331 4.581 -6.083 1.00 91.31 621 ILE A N 1
ATOM 4913 C CA . ILE A 1 621 ? 41.289 4.676 -7.545 1.00 91.31 621 ILE A CA 1
ATOM 4914 C C . ILE A 1 621 ? 42.708 4.821 -8.101 1.00 91.31 621 ILE A C 1
ATOM 4916 O O . ILE A 1 621 ? 43.070 4.104 -9.030 1.00 91.31 621 ILE A O 1
ATOM 4920 N N . ASP A 1 622 ? 43.536 5.673 -7.498 1.00 92.38 622 ASP A N 1
ATOM 4921 C CA . ASP A 1 622 ? 44.913 5.897 -7.937 1.00 92.38 622 ASP A CA 1
ATOM 4922 C C . ASP A 1 622 ? 45.772 4.652 -7.759 1.00 92.38 622 ASP A C 1
ATOM 4924 O O . ASP A 1 622 ? 46.523 4.290 -8.663 1.00 92.38 622 ASP A O 1
ATOM 4928 N N . ARG A 1 623 ? 45.614 3.939 -6.639 1.00 93.56 623 ARG A N 1
ATOM 4929 C CA . ARG A 1 623 ? 46.285 2.654 -6.417 1.00 93.56 623 ARG A CA 1
ATOM 4930 C C . ARG A 1 623 ? 45.849 1.599 -7.426 1.00 93.56 623 ARG A C 1
ATOM 4932 O O . ARG A 1 623 ? 46.702 0.905 -7.970 1.00 93.56 623 ARG A O 1
ATOM 4939 N N . PHE A 1 624 ? 44.547 1.492 -7.692 1.00 95.31 624 PHE A N 1
ATOM 4940 C CA . PHE A 1 624 ? 44.033 0.581 -8.711 1.00 95.31 624 PHE A CA 1
ATOM 4941 C C . PHE A 1 624 ? 44.648 0.912 -10.076 1.00 95.31 624 PHE A C 1
ATOM 4943 O O . PHE A 1 624 ? 45.259 0.060 -10.715 1.00 95.31 624 PHE A O 1
ATOM 4950 N N . ASN A 1 625 ? 44.563 2.172 -10.505 1.00 95.50 625 ASN A N 1
ATOM 4951 C CA . ASN A 1 625 ? 45.106 2.598 -11.790 1.00 95.50 625 ASN A CA 1
ATOM 4952 C C . ASN A 1 625 ? 46.628 2.424 -11.856 1.00 95.50 625 ASN A C 1
ATOM 4954 O O . ASN A 1 625 ? 47.131 2.039 -12.902 1.00 95.50 625 ASN A O 1
ATOM 4958 N N . ALA A 1 626 ? 47.374 2.641 -10.771 1.00 95.00 626 ALA A N 1
ATOM 4959 C CA . ALA A 1 626 ? 48.818 2.410 -10.739 1.00 95.00 626 ALA A CA 1
ATOM 4960 C C . ALA A 1 626 ? 49.199 0.945 -11.017 1.00 95.00 626 ALA A C 1
ATOM 4962 O O . ALA A 1 626 ? 50.238 0.710 -11.629 1.00 95.00 626 ALA A O 1
ATOM 4963 N N . ASN A 1 627 ? 48.354 -0.011 -10.618 1.00 94.25 627 ASN A N 1
ATOM 4964 C CA . ASN A 1 627 ? 48.593 -1.441 -10.820 1.00 94.25 627 ASN A CA 1
ATOM 4965 C C . ASN A 1 627 ? 48.279 -1.927 -12.246 1.00 94.25 627 ASN A C 1
ATOM 4967 O O . ASN A 1 627 ? 48.882 -2.902 -12.684 1.00 94.25 627 ASN A O 1
ATOM 4971 N N . TYR A 1 628 ? 47.341 -1.284 -12.954 1.00 94.06 628 TYR A N 1
ATOM 4972 C CA . TYR A 1 628 ? 46.820 -1.789 -14.237 1.00 94.06 628 TYR A CA 1
ATOM 4973 C C . TYR A 1 628 ? 47.020 -0.852 -15.436 1.00 94.06 628 TYR A C 1
ATOM 4975 O O . TYR A 1 628 ? 46.915 -1.308 -16.571 1.00 94.06 628 TYR A O 1
ATOM 4983 N N . ARG A 1 629 ? 47.279 0.447 -15.230 1.00 93.62 629 ARG A N 1
ATOM 4984 C CA . ARG A 1 629 ? 47.431 1.399 -16.343 1.00 93.62 629 ARG A CA 1
ATOM 4985 C C . ARG A 1 629 ? 48.625 1.040 -17.225 1.00 93.62 629 ARG A C 1
ATOM 4987 O O . ARG A 1 629 ? 49.685 0.657 -16.729 1.00 93.62 629 ARG A O 1
ATOM 4994 N N . THR A 1 630 ? 48.482 1.293 -18.517 1.00 92.44 630 THR A N 1
ATOM 4995 C CA . THR A 1 630 ? 49.582 1.252 -19.489 1.00 92.44 630 THR A CA 1
ATOM 4996 C C . THR A 1 630 ? 49.786 2.641 -20.096 1.00 92.44 630 THR A C 1
ATOM 4998 O O . THR A 1 630 ? 49.138 3.610 -19.694 1.00 92.44 630 THR A O 1
ATOM 5001 N N . SER A 1 631 ? 50.705 2.781 -21.053 1.00 88.62 631 SER A N 1
ATOM 5002 C CA . SER A 1 631 ? 50.899 4.047 -21.774 1.00 88.62 631 SER A CA 1
ATOM 5003 C C . SER A 1 631 ? 49.690 4.446 -22.633 1.00 88.62 631 SER A C 1
ATOM 5005 O O . SER A 1 631 ? 49.520 5.630 -22.915 1.00 88.62 631 SER A O 1
ATOM 5007 N N . SER A 1 632 ? 48.854 3.482 -23.032 1.00 86.38 632 SER A N 1
ATOM 5008 C CA . SER A 1 632 ? 47.692 3.660 -23.914 1.00 86.38 632 SER A CA 1
ATOM 5009 C C . SER A 1 632 ? 46.343 3.415 -23.232 1.00 86.38 632 SER A C 1
ATOM 5011 O O . SER A 1 632 ? 45.308 3.691 -23.838 1.00 86.38 632 SER A O 1
ATOM 5013 N N . TRP A 1 633 ? 46.323 2.913 -21.993 1.00 93.50 633 TRP A N 1
ATOM 5014 C CA . TRP A 1 633 ? 45.095 2.530 -21.295 1.00 93.50 633 TRP A CA 1
ATOM 5015 C C . TRP A 1 633 ? 45.056 3.025 -19.848 1.00 93.50 633 TRP A C 1
ATOM 5017 O O . TRP A 1 633 ? 45.972 2.784 -19.059 1.00 93.50 633 TRP A O 1
ATOM 5027 N N . TYR A 1 634 ? 43.950 3.682 -19.490 1.00 93.44 634 TYR A N 1
ATOM 5028 C CA . TYR A 1 634 ? 43.641 4.109 -18.129 1.00 93.44 634 TYR A CA 1
ATOM 5029 C C . TYR A 1 634 ? 42.317 3.453 -17.692 1.00 93.44 634 TYR A C 1
ATOM 5031 O O . TYR A 1 634 ? 41.265 3.799 -18.226 1.00 93.44 634 TYR A O 1
ATOM 5039 N N . PRO A 1 635 ? 42.339 2.459 -16.786 1.00 93.50 635 PRO A N 1
ATOM 5040 C CA . PRO A 1 635 ? 41.189 1.572 -16.608 1.00 93.50 635 PRO A CA 1
ATOM 5041 C C . PRO A 1 635 ? 40.016 2.198 -15.852 1.00 93.50 635 PRO A C 1
ATOM 5043 O O . PRO A 1 635 ? 38.864 1.907 -16.174 1.00 93.50 635 PRO A O 1
ATOM 5046 N N . VAL A 1 636 ? 40.271 3.037 -14.844 1.00 95.56 636 VAL A N 1
ATOM 5047 C CA . VAL A 1 636 ? 39.220 3.620 -13.999 1.00 95.56 636 VAL A CA 1
ATOM 5048 C C . VAL A 1 636 ? 39.221 5.137 -14.102 1.00 95.56 636 VAL A C 1
ATOM 5050 O O . VAL A 1 636 ? 40.176 5.798 -13.705 1.00 95.56 636 VAL A O 1
ATOM 5053 N N . HIS A 1 637 ? 38.102 5.697 -14.553 1.00 92.44 637 HIS A N 1
ATOM 5054 C CA . HIS A 1 637 ? 37.854 7.134 -14.594 1.00 92.44 637 HIS A CA 1
ATOM 5055 C C . HIS A 1 637 ? 36.813 7.527 -13.546 1.00 92.44 637 HIS A C 1
ATOM 5057 O O . HIS A 1 637 ? 35.846 6.805 -13.303 1.00 92.44 637 HIS A O 1
ATOM 5063 N N . CYS A 1 638 ? 36.973 8.708 -12.955 1.00 89.19 638 CYS A N 1
ATOM 5064 C CA . CYS A 1 638 ? 36.029 9.263 -11.992 1.00 89.19 638 CYS A CA 1
ATOM 5065 C C . CYS A 1 638 ? 35.584 10.654 -12.433 1.00 89.19 638 CYS A C 1
ATOM 5067 O O . CYS A 1 638 ? 36.392 11.475 -12.864 1.00 89.19 638 CYS A O 1
ATOM 5069 N N . THR A 1 639 ? 34.291 10.931 -12.299 1.00 87.38 639 THR A N 1
ATOM 5070 C CA . THR A 1 639 ? 33.733 12.264 -12.474 1.00 87.38 639 THR A CA 1
ATOM 5071 C C . THR A 1 639 ? 32.873 12.637 -11.269 1.00 87.38 639 THR A C 1
ATOM 5073 O O . THR A 1 639 ? 32.011 11.872 -10.833 1.00 87.38 639 THR A O 1
ATOM 5076 N N . HIS A 1 640 ? 33.125 13.824 -10.718 1.00 82.69 640 HIS A N 1
ATOM 5077 C CA . HIS A 1 640 ? 32.466 14.325 -9.515 1.00 82.69 640 HIS A CA 1
ATOM 5078 C C . HIS A 1 640 ? 31.414 15.389 -9.844 1.00 82.69 640 HIS A C 1
ATOM 5080 O O . HIS A 1 640 ? 31.467 16.043 -10.892 1.00 82.69 640 HIS A O 1
ATOM 5086 N N . GLY A 1 641 ? 30.460 15.564 -8.934 1.00 74.56 641 GLY A N 1
ATOM 5087 C CA . GLY A 1 641 ? 29.429 16.592 -9.010 1.00 74.56 641 GLY A CA 1
ATOM 5088 C C . GLY A 1 641 ? 28.203 16.187 -9.829 1.00 74.56 641 GLY A C 1
ATOM 5089 O O . GLY A 1 641 ? 28.153 15.134 -10.470 1.00 74.56 641 GLY A O 1
ATOM 5090 N N . ASN A 1 642 ? 27.181 17.041 -9.779 1.00 73.19 642 ASN A N 1
ATOM 5091 C CA . ASN A 1 642 ? 25.931 16.822 -10.500 1.00 73.19 642 ASN A CA 1
ATOM 5092 C C . ASN A 1 642 ? 26.159 16.939 -12.010 1.00 73.19 642 ASN A C 1
ATOM 5094 O O . ASN A 1 642 ? 26.858 17.840 -12.465 1.00 73.19 642 ASN A O 1
ATOM 5098 N N . LYS A 1 643 ? 25.554 16.027 -12.775 1.00 83.31 643 LYS A N 1
ATOM 5099 C CA . LYS A 1 643 ? 25.556 16.071 -14.239 1.00 83.31 643 LYS A CA 1
ATOM 5100 C C . LYS A 1 643 ? 24.301 16.753 -14.737 1.00 83.31 643 LYS A C 1
ATOM 5102 O O . LYS A 1 643 ? 23.214 16.508 -14.211 1.00 83.31 643 LYS A O 1
ATOM 5107 N N . THR A 1 644 ? 24.463 17.585 -15.756 1.00 83.06 644 THR A N 1
ATOM 5108 C CA . THR A 1 644 ? 23.334 18.090 -16.526 1.00 83.06 644 THR A CA 1
ATOM 5109 C C . THR A 1 644 ? 22.609 16.928 -17.198 1.00 83.06 644 THR A C 1
ATOM 5111 O O . THR A 1 644 ? 23.152 15.836 -17.390 1.00 83.06 644 THR A O 1
ATOM 5114 N N . GLN A 1 645 ? 21.361 17.168 -17.582 1.00 82.56 645 GLN A N 1
ATOM 5115 C CA . GLN A 1 645 ? 20.540 16.160 -18.239 1.00 82.56 645 GLN A CA 1
ATOM 5116 C C . GLN A 1 645 ? 21.182 15.654 -19.542 1.00 82.56 645 GLN A C 1
ATOM 5118 O O . GLN A 1 645 ? 21.205 14.450 -19.789 1.00 82.56 645 GLN A O 1
ATOM 5123 N N . SER A 1 646 ? 21.749 16.561 -20.341 1.00 84.56 646 SER A N 1
ATOM 5124 C CA . SER A 1 646 ? 22.419 16.233 -21.604 1.00 84.56 646 SER A CA 1
ATOM 5125 C C . SER A 1 646 ? 23.700 15.426 -21.391 1.00 84.56 646 SER A C 1
ATOM 5127 O O . SER A 1 646 ? 23.918 14.442 -22.092 1.00 84.56 646 SER A O 1
ATOM 5129 N N . GLU A 1 647 ? 24.520 15.783 -20.394 1.00 88.12 647 GLU A N 1
ATOM 5130 C CA . GLU A 1 647 ? 25.712 15.000 -20.035 1.00 88.12 647 GLU A CA 1
ATOM 5131 C C . GLU A 1 647 ? 25.337 13.595 -19.563 1.00 88.12 647 GLU A C 1
ATOM 5133 O O . GLU A 1 647 ? 25.980 12.621 -19.949 1.00 88.12 647 GLU A O 1
ATOM 5138 N N . LEU A 1 648 ? 24.285 13.470 -18.748 1.00 88.94 648 LEU A N 1
ATOM 5139 C CA . LEU A 1 648 ? 23.833 12.175 -18.256 1.00 88.94 648 LEU A CA 1
ATOM 5140 C C . LEU A 1 648 ? 23.327 11.284 -19.394 1.00 88.94 648 LEU A C 1
ATOM 5142 O O . LEU A 1 648 ? 23.701 10.116 -19.451 1.00 88.94 648 LEU A O 1
ATOM 5146 N N . VAL A 1 649 ? 22.517 11.825 -20.310 1.00 90.38 649 VAL A N 1
ATOM 5147 C CA . VAL A 1 649 ? 22.070 11.087 -21.501 1.00 90.38 649 VAL A CA 1
ATOM 5148 C C . VAL A 1 649 ? 23.279 10.644 -22.320 1.00 90.38 649 VAL A C 1
ATOM 5150 O O . VAL A 1 649 ? 23.391 9.455 -22.606 1.00 90.38 649 VAL A O 1
ATOM 5153 N N . ALA A 1 650 ? 24.228 11.541 -22.603 1.00 89.19 650 ALA A N 1
ATOM 5154 C CA . ALA A 1 650 ? 25.439 11.201 -23.348 1.00 89.19 650 ALA A CA 1
ATOM 5155 C C . ALA A 1 650 ? 26.234 10.068 -22.678 1.00 89.19 650 ALA A C 1
ATOM 5157 O O . ALA A 1 650 ? 26.613 9.108 -23.345 1.00 89.19 650 ALA A O 1
ATOM 5158 N N . ILE A 1 651 ? 26.426 10.123 -21.355 1.00 91.25 651 ILE A N 1
ATOM 5159 C CA . ILE A 1 651 ? 27.077 9.048 -20.596 1.00 91.25 651 ILE A CA 1
ATOM 5160 C C . ILE A 1 651 ? 26.312 7.733 -20.786 1.00 91.25 651 ILE A C 1
ATOM 5162 O O . ILE A 1 651 ? 26.886 6.769 -21.290 1.00 91.25 651 ILE A O 1
ATOM 5166 N N . LEU A 1 652 ? 25.017 7.710 -20.453 1.00 92.75 652 LEU A N 1
ATOM 5167 C CA . LEU A 1 652 ? 24.189 6.501 -20.462 1.00 92.75 652 LEU A CA 1
ATOM 5168 C C . LEU A 1 652 ? 24.094 5.856 -21.844 1.00 92.75 652 LEU A C 1
ATOM 5170 O O . LEU A 1 652 ? 24.116 4.633 -21.955 1.00 92.75 652 LEU A O 1
ATOM 5174 N N . GLN A 1 653 ? 24.005 6.663 -22.899 1.00 90.12 653 GLN A N 1
ATOM 5175 C CA . GLN A 1 653 ? 24.000 6.167 -24.270 1.00 90.12 653 GLN A CA 1
ATOM 5176 C C . GLN A 1 653 ? 25.294 5.447 -24.630 1.00 90.12 653 GLN A C 1
ATOM 5178 O O . GLN A 1 653 ? 25.269 4.503 -25.410 1.00 90.12 653 GLN A O 1
ATOM 5183 N N . THR A 1 654 ? 26.421 5.887 -24.078 1.00 88.88 654 THR A N 1
ATOM 5184 C CA . THR A 1 654 ? 27.740 5.331 -24.390 1.00 88.88 654 THR A CA 1
ATOM 5185 C C . THR A 1 654 ? 28.159 4.173 -23.494 1.00 88.88 654 THR A C 1
ATOM 5187 O O . THR A 1 654 ? 29.181 3.546 -23.750 1.00 88.88 654 THR A O 1
ATOM 5190 N N . THR A 1 655 ? 27.372 3.881 -22.462 1.00 93.50 655 THR A N 1
ATOM 5191 C CA . THR A 1 655 ? 27.595 2.781 -21.530 1.00 93.50 655 THR A CA 1
ATOM 5192 C C . THR A 1 655 ? 27.269 1.429 -22.179 1.00 93.50 655 THR A C 1
ATOM 5194 O O . THR A 1 655 ? 26.146 1.207 -22.635 1.00 93.50 655 THR A O 1
ATOM 5197 N N . ASP A 1 656 ? 28.222 0.497 -22.153 1.00 95.00 656 ASP A N 1
ATOM 5198 C CA . ASP A 1 656 ? 28.032 -0.901 -22.566 1.00 95.00 656 ASP A CA 1
ATOM 5199 C C . ASP A 1 656 ? 27.509 -1.773 -21.420 1.00 95.00 656 ASP A C 1
ATOM 5201 O O . ASP A 1 656 ? 26.725 -2.692 -21.650 1.00 95.00 656 ASP A O 1
ATOM 5205 N N . VAL A 1 657 ? 27.901 -1.474 -20.176 1.00 97.62 657 VAL A N 1
ATOM 5206 C CA . VAL A 1 657 ? 27.368 -2.122 -18.967 1.00 97.62 657 VAL A CA 1
ATOM 5207 C C . VAL A 1 657 ? 27.013 -1.063 -17.926 1.00 97.62 657 VAL A C 1
ATOM 5209 O O . VAL A 1 657 ? 27.888 -0.394 -17.375 1.00 97.62 657 VAL A O 1
ATOM 5212 N N . CYS A 1 658 ? 25.722 -0.900 -17.639 1.00 97.62 658 CYS A N 1
ATOM 5213 C CA . CYS A 1 658 ? 25.248 0.004 -16.596 1.00 97.62 658 CYS A CA 1
ATOM 5214 C C . CYS A 1 658 ? 25.176 -0.741 -15.266 1.00 97.62 658 CYS A C 1
ATOM 5216 O O . CYS A 1 658 ? 24.347 -1.634 -15.091 1.00 97.62 658 CYS A O 1
ATOM 5218 N N . LEU A 1 659 ? 26.054 -0.372 -14.336 1.00 96.81 659 LEU A N 1
ATOM 5219 C CA . LEU A 1 659 ? 26.217 -1.029 -13.049 1.00 96.81 659 LEU A CA 1
ATOM 5220 C C . LEU A 1 659 ? 25.523 -0.227 -11.941 1.00 96.81 659 LEU A C 1
ATOM 5222 O O . LEU A 1 659 ? 26.078 0.722 -11.386 1.00 96.81 659 LEU A O 1
ATOM 5226 N N . ILE A 1 660 ? 24.307 -0.636 -11.586 1.00 94.75 660 ILE A N 1
ATOM 5227 C CA . ILE A 1 660 ? 23.508 -0.033 -10.515 1.00 94.75 660 ILE A CA 1
ATOM 5228 C C . ILE A 1 660 ? 23.452 -1.009 -9.345 1.00 94.75 660 ILE A C 1
ATOM 5230 O O . ILE A 1 660 ? 22.463 -1.708 -9.125 1.00 94.75 660 ILE A O 1
ATOM 5234 N N . THR A 1 661 ? 24.534 -1.051 -8.572 1.00 92.12 661 THR A N 1
ATOM 5235 C CA . THR A 1 661 ? 24.677 -1.983 -7.447 1.00 92.12 661 THR A CA 1
ATOM 5236 C C . THR A 1 661 ? 24.793 -1.281 -6.087 1.00 92.12 661 THR A C 1
ATOM 5238 O O . THR A 1 661 ? 25.830 -1.362 -5.429 1.00 92.12 661 THR A O 1
ATOM 5241 N N . PRO A 1 662 ? 23.755 -0.542 -5.640 1.00 88.25 662 PRO A N 1
ATOM 5242 C CA . PRO A 1 662 ? 23.730 -0.014 -4.281 1.00 88.25 662 PRO A CA 1
ATOM 5243 C C . PRO A 1 662 ? 23.653 -1.160 -3.264 1.00 88.25 662 PRO A C 1
ATOM 5245 O O . PRO A 1 662 ? 23.039 -2.193 -3.535 1.00 88.25 662 PRO A O 1
ATOM 5248 N N . LEU A 1 663 ? 24.203 -0.943 -2.066 1.00 83.62 663 LEU A N 1
ATOM 5249 C CA . LEU A 1 663 ? 24.042 -1.878 -0.943 1.00 83.62 663 LEU A CA 1
ATOM 5250 C C . LEU A 1 663 ? 22.569 -2.061 -0.573 1.00 83.62 663 LEU A C 1
ATOM 5252 O O . LEU A 1 663 ? 22.159 -3.156 -0.217 1.00 83.62 663 LEU A O 1
ATOM 5256 N N . ASN A 1 664 ? 21.790 -0.981 -0.668 1.00 83.19 664 ASN A N 1
ATOM 5257 C CA . ASN A 1 664 ? 20.357 -0.997 -0.440 1.00 83.19 664 ASN A CA 1
ATOM 5258 C C . ASN A 1 664 ? 19.700 0.213 -1.128 1.00 83.19 664 ASN A C 1
ATOM 5260 O O . ASN A 1 664 ? 20.214 1.332 -1.027 1.00 83.19 664 ASN A O 1
ATOM 5264 N N . SER A 1 665 ? 18.607 0.015 -1.868 1.00 86.31 665 SER A N 1
ATOM 5265 C CA . SER A 1 665 ? 17.869 1.103 -2.529 1.00 86.31 665 SER A CA 1
ATOM 5266 C C . SER A 1 665 ? 16.416 0.732 -2.835 1.00 86.31 665 SER A C 1
ATOM 5268 O O . SER A 1 665 ? 16.123 -0.370 -3.289 1.00 86.31 665 SER A O 1
ATOM 5270 N N . SER A 1 666 ? 15.479 1.651 -2.612 1.00 85.69 666 SER A N 1
ATOM 5271 C CA . SER A 1 666 ? 14.064 1.448 -2.953 1.00 85.69 666 SER A CA 1
ATOM 5272 C C . SER A 1 666 ? 13.827 1.473 -4.457 1.00 85.69 666 SER A C 1
ATOM 5274 O O . SER A 1 666 ? 13.016 0.709 -4.968 1.00 85.69 666 SER A O 1
ATOM 5276 N N . LEU A 1 667 ? 14.535 2.358 -5.156 1.00 90.31 667 LEU A N 1
ATOM 5277 C CA . LEU A 1 667 ? 14.459 2.559 -6.591 1.00 90.31 667 LEU A CA 1
ATOM 5278 C C . LEU A 1 667 ? 15.680 3.351 -7.077 1.00 90.31 667 LEU A C 1
ATOM 5280 O O . LEU A 1 667 ? 16.169 4.268 -6.417 1.00 90.31 667 LEU A O 1
ATOM 5284 N N . SER A 1 668 ? 16.124 3.043 -8.287 1.00 90.69 668 SER A N 1
ATOM 5285 C CA . SER A 1 668 ? 17.073 3.805 -9.082 1.00 90.69 668 SER A CA 1
ATOM 5286 C C . SER A 1 668 ? 16.397 4.267 -10.368 1.00 90.69 668 SER A C 1
ATOM 5288 O O . SER A 1 668 ? 16.169 3.487 -11.296 1.00 90.69 668 SER A O 1
ATOM 5290 N N . LEU A 1 669 ? 16.115 5.569 -10.443 1.00 91.94 669 LEU A N 1
ATOM 5291 C CA . LEU A 1 669 ? 15.656 6.190 -11.685 1.00 91.94 669 LEU A CA 1
ATOM 5292 C C . LEU A 1 669 ? 16.737 6.108 -12.770 1.00 91.94 669 LEU A C 1
ATOM 5294 O O . LEU A 1 669 ? 16.403 5.892 -13.923 1.00 91.94 669 LEU A O 1
ATOM 5298 N N . ILE A 1 670 ? 18.028 6.136 -12.409 1.00 92.00 670 ILE A N 1
ATOM 5299 C CA . ILE A 1 670 ? 19.138 6.011 -13.373 1.00 92.00 670 ILE A CA 1
ATOM 5300 C C . ILE A 1 670 ? 19.081 4.684 -14.140 1.00 92.00 670 ILE A C 1
ATOM 5302 O O . ILE A 1 670 ? 19.357 4.662 -15.333 1.00 92.00 670 ILE A O 1
ATOM 5306 N N . ALA A 1 671 ? 18.679 3.587 -13.490 1.00 95.12 671 ALA A N 1
ATOM 5307 C CA . ALA A 1 671 ? 18.500 2.308 -14.178 1.00 95.12 671 ALA A CA 1
ATOM 5308 C C . ALA A 1 671 ? 17.427 2.401 -15.278 1.00 95.12 671 ALA A C 1
ATOM 5310 O O . ALA A 1 671 ? 17.610 1.886 -16.378 1.00 95.12 671 ALA A O 1
ATOM 5311 N N . LYS A 1 672 ? 16.324 3.106 -14.999 1.00 95.38 672 LYS A N 1
ATOM 5312 C CA . LYS A 1 672 ? 15.237 3.349 -15.959 1.00 95.38 672 LYS A CA 1
ATOM 5313 C C . LYS A 1 672 ? 15.678 4.302 -17.074 1.00 95.38 672 LYS A C 1
ATOM 5315 O O . LYS A 1 672 ? 15.390 4.058 -18.242 1.00 95.38 672 LYS A O 1
ATOM 5320 N N . GLU A 1 673 ? 16.429 5.346 -16.730 1.00 94.62 673 GLU A N 1
ATOM 5321 C CA . GLU A 1 673 ? 17.004 6.301 -17.687 1.00 94.62 673 GLU A CA 1
ATOM 5322 C C . GLU A 1 673 ? 17.978 5.608 -18.641 1.00 94.62 673 GLU A C 1
ATOM 5324 O O . GLU A 1 673 ? 17.904 5.825 -19.846 1.00 94.62 673 GLU A O 1
ATOM 5329 N N . PHE A 1 674 ? 18.834 4.715 -18.128 1.00 96.06 674 PHE A N 1
ATOM 5330 C CA . PHE A 1 674 ? 19.713 3.889 -18.952 1.00 96.06 674 PHE A CA 1
ATOM 5331 C C . PHE A 1 674 ? 18.904 3.108 -19.985 1.00 96.06 674 PHE A C 1
ATOM 5333 O O . PHE A 1 674 ? 19.183 3.216 -21.176 1.00 96.06 674 PHE A O 1
ATOM 5340 N N . VAL A 1 675 ? 17.866 2.391 -19.541 1.00 96.56 675 VAL A N 1
ATOM 5341 C CA . VAL A 1 675 ? 16.972 1.618 -20.415 1.00 96.56 675 VAL A CA 1
ATOM 5342 C C . VAL A 1 675 ? 16.357 2.501 -21.505 1.00 96.56 675 VAL A C 1
ATOM 5344 O O . VAL A 1 675 ? 16.405 2.135 -22.681 1.00 96.56 675 VAL A O 1
ATOM 5347 N N . ALA A 1 676 ? 15.841 3.685 -21.155 1.00 94.81 676 ALA A N 1
ATOM 5348 C CA . ALA A 1 676 ? 15.290 4.637 -22.124 1.00 94.81 676 ALA A CA 1
ATOM 5349 C C . ALA A 1 676 ? 16.341 5.180 -23.109 1.00 94.81 676 ALA A C 1
ATOM 5351 O O . ALA A 1 676 ? 16.010 5.453 -24.264 1.00 94.81 676 ALA A O 1
ATOM 5352 N N . CYS A 1 677 ? 17.612 5.242 -22.710 1.00 93.81 677 CYS A N 1
ATOM 5353 C CA . CYS A 1 677 ? 18.709 5.689 -23.564 1.00 93.81 677 CYS A CA 1
ATOM 5354 C C . CYS A 1 677 ? 19.272 4.621 -24.526 1.00 93.81 677 CYS A C 1
ATOM 5356 O O . CYS A 1 677 ? 19.992 4.973 -25.459 1.00 93.81 677 CYS A O 1
ATOM 5358 N N . GLN A 1 678 ? 18.948 3.333 -24.351 1.00 91.12 678 GLN A N 1
ATOM 5359 C CA . GLN A 1 678 ? 19.459 2.236 -25.194 1.00 91.12 678 GLN A CA 1
ATOM 5360 C C . GLN A 1 678 ? 18.603 1.987 -26.456 1.00 91.12 678 GLN A C 1
ATOM 5362 O O . GLN A 1 678 ? 17.942 0.959 -26.572 1.00 91.12 678 GLN A O 1
ATOM 5367 N N . ASN A 1 679 ? 18.583 2.930 -27.403 1.00 76.38 679 ASN A N 1
ATOM 5368 C CA . ASN A 1 679 ? 17.760 2.870 -28.628 1.00 76.38 679 ASN A CA 1
ATOM 5369 C C . ASN A 1 679 ? 18.462 2.278 -29.877 1.00 76.38 679 ASN A C 1
ATOM 5371 O O . ASN A 1 679 ? 17.842 2.185 -30.934 1.00 76.38 679 ASN A O 1
ATOM 5375 N N . THR A 1 680 ? 19.740 1.904 -29.776 1.00 73.56 680 THR A N 1
ATOM 5376 C CA . THR A 1 680 ? 20.555 1.316 -30.862 1.00 73.56 680 THR A CA 1
ATOM 5377 C C . THR A 1 680 ? 21.095 -0.054 -30.428 1.00 73.56 680 THR A C 1
ATOM 5379 O O . THR A 1 680 ? 20.340 -0.816 -29.833 1.00 73.56 680 THR A O 1
ATOM 5382 N N . VAL A 1 681 ? 22.368 -0.395 -30.690 1.00 78.38 681 VAL A N 1
ATOM 5383 C CA . VAL A 1 681 ? 23.009 -1.595 -30.117 1.00 78.38 681 VAL A CA 1
ATOM 5384 C C . VAL A 1 681 ? 23.016 -1.447 -28.590 1.00 78.38 681 VAL A C 1
ATOM 5386 O O . VAL A 1 681 ? 23.707 -0.551 -28.084 1.00 78.38 681 VAL A O 1
ATOM 5389 N N . PRO A 1 682 ? 22.231 -2.245 -27.847 1.00 87.75 682 PRO A N 1
ATOM 5390 C CA . PRO A 1 682 ? 21.977 -1.957 -26.447 1.00 87.75 682 PRO A CA 1
ATOM 5391 C C . PRO A 1 682 ? 23.099 -2.481 -25.556 1.00 87.75 682 PRO A C 1
ATOM 5393 O O . PRO A 1 682 ? 23.635 -3.567 -25.770 1.00 87.75 682 PRO A O 1
ATOM 5396 N N . GLY A 1 683 ? 23.427 -1.711 -24.523 1.00 94.38 683 GLY A N 1
ATOM 5397 C CA . GLY A 1 683 ? 24.218 -2.188 -23.397 1.00 94.38 683 GLY A CA 1
ATOM 5398 C C . GLY A 1 683 ? 23.414 -3.101 -22.464 1.00 94.38 683 GLY A C 1
ATOM 5399 O O . GLY A 1 683 ? 22.213 -3.319 -22.635 1.00 94.38 683 GLY A O 1
ATOM 5400 N N . VAL A 1 684 ? 24.080 -3.611 -21.433 1.00 97.88 684 VAL A N 1
ATOM 5401 C CA . VAL A 1 684 ? 23.505 -4.511 -20.426 1.00 97.88 684 VAL A CA 1
ATOM 5402 C C . VAL A 1 684 ? 23.264 -3.757 -19.120 1.00 97.88 684 VAL A C 1
ATOM 5404 O O . VAL A 1 684 ? 24.139 -3.041 -18.638 1.00 97.88 684 VAL A O 1
ATOM 5407 N N . LEU A 1 685 ? 22.081 -3.931 -18.526 1.00 98.25 685 LEU A N 1
ATOM 5408 C CA . LEU A 1 685 ? 21.772 -3.423 -17.189 1.00 98.25 685 LEU A CA 1
ATOM 5409 C C . LEU A 1 685 ? 22.114 -4.487 -16.139 1.00 98.25 685 LEU A C 1
ATOM 5411 O O . LEU A 1 685 ? 21.621 -5.615 -16.213 1.00 98.25 685 LEU A O 1
ATOM 5415 N N . LEU A 1 686 ? 22.918 -4.102 -15.151 1.00 97.94 686 LEU A N 1
ATOM 5416 C CA . LEU A 1 686 ? 23.271 -4.918 -13.997 1.00 97.94 686 LEU A CA 1
ATOM 5417 C C . LEU A 1 686 ? 22.779 -4.224 -12.717 1.00 97.94 686 LEU A C 1
ATOM 5419 O O . LEU A 1 686 ? 23.100 -3.060 -12.466 1.00 97.94 686 LEU A O 1
ATOM 5423 N N . LEU A 1 687 ? 21.986 -4.931 -11.915 1.00 96.94 687 LEU A N 1
ATOM 5424 C CA . LEU A 1 687 ? 21.310 -4.424 -10.723 1.00 96.94 687 LEU A CA 1
ATOM 5425 C C . LEU A 1 687 ? 21.788 -5.138 -9.456 1.00 96.94 687 LEU A C 1
ATOM 5427 O O . LEU A 1 687 ? 22.061 -6.335 -9.464 1.00 96.94 687 LEU A O 1
ATOM 5431 N N . SER A 1 688 ? 21.814 -4.417 -8.336 1.00 94.25 688 SER A N 1
ATOM 5432 C CA . SER A 1 688 ? 21.869 -5.052 -7.014 1.00 94.25 688 SER A CA 1
ATOM 5433 C C . SER A 1 688 ? 20.574 -5.811 -6.746 1.00 94.25 688 SER A C 1
ATOM 5435 O O . SER A 1 688 ? 19.489 -5.262 -6.954 1.00 94.25 688 SER A O 1
ATOM 5437 N N . SER A 1 689 ? 20.682 -7.019 -6.192 1.00 92.00 689 SER A N 1
ATOM 5438 C CA . SER A 1 689 ? 19.541 -7.787 -5.670 1.00 92.00 689 SER A CA 1
ATOM 5439 C C . SER A 1 689 ? 18.795 -7.065 -4.534 1.00 92.00 689 SER A C 1
ATOM 5441 O O . SER A 1 689 ? 17.666 -7.423 -4.222 1.00 92.00 689 SER A O 1
ATOM 5443 N N . PHE A 1 690 ? 19.398 -6.025 -3.942 1.00 89.19 690 PHE A N 1
ATOM 5444 C CA . PHE A 1 690 ? 18.812 -5.168 -2.900 1.00 89.19 690 PHE A CA 1
ATOM 5445 C C . PHE A 1 690 ? 18.264 -3.836 -3.444 1.00 89.19 690 PHE A C 1
ATOM 5447 O O . PHE A 1 690 ? 18.034 -2.886 -2.690 1.00 89.19 690 PHE A O 1
ATOM 5454 N N . SER A 1 691 ? 18.105 -3.718 -4.765 1.00 90.19 691 SER A N 1
ATOM 5455 C CA . SER A 1 691 ? 17.405 -2.598 -5.393 1.00 90.19 691 SER A CA 1
ATOM 5456 C C . SER A 1 691 ? 15.961 -2.984 -5.693 1.00 90.19 691 SER A C 1
ATOM 5458 O O . SER A 1 691 ? 15.726 -4.025 -6.298 1.00 90.19 691 SER A O 1
ATOM 5460 N N . GLY A 1 692 ? 14.991 -2.112 -5.408 1.00 88.25 692 GLY A N 1
ATOM 5461 C CA . GLY A 1 692 ? 13.605 -2.350 -5.836 1.00 88.25 692 GLY A CA 1
ATOM 5462 C C . GLY A 1 692 ? 13.415 -2.406 -7.361 1.00 88.25 692 GLY A C 1
ATOM 5463 O O . GLY A 1 692 ? 12.405 -2.922 -7.840 1.00 88.25 692 GLY A O 1
ATOM 5464 N N . ASN A 1 693 ? 14.399 -1.963 -8.162 1.00 92.19 693 ASN A N 1
ATOM 5465 C CA . ASN A 1 693 ? 14.406 -2.254 -9.599 1.00 92.19 693 ASN A CA 1
ATOM 5466 C C . ASN A 1 693 ? 14.518 -3.757 -9.884 1.00 92.19 693 ASN A C 1
ATOM 5468 O O . ASN A 1 693 ? 13.935 -4.203 -10.862 1.00 92.19 693 ASN A O 1
ATOM 5472 N N . ALA A 1 694 ? 15.216 -4.540 -9.055 1.00 90.88 694 ALA A N 1
ATOM 5473 C CA . ALA A 1 694 ? 15.383 -5.978 -9.274 1.00 90.88 694 ALA A CA 1
ATOM 5474 C C . ALA A 1 694 ? 14.042 -6.734 -9.222 1.00 90.88 694 ALA A C 1
ATOM 5476 O O . ALA A 1 694 ? 13.842 -7.670 -9.990 1.00 90.88 694 ALA A O 1
ATOM 5477 N N . GLU A 1 695 ? 13.088 -6.278 -8.400 1.00 86.19 695 GLU A N 1
ATOM 5478 C CA . GLU A 1 695 ? 11.723 -6.830 -8.364 1.00 86.19 695 GLU A CA 1
ATOM 5479 C C . GLU A 1 695 ? 10.929 -6.521 -9.646 1.00 86.19 695 GLU A C 1
ATOM 5481 O O . GLU A 1 695 ? 10.047 -7.279 -10.046 1.00 86.19 695 GLU A O 1
ATOM 5486 N N . THR A 1 696 ? 11.226 -5.396 -10.305 1.00 83.38 696 THR A N 1
ATOM 5487 C CA . THR A 1 696 ? 10.437 -4.887 -11.440 1.00 83.38 696 THR A CA 1
ATOM 5488 C C . THR A 1 696 ? 11.104 -5.057 -12.804 1.00 83.38 696 THR A C 1
ATOM 5490 O O . THR A 1 696 ? 10.419 -4.911 -13.816 1.00 83.38 696 THR A O 1
ATOM 5493 N N . MET A 1 697 ? 12.389 -5.412 -12.853 1.00 92.88 697 MET A N 1
ATOM 5494 C CA . MET A 1 697 ? 13.216 -5.542 -14.061 1.00 92.88 697 MET A CA 1
ATOM 5495 C C . MET A 1 697 ? 13.943 -6.902 -14.110 1.00 92.88 697 MET A C 1
ATOM 5497 O O . MET A 1 697 ? 15.177 -6.935 -14.109 1.00 92.88 697 MET A O 1
ATOM 5501 N N . PRO A 1 698 ? 13.216 -8.038 -14.152 1.00 89.56 698 PRO A N 1
ATOM 5502 C CA . PRO A 1 698 ? 13.817 -9.377 -14.123 1.00 89.56 698 PRO A CA 1
ATOM 5503 C C . PRO A 1 698 ? 14.713 -9.685 -15.335 1.00 89.56 698 PRO A C 1
ATOM 5505 O O . PRO A 1 698 ? 15.462 -10.658 -15.326 1.00 89.56 698 PRO A O 1
ATOM 5508 N N . GLU A 1 699 ? 14.637 -8.886 -16.400 1.00 94.06 699 GLU A N 1
ATOM 5509 C CA . GLU A 1 699 ? 15.487 -9.022 -17.580 1.00 94.06 699 GLU A CA 1
ATOM 5510 C C . GLU A 1 699 ? 16.914 -8.483 -17.370 1.00 94.06 699 GLU A C 1
ATOM 5512 O O . GLU A 1 699 ? 17.805 -8.811 -18.161 1.00 94.06 699 GLU A O 1
ATOM 5517 N N . ALA A 1 700 ? 17.152 -7.685 -16.324 1.00 96.31 700 ALA A N 1
ATOM 5518 C CA . ALA A 1 700 ? 18.488 -7.242 -15.930 1.00 96.31 700 ALA A CA 1
ATOM 5519 C C . ALA A 1 700 ? 19.297 -8.383 -15.285 1.00 96.31 700 ALA A C 1
ATOM 5521 O O . ALA A 1 700 ? 18.736 -9.340 -14.754 1.00 96.31 700 ALA A O 1
ATOM 5522 N N . ILE A 1 701 ? 20.630 -8.279 -15.295 1.00 97.31 701 ILE A N 1
ATOM 5523 C CA . ILE A 1 701 ? 21.474 -9.180 -14.497 1.00 97.31 701 ILE A CA 1
ATOM 5524 C C . ILE A 1 701 ? 21.440 -8.696 -13.049 1.00 97.31 701 ILE A C 1
ATOM 5526 O O . ILE A 1 701 ? 21.851 -7.576 -12.766 1.00 97.31 701 ILE A O 1
ATOM 5530 N N . THR A 1 702 ? 20.974 -9.527 -12.125 1.00 96.25 702 THR A N 1
ATOM 5531 C CA . THR A 1 702 ? 20.991 -9.223 -10.690 1.00 96.25 702 THR A CA 1
ATOM 5532 C C . THR A 1 702 ? 22.220 -9.825 -10.023 1.00 96.25 702 THR A C 1
ATOM 5534 O O . THR A 1 702 ? 22.583 -10.957 -10.338 1.00 96.25 702 THR A O 1
ATOM 5537 N N . THR A 1 703 ? 22.830 -9.102 -9.085 1.00 95.19 703 THR A N 1
ATOM 5538 C CA . THR A 1 703 ? 23.926 -9.625 -8.261 1.00 95.19 703 THR A CA 1
ATOM 5539 C C . THR A 1 703 ? 23.898 -9.086 -6.834 1.00 95.19 703 THR A C 1
ATOM 5541 O O . THR A 1 703 ? 23.416 -7.977 -6.581 1.00 95.19 703 THR A O 1
ATOM 5544 N N . ASN A 1 704 ? 24.446 -9.846 -5.891 1.00 93.56 704 ASN A N 1
ATOM 5545 C CA . ASN A 1 704 ? 24.731 -9.373 -4.545 1.00 93.56 704 ASN A CA 1
ATOM 5546 C C . ASN A 1 704 ? 26.024 -8.521 -4.526 1.00 93.56 704 ASN A C 1
ATOM 5548 O O . ASN A 1 704 ? 27.115 -9.080 -4.633 1.00 93.56 704 ASN A O 1
ATOM 5552 N N . PRO A 1 705 ? 25.956 -7.187 -4.313 1.00 90.06 705 PRO A N 1
ATOM 5553 C CA . PRO A 1 705 ? 27.147 -6.328 -4.304 1.00 90.06 705 PRO A CA 1
ATOM 5554 C C . PRO A 1 705 ? 28.175 -6.674 -3.220 1.00 90.06 705 PRO A C 1
ATOM 5556 O O . PRO A 1 705 ? 29.334 -6.292 -3.349 1.00 90.06 705 PRO A O 1
ATOM 5559 N N . ASN A 1 706 ? 27.775 -7.388 -2.163 1.00 89.31 706 ASN A N 1
ATOM 5560 C CA . ASN A 1 706 ? 28.678 -7.771 -1.078 1.00 89.31 706 ASN A CA 1
ATOM 5561 C C . ASN A 1 706 ? 29.556 -8.982 -1.416 1.00 89.31 706 ASN A C 1
ATOM 5563 O O . ASN A 1 706 ? 30.512 -9.252 -0.691 1.00 89.31 706 ASN A O 1
ATOM 5567 N N . LEU A 1 707 ? 29.246 -9.704 -2.495 1.00 94.56 707 LEU A N 1
ATOM 5568 C CA . LEU A 1 707 ? 30.007 -10.861 -2.948 1.00 94.56 707 LEU A CA 1
ATOM 5569 C C . LEU A 1 707 ? 30.851 -10.459 -4.157 1.00 94.56 707 LEU A C 1
ATOM 5571 O O . LEU A 1 707 ? 30.379 -10.444 -5.291 1.00 94.56 707 LEU A O 1
ATOM 5575 N N . VAL A 1 708 ? 32.117 -10.126 -3.896 1.00 95.38 708 VAL A N 1
ATOM 5576 C CA . VAL A 1 708 ? 33.073 -9.659 -4.917 1.00 95.38 708 VAL A CA 1
ATOM 5577 C C . VAL A 1 708 ? 33.203 -10.658 -6.074 1.00 95.38 708 VAL A C 1
ATOM 5579 O O . VAL A 1 708 ? 33.202 -10.240 -7.231 1.00 95.38 708 VAL A O 1
ATOM 5582 N N . ASP A 1 709 ? 33.240 -11.962 -5.778 1.00 96.50 709 ASP A N 1
ATOM 5583 C CA . ASP A 1 709 ? 33.303 -13.025 -6.791 1.00 96.50 709 ASP A CA 1
ATOM 5584 C C . ASP A 1 709 ? 32.066 -13.045 -7.697 1.00 96.50 709 ASP A C 1
ATOM 5586 O O . ASP A 1 709 ? 32.182 -13.137 -8.919 1.00 96.50 709 ASP A O 1
ATOM 5590 N N . GLU A 1 710 ? 30.876 -12.923 -7.105 1.00 96.19 710 GLU A N 1
ATOM 5591 C CA . GLU A 1 710 ? 29.608 -12.917 -7.836 1.00 96.19 710 GLU A CA 1
ATOM 5592 C C . GLU A 1 710 ? 29.496 -11.671 -8.721 1.00 96.19 710 GLU A C 1
ATOM 5594 O O . GLU A 1 710 ? 29.140 -11.770 -9.896 1.00 96.19 710 GLU A O 1
ATOM 5599 N N . LEU A 1 711 ? 29.884 -10.507 -8.190 1.00 96.56 711 LEU A N 1
ATOM 5600 C CA . LEU A 1 711 ? 29.911 -9.256 -8.939 1.00 96.56 711 LEU A CA 1
ATOM 5601 C C . LEU A 1 711 ? 30.883 -9.338 -10.128 1.00 96.56 711 LEU A C 1
ATOM 5603 O O . LEU A 1 711 ? 30.531 -8.912 -11.229 1.00 96.56 711 LEU A O 1
ATOM 5607 N N . ALA A 1 712 ? 32.071 -9.921 -9.943 1.00 97.81 712 ALA A N 1
ATOM 5608 C CA . ALA A 1 712 ? 33.037 -10.131 -11.023 1.00 97.81 712 ALA A CA 1
ATOM 5609 C C . ALA A 1 712 ? 32.493 -11.081 -12.106 1.00 97.81 712 ALA A C 1
ATOM 5611 O O . ALA A 1 712 ? 32.601 -10.791 -13.299 1.00 97.81 712 ALA A O 1
ATOM 5612 N N . GLN A 1 713 ? 31.841 -12.182 -11.714 1.00 97.44 713 GLN A N 1
ATOM 5613 C CA . GLN A 1 713 ? 31.198 -13.111 -12.652 1.00 97.44 713 GLN A CA 1
ATOM 5614 C C . GLN A 1 713 ? 30.043 -12.451 -13.417 1.00 97.44 713 GLN A C 1
ATOM 5616 O O . GLN A 1 713 ? 29.925 -12.627 -14.632 1.00 97.44 713 GLN A O 1
ATOM 5621 N N . ALA A 1 714 ? 29.216 -11.657 -12.735 1.00 97.62 714 ALA A N 1
ATOM 5622 C CA . ALA A 1 714 ? 28.116 -10.919 -13.344 1.00 97.62 714 ALA A CA 1
ATOM 5623 C C . ALA A 1 714 ? 28.625 -9.866 -14.345 1.00 97.62 714 ALA A C 1
ATOM 5625 O O . ALA A 1 714 ? 28.064 -9.733 -15.435 1.00 97.62 714 ALA A O 1
ATOM 5626 N N . LEU A 1 715 ? 29.722 -9.171 -14.019 1.00 97.69 715 LEU A N 1
ATOM 5627 C CA . LEU A 1 715 ? 30.408 -8.261 -14.940 1.00 97.69 715 LEU A CA 1
ATOM 5628 C C . LEU A 1 715 ? 30.948 -9.004 -16.164 1.00 97.69 715 LEU A C 1
ATOM 5630 O O . LEU A 1 715 ? 30.675 -8.584 -17.289 1.00 97.69 715 LEU A O 1
ATOM 5634 N N . ASN A 1 716 ? 31.640 -10.133 -15.971 1.00 97.94 716 ASN A N 1
ATOM 5635 C CA . ASN A 1 716 ? 32.125 -10.953 -17.082 1.00 97.94 716 ASN A CA 1
ATOM 5636 C C . ASN A 1 716 ? 30.970 -11.385 -17.998 1.00 97.94 716 ASN A C 1
ATOM 5638 O O . ASN A 1 716 ? 31.044 -11.240 -19.220 1.00 97.94 716 ASN A O 1
ATOM 5642 N N . ARG A 1 717 ? 29.862 -11.856 -17.411 1.00 97.56 717 ARG A N 1
ATOM 5643 C CA . ARG A 1 717 ? 28.657 -12.256 -18.144 1.00 97.56 717 ARG A CA 1
ATOM 5644 C C . ARG A 1 717 ? 28.043 -11.098 -18.930 1.00 97.56 717 ARG A C 1
ATOM 5646 O O . ARG A 1 717 ? 27.633 -11.303 -20.068 1.00 97.56 717 ARG A O 1
ATOM 5653 N N . ALA A 1 718 ? 27.981 -9.900 -18.350 1.00 97.56 718 ALA A N 1
ATOM 5654 C CA . ALA A 1 718 ? 27.467 -8.710 -19.024 1.00 97.56 718 ALA A CA 1
ATOM 5655 C C . ALA A 1 718 ? 28.349 -8.305 -20.218 1.00 97.56 718 ALA A C 1
ATOM 5657 O O . ALA A 1 718 ? 27.842 -8.056 -21.312 1.00 97.56 718 ALA A O 1
ATOM 5658 N N . LEU A 1 719 ? 29.672 -8.294 -20.027 1.00 96.50 719 LEU A N 1
ATOM 5659 C CA . LEU A 1 719 ? 30.649 -7.909 -21.050 1.00 96.50 719 LEU A CA 1
ATOM 5660 C C . LEU A 1 719 ? 30.708 -8.897 -22.221 1.00 96.50 719 LEU A C 1
ATOM 5662 O O . LEU A 1 719 ? 30.944 -8.481 -23.358 1.00 96.50 719 LEU A O 1
ATOM 5666 N N . THR A 1 720 ? 30.493 -10.186 -21.957 1.00 95.81 720 THR A N 1
ATOM 5667 C CA . THR A 1 720 ? 30.549 -11.275 -22.952 1.00 95.81 720 THR A CA 1
ATOM 5668 C C . THR A 1 720 ? 29.177 -11.678 -23.501 1.00 95.81 720 THR A C 1
ATOM 5670 O O . THR A 1 720 ? 29.082 -12.625 -24.278 1.00 95.81 720 THR A O 1
ATOM 5673 N N . MET A 1 721 ? 28.103 -10.971 -23.127 1.00 95.94 721 MET A N 1
ATOM 5674 C CA . MET A 1 721 ? 26.748 -11.291 -23.578 1.00 95.94 721 MET A CA 1
ATOM 5675 C C . MET A 1 721 ? 26.628 -11.184 -25.114 1.00 95.94 721 MET A C 1
ATOM 5677 O O . MET A 1 721 ? 27.028 -10.157 -25.676 1.00 95.94 721 MET A O 1
ATOM 5681 N N . PRO A 1 722 ? 26.064 -12.203 -25.789 1.00 92.19 722 PRO A N 1
ATOM 5682 C CA . PRO A 1 722 ? 25.711 -12.132 -27.206 1.00 92.19 722 PRO A CA 1
ATOM 5683 C C . PRO A 1 722 ? 24.720 -11.000 -27.518 1.00 92.19 722 PRO A C 1
ATOM 5685 O O . PRO A 1 722 ? 23.847 -10.689 -26.706 1.00 92.19 722 PRO A O 1
ATOM 5688 N N . ASP A 1 723 ? 24.851 -10.363 -28.683 1.00 88.00 723 ASP A N 1
ATOM 5689 C CA . ASP A 1 723 ? 24.058 -9.172 -29.026 1.00 88.00 723 ASP A CA 1
ATOM 5690 C C . ASP A 1 723 ? 22.559 -9.462 -29.192 1.00 88.00 723 ASP A C 1
ATOM 5692 O O . ASP A 1 723 ? 21.733 -8.634 -28.814 1.00 88.00 723 ASP A O 1
ATOM 5696 N N . ASP A 1 724 ? 22.193 -10.650 -29.674 1.00 84.56 724 ASP A N 1
ATOM 5697 C CA . ASP A 1 724 ? 20.805 -11.113 -29.748 1.00 84.56 724 ASP A CA 1
ATOM 5698 C C . ASP A 1 724 ? 20.154 -11.173 -2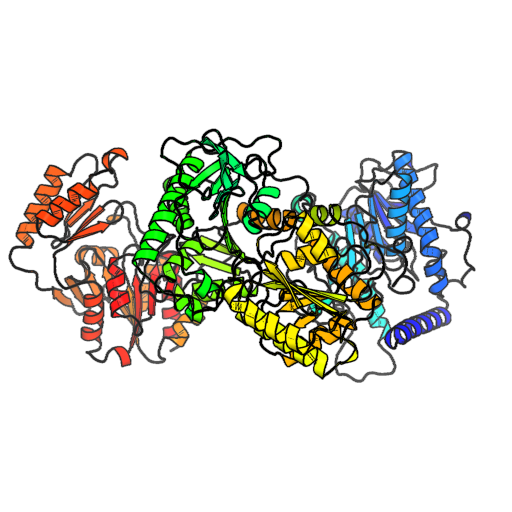8.358 1.00 84.56 724 ASP A C 1
ATOM 5700 O O . ASP A 1 724 ? 19.043 -10.671 -28.160 1.00 84.56 724 ASP A O 1
ATOM 5704 N N . GLU A 1 725 ? 20.873 -11.694 -27.362 1.00 89.06 725 GLU A N 1
ATOM 5705 C CA . GLU A 1 725 ? 20.407 -11.711 -25.977 1.00 89.06 725 GLU A CA 1
ATOM 5706 C C . GLU A 1 725 ? 20.284 -10.294 -25.394 1.00 89.06 725 GLU A C 1
ATOM 5708 O O . GLU A 1 725 ? 19.266 -9.986 -24.761 1.00 89.06 725 GLU A O 1
ATOM 5713 N N . LYS A 1 726 ? 21.272 -9.412 -25.631 1.00 91.00 726 LYS A N 1
ATOM 5714 C CA . LYS A 1 726 ? 21.211 -8.004 -25.185 1.00 91.00 726 LYS A CA 1
ATOM 5715 C C . LYS A 1 726 ? 19.969 -7.314 -25.736 1.00 91.00 726 LYS A C 1
ATOM 5717 O O . LYS A 1 726 ? 19.232 -6.671 -24.985 1.00 91.00 726 LYS A O 1
ATOM 5722 N N . THR A 1 727 ? 19.718 -7.475 -27.034 1.00 86.69 727 THR A N 1
ATOM 5723 C CA . THR A 1 727 ? 18.570 -6.884 -27.722 1.00 86.69 727 THR A CA 1
ATOM 5724 C C . THR A 1 727 ? 17.253 -7.392 -27.160 1.00 86.69 727 THR A C 1
ATOM 5726 O O . THR A 1 727 ? 16.375 -6.584 -26.860 1.00 86.69 727 THR A O 1
ATOM 5729 N N . ILE A 1 728 ? 17.111 -8.702 -26.946 1.00 86.31 728 ILE A N 1
ATOM 5730 C CA . ILE A 1 728 ? 15.884 -9.271 -26.376 1.00 86.31 728 ILE A CA 1
ATOM 5731 C C . ILE A 1 728 ? 15.626 -8.708 -24.973 1.00 86.31 728 ILE A C 1
ATOM 5733 O O . ILE A 1 728 ? 14.535 -8.194 -24.716 1.00 86.31 728 ILE A O 1
ATOM 5737 N N . ARG A 1 729 ? 16.622 -8.750 -24.077 1.00 90.50 729 ARG A N 1
ATOM 5738 C CA . ARG A 1 729 ? 16.490 -8.230 -22.704 1.00 90.50 729 ARG A CA 1
ATOM 5739 C C . ARG A 1 729 ? 16.126 -6.748 -22.698 1.00 90.50 729 ARG A C 1
ATOM 5741 O O . ARG A 1 729 ? 15.180 -6.349 -22.019 1.00 90.50 729 ARG A O 1
ATOM 5748 N N . MET A 1 730 ? 16.837 -5.939 -23.482 1.00 94.12 730 MET A N 1
ATOM 5749 C CA . MET A 1 730 ? 16.608 -4.498 -23.526 1.00 94.12 730 MET A CA 1
ATOM 5750 C C . MET A 1 730 ? 15.243 -4.143 -24.118 1.00 94.12 730 MET A C 1
ATOM 5752 O O . MET A 1 730 ? 14.584 -3.243 -23.607 1.00 94.12 730 MET A O 1
ATOM 5756 N N . ASN A 1 731 ? 14.770 -4.860 -25.139 1.00 87.31 731 ASN A N 1
ATOM 5757 C CA . ASN A 1 731 ? 13.447 -4.620 -25.720 1.00 87.31 731 ASN A CA 1
ATOM 5758 C C . ASN A 1 731 ? 12.325 -4.823 -24.692 1.00 87.31 731 ASN A C 1
ATOM 5760 O O . ASN A 1 731 ? 11.418 -3.993 -24.604 1.00 87.31 731 ASN A O 1
ATOM 5764 N N . TYR A 1 732 ? 12.406 -5.877 -23.874 1.00 88.44 732 TYR A N 1
ATOM 5765 C CA . TYR A 1 732 ? 11.446 -6.102 -22.791 1.00 88.44 732 TYR A CA 1
ATOM 5766 C C . TYR A 1 732 ? 11.517 -5.018 -21.709 1.00 88.44 732 TYR A C 1
ATOM 5768 O O . TYR A 1 732 ? 10.471 -4.509 -21.294 1.00 88.44 732 TYR A O 1
ATOM 5776 N N . LEU A 1 733 ? 12.727 -4.619 -21.292 1.00 91.88 733 LEU A N 1
ATOM 5777 C CA . LEU A 1 733 ? 12.917 -3.521 -20.335 1.00 91.88 733 LEU A CA 1
ATOM 5778 C C . LEU A 1 733 ? 12.324 -2.213 -20.871 1.00 91.88 733 LEU A C 1
ATOM 5780 O O . LEU A 1 733 ? 11.529 -1.572 -20.189 1.00 91.88 733 LEU A O 1
ATOM 5784 N N . ARG A 1 734 ? 12.655 -1.837 -22.110 1.00 92.75 734 ARG A N 1
ATOM 5785 C CA . ARG A 1 734 ? 12.172 -0.606 -22.748 1.00 92.75 734 ARG A CA 1
ATOM 5786 C C . ARG A 1 734 ? 10.661 -0.581 -22.863 1.00 92.75 734 ARG A C 1
ATOM 5788 O O . ARG A 1 734 ? 10.046 0.408 -22.487 1.00 92.75 734 ARG A O 1
ATOM 5795 N N . GLU A 1 735 ? 10.052 -1.661 -23.344 1.00 86.94 735 GLU A N 1
ATOM 5796 C CA . GLU A 1 735 ? 8.601 -1.700 -23.512 1.00 86.94 735 GLU A CA 1
ATOM 5797 C C . GLU A 1 735 ? 7.862 -1.634 -22.167 1.00 86.94 735 GLU A C 1
ATOM 5799 O O . GLU A 1 735 ? 6.803 -1.010 -22.068 1.00 86.94 735 GLU A O 1
ATOM 5804 N N . ARG A 1 736 ? 8.428 -2.231 -21.110 1.00 90.00 736 ARG A N 1
ATOM 5805 C CA . ARG A 1 736 ? 7.904 -2.120 -19.744 1.00 90.00 736 ARG A CA 1
ATOM 5806 C C . ARG A 1 736 ? 7.998 -0.689 -19.222 1.00 90.00 736 ARG A C 1
ATOM 5808 O O . ARG A 1 736 ? 6.996 -0.156 -18.757 1.00 90.00 736 ARG A O 1
ATOM 5815 N N . GLU A 1 737 ? 9.169 -0.070 -19.317 1.00 90.62 737 GLU A N 1
ATOM 5816 C CA . GLU A 1 737 ? 9.420 1.280 -18.794 1.00 90.62 737 GLU A CA 1
ATOM 5817 C C . GLU A 1 737 ? 8.695 2.373 -19.582 1.00 90.62 737 GLU A C 1
ATOM 5819 O O . GLU A 1 737 ? 8.284 3.379 -19.007 1.00 90.62 737 GLU A O 1
ATOM 5824 N N . ARG A 1 738 ? 8.449 2.145 -20.875 1.00 89.19 738 ARG A N 1
ATOM 5825 C CA . ARG A 1 738 ? 7.599 3.006 -21.701 1.00 89.19 738 ARG A CA 1
ATOM 5826 C C . ARG A 1 738 ? 6.146 2.996 -21.227 1.00 89.19 738 ARG A C 1
ATOM 5828 O O . ARG A 1 738 ? 5.520 4.047 -21.162 1.00 89.19 738 ARG A O 1
ATOM 5835 N N . ARG A 1 739 ? 5.606 1.816 -20.892 1.00 85.62 739 ARG A N 1
ATOM 5836 C CA . ARG A 1 739 ? 4.227 1.663 -20.385 1.00 85.62 739 ARG A CA 1
ATOM 5837 C C . ARG A 1 739 ? 4.086 2.148 -18.943 1.00 85.62 739 ARG A C 1
ATOM 5839 O O . ARG A 1 739 ? 3.113 2.817 -18.618 1.00 85.62 739 ARG A O 1
ATOM 5846 N N . ASN A 1 740 ? 5.058 1.823 -18.097 1.00 86.12 740 ASN A N 1
ATOM 5847 C CA . ASN A 1 740 ? 5.083 2.163 -16.675 1.00 86.12 740 ASN A CA 1
ATOM 5848 C C . ASN A 1 740 ? 5.887 3.452 -16.435 1.00 86.12 740 ASN A C 1
ATOM 5850 O O . ASN A 1 740 ? 6.771 3.496 -15.577 1.00 86.12 740 ASN A O 1
ATOM 5854 N N . ASN A 1 741 ? 5.608 4.485 -17.232 1.00 88.56 741 ASN A N 1
ATOM 5855 C CA . ASN A 1 741 ? 6.277 5.783 -17.156 1.00 88.56 741 ASN A CA 1
ATOM 5856 C C . ASN A 1 741 ? 5.782 6.617 -15.952 1.00 88.56 741 ASN A C 1
ATOM 5858 O O . ASN A 1 741 ? 4.913 6.191 -15.185 1.00 88.56 741 ASN A O 1
ATOM 5862 N N . THR A 1 742 ? 6.358 7.805 -15.743 1.00 89.44 742 THR A N 1
ATOM 5863 C CA . THR A 1 742 ? 5.990 8.652 -14.594 1.00 89.44 742 THR A CA 1
ATOM 5864 C C . THR A 1 742 ? 4.525 9.091 -14.632 1.00 89.44 742 THR A C 1
ATOM 5866 O O . THR A 1 742 ? 3.861 9.009 -13.598 1.00 89.44 742 THR A O 1
ATOM 5869 N N . GLN A 1 743 ? 3.984 9.457 -15.798 1.00 87.56 743 GLN A N 1
ATOM 5870 C CA . GLN A 1 743 ? 2.562 9.775 -15.947 1.00 87.56 743 GLN A CA 1
ATOM 5871 C C . GLN A 1 743 ? 1.665 8.611 -15.508 1.00 87.56 743 GLN A C 1
ATOM 5873 O O . GLN A 1 743 ? 0.669 8.818 -14.810 1.00 87.56 743 GLN A O 1
ATOM 5878 N N . HIS A 1 744 ? 2.031 7.375 -15.874 1.00 87.75 744 HIS A N 1
ATOM 5879 C CA . HIS A 1 744 ? 1.286 6.192 -15.464 1.00 87.75 744 HIS A CA 1
ATOM 5880 C C . HIS A 1 744 ? 1.280 6.028 -13.942 1.00 87.75 744 HIS A C 1
ATOM 5882 O O . HIS A 1 744 ? 0.228 5.807 -13.341 1.00 87.75 744 HIS A O 1
ATOM 5888 N N . TRP A 1 745 ? 2.450 6.182 -13.321 1.00 92.69 745 TRP A N 1
ATOM 5889 C CA . TRP A 1 745 ? 2.602 6.143 -11.869 1.00 92.69 745 TRP A CA 1
ATOM 5890 C C . TRP A 1 745 ? 1.764 7.224 -11.170 1.00 92.69 745 TRP A C 1
ATOM 5892 O O . TRP A 1 745 ? 1.020 6.892 -10.245 1.00 92.69 745 TRP A O 1
ATOM 5902 N N . LYS A 1 746 ? 1.836 8.482 -11.640 1.00 91.12 746 LYS A N 1
ATOM 5903 C CA . LYS A 1 746 ? 1.083 9.623 -11.093 1.00 91.12 746 LYS A CA 1
ATOM 5904 C C . LYS A 1 746 ? -0.410 9.325 -11.099 1.00 91.12 746 LYS A C 1
ATOM 5906 O O . LYS A 1 746 ? -1.041 9.308 -10.047 1.00 91.12 746 LYS A O 1
ATOM 5911 N N . ASN A 1 747 ? -0.955 9.054 -12.281 1.00 89.19 747 ASN A N 1
ATOM 5912 C CA . ASN A 1 747 ? -2.386 8.850 -12.462 1.00 89.19 747 ASN A CA 1
ATOM 5913 C C . ASN A 1 747 ? -2.868 7.624 -11.678 1.00 89.19 747 ASN A C 1
ATOM 5915 O O . ASN A 1 747 ? -3.825 7.727 -10.925 1.00 89.19 747 ASN A O 1
ATOM 5919 N N . SER A 1 748 ? -2.154 6.494 -11.751 1.00 89.62 748 SER A N 1
ATOM 5920 C CA . SER A 1 748 ? -2.513 5.288 -10.992 1.00 89.62 748 SER A CA 1
ATOM 5921 C C . SER A 1 748 ? -2.530 5.539 -9.482 1.00 89.62 748 SER A C 1
ATOM 5923 O O . SER A 1 748 ? -3.390 5.008 -8.773 1.00 89.62 748 SER A O 1
ATOM 5925 N N . PHE A 1 749 ? -1.582 6.319 -8.956 1.00 93.69 749 PHE A N 1
ATOM 5926 C CA . PHE A 1 749 ? -1.548 6.640 -7.533 1.00 93.69 749 PHE A CA 1
ATOM 5927 C C . PHE A 1 749 ? -2.663 7.617 -7.141 1.00 93.69 749 PHE A C 1
ATOM 5929 O O . PHE A 1 749 ? -3.414 7.319 -6.216 1.00 93.69 749 PHE A O 1
ATOM 5936 N N . LEU A 1 750 ? -2.823 8.728 -7.866 1.00 92.38 750 LEU A N 1
ATOM 5937 C CA . LEU A 1 750 ? -3.861 9.725 -7.586 1.00 92.38 750 LEU A CA 1
ATOM 5938 C C . LEU A 1 750 ? -5.274 9.161 -7.759 1.00 92.38 750 LEU A C 1
ATOM 5940 O O . LEU A 1 750 ? -6.132 9.433 -6.928 1.00 92.38 750 LEU A O 1
ATOM 5944 N N . ASP A 1 751 ? -5.505 8.297 -8.749 1.00 89.75 751 ASP A N 1
ATOM 5945 C CA . ASP A 1 751 ? -6.780 7.597 -8.910 1.00 89.75 751 ASP A CA 1
ATOM 5946 C C . ASP A 1 751 ? -7.076 6.693 -7.710 1.00 89.75 751 ASP A C 1
ATOM 5948 O O . ASP A 1 751 ? -8.225 6.596 -7.283 1.00 89.75 751 ASP A O 1
ATOM 5952 N N . ALA A 1 752 ? -6.062 6.036 -7.140 1.00 91.50 752 ALA A N 1
ATOM 5953 C CA . ALA A 1 752 ? -6.253 5.243 -5.929 1.00 91.50 752 ALA A CA 1
ATOM 5954 C C . ALA A 1 752 ? -6.580 6.123 -4.718 1.00 91.50 752 ALA A C 1
ATOM 5956 O O . ALA A 1 752 ? -7.442 5.750 -3.932 1.00 91.50 752 ALA A O 1
ATOM 5957 N N . VAL A 1 753 ? -5.934 7.287 -4.588 1.00 95.25 753 VAL A N 1
ATOM 5958 C CA . VAL A 1 753 ? -6.216 8.260 -3.518 1.00 95.25 753 VAL A CA 1
ATOM 5959 C C . VAL A 1 753 ? -7.633 8.812 -3.645 1.00 95.25 753 VAL A C 1
ATOM 5961 O O . VAL A 1 753 ? -8.392 8.811 -2.679 1.00 95.25 753 VAL A O 1
ATOM 5964 N N . PHE A 1 754 ? -8.009 9.253 -4.842 1.00 90.31 754 PHE A N 1
ATOM 5965 C CA . PHE A 1 754 ? -9.293 9.896 -5.088 1.00 90.31 754 PHE A CA 1
ATOM 5966 C C . PHE A 1 754 ? -10.466 8.920 -4.941 1.00 90.31 754 PHE A C 1
ATOM 5968 O O . PHE A 1 754 ? -11.478 9.252 -4.329 1.00 90.31 754 PHE A O 1
ATOM 5975 N N . ASN A 1 755 ? -10.319 7.694 -5.455 1.00 89.00 755 ASN A N 1
ATOM 5976 C CA . ASN A 1 755 ? -11.355 6.661 -5.368 1.00 89.00 755 ASN A CA 1
ATOM 5977 C C . ASN A 1 755 ? -11.315 5.864 -4.053 1.00 89.00 755 ASN A C 1
ATOM 5979 O O . ASN A 1 755 ? -12.066 4.898 -3.918 1.00 89.00 755 ASN A O 1
ATOM 5983 N N . HIS A 1 756 ? -10.446 6.221 -3.104 1.00 92.00 756 HIS A N 1
ATOM 5984 C CA . HIS A 1 756 ? -10.343 5.510 -1.837 1.00 92.00 756 HIS A CA 1
ATOM 5985 C C . HIS A 1 756 ? -11.654 5.591 -1.034 1.00 92.00 756 HIS A C 1
ATOM 5987 O O . HIS A 1 756 ? -12.197 6.675 -0.773 1.00 92.00 756 HIS A O 1
ATOM 5993 N N . THR A 1 757 ? -12.114 4.424 -0.586 1.00 89.50 757 THR A N 1
ATOM 5994 C CA . THR A 1 757 ? -13.295 4.231 0.258 1.00 89.50 757 THR A CA 1
ATOM 5995 C C . THR A 1 757 ? -12.896 3.692 1.624 1.00 89.50 757 THR A C 1
ATOM 5997 O O . THR A 1 757 ? -12.001 2.857 1.726 1.00 89.50 757 THR A O 1
ATOM 6000 N N . ASN A 1 758 ? -13.629 4.092 2.664 1.00 85.62 758 ASN A N 1
ATOM 6001 C CA . ASN A 1 758 ? -13.390 3.663 4.045 1.00 85.62 758 ASN A CA 1
ATOM 6002 C C . ASN A 1 758 ? -13.915 2.238 4.341 1.00 85.62 758 ASN A C 1
ATOM 6004 O O . ASN A 1 758 ? -14.536 2.004 5.372 1.00 85.62 758 ASN A O 1
ATOM 6008 N N . THR A 1 759 ? -13.756 1.312 3.397 1.00 80.69 759 THR A N 1
ATOM 6009 C CA . THR A 1 759 ? -14.341 -0.039 3.402 1.00 80.69 759 THR A CA 1
ATOM 6010 C C . THR A 1 759 ? -13.309 -1.056 2.923 1.00 80.69 759 THR A C 1
ATOM 6012 O O . THR A 1 759 ? -12.392 -0.692 2.189 1.00 80.69 759 THR A O 1
ATOM 6015 N N . GLY A 1 760 ? -13.499 -2.334 3.250 1.00 73.62 760 GLY A N 1
ATOM 6016 C CA . GLY A 1 760 ? -12.689 -3.438 2.715 1.00 73.62 760 GLY A CA 1
ATOM 6017 C C . GLY A 1 760 ? -12.005 -4.291 3.778 1.00 73.62 760 GLY A C 1
ATOM 6018 O O . GLY A 1 760 ? -11.575 -5.387 3.458 1.00 73.62 760 GLY A O 1
ATOM 6019 N N . ILE A 1 761 ? -11.951 -3.818 5.025 1.00 80.19 761 ILE A N 1
ATOM 6020 C CA . ILE A 1 761 ? -11.723 -4.677 6.188 1.00 80.19 761 ILE A CA 1
ATOM 6021 C C . ILE A 1 761 ? -13.097 -4.940 6.799 1.00 80.19 761 ILE A C 1
ATOM 6023 O O . ILE A 1 761 ? -13.843 -3.987 7.039 1.00 80.19 761 ILE A O 1
ATOM 6027 N N . ASP A 1 762 ? -13.430 -6.212 7.004 1.00 81.00 762 ASP A N 1
ATOM 6028 C CA . ASP A 1 762 ? -14.695 -6.608 7.620 1.00 81.00 762 ASP A CA 1
ATOM 6029 C C . ASP A 1 762 ? -14.816 -6.037 9.040 1.00 81.00 762 ASP A C 1
ATOM 6031 O O . ASP A 1 762 ? -13.816 -5.743 9.713 1.00 81.00 762 ASP A O 1
ATOM 6035 N N . GLU A 1 763 ? -16.052 -5.858 9.513 1.00 82.94 763 GLU A N 1
ATOM 6036 C CA . GLU A 1 763 ? -16.278 -5.483 10.908 1.00 82.94 763 GLU A CA 1
ATOM 6037 C C . GLU A 1 763 ? -15.610 -6.503 11.844 1.00 82.94 763 GLU A C 1
ATOM 6039 O O . GLU A 1 763 ? -15.404 -7.662 11.488 1.00 82.94 763 GLU A O 1
ATOM 6044 N N . VAL A 1 764 ? -15.200 -6.052 13.032 1.00 84.50 764 VAL A N 1
ATOM 6045 C CA . VAL A 1 764 ? -14.626 -6.958 14.034 1.00 84.50 764 VAL A CA 1
ATOM 6046 C C . VAL A 1 764 ? -15.664 -8.030 14.358 1.00 84.50 764 VAL A C 1
ATOM 6048 O O . VAL A 1 764 ? -16.787 -7.701 14.732 1.00 84.50 764 VAL A O 1
ATOM 6051 N N . ASP A 1 765 ? -15.275 -9.293 14.241 1.00 87.69 765 ASP A N 1
ATOM 6052 C CA . ASP A 1 765 ? -16.096 -10.450 14.572 1.00 87.69 765 ASP A CA 1
ATOM 6053 C C . ASP A 1 765 ? -15.431 -11.304 15.663 1.00 87.69 765 ASP A C 1
ATOM 6055 O O . ASP A 1 765 ? -14.409 -10.934 16.248 1.00 87.69 765 ASP A O 1
ATOM 6059 N N . VAL A 1 766 ? -16.060 -12.431 15.992 1.00 88.25 766 VAL A N 1
ATOM 6060 C CA . VAL A 1 766 ? -15.560 -13.362 17.009 1.00 88.25 766 VAL A CA 1
ATOM 6061 C C . VAL A 1 766 ? -14.253 -14.025 16.555 1.00 88.25 766 VAL A C 1
ATOM 6063 O O . VAL A 1 766 ? -13.313 -14.133 17.344 1.00 88.25 766 VAL A O 1
ATOM 6066 N N . ASP A 1 767 ? -14.160 -14.415 15.282 1.00 86.56 767 ASP A N 1
ATOM 6067 C CA . ASP A 1 767 ? -13.017 -15.148 14.721 1.00 86.56 767 ASP A CA 1
ATOM 6068 C C . ASP A 1 767 ? -11.729 -14.309 14.733 1.00 86.56 767 ASP A C 1
ATOM 6070 O O . ASP A 1 767 ? -10.623 -14.838 14.898 1.00 86.56 767 ASP A O 1
ATOM 6074 N N . TYR A 1 768 ? -11.850 -12.982 14.639 1.00 86.00 768 TYR A N 1
ATOM 6075 C CA . TYR A 1 768 ? -10.728 -12.064 14.814 1.00 86.00 768 TYR A CA 1
ATOM 6076 C C . TYR A 1 768 ? -9.980 -12.289 16.141 1.00 86.00 768 TYR A C 1
ATOM 6078 O O . TYR A 1 768 ? -8.742 -12.269 16.175 1.00 86.00 768 TYR A O 1
ATOM 6086 N N . PHE A 1 769 ? -10.709 -12.527 17.235 1.00 89.38 769 PHE A N 1
ATOM 6087 C CA . PHE A 1 769 ? -10.118 -12.702 18.561 1.00 89.38 769 PHE A CA 1
ATOM 6088 C C . PHE A 1 769 ? -9.485 -14.078 18.757 1.00 89.38 769 PHE A C 1
ATOM 6090 O O . PHE A 1 769 ? -8.513 -14.176 19.509 1.00 89.38 769 PHE A O 1
ATOM 6097 N N . ASP A 1 770 ? -9.913 -15.101 18.011 1.00 85.88 770 ASP A N 1
ATOM 6098 C CA . ASP A 1 770 ? -9.290 -16.429 18.038 1.00 85.88 770 ASP A CA 1
ATOM 6099 C C . ASP A 1 770 ? -7.814 -16.351 17.636 1.00 85.88 770 ASP A C 1
ATOM 6101 O O . ASP A 1 770 ? -6.966 -16.974 18.265 1.00 85.88 770 ASP A O 1
ATOM 6105 N N . LYS A 1 771 ? -7.446 -15.524 16.653 1.00 79.31 771 LYS A N 1
ATOM 6106 C CA . LYS A 1 771 ? -6.037 -15.371 16.245 1.00 79.31 771 LYS A CA 1
ATOM 6107 C C . LYS A 1 771 ? -5.169 -14.685 17.308 1.00 79.31 771 LYS A C 1
ATOM 6109 O O . LYS A 1 771 ? -3.954 -14.880 17.324 1.00 79.31 771 LYS A O 1
ATOM 6114 N N . TYR A 1 772 ? -5.767 -13.844 18.151 1.00 80.81 772 TYR A N 1
ATOM 6115 C CA . TYR A 1 772 ? -5.043 -12.960 19.066 1.00 80.81 772 TYR A CA 1
ATOM 6116 C C . TYR A 1 772 ? -5.045 -13.461 20.510 1.00 80.81 772 TYR A C 1
ATOM 6118 O O . TYR A 1 772 ? -3.980 -13.600 21.109 1.00 80.81 772 TYR A O 1
ATOM 6126 N N . LEU A 1 773 ? -6.225 -13.723 21.067 1.00 86.56 773 LEU A N 1
ATOM 6127 C CA . LEU A 1 773 ? -6.383 -14.067 22.473 1.00 86.56 773 LEU A CA 1
ATOM 6128 C C . LEU A 1 773 ? -6.067 -15.540 22.743 1.00 86.56 773 LEU A C 1
ATOM 6130 O O . LEU A 1 773 ? -5.582 -15.846 23.827 1.00 86.56 773 LEU A O 1
ATOM 6134 N N . SER A 1 774 ? -6.246 -16.449 21.776 1.00 78.56 774 SER A N 1
ATOM 6135 C CA . SER A 1 774 ? -5.995 -17.886 22.000 1.00 78.56 774 SER A CA 1
ATOM 6136 C C . SER A 1 774 ? -4.550 -18.209 22.397 1.00 78.56 774 SER A C 1
ATOM 6138 O O . SER A 1 774 ? -4.324 -19.090 23.219 1.00 78.56 774 SER A O 1
ATOM 6140 N N . GLY A 1 775 ? -3.570 -17.486 21.842 1.00 75.12 775 GLY A N 1
ATOM 6141 C CA . GLY A 1 775 ? -2.154 -17.651 22.184 1.00 75.12 775 GLY A CA 1
ATOM 6142 C C . GLY A 1 775 ? -1.753 -16.971 23.494 1.00 75.12 775 GLY A C 1
ATOM 6143 O O . GLY A 1 775 ? -0.678 -17.252 24.020 1.00 75.12 775 GLY A O 1
ATOM 6144 N N . TRP A 1 776 ? -2.596 -16.070 24.001 1.00 80.56 776 TRP A N 1
ATOM 6145 C CA . TRP A 1 776 ? -2.345 -15.299 25.214 1.00 80.56 776 TRP A CA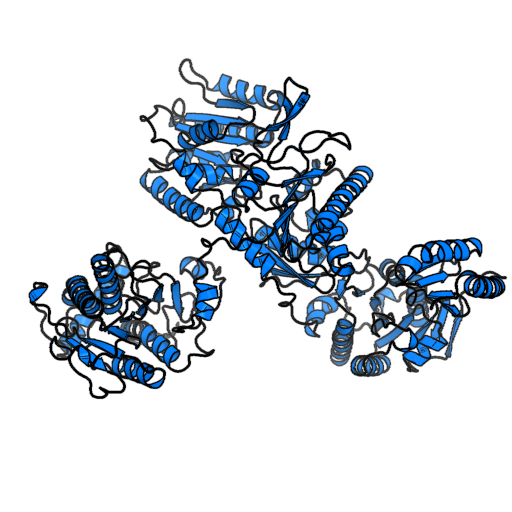 1
ATOM 6146 C C . TRP A 1 776 ? -3.013 -15.930 26.444 1.00 80.56 776 TRP A C 1
ATOM 6148 O O . TRP A 1 776 ? -2.415 -16.006 27.516 1.00 80.56 776 TRP A O 1
ATOM 6158 N N . ILE A 1 777 ? -4.238 -16.429 26.277 1.00 83.94 777 ILE A N 1
ATOM 6159 C CA . ILE A 1 777 ? -5.026 -17.048 27.339 1.00 83.94 777 ILE A CA 1
ATOM 6160 C C . ILE A 1 777 ? -4.465 -18.435 27.670 1.00 83.94 777 ILE A C 1
ATOM 6162 O O . ILE A 1 777 ? -4.485 -19.358 26.855 1.00 83.94 777 ILE A O 1
ATOM 6166 N N . LYS A 1 778 ? -3.999 -18.599 28.911 1.00 84.38 778 LYS A N 1
ATOM 6167 C CA . LYS A 1 778 ? -3.574 -19.883 29.473 1.00 84.38 778 LYS A CA 1
ATOM 6168 C C . LYS A 1 778 ? -4.795 -20.804 29.617 1.00 84.38 778 LYS A C 1
ATOM 6170 O O . LYS A 1 778 ? -5.750 -20.414 30.299 1.00 84.38 778 LYS A O 1
ATOM 6175 N N . PRO A 1 779 ? -4.780 -22.015 29.028 1.00 79.12 779 PRO A N 1
ATOM 6176 C CA . PRO A 1 779 ? -5.867 -22.976 29.186 1.00 79.12 779 PRO A CA 1
ATOM 6177 C C . PRO A 1 779 ? -6.106 -23.304 30.664 1.00 79.12 779 PRO A C 1
ATOM 6179 O O . PRO A 1 779 ? -5.148 -23.449 31.418 1.00 79.12 779 PRO A O 1
ATOM 6182 N N . ASN A 1 780 ? -7.372 -23.472 31.055 1.00 80.88 780 ASN A N 1
ATOM 6183 C CA . ASN A 1 780 ? -7.823 -23.789 32.422 1.00 80.88 780 ASN A CA 1
ATOM 6184 C C . ASN A 1 780 ? -7.677 -22.679 33.479 1.00 80.88 780 ASN A C 1
ATOM 6186 O O . ASN A 1 780 ? -8.046 -22.908 34.630 1.00 80.88 780 ASN A O 1
ATOM 6190 N N . ASN A 1 781 ? -7.196 -21.492 33.114 1.00 88.44 781 ASN A N 1
ATOM 6191 C CA . ASN A 1 781 ? -7.208 -20.332 34.002 1.00 88.44 781 ASN A CA 1
ATOM 6192 C C . ASN A 1 781 ? -8.515 -19.545 33.837 1.00 88.44 781 ASN A C 1
ATOM 6194 O O . ASN A 1 781 ? -9.077 -19.482 32.739 1.00 88.44 781 ASN A O 1
ATOM 6198 N N . ASP A 1 782 ? -8.978 -18.918 34.916 1.00 92.19 782 ASP A N 1
ATOM 6199 C CA . ASP A 1 782 ? -10.168 -18.062 34.878 1.00 92.19 782 ASP A CA 1
ATOM 6200 C C . ASP A 1 782 ? -9.897 -16.787 34.073 1.00 92.19 782 ASP A C 1
ATOM 6202 O O . ASP A 1 782 ? -8.758 -16.319 33.992 1.00 92.19 782 ASP A O 1
ATOM 6206 N N . VAL A 1 783 ? -10.939 -16.223 33.465 1.00 95.44 783 VAL A N 1
ATOM 6207 C CA . VAL A 1 783 ? -10.856 -15.003 32.657 1.00 95.44 783 VAL A CA 1
ATOM 6208 C C . VAL A 1 783 ? -11.404 -13.822 33.447 1.00 95.44 783 VAL A C 1
ATOM 6210 O O . VAL A 1 783 ? -12.568 -13.809 33.836 1.00 95.44 783 VAL A O 1
ATOM 6213 N N . VAL A 1 784 ? -10.579 -12.797 33.643 1.00 97.50 784 VAL A N 1
ATOM 6214 C CA . VAL A 1 784 ? -10.959 -11.554 34.314 1.00 97.50 784 VAL A CA 1
ATOM 6215 C C . VAL A 1 784 ? -11.093 -10.434 33.291 1.00 97.50 784 VAL A C 1
ATOM 6217 O O . VAL A 1 784 ? -10.127 -10.079 32.617 1.00 97.50 784 VAL A O 1
ATOM 6220 N N . LEU A 1 785 ? -12.292 -9.865 33.195 1.00 98.12 785 LEU A N 1
ATOM 6221 C CA . LEU A 1 785 ? -12.626 -8.728 32.348 1.00 98.12 785 LEU A CA 1
ATOM 6222 C C . LEU A 1 785 ? -12.621 -7.447 33.180 1.00 98.12 785 LEU A C 1
ATOM 6224 O O . LEU A 1 785 ? -13.459 -7.266 34.062 1.00 98.12 785 LEU A O 1
ATOM 6228 N N . LEU A 1 786 ? -11.689 -6.551 32.872 1.00 98.25 786 LEU A N 1
ATOM 6229 C CA . LEU A 1 786 ? -11.599 -5.214 33.447 1.00 98.25 786 LEU A CA 1
ATOM 6230 C C . LEU A 1 786 ? -11.980 -4.200 32.364 1.00 98.25 786 LEU A C 1
ATOM 6232 O O . LEU A 1 786 ? -11.280 -4.059 31.362 1.00 98.25 786 LEU A O 1
ATOM 6236 N N . LEU A 1 787 ? -13.118 -3.535 32.529 1.00 98.12 787 LEU A N 1
ATOM 6237 C CA . LEU A 1 787 ? -13.754 -2.778 31.451 1.00 98.12 787 LEU A CA 1
ATOM 6238 C C . LEU A 1 787 ? -13.990 -1.331 31.876 1.00 98.12 787 LEU A C 1
ATOM 6240 O O . LEU A 1 787 ? -14.584 -1.092 32.929 1.00 98.12 787 LEU A O 1
ATOM 6244 N N . ASP A 1 788 ? -13.586 -0.367 31.053 1.00 97.06 788 ASP A N 1
ATOM 6245 C CA . ASP A 1 788 ? -14.102 0.994 31.195 1.00 97.06 788 ASP A CA 1
ATOM 6246 C C . ASP A 1 788 ? -15.579 1.080 30.751 1.00 97.06 788 ASP A C 1
ATOM 6248 O O . ASP A 1 788 ? -16.113 0.206 30.056 1.00 97.06 788 ASP A O 1
ATOM 6252 N N . TYR A 1 789 ? -16.275 2.123 31.205 1.00 94.88 789 TYR A N 1
ATOM 6253 C CA . TYR A 1 789 ? -17.669 2.368 30.865 1.00 94.88 789 TYR A CA 1
ATOM 6254 C C . TYR A 1 789 ? -17.853 3.251 29.619 1.00 94.88 789 TYR A C 1
ATOM 6256 O O . TYR A 1 789 ? -18.462 2.792 28.649 1.00 94.88 789 TYR A O 1
ATOM 6264 N N . ASP A 1 790 ? -17.402 4.509 29.638 1.00 88.94 790 ASP A N 1
ATOM 6265 C CA . ASP A 1 790 ? -17.702 5.473 28.569 1.00 88.94 790 ASP A CA 1
ATOM 6266 C C . ASP A 1 790 ? -16.750 5.261 27.395 1.00 88.94 790 ASP A C 1
ATOM 6268 O O . ASP A 1 790 ? -15.590 4.970 27.580 1.00 88.94 790 ASP A O 1
ATOM 6272 N N . GLY A 1 791 ? -17.240 5.309 26.159 1.00 87.62 791 GLY A N 1
ATOM 6273 C CA . GLY A 1 791 ? -16.431 4.992 24.974 1.00 87.62 791 GLY A CA 1
ATOM 6274 C C . GLY A 1 791 ? -15.977 3.530 24.854 1.00 87.62 791 GLY A C 1
ATOM 6275 O O . GLY A 1 791 ? -15.597 3.117 23.758 1.00 87.62 791 GLY A O 1
ATOM 6276 N N . THR A 1 792 ? -16.120 2.728 25.914 1.00 94.44 792 THR A N 1
ATOM 6277 C CA . THR A 1 792 ? -15.829 1.291 25.939 1.00 94.44 792 THR A CA 1
ATOM 6278 C C . THR A 1 792 ? -17.099 0.441 25.917 1.00 94.44 792 THR A C 1
ATOM 6280 O O . THR A 1 792 ? -17.458 -0.102 24.871 1.00 94.44 792 THR A O 1
ATOM 6283 N N . LEU A 1 793 ? -17.821 0.332 27.036 1.00 95.31 793 LEU A N 1
ATOM 6284 C CA . LEU A 1 793 ? -19.073 -0.435 27.110 1.00 95.31 793 LEU A CA 1
ATOM 6285 C C . LEU A 1 793 ? -20.276 0.337 26.558 1.00 95.31 793 LEU A C 1
ATOM 6287 O O . LEU A 1 793 ? -21.191 -0.252 25.978 1.00 95.31 793 LEU A O 1
ATOM 6291 N N . ALA A 1 794 ? -20.281 1.655 26.729 1.00 92.56 794 ALA A N 1
ATOM 6292 C CA . ALA A 1 794 ? -21.319 2.557 26.257 1.00 92.56 794 ALA A CA 1
ATOM 6293 C C . ALA A 1 794 ? -20.705 3.623 25.333 1.00 92.56 794 ALA A C 1
ATOM 6295 O O . ALA A 1 794 ? -19.610 4.102 25.602 1.00 92.56 794 ALA A O 1
ATOM 6296 N N . PRO A 1 795 ? -21.361 4.013 24.227 1.00 88.12 795 PRO A N 1
ATOM 6297 C CA . PRO A 1 795 ? -20.826 5.051 23.349 1.00 88.12 795 PRO A CA 1
ATOM 6298 C C . PRO A 1 795 ? -20.747 6.404 24.071 1.00 88.12 795 PRO A C 1
ATOM 6300 O O . PRO A 1 795 ? -21.633 6.742 24.857 1.00 88.12 795 PRO A O 1
ATOM 6303 N N . ILE A 1 796 ? -19.733 7.214 23.749 1.00 80.00 796 ILE A N 1
ATOM 6304 C CA . ILE A 1 796 ? -19.647 8.598 24.237 1.00 80.00 796 ILE A CA 1
ATOM 6305 C C . ILE A 1 796 ? -20.835 9.393 23.685 1.00 80.00 796 ILE A C 1
ATOM 6307 O O . ILE A 1 796 ? -21.053 9.444 22.474 1.00 80.00 796 ILE A O 1
ATOM 6311 N N . MET A 1 797 ? -21.588 10.039 24.577 1.00 79.25 797 MET A N 1
ATOM 6312 C CA . MET A 1 797 ? -22.770 10.829 24.227 1.00 79.25 797 MET A CA 1
ATOM 6313 C C . MET A 1 797 ? -22.588 12.322 24.547 1.00 79.25 797 MET A C 1
ATOM 6315 O O . MET A 1 797 ? -21.821 12.681 25.447 1.00 79.25 797 MET A O 1
ATOM 6319 N N . PRO A 1 798 ? -23.346 13.215 23.873 1.00 66.38 798 PRO A N 1
ATOM 6320 C CA . PRO A 1 798 ? -23.369 14.644 24.178 1.00 66.38 798 PRO A CA 1
ATOM 6321 C C . PRO A 1 798 ? -23.688 14.980 25.643 1.00 66.38 798 PRO A C 1
ATOM 6323 O O . PRO A 1 798 ? -23.237 16.007 26.137 1.00 66.38 798 PRO A O 1
ATOM 6326 N N . HIS A 1 799 ? -24.416 14.112 26.345 1.00 70.75 799 HIS A N 1
ATOM 6327 C CA . HIS A 1 799 ? -24.702 14.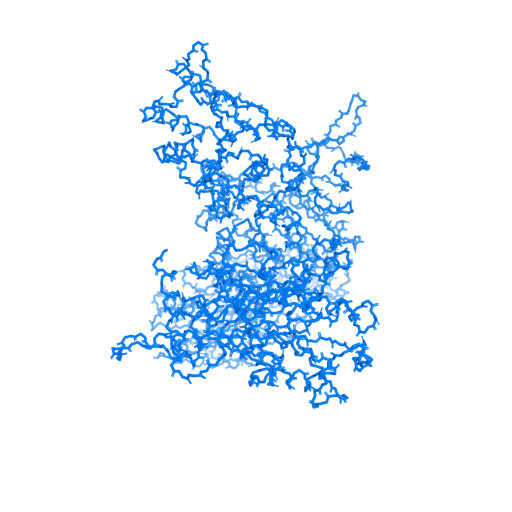261 27.767 1.00 70.75 799 HIS A CA 1
ATOM 6328 C C . HIS A 1 799 ? -24.403 12.940 28.502 1.00 70.75 799 HIS A C 1
ATOM 6330 O O . HIS A 1 799 ? -24.901 11.898 28.055 1.00 70.75 799 HIS A O 1
ATOM 6336 N N . PRO A 1 800 ? -23.665 12.943 29.634 1.00 71.25 800 PRO A N 1
ATOM 6337 C CA . PRO A 1 800 ? -23.251 11.721 30.333 1.00 71.25 800 PRO A CA 1
ATOM 6338 C C . PRO A 1 800 ? -24.402 10.762 30.663 1.00 71.25 800 PRO A C 1
ATOM 6340 O O . PRO A 1 800 ? -24.261 9.557 30.478 1.00 71.25 800 PRO A O 1
ATOM 6343 N N . ASN A 1 801 ? -25.560 11.281 31.084 1.00 76.94 801 ASN A N 1
ATOM 6344 C CA . ASN A 1 801 ? -26.748 10.474 31.422 1.00 76.94 801 ASN A CA 1
ATOM 6345 C C . ASN A 1 801 ? -27.409 9.750 30.230 1.00 76.94 801 ASN A C 1
ATOM 6347 O O . ASN A 1 801 ? -28.266 8.891 30.437 1.00 76.94 801 ASN A O 1
ATOM 6351 N N . LEU A 1 802 ? -27.048 10.087 28.986 1.00 81.62 802 LEU A N 1
ATOM 6352 C CA . LEU A 1 802 ? -27.563 9.414 27.786 1.00 81.62 802 LEU A CA 1
ATOM 6353 C C . LEU A 1 802 ? -26.706 8.211 27.366 1.00 81.62 802 LEU A C 1
ATOM 6355 O O . LEU A 1 802 ? -27.157 7.410 26.549 1.00 81.62 802 LEU A O 1
ATOM 6359 N N . SER A 1 803 ? -25.493 8.085 27.912 1.00 85.38 803 SER A N 1
ATOM 6360 C CA . SER A 1 803 ? -24.563 6.987 27.634 1.00 85.38 803 SER A CA 1
ATOM 6361 C C . SER A 1 803 ? -25.139 5.675 28.175 1.00 85.38 803 SER A C 1
ATOM 6363 O O . SER A 1 803 ? -25.233 5.487 29.384 1.00 85.38 803 SER A O 1
ATOM 6365 N N . LYS A 1 804 ? -25.594 4.770 27.303 1.00 92.00 804 LYS A N 1
ATOM 6366 C CA . LYS A 1 804 ? -26.175 3.474 27.699 1.00 92.00 804 LYS A CA 1
ATOM 6367 C C . LYS A 1 804 ? -25.476 2.333 26.982 1.00 92.00 804 LYS A C 1
ATOM 6369 O O . LYS A 1 804 ? -25.246 2.415 25.777 1.00 92.00 804 LYS A O 1
ATOM 6374 N N . ILE A 1 805 ? -25.223 1.247 27.710 1.00 94.38 805 ILE A N 1
ATOM 6375 C CA . ILE A 1 805 ? -24.708 0.006 27.127 1.00 94.38 805 ILE A CA 1
ATOM 6376 C C . ILE A 1 805 ? -25.731 -0.517 26.100 1.00 94.38 805 ILE A C 1
ATOM 6378 O O . ILE A 1 805 ? -26.923 -0.616 26.426 1.00 94.38 805 ILE A O 1
ATOM 6382 N N . PRO A 1 806 ? -25.312 -0.856 24.867 1.00 94.88 806 PRO A N 1
ATOM 6383 C CA . PRO A 1 806 ? -26.185 -1.510 23.901 1.00 94.88 806 PRO A CA 1
ATOM 6384 C C . PRO A 1 806 ? -26.809 -2.786 24.482 1.00 94.88 806 PRO A C 1
ATOM 6386 O O . PRO A 1 806 ? -26.148 -3.545 25.186 1.00 94.88 806 PRO A O 1
ATOM 6389 N N . LYS A 1 807 ? -28.089 -3.041 24.175 1.00 94.31 807 LYS A N 1
ATOM 6390 C CA . LYS A 1 807 ? -28.859 -4.148 24.779 1.00 94.31 807 LYS A CA 1
ATOM 6391 C C . LYS A 1 807 ? -28.172 -5.507 24.638 1.00 94.31 807 LYS A C 1
ATOM 6393 O O . LYS A 1 807 ? -28.155 -6.282 25.585 1.00 94.31 807 LYS A O 1
ATOM 6398 N N . GLU A 1 808 ? -27.614 -5.778 23.463 1.00 94.62 808 GLU A N 1
ATOM 6399 C CA . GLU A 1 808 ? -26.933 -7.038 23.174 1.00 94.62 808 GLU A CA 1
ATOM 6400 C C . GLU A 1 808 ? -25.624 -7.174 23.961 1.00 94.62 808 GLU A C 1
ATOM 6402 O O . GLU A 1 808 ? -25.416 -8.188 24.622 1.00 94.62 808 GLU A O 1
ATOM 6407 N N . THR A 1 809 ? -24.799 -6.121 23.991 1.00 95.75 809 THR A N 1
ATOM 6408 C CA . THR A 1 809 ? -23.581 -6.052 24.816 1.00 95.75 809 THR A CA 1
ATOM 6409 C C . THR A 1 809 ? -23.895 -6.285 26.288 1.00 95.75 809 THR A C 1
ATOM 6411 O O . THR A 1 809 ? -23.226 -7.084 26.936 1.00 95.75 809 THR A O 1
ATOM 6414 N N . LYS A 1 810 ? -24.950 -5.642 26.809 1.00 95.69 810 LYS A N 1
ATOM 6415 C CA . LYS A 1 810 ? -25.391 -5.830 28.194 1.00 95.69 810 LYS A CA 1
ATOM 6416 C C . LYS A 1 810 ? -25.813 -7.277 28.462 1.00 95.69 810 LYS A C 1
ATOM 6418 O O . LYS A 1 810 ? -25.382 -7.844 29.456 1.00 95.69 810 LYS A O 1
ATOM 6423 N N . ALA A 1 811 ? -26.588 -7.887 27.566 1.00 95.88 811 ALA A N 1
ATOM 6424 C CA . ALA A 1 811 ? -27.039 -9.267 27.725 1.00 95.88 811 ALA A CA 1
ATOM 6425 C C . ALA A 1 811 ? -25.880 -10.281 27.727 1.00 95.88 811 ALA A C 1
ATOM 6427 O O . ALA A 1 811 ? -25.932 -11.255 28.472 1.00 95.88 811 ALA A O 1
ATOM 6428 N N . VAL A 1 812 ? -24.846 -10.084 26.899 1.00 96.62 812 VAL A N 1
ATOM 6429 C CA . VAL A 1 812 ? -23.636 -10.932 26.922 1.00 96.62 812 VAL A CA 1
ATOM 6430 C C . VAL A 1 812 ? -22.860 -10.717 28.221 1.00 96.62 812 VAL A C 1
ATOM 6432 O O . VAL A 1 812 ? -22.458 -11.683 28.861 1.00 96.62 812 VAL A O 1
ATOM 6435 N N . LEU A 1 813 ? -22.691 -9.462 28.643 1.00 96.06 813 LEU A N 1
ATOM 6436 C CA . LEU A 1 813 ? -21.966 -9.127 29.866 1.00 96.06 813 LEU A CA 1
ATOM 6437 C C . LEU A 1 813 ? -22.642 -9.707 31.121 1.00 96.06 813 LEU A C 1
ATOM 6439 O O . LEU A 1 813 ? -21.949 -10.235 31.984 1.00 96.06 813 LEU A O 1
ATOM 6443 N N . GLU A 1 814 ? -23.979 -9.688 31.182 1.00 95.56 814 GLU A N 1
ATOM 6444 C CA . GLU A 1 814 ? -24.771 -10.333 32.242 1.00 95.56 814 GLU A CA 1
ATOM 6445 C C . GLU A 1 814 ? -24.583 -11.857 32.270 1.00 95.56 814 GLU A C 1
ATOM 6447 O O . GLU A 1 814 ? -24.502 -12.455 33.342 1.00 95.56 814 GLU A O 1
ATOM 6452 N N . ARG A 1 815 ? -24.502 -12.521 31.110 1.00 95.88 815 ARG A N 1
ATOM 6453 C CA . ARG A 1 815 ? -24.236 -13.969 31.072 1.00 95.88 815 ARG A CA 1
ATOM 6454 C C . ARG A 1 815 ? -22.815 -14.283 31.520 1.00 95.88 815 ARG A C 1
ATOM 6456 O O . ARG A 1 815 ? -22.631 -15.167 32.352 1.00 95.88 815 ARG A O 1
ATOM 6463 N N . LEU A 1 816 ? -21.835 -13.511 31.051 1.00 96.19 816 LEU A N 1
ATOM 6464 C CA . LEU A 1 816 ? -20.439 -13.640 31.466 1.00 96.19 816 LEU A CA 1
ATOM 6465 C C . LEU A 1 816 ? -20.266 -13.445 32.974 1.00 96.19 816 LEU A C 1
ATOM 6467 O O . LEU A 1 816 ? -19.599 -14.256 33.602 1.00 96.19 816 LEU A O 1
ATOM 6471 N N . SER A 1 817 ? -20.919 -12.447 33.580 1.00 95.00 817 SER A N 1
ATOM 6472 C CA . SER A 1 817 ? -20.839 -12.232 35.035 1.00 95.00 817 SER A CA 1
ATOM 6473 C C . SER A 1 817 ? -21.412 -13.381 35.870 1.00 95.00 817 SER A C 1
ATOM 6475 O O . SER A 1 817 ? -21.113 -13.476 37.053 1.00 95.00 817 SER A O 1
ATOM 6477 N N . ASN A 1 818 ? -22.245 -14.235 35.269 1.00 93.19 818 ASN A N 1
ATOM 6478 C CA . ASN A 1 818 ? -22.834 -15.412 35.909 1.00 93.19 818 ASN A CA 1
ATOM 6479 C C . ASN A 1 818 ? -22.186 -16.731 35.443 1.00 93.19 818 ASN A C 1
ATOM 6481 O O . ASN A 1 818 ? -22.691 -17.804 35.766 1.00 93.19 818 ASN A O 1
ATOM 6485 N N . THR A 1 819 ? -21.116 -16.669 34.646 1.00 93.44 819 THR A N 1
ATOM 6486 C CA . THR A 1 819 ? -20.423 -17.850 34.121 1.00 93.44 819 THR A CA 1
ATOM 6487 C C . THR A 1 819 ? -19.263 -18.226 35.037 1.00 93.44 819 THR A C 1
ATOM 6489 O O . THR A 1 819 ? -18.390 -17.400 35.307 1.00 93.44 819 THR A O 1
ATOM 6492 N N . ASP A 1 820 ? -19.220 -19.487 35.470 1.00 90.38 820 ASP A N 1
ATOM 6493 C CA . ASP A 1 820 ? -18.104 -20.010 36.259 1.00 90.38 820 ASP A CA 1
ATOM 6494 C C . ASP A 1 820 ? -16.777 -19.859 35.498 1.00 90.38 820 ASP A C 1
ATOM 6496 O O . ASP A 1 820 ? -16.669 -20.155 34.307 1.00 90.38 820 ASP A O 1
ATOM 6500 N N . GLY A 1 821 ? -15.748 -19.381 36.197 1.00 91.38 821 GLY A N 1
ATOM 6501 C CA . GLY A 1 821 ? -14.445 -19.092 35.596 1.00 91.38 821 GLY A CA 1
ATOM 6502 C C . GLY A 1 821 ? -14.366 -17.752 34.854 1.00 91.38 821 GLY A C 1
ATOM 6503 O O . GLY A 1 821 ? -13.362 -17.504 34.184 1.00 91.38 821 GLY A O 1
ATOM 6504 N N . CYS A 1 822 ? -15.373 -16.877 34.980 1.00 95.62 822 CYS A N 1
ATOM 6505 C CA . CYS A 1 822 ? -15.308 -15.482 34.542 1.00 95.62 822 CYS A CA 1
ATOM 6506 C C . CYS A 1 822 ? -15.508 -14.508 35.710 1.00 95.62 822 CYS A C 1
ATOM 6508 O O . CYS A 1 822 ? -16.415 -14.676 36.520 1.00 95.62 822 CYS A O 1
ATOM 6510 N N . TYR A 1 823 ? -14.692 -13.455 35.775 1.00 96.94 823 TYR A N 1
ATOM 6511 C CA . TYR A 1 823 ? -14.869 -12.346 36.714 1.00 96.94 823 TYR A CA 1
ATOM 6512 C C . TYR A 1 823 ? -14.966 -11.028 35.956 1.00 96.94 823 TYR A C 1
ATOM 6514 O O . TYR A 1 823 ? -14.133 -10.747 35.097 1.00 96.94 823 TYR A O 1
ATOM 6522 N N . VAL A 1 824 ? -15.951 -10.195 36.287 1.00 98.00 824 VAL A N 1
ATOM 6523 C CA . VAL A 1 824 ? -16.188 -8.918 35.603 1.00 98.00 824 VAL A CA 1
ATOM 6524 C C . VAL A 1 824 ? -16.052 -7.758 36.587 1.00 98.00 824 VAL A C 1
ATOM 6526 O O . VAL A 1 824 ? -16.670 -7.750 37.654 1.00 98.00 824 VAL A O 1
ATOM 6529 N N . ALA A 1 825 ? -15.273 -6.748 36.205 1.00 98.19 825 ALA A N 1
ATOM 6530 C CA . ALA A 1 825 ? -15.183 -5.476 36.907 1.00 98.19 825 ALA A CA 1
ATOM 6531 C C . ALA A 1 825 ? -15.298 -4.298 35.933 1.00 98.19 825 ALA A C 1
ATOM 6533 O O . ALA A 1 825 ? -14.670 -4.290 34.873 1.00 98.19 825 ALA A O 1
ATOM 6534 N N . VAL A 1 826 ? -16.067 -3.282 36.322 1.00 98.19 826 VAL A N 1
ATOM 6535 C CA . VAL A 1 826 ? -16.170 -2.011 35.598 1.00 98.19 826 VAL A CA 1
ATOM 6536 C C . VAL A 1 826 ? -15.382 -0.947 36.351 1.00 98.19 826 VAL A C 1
ATOM 6538 O O . VAL A 1 826 ? -15.686 -0.668 37.511 1.00 98.19 826 VAL A O 1
ATOM 6541 N N . ILE A 1 827 ? -14.387 -0.344 35.700 1.00 97.44 827 ILE A N 1
ATOM 6542 C CA . ILE A 1 827 ? -13.533 0.707 36.268 1.00 97.44 827 ILE A CA 1
ATOM 6543 C C . ILE A 1 827 ? -13.798 2.000 35.510 1.00 97.44 827 ILE A C 1
ATOM 6545 O O . ILE A 1 827 ? -13.451 2.096 34.346 1.00 97.44 827 ILE A O 1
ATOM 6549 N N . SER A 1 828 ? -14.398 2.996 36.160 1.00 93.88 828 SER A N 1
ATOM 6550 C CA . SER A 1 828 ? -14.897 4.202 35.494 1.00 93.88 828 SER A CA 1
ATOM 6551 C C . SER A 1 828 ? -14.465 5.488 36.197 1.00 93.88 828 SER A C 1
ATOM 6553 O O . SER A 1 828 ? -14.288 5.535 37.415 1.00 93.88 828 SER A O 1
ATOM 6555 N N . GLY A 1 829 ? -14.359 6.573 35.426 1.00 88.88 829 GLY A N 1
ATOM 6556 C CA . GLY A 1 829 ? -14.226 7.939 35.943 1.00 88.88 829 GLY A CA 1
ATOM 6557 C C . GLY A 1 829 ? -15.518 8.534 36.524 1.00 88.88 829 GLY A C 1
ATOM 6558 O O . GLY A 1 829 ? -15.521 9.668 37.005 1.00 88.88 829 GLY A O 1
ATOM 6559 N N . ARG A 1 830 ? -16.638 7.808 36.462 1.00 88.44 830 ARG A N 1
ATOM 6560 C CA . ARG A 1 830 ? -17.918 8.190 37.078 1.00 88.44 830 ARG A CA 1
ATOM 6561 C C . ARG A 1 830 ? -17.943 7.839 38.561 1.00 88.44 830 ARG A C 1
ATOM 6563 O O . ARG A 1 830 ? -17.312 6.872 38.975 1.00 88.44 830 ARG A O 1
ATOM 6570 N N . GLY A 1 831 ? -18.742 8.559 39.348 1.00 89.00 831 GLY A N 1
ATOM 6571 C CA . GLY A 1 831 ? -19.010 8.181 40.738 1.00 89.00 831 GLY A CA 1
ATOM 6572 C C . GLY A 1 831 ? -19.644 6.786 40.840 1.00 89.00 831 GLY A C 1
ATOM 6573 O O . GLY A 1 831 ? -20.406 6.373 39.958 1.00 89.00 831 GLY A O 1
ATOM 6574 N N . ILE A 1 832 ? -19.356 6.061 41.923 1.00 91.19 832 ILE A N 1
ATOM 6575 C CA . ILE A 1 832 ? -19.699 4.635 42.048 1.00 91.19 832 ILE A CA 1
ATOM 6576 C C . ILE A 1 832 ? -21.209 4.358 41.945 1.00 91.19 832 ILE A C 1
ATOM 6578 O O . ILE A 1 832 ? -21.636 3.457 41.222 1.00 91.19 832 ILE A O 1
ATOM 6582 N N . SER A 1 833 ? -22.037 5.192 42.581 1.00 90.38 833 SER A N 1
ATOM 6583 C CA . SER A 1 833 ? -23.502 5.092 42.515 1.00 90.38 833 SER A CA 1
ATOM 6584 C C . SER A 1 833 ? -24.039 5.336 41.102 1.00 90.38 833 SER A C 1
ATOM 6586 O O . SER A 1 833 ? -25.007 4.697 40.689 1.00 90.38 833 SER A O 1
ATOM 6588 N N . ASN A 1 834 ? -23.403 6.237 40.342 1.00 89.88 834 ASN A N 1
ATOM 6589 C CA . ASN A 1 834 ? -23.802 6.556 38.974 1.00 89.88 834 ASN A CA 1
ATOM 6590 C C . ASN A 1 834 ? -23.505 5.383 38.036 1.00 89.88 834 ASN A C 1
ATOM 6592 O O . ASN A 1 834 ? -24.426 4.877 37.400 1.00 89.88 834 ASN A O 1
ATOM 6596 N N . VAL A 1 835 ? -22.260 4.892 38.005 1.00 92.44 835 VAL A N 1
ATOM 6597 C CA . VAL A 1 835 ? -21.894 3.772 37.121 1.00 92.44 835 VAL A CA 1
ATOM 6598 C C . VAL A 1 835 ? -22.661 2.495 37.475 1.00 92.44 835 VAL A C 1
ATOM 6600 O O . VAL A 1 835 ? -23.164 1.826 36.572 1.00 92.44 835 VAL A O 1
ATOM 6603 N N . LYS A 1 836 ? -22.873 2.200 38.768 1.00 94.38 836 LYS A N 1
ATOM 6604 C CA . LYS A 1 836 ? -23.700 1.061 39.197 1.00 94.38 836 LYS A CA 1
ATOM 6605 C C . LYS A 1 836 ? -25.135 1.175 38.683 1.00 94.38 836 LYS A C 1
ATOM 6607 O O . LYS A 1 836 ? -25.663 0.203 38.151 1.00 94.38 836 LYS A O 1
ATOM 6612 N N . GLY A 1 837 ? -25.754 2.354 38.784 1.00 92.69 837 GLY A N 1
ATOM 6613 C CA . GLY A 1 837 ? -27.107 2.588 38.270 1.00 92.69 837 GLY A CA 1
ATOM 6614 C C . GLY A 1 837 ? -27.215 2.483 36.745 1.00 92.69 837 GLY A C 1
ATOM 6615 O O . GLY A 1 837 ? -28.240 2.042 36.228 1.00 92.69 837 GLY A O 1
ATOM 6616 N N . MET A 1 838 ? -26.160 2.855 36.017 1.00 91.69 838 MET A N 1
ATOM 6617 C CA . MET A 1 838 ? -26.131 2.797 34.552 1.00 91.69 838 MET A CA 1
ATOM 6618 C C . MET A 1 838 ? -25.905 1.380 34.018 1.00 91.69 838 MET A C 1
ATOM 6620 O O . MET A 1 838 ? -26.558 0.966 33.058 1.00 91.69 838 MET A O 1
ATOM 6624 N N . VAL A 1 839 ? -25.005 0.627 34.651 1.00 94.62 839 VAL A N 1
ATOM 6625 C CA . VAL A 1 839 ? -24.732 -0.768 34.298 1.00 94.62 839 VAL A CA 1
ATOM 6626 C C . VAL A 1 839 ? -25.880 -1.668 34.762 1.00 94.62 839 VAL A C 1
ATOM 6628 O O . VAL A 1 839 ? -26.413 -2.437 33.962 1.00 94.62 839 VAL A O 1
ATOM 6631 N N . GLY A 1 840 ? -26.315 -1.526 36.018 1.00 92.06 840 GLY A N 1
ATOM 6632 C CA . GLY A 1 840 ? -27.476 -2.207 36.593 1.00 92.06 840 GLY A CA 1
ATOM 6633 C C . GLY A 1 840 ? -27.321 -3.725 36.695 1.00 92.06 840 GLY A C 1
ATOM 6634 O O . GLY A 1 840 ? -28.198 -4.432 36.207 1.00 92.06 840 GLY A O 1
ATOM 6635 N N . MET A 1 841 ? -26.210 -4.199 37.270 1.00 92.25 841 MET A N 1
ATOM 6636 C CA . MET A 1 841 ? -25.927 -5.614 37.551 1.00 92.25 841 MET A CA 1
ATOM 6637 C C . MET A 1 841 ? -25.432 -5.779 38.995 1.00 92.25 841 MET A C 1
ATOM 6639 O O . MET A 1 841 ? -24.738 -4.907 39.510 1.00 92.25 841 MET A O 1
ATOM 6643 N N . ASP A 1 842 ? -25.760 -6.896 39.645 1.00 84.38 842 ASP A N 1
ATOM 6644 C CA . ASP A 1 842 ? -25.405 -7.115 41.057 1.00 84.38 842 ASP A CA 1
ATOM 6645 C C . ASP A 1 842 ? -24.137 -7.969 41.250 1.00 84.38 842 ASP A C 1
ATOM 6647 O O . ASP A 1 842 ? -23.425 -7.796 42.236 1.00 84.38 842 ASP A O 1
ATOM 6651 N N . HIS A 1 843 ? -23.806 -8.847 40.296 1.00 88.94 843 HIS A N 1
ATOM 6652 C CA . HIS A 1 843 ? -22.716 -9.830 40.411 1.00 88.94 843 HIS A CA 1
ATOM 6653 C C . HIS A 1 843 ? -21.384 -9.377 39.784 1.00 88.94 843 HIS A C 1
ATOM 6655 O O . HIS A 1 843 ? -20.649 -10.192 39.235 1.00 88.94 843 HIS A O 1
ATOM 6661 N N . ILE A 1 844 ? -21.058 -8.081 39.847 1.00 96.44 844 ILE A N 1
ATOM 6662 C CA . ILE A 1 844 ? -19.796 -7.535 39.310 1.00 96.44 844 ILE A CA 1
ATOM 6663 C C . ILE A 1 844 ? -19.155 -6.518 40.260 1.00 96.44 844 ILE A C 1
ATOM 6665 O O . ILE A 1 844 ? -19.829 -5.936 41.110 1.00 96.44 844 ILE A O 1
ATOM 6669 N N . THR A 1 845 ? -17.853 -6.270 40.099 1.00 98.06 845 THR A N 1
ATOM 6670 C CA . THR A 1 845 ? -17.166 -5.181 40.813 1.00 98.06 845 THR A CA 1
ATOM 6671 C C . THR A 1 845 ? -17.375 -3.844 40.113 1.00 98.06 845 THR A C 1
ATOM 6673 O O . THR A 1 845 ? -17.220 -3.739 38.897 1.00 98.06 845 THR A O 1
ATOM 6676 N N . TYR A 1 846 ? -17.637 -2.800 40.896 1.00 98.00 846 TYR A N 1
ATOM 6677 C CA . TYR A 1 846 ? -17.691 -1.418 40.427 1.00 98.00 846 TYR A CA 1
ATOM 6678 C C . TYR A 1 846 ? -16.575 -0.602 41.059 1.00 98.00 846 TYR A C 1
ATOM 6680 O O . TYR A 1 846 ? -16.505 -0.514 42.279 1.00 98.00 846 TYR A O 1
ATOM 6688 N N . ALA A 1 847 ? -15.745 0.033 40.241 1.00 96.94 847 ALA A N 1
ATOM 6689 C CA . ALA A 1 847 ? -14.748 0.998 40.671 1.00 96.94 847 ALA A CA 1
ATOM 6690 C C . ALA A 1 847 ? -15.114 2.380 40.109 1.00 96.94 847 ALA A C 1
ATOM 6692 O O . ALA A 1 847 ? -15.110 2.586 38.895 1.00 96.94 847 ALA A O 1
ATOM 6693 N N . GLY A 1 848 ? -15.485 3.305 40.994 1.00 93.31 848 GLY A N 1
ATOM 6694 C CA . GLY A 1 848 ? -15.876 4.674 40.661 1.00 93.31 848 GLY A CA 1
ATOM 6695 C C . GLY A 1 848 ? -14.767 5.686 40.941 1.00 93.31 848 GLY A C 1
ATOM 6696 O O . GLY A 1 848 ? -13.819 5.399 41.672 1.00 93.31 848 GLY A O 1
ATOM 6697 N N . ASN A 1 849 ? -14.883 6.879 40.354 1.00 89.81 849 ASN A N 1
ATOM 6698 C CA . ASN A 1 849 ? -13.921 7.977 40.474 1.00 89.81 849 ASN A CA 1
ATOM 6699 C C . ASN A 1 849 ? -12.484 7.509 40.187 1.00 89.81 849 ASN A C 1
ATOM 6701 O O . ASN A 1 849 ? -11.571 7.728 40.979 1.00 89.81 849 ASN A O 1
ATOM 6705 N N . HIS A 1 850 ? -12.297 6.806 39.063 1.00 89.81 850 HIS A N 1
ATOM 6706 C CA . HIS A 1 850 ? -11.016 6.210 38.650 1.00 89.81 850 HIS A CA 1
ATOM 6707 C C . HIS A 1 850 ? -10.488 5.147 39.630 1.00 89.81 850 HIS A C 1
ATOM 6709 O O . HIS A 1 850 ? -9.298 4.842 39.656 1.00 89.81 850 HIS A O 1
ATOM 6715 N N . GLY A 1 851 ? -11.391 4.572 40.428 1.00 92.81 851 GLY A N 1
ATOM 6716 C CA . GLY A 1 851 ? -11.132 3.533 41.417 1.00 92.81 851 GLY A CA 1
ATOM 6717 C C . GLY A 1 851 ? -10.778 4.032 42.812 1.00 92.81 851 GLY A C 1
ATOM 6718 O O . GLY A 1 851 ? -10.309 3.232 43.618 1.00 92.81 851 GLY A O 1
ATOM 6719 N N . LEU A 1 852 ? -10.998 5.316 43.119 1.00 91.69 852 LEU A N 1
ATOM 6720 C CA . LEU A 1 852 ? -10.936 5.818 44.499 1.00 91.69 852 LEU A CA 1
ATOM 6721 C C . LEU A 1 852 ? -11.961 5.130 45.403 1.00 91.69 852 LEU A C 1
ATOM 6723 O O . LEU A 1 852 ? -11.739 5.019 46.603 1.00 91.69 852 LEU A O 1
ATOM 6727 N N . GLU A 1 853 ? -13.059 4.652 44.830 1.00 93.38 853 GLU A N 1
ATOM 6728 C CA . GLU A 1 853 ? -14.070 3.863 45.520 1.00 93.38 853 GLU A CA 1
ATOM 6729 C C . GLU A 1 853 ? -14.284 2.568 44.742 1.00 93.38 853 GLU A C 1
ATOM 6731 O O . GLU A 1 853 ? -14.468 2.603 43.525 1.00 93.38 853 GLU A O 1
ATOM 6736 N N . ILE A 1 854 ? -14.274 1.425 45.423 1.00 97.00 854 ILE A N 1
ATOM 6737 C CA . ILE A 1 854 ? -14.499 0.108 44.821 1.00 97.00 854 ILE A CA 1
ATOM 6738 C C . ILE A 1 854 ? -15.545 -0.630 45.651 1.00 97.00 854 ILE A C 1
ATOM 6740 O O . ILE A 1 854 ? -15.427 -0.705 46.869 1.00 97.00 854 ILE A O 1
ATOM 6744 N N . LEU A 1 855 ? -16.562 -1.183 44.998 1.00 97.19 855 LEU A N 1
ATOM 6745 C CA . LEU A 1 855 ? -17.610 -2.007 45.589 1.00 97.19 855 LEU A CA 1
ATOM 6746 C C . LEU A 1 855 ? -17.538 -3.403 44.973 1.00 97.19 855 LEU A C 1
ATOM 6748 O O . LEU A 1 855 ? -17.633 -3.553 43.752 1.00 97.19 855 LEU A O 1
ATOM 6752 N N . PHE A 1 856 ? -17.374 -4.412 45.819 1.00 96.81 856 PHE A N 1
ATOM 6753 C CA . PHE A 1 856 ? -17.313 -5.815 45.429 1.00 96.81 856 PHE A CA 1
ATOM 6754 C C . PHE A 1 856 ? -18.701 -6.480 45.493 1.00 96.81 856 PHE A C 1
ATOM 6756 O O . PHE A 1 856 ? -19.586 -5.987 46.201 1.00 96.81 856 PHE A O 1
ATOM 6763 N N . PRO A 1 857 ? -18.908 -7.610 44.784 1.00 92.38 857 PRO A N 1
ATOM 6764 C CA . PRO A 1 857 ? -20.189 -8.325 44.777 1.00 92.38 857 PRO A CA 1
ATOM 6765 C C . PRO A 1 857 ? -20.655 -8.808 46.157 1.00 92.38 857 PRO A C 1
ATOM 6767 O O . PRO A 1 857 ? -21.852 -8.936 46.393 1.00 92.38 857 PRO A O 1
ATOM 6770 N N . ASP A 1 858 ? -19.725 -9.057 47.083 1.00 92.00 858 ASP A N 1
ATOM 6771 C CA . ASP A 1 858 ? -20.016 -9.463 48.465 1.00 92.00 858 ASP A CA 1
ATOM 6772 C C . ASP A 1 858 ? -20.474 -8.298 49.367 1.00 92.00 858 ASP A C 1
ATOM 6774 O O . ASP A 1 858 ? -20.738 -8.488 50.555 1.00 92.00 858 ASP A O 1
ATOM 6778 N N . GLY A 1 859 ? -20.568 -7.087 48.810 1.00 91.50 859 GLY A N 1
ATOM 6779 C CA . GLY A 1 859 ? -20.931 -5.865 49.518 1.00 91.50 859 GLY A CA 1
ATOM 6780 C C . GLY A 1 859 ? -19.764 -5.195 50.241 1.00 91.50 859 GLY A C 1
ATOM 6781 O O . GLY A 1 859 ? -19.946 -4.101 50.779 1.00 91.50 859 GLY A O 1
ATOM 6782 N N . SER A 1 860 ? -18.569 -5.796 50.243 1.00 94.00 860 SER A N 1
ATOM 6783 C CA . SER A 1 860 ? -17.380 -5.132 50.767 1.00 94.00 860 SER A CA 1
ATOM 6784 C C . SER A 1 860 ? -17.009 -3.942 49.884 1.00 94.00 860 SER A C 1
ATOM 6786 O O . SER A 1 860 ? -17.198 -3.954 48.663 1.00 94.00 860 SER A O 1
ATOM 6788 N N . ASN A 1 861 ? -16.503 -2.881 50.508 1.00 93.56 861 ASN A N 1
ATOM 6789 C CA . ASN A 1 861 ? -16.055 -1.698 49.798 1.00 93.56 861 ASN A CA 1
ATOM 6790 C C . ASN A 1 861 ? -14.620 -1.323 50.172 1.00 93.56 861 ASN A C 1
ATOM 6792 O O . ASN A 1 861 ? -14.085 -1.703 51.214 1.00 93.56 861 ASN A O 1
ATOM 6796 N N . PHE A 1 862 ? -13.994 -0.584 49.271 1.00 93.81 862 PHE A N 1
ATOM 6797 C CA . PHE A 1 862 ? -12.718 0.072 49.461 1.00 93.81 862 PHE A CA 1
ATOM 6798 C C . PHE A 1 862 ? -12.902 1.543 49.112 1.00 93.81 862 PHE A C 1
ATOM 6800 O O . PHE A 1 862 ? -13.491 1.866 48.084 1.00 93.81 862 PHE A O 1
ATOM 6807 N N . VAL A 1 863 ? -12.398 2.423 49.969 1.00 91.06 863 VAL A N 1
ATOM 6808 C CA . VAL A 1 863 ? -12.331 3.862 49.723 1.00 91.06 863 VAL A CA 1
ATOM 6809 C C . VAL A 1 863 ? -10.888 4.273 49.962 1.00 91.06 863 VAL A C 1
ATOM 6811 O O . VAL A 1 863 ? -10.343 4.034 51.043 1.00 91.06 863 VAL A O 1
ATOM 6814 N N . PHE A 1 864 ? -10.252 4.849 48.948 1.00 88.25 864 PHE A N 1
ATOM 6815 C CA . PHE A 1 864 ? -8.879 5.312 49.050 1.00 88.25 864 PHE A CA 1
ATOM 6816 C C . PHE A 1 864 ? -8.797 6.460 50.071 1.00 88.25 864 PHE A C 1
ATOM 6818 O O . PHE A 1 864 ? -9.604 7.389 49.997 1.00 88.25 864 PHE A O 1
ATOM 6825 N N . PRO A 1 865 ? -7.836 6.447 51.013 1.00 84.19 865 PRO A N 1
ATOM 6826 C CA . PRO A 1 865 ? -7.685 7.530 51.979 1.00 84.19 865 PRO A CA 1
ATOM 6827 C C . PRO A 1 865 ? -7.311 8.848 51.287 1.00 84.19 865 PRO A C 1
ATOM 6829 O O . PRO A 1 865 ? -6.208 9.000 50.760 1.00 84.19 865 PRO A O 1
ATOM 6832 N N . ILE A 1 866 ? -8.227 9.815 51.294 1.00 77.94 866 ILE A N 1
ATOM 6833 C CA . ILE A 1 866 ? -7.999 11.161 50.753 1.00 77.94 866 ILE A CA 1
ATOM 6834 C C . ILE A 1 866 ? -7.500 12.077 51.890 1.00 77.94 866 ILE A C 1
ATOM 6836 O O . ILE A 1 866 ? -8.017 11.975 53.004 1.00 77.94 866 ILE A O 1
ATOM 6840 N N . PRO A 1 867 ? -6.516 12.970 51.652 1.00 76.19 867 PRO A N 1
ATOM 6841 C CA . PRO A 1 867 ? -6.062 13.941 52.651 1.00 76.19 867 PRO A CA 1
ATOM 6842 C C . PRO A 1 867 ? -7.198 14.778 53.269 1.00 76.19 867 PRO A C 1
ATOM 6844 O O . PRO A 1 867 ? -8.119 15.204 52.564 1.00 76.19 867 PRO A O 1
ATOM 6847 N N . GLU A 1 868 ? -7.109 15.059 54.576 1.00 71.94 868 GLU A N 1
ATOM 6848 C CA . GLU A 1 868 ? -8.076 15.906 55.294 1.00 71.94 868 GLU A CA 1
ATOM 6849 C C . GLU A 1 868 ? -8.205 17.300 54.645 1.00 71.94 868 GLU A C 1
ATOM 6851 O O . GLU A 1 868 ? -7.220 17.908 54.221 1.00 71.94 868 GLU A O 1
ATOM 6856 N N . GLY A 1 869 ? -9.442 17.802 54.543 1.00 72.94 869 GLY A N 1
ATOM 6857 C CA . GLY A 1 869 ? -9.769 19.107 53.953 1.00 72.94 869 GLY A CA 1
ATOM 6858 C C . GLY A 1 869 ? -10.041 19.111 52.441 1.00 72.94 869 GLY A C 1
ATOM 6859 O O . GLY A 1 869 ? -10.527 20.114 51.927 1.00 72.94 869 GLY A O 1
ATOM 6860 N N . ILE A 1 870 ? -9.806 18.014 51.703 1.00 77.12 870 ILE A N 1
ATOM 6861 C CA . ILE A 1 870 ? -10.136 17.971 50.261 1.00 77.12 870 ILE A CA 1
ATOM 6862 C C . ILE A 1 870 ? -11.644 18.104 50.013 1.00 77.12 870 ILE A C 1
ATOM 6864 O O . ILE A 1 870 ? -12.032 18.793 49.077 1.00 77.12 870 ILE A O 1
ATOM 6868 N N . SER A 1 871 ? -12.498 17.515 50.855 1.00 72.56 871 SER A N 1
ATOM 6869 C CA . SER A 1 871 ? -13.956 17.614 50.678 1.00 72.56 871 SER A CA 1
ATOM 6870 C C . SER A 1 871 ? -14.480 19.051 50.819 1.00 72.56 871 SER A C 1
ATOM 6872 O O . SER A 1 871 ? -15.402 19.425 50.099 1.00 72.56 871 SER A O 1
ATOM 6874 N N . GLU A 1 872 ? -13.886 19.860 51.703 1.00 80.44 872 GLU A N 1
ATOM 6875 C CA . GLU A 1 872 ? -14.203 21.293 51.830 1.00 80.44 872 GLU A CA 1
ATOM 6876 C C . GLU A 1 872 ? -13.737 22.053 50.583 1.00 80.44 872 GLU A C 1
ATOM 6878 O O . GLU A 1 872 ? -14.516 22.779 49.972 1.00 80.44 872 GLU A O 1
ATOM 6883 N N . ARG A 1 873 ? -12.513 21.776 50.111 1.00 85.00 873 ARG A N 1
ATOM 6884 C CA . ARG A 1 873 ? -11.977 22.374 48.878 1.00 85.00 873 ARG A CA 1
ATOM 6885 C C . ARG A 1 873 ? -12.774 22.007 47.626 1.00 85.00 873 ARG A C 1
ATOM 6887 O O . ARG A 1 873 ? -12.827 22.813 46.705 1.00 85.00 873 ARG A O 1
ATOM 6894 N N . VAL A 1 874 ? -13.376 20.813 47.561 1.00 86.06 874 VAL A N 1
ATOM 6895 C CA . VAL A 1 874 ? -14.283 20.436 46.461 1.00 86.06 874 VAL A CA 1
ATOM 6896 C C . VAL A 1 874 ? -15.516 21.338 46.475 1.00 86.06 874 VAL A C 1
ATOM 6898 O O . VAL A 1 874 ? -15.886 21.856 45.428 1.00 86.06 874 VAL A O 1
ATOM 6901 N N . ALA A 1 875 ? -16.134 21.554 47.639 1.00 86.00 875 ALA A N 1
ATOM 6902 C CA . ALA A 1 875 ? -17.300 22.428 47.755 1.00 86.00 875 ALA A CA 1
ATOM 6903 C C . ALA A 1 875 ? -16.961 23.887 47.394 1.00 86.00 875 ALA A C 1
ATOM 6905 O O . ALA A 1 875 ? -17.703 24.520 46.641 1.00 86.00 875 ALA A O 1
ATOM 6906 N N . ASP A 1 876 ? -15.812 24.386 47.859 1.00 88.62 876 ASP A N 1
ATOM 6907 C CA . ASP A 1 876 ? -15.322 25.725 47.518 1.00 88.62 876 ASP A CA 1
ATOM 6908 C C . ASP A 1 876 ? -15.051 25.861 46.012 1.00 88.62 876 ASP A C 1
ATOM 6910 O O . ASP A 1 876 ? -15.465 26.837 45.384 1.00 88.62 876 ASP A O 1
ATOM 6914 N N . LEU A 1 877 ? -14.387 24.872 45.403 1.00 91.00 877 LEU A N 1
ATOM 6915 C CA . LEU A 1 877 ? -14.091 24.875 43.970 1.00 91.00 877 LEU A CA 1
ATOM 6916 C C . LEU A 1 877 ? -15.366 24.789 43.119 1.00 91.00 877 LEU A C 1
ATOM 6918 O O . LEU A 1 877 ? -15.441 25.462 42.093 1.00 91.00 877 LEU A O 1
ATOM 6922 N N . ASP A 1 878 ? -16.363 24.003 43.531 1.00 91.75 878 ASP A N 1
ATOM 6923 C CA . ASP A 1 878 ? -17.667 23.918 42.858 1.00 91.75 878 ASP A CA 1
ATOM 6924 C C . ASP A 1 878 ? -18.338 25.297 42.833 1.00 91.75 878 ASP A C 1
ATOM 6926 O O . ASP A 1 878 ? -18.660 25.813 41.762 1.00 91.75 878 ASP A O 1
ATOM 6930 N N . ALA A 1 879 ? -18.420 25.965 43.990 1.00 89.81 879 ALA A N 1
ATOM 6931 C CA . ALA A 1 879 ? -18.945 27.326 44.088 1.00 89.81 879 ALA A CA 1
ATOM 6932 C C . ALA A 1 879 ? -18.179 28.316 43.191 1.00 89.81 879 ALA A C 1
ATOM 6934 O O . ALA A 1 879 ? -18.799 29.077 42.446 1.00 89.81 879 ALA A O 1
ATOM 6935 N N . VAL A 1 880 ? -16.841 28.270 43.198 1.00 91.56 880 VAL A N 1
ATOM 6936 C CA . VAL A 1 880 ? -15.996 29.154 42.376 1.00 91.56 880 VAL A CA 1
ATOM 6937 C C . VAL A 1 880 ? -16.190 28.904 40.879 1.00 91.56 880 VAL A C 1
ATOM 6939 O O . VAL A 1 880 ? -16.278 29.861 40.106 1.00 91.56 880 VAL A O 1
ATOM 6942 N N . LEU A 1 881 ? -16.244 27.643 40.444 1.00 90.00 881 LEU A N 1
ATOM 6943 C CA . LEU A 1 881 ? -16.442 27.293 39.037 1.00 90.00 881 LEU A CA 1
ATOM 6944 C C . LEU A 1 881 ? -17.850 27.669 38.563 1.00 90.00 881 LEU A C 1
ATOM 6946 O O . LEU A 1 881 ? -17.985 28.219 37.470 1.00 90.00 881 LEU A O 1
ATOM 6950 N N . GLN A 1 882 ? -18.879 27.440 39.382 1.00 89.44 882 GLN A N 1
ATOM 6951 C CA . GLN A 1 882 ? -20.253 27.853 39.086 1.00 89.44 882 GLN A CA 1
ATOM 6952 C C . GLN A 1 882 ? -20.366 29.379 38.974 1.00 89.44 882 GLN A C 1
ATOM 6954 O O . GLN A 1 882 ? -20.901 29.885 37.992 1.00 89.44 882 GLN A O 1
ATOM 6959 N N . GLU A 1 883 ? -19.804 30.132 39.924 1.00 88.75 883 GLU A N 1
ATOM 6960 C CA . GLU A 1 883 ? -19.868 31.598 39.926 1.00 88.75 883 GLU A CA 1
ATOM 6961 C C . GLU A 1 883 ? -19.089 32.215 38.755 1.00 88.75 883 GLU A C 1
ATOM 6963 O O . GLU A 1 883 ? -19.596 33.081 38.040 1.00 88.75 883 GLU A O 1
ATOM 6968 N N . LYS A 1 884 ? -17.840 31.780 38.543 1.00 86.75 884 LYS A N 1
ATOM 6969 C CA . LYS A 1 884 ? -16.937 32.418 37.572 1.00 86.75 884 LYS A CA 1
ATOM 6970 C C . LYS A 1 884 ? -17.083 31.897 36.155 1.00 86.75 884 LYS A C 1
ATOM 6972 O O . LYS A 1 884 ? -16.653 32.591 35.230 1.00 86.75 884 LYS A O 1
ATOM 6977 N N . LEU A 1 885 ? -17.597 30.680 35.980 1.00 85.75 885 LEU A N 1
ATOM 6978 C CA . LEU A 1 885 ? -17.626 29.998 34.689 1.00 85.75 885 LEU A CA 1
ATOM 6979 C C . LEU A 1 885 ? -18.951 29.280 34.383 1.00 85.75 885 LEU A C 1
ATOM 6981 O O . LEU A 1 885 ? -19.034 28.720 33.298 1.00 85.75 885 LEU A O 1
ATOM 6985 N N . GLY A 1 886 ? -19.966 29.274 35.255 1.00 80.06 886 GLY A N 1
ATOM 6986 C CA . GLY A 1 886 ? -21.248 28.571 35.063 1.00 80.06 886 GLY A CA 1
ATOM 6987 C C . GLY A 1 886 ? -22.334 29.383 34.339 1.00 80.06 886 GLY A C 1
ATOM 6988 O O . GLY A 1 886 ? -23.446 29.516 34.844 1.00 80.06 886 GLY A O 1
ATOM 6989 N N . TYR A 1 887 ? -22.028 29.966 33.177 1.00 78.62 887 TYR A N 1
ATOM 6990 C CA . TYR A 1 887 ? -22.973 30.743 32.356 1.00 78.62 887 TYR A CA 1
ATOM 6991 C C . TYR A 1 887 ? -22.861 30.389 30.866 1.00 78.62 887 TYR A C 1
ATOM 6993 O O . TYR A 1 887 ? -21.905 29.754 30.444 1.00 78.62 887 TYR A O 1
ATOM 7001 N N . ASP A 1 888 ? -23.845 30.783 30.048 1.00 71.25 888 ASP A N 1
ATOM 7002 C CA . ASP A 1 888 ? -23.880 30.511 28.595 1.00 71.25 888 ASP A CA 1
ATOM 7003 C C . ASP A 1 888 ? -23.735 29.017 28.217 1.00 71.25 888 ASP A C 1
ATOM 7005 O O . ASP A 1 888 ? -23.094 28.655 27.229 1.00 71.25 888 ASP A O 1
ATOM 7009 N N . GLY A 1 889 ? -24.369 28.133 28.997 1.00 71.81 889 GLY A N 1
ATOM 7010 C CA . GLY A 1 889 ? -24.468 26.696 28.702 1.00 71.81 889 GLY A CA 1
ATOM 7011 C C . GLY A 1 889 ? -23.359 25.823 29.300 1.00 71.81 889 GLY A C 1
ATOM 7012 O O . GLY A 1 889 ? -23.377 24.606 29.110 1.00 71.81 889 GLY A O 1
ATOM 7013 N N . SER A 1 890 ? -22.407 26.395 30.039 1.00 84.38 890 SER A N 1
ATOM 7014 C CA . SER A 1 890 ? -21.473 25.626 30.869 1.00 84.38 890 SER A CA 1
ATOM 7015 C C . SER A 1 890 ? -22.052 25.304 32.249 1.00 84.38 890 SER A C 1
ATOM 7017 O O . SER A 1 890 ? -22.922 26.006 32.763 1.00 84.38 890 SER A O 1
ATOM 7019 N N . TRP A 1 891 ? -21.567 24.223 32.858 1.00 87.00 891 TRP A N 1
ATOM 7020 C CA . TRP A 1 891 ? -22.015 23.761 34.174 1.00 87.00 891 TRP A CA 1
ATOM 7021 C C . TRP A 1 891 ? -20.950 22.892 34.852 1.00 87.00 891 TRP A C 1
ATOM 7023 O O . TRP A 1 891 ? -20.033 22.389 34.198 1.00 87.00 891 TRP A O 1
ATOM 7033 N N . VAL A 1 892 ? -21.066 22.708 36.169 1.00 87.69 892 VAL A N 1
ATOM 7034 C CA . VAL A 1 892 ? -20.168 21.856 36.964 1.00 87.69 892 VAL A CA 1
ATOM 7035 C C . VAL A 1 892 ? -20.896 20.585 37.397 1.00 87.69 892 VAL A C 1
ATOM 7037 O O . VAL A 1 892 ? -21.984 20.635 37.967 1.00 87.69 892 VAL A O 1
ATOM 7040 N N . GLU A 1 893 ? -20.283 19.438 37.127 1.00 86.31 893 GLU A N 1
ATOM 7041 C CA . GLU A 1 893 ? -20.693 18.126 37.614 1.00 86.31 893 GLU A CA 1
ATOM 7042 C C . GLU A 1 893 ? -19.918 17.781 38.885 1.00 86.31 893 GLU A C 1
ATOM 7044 O O . GLU A 1 893 ? -18.693 17.647 38.848 1.00 86.31 893 GLU A O 1
ATOM 7049 N N . ASN A 1 894 ? -20.625 17.592 39.998 1.00 86.62 894 ASN A N 1
ATOM 7050 C CA . ASN A 1 894 ? -20.022 17.191 41.263 1.00 86.62 894 ASN A CA 1
ATOM 7051 C C . ASN A 1 894 ? -20.112 15.670 41.461 1.00 86.62 894 ASN A C 1
ATOM 7053 O O . ASN A 1 894 ? -21.206 15.108 41.524 1.00 86.62 894 ASN A O 1
ATOM 7057 N N . LYS A 1 895 ? -18.955 15.001 41.560 1.00 82.31 895 LYS A N 1
ATOM 7058 C CA . LYS A 1 895 ? -18.838 13.540 41.728 1.00 82.31 895 LYS A CA 1
ATOM 7059 C C . LYS A 1 895 ? -18.436 13.132 43.155 1.00 82.31 895 LYS A C 1
ATOM 7061 O O . LYS A 1 895 ? -17.997 12.003 43.375 1.00 82.31 895 LYS A O 1
ATOM 7066 N N . GLY A 1 896 ? -18.548 14.048 44.117 1.00 79.44 896 GLY A N 1
ATOM 7067 C CA . GLY A 1 896 ? -18.152 13.865 45.514 1.00 79.44 896 GLY A CA 1
ATOM 7068 C C . GLY A 1 896 ? -16.683 14.208 45.759 1.00 79.44 896 GLY A C 1
ATOM 7069 O O . GLY A 1 896 ? -16.383 15.188 46.430 1.00 79.44 896 GLY A O 1
ATOM 7070 N N . THR A 1 897 ? -15.756 13.426 45.201 1.00 78.50 897 THR A N 1
ATOM 7071 C CA . THR A 1 897 ? -14.302 13.601 45.419 1.00 78.50 897 THR A CA 1
ATOM 7072 C C . THR A 1 897 ? -13.587 14.333 44.282 1.00 78.50 897 THR A C 1
ATOM 7074 O O . THR A 1 897 ? -12.401 14.635 44.390 1.00 78.50 897 THR A O 1
ATOM 7077 N N . SER A 1 898 ? -14.290 14.591 43.181 1.00 85.62 898 SER A N 1
ATOM 7078 C CA . SER A 1 898 ? -13.800 15.273 41.980 1.00 85.62 898 SER A CA 1
ATOM 7079 C C . SER A 1 898 ? -14.926 16.075 41.333 1.00 85.62 898 SER A C 1
ATOM 7081 O O . SER A 1 898 ? -16.102 15.742 41.506 1.00 85.62 898 SER A O 1
ATOM 7083 N N . LEU A 1 899 ? -14.569 17.087 40.544 1.00 89.38 899 LEU A N 1
ATOM 7084 C CA . LEU A 1 899 ? -15.518 17.893 39.771 1.00 89.38 899 LEU A CA 1
ATOM 7085 C C . LEU A 1 899 ? -15.231 17.775 38.278 1.00 89.38 899 LEU A C 1
ATOM 7087 O O . LEU A 1 899 ? -14.097 17.539 37.871 1.00 89.38 899 LEU A O 1
ATOM 7091 N N . THR A 1 900 ? -16.235 17.970 37.433 1.00 87.75 900 THR A N 1
ATOM 7092 C CA . THR A 1 900 ? -16.037 18.112 35.986 1.00 87.75 900 THR A CA 1
ATOM 7093 C C . THR A 1 900 ? -16.743 19.364 35.498 1.00 87.75 900 THR A C 1
ATOM 7095 O O . THR A 1 900 ? -17.959 19.476 35.587 1.00 87.75 900 THR A O 1
ATOM 7098 N N . PHE A 1 901 ? -15.977 20.320 34.984 1.00 88.81 901 PHE A N 1
ATOM 7099 C CA . PHE A 1 901 ? -16.510 21.534 34.384 1.00 88.81 901 PHE A CA 1
ATOM 7100 C C . PHE A 1 901 ? -16.769 21.308 32.894 1.00 88.81 901 PHE A C 1
ATOM 7102 O O . PHE A 1 901 ? -15.827 21.112 32.127 1.00 88.81 901 PHE A O 1
ATOM 7109 N N . HIS A 1 902 ? -18.031 21.348 32.477 1.00 85.12 902 HIS A N 1
ATOM 7110 C CA . HIS A 1 902 ? -18.466 21.151 31.094 1.00 85.12 902 HIS A CA 1
ATOM 7111 C C . HIS A 1 902 ? -18.685 22.504 30.411 1.00 85.12 902 HIS A C 1
ATOM 7113 O O . HIS A 1 902 ? -19.376 23.358 30.954 1.00 85.12 902 HIS A O 1
ATOM 7119 N N . TYR A 1 903 ? -18.146 22.697 29.202 1.00 82.50 903 TYR A N 1
ATOM 7120 C CA . TYR A 1 903 ? -18.294 23.944 28.421 1.00 82.50 903 TYR A CA 1
ATOM 7121 C C . TYR A 1 903 ? -18.750 23.691 26.973 1.00 82.50 903 TYR A C 1
ATOM 7123 O O . TYR A 1 903 ? -18.534 24.499 26.067 1.00 82.50 903 TYR A O 1
ATOM 7131 N N . ARG A 1 904 ? -19.388 22.537 26.747 1.00 72.75 904 ARG A N 1
ATOM 7132 C CA . ARG A 1 904 ? -19.805 22.048 25.429 1.00 72.75 904 ARG A CA 1
ATOM 7133 C C . ARG A 1 904 ? -20.842 22.936 24.747 1.00 72.75 904 ARG A C 1
ATOM 7135 O O . ARG A 1 904 ? -20.717 23.144 23.546 1.00 72.75 904 ARG A O 1
ATOM 7142 N N . ASP A 1 905 ? -21.811 23.487 25.466 1.00 68.06 905 ASP A N 1
ATOM 7143 C CA . ASP A 1 905 ? -22.920 24.229 24.843 1.00 68.06 905 ASP A CA 1
ATOM 7144 C C . ASP A 1 905 ? -22.622 25.725 24.616 1.00 68.06 905 ASP A C 1
ATOM 7146 O O . ASP A 1 905 ? -23.441 26.441 24.044 1.00 68.06 905 ASP A O 1
ATOM 7150 N N . GLY A 1 906 ? -21.413 26.184 24.966 1.00 65.50 906 GLY A N 1
ATOM 7151 C CA . GLY A 1 906 ? -20.948 27.544 24.678 1.00 65.50 906 GLY A CA 1
ATOM 7152 C C . GLY A 1 906 ? -20.599 27.772 23.197 1.00 65.50 906 GLY A C 1
ATOM 7153 O O . GLY A 1 906 ? -20.233 26.838 22.473 1.00 65.50 906 GLY A O 1
ATOM 7154 N N . THR A 1 907 ? -20.673 29.027 22.735 1.00 63.41 907 THR A N 1
ATOM 7155 C CA . THR A 1 907 ? -20.341 29.430 21.348 1.00 63.41 907 THR A CA 1
ATOM 7156 C C . THR A 1 907 ? -18.852 29.219 21.003 1.00 63.41 907 THR A C 1
ATOM 7158 O O . THR A 1 907 ? -18.005 29.092 21.883 1.00 63.41 907 THR A O 1
ATOM 7161 N N . LEU A 1 908 ? -18.481 29.170 19.714 1.00 58.66 908 LEU A N 1
ATOM 7162 C CA . LEU A 1 908 ? -17.090 28.915 19.278 1.00 58.66 908 LEU A CA 1
ATOM 7163 C C . LEU A 1 908 ? -16.070 29.944 19.805 1.00 58.66 908 LEU A C 1
ATOM 7165 O O . LEU A 1 908 ? -14.975 29.553 20.212 1.00 58.66 908 LEU A O 1
ATOM 7169 N N . ASP A 1 909 ? -16.428 31.231 19.837 1.00 57.19 909 ASP A N 1
ATOM 7170 C CA . ASP A 1 909 ? -15.588 32.285 20.429 1.00 57.19 909 ASP A CA 1
ATOM 7171 C C . ASP A 1 909 ? -15.546 32.202 21.962 1.00 57.19 909 ASP A C 1
ATOM 7173 O O . ASP A 1 909 ? -14.543 32.559 22.572 1.00 57.19 909 ASP A O 1
ATOM 7177 N N . PHE A 1 910 ? -16.591 31.651 22.583 1.00 64.06 910 PHE A N 1
ATOM 7178 C CA . PHE A 1 910 ? -16.687 31.431 24.026 1.00 64.06 910 PHE A CA 1
ATOM 7179 C C . PHE A 1 910 ? -15.850 30.233 24.504 1.00 64.06 910 PHE A C 1
ATOM 7181 O O . PHE A 1 910 ? -15.185 30.304 25.535 1.00 64.06 910 PHE A O 1
ATOM 7188 N N . ARG A 1 911 ? -15.794 29.140 23.728 1.00 68.88 911 ARG A N 1
ATOM 7189 C CA . ARG A 1 911 ? -14.955 27.961 24.036 1.00 68.88 911 ARG A CA 1
ATOM 7190 C C . ARG A 1 911 ? -13.457 28.298 24.042 1.00 68.88 911 ARG A C 1
ATOM 7192 O O . ARG A 1 911 ? -12.690 27.696 24.797 1.00 68.88 911 ARG A O 1
ATOM 7199 N N . LYS A 1 912 ? -13.025 29.279 23.237 1.00 62.34 912 LYS A N 1
ATOM 7200 C CA . LYS A 1 912 ? -11.634 29.759 23.184 1.00 62.34 912 LYS A CA 1
ATOM 7201 C C . LYS A 1 912 ? -11.282 30.547 24.454 1.00 62.34 912 LYS A C 1
ATOM 7203 O O . LYS A 1 912 ? -11.504 31.746 24.550 1.00 62.34 912 LYS A O 1
ATOM 7208 N N . GLY A 1 913 ? -10.684 29.863 25.431 1.00 72.31 913 GLY A N 1
ATOM 7209 C CA . GLY A 1 913 ? -10.108 30.468 26.643 1.00 72.31 913 GLY A CA 1
ATOM 7210 C C . GLY A 1 913 ? -10.737 30.006 27.960 1.00 72.31 913 GLY A C 1
ATOM 7211 O O . GLY A 1 913 ? -10.100 30.140 29.002 1.00 72.31 913 GLY A O 1
ATOM 7212 N N . PHE A 1 914 ? -11.930 29.405 27.935 1.00 79.00 914 PHE A N 1
ATOM 7213 C CA . PHE A 1 914 ? -12.576 28.855 29.135 1.00 79.00 914 PHE A CA 1
ATOM 7214 C C . PHE A 1 914 ? -11.853 27.640 29.700 1.00 79.00 914 PHE A C 1
ATOM 7216 O O . PHE A 1 914 ? -11.681 27.552 30.909 1.00 79.00 914 PHE A O 1
ATOM 7223 N N . GLU A 1 915 ? -11.369 26.745 28.839 1.00 83.06 915 GLU A N 1
ATOM 7224 C CA . GLU A 1 915 ? -10.580 25.595 29.283 1.00 83.06 915 GLU A CA 1
ATOM 7225 C C . GLU A 1 915 ? -9.344 26.045 30.078 1.00 83.06 915 GLU A C 1
ATOM 7227 O O . GLU A 1 915 ? -9.085 25.540 31.165 1.00 83.06 915 GLU A O 1
ATOM 7232 N N . ALA A 1 916 ? -8.617 27.048 29.571 1.00 84.75 916 ALA A N 1
ATOM 7233 C CA . ALA A 1 916 ? -7.451 27.604 30.251 1.00 84.75 916 ALA A CA 1
ATOM 7234 C C . ALA A 1 916 ? -7.827 28.244 31.597 1.00 84.75 916 ALA A C 1
ATOM 7236 O O . ALA A 1 916 ? -7.147 28.011 32.591 1.00 84.75 916 ALA A O 1
ATOM 7237 N N . LYS A 1 917 ? -8.933 29.000 31.654 1.00 87.88 917 LYS A N 1
ATOM 7238 C CA . LYS A 1 917 ? -9.438 29.590 32.907 1.00 87.88 917 LYS A CA 1
ATOM 7239 C C . LYS A 1 917 ? -9.842 28.524 33.926 1.00 87.88 917 LYS A C 1
ATOM 7241 O O . LYS A 1 917 ? -9.481 28.643 35.091 1.00 87.88 917 LYS A O 1
ATOM 7246 N N . ALA A 1 918 ? -10.563 27.490 33.494 1.00 88.69 918 ALA A N 1
ATOM 7247 C CA . ALA A 1 918 ? -10.979 26.386 34.352 1.00 88.69 918 ALA A CA 1
ATOM 7248 C C . ALA A 1 918 ? -9.763 25.644 34.915 1.00 88.69 918 ALA A C 1
ATOM 7250 O O . ALA A 1 918 ? -9.699 25.427 36.119 1.00 88.69 918 ALA A O 1
ATOM 7251 N N . LYS A 1 919 ? -8.766 25.332 34.074 1.00 91.00 919 LYS A N 1
ATOM 7252 C CA . LYS A 1 919 ? -7.509 24.706 34.513 1.00 91.00 919 LYS A CA 1
ATOM 7253 C C . LYS A 1 919 ? -6.804 25.521 35.594 1.00 91.00 919 LYS A C 1
ATOM 7255 O O . LYS A 1 919 ? -6.451 24.953 36.618 1.00 91.00 919 LYS A O 1
ATOM 7260 N N . VAL A 1 920 ? -6.685 26.838 35.404 1.00 91.44 920 VAL A N 1
ATOM 7261 C CA . VAL A 1 920 ? -6.081 27.736 36.402 1.00 91.44 920 VAL A CA 1
ATOM 7262 C C . VAL A 1 920 ? -6.844 27.688 37.727 1.00 91.44 920 VAL A C 1
ATOM 7264 O O . VAL A 1 920 ? -6.229 27.443 38.756 1.00 91.44 920 VAL A O 1
ATOM 7267 N N . LEU A 1 921 ? -8.175 27.841 37.715 1.00 91.81 921 LEU A N 1
ATOM 7268 C CA . LEU A 1 921 ? -8.981 27.806 38.947 1.00 91.81 921 LEU A CA 1
ATOM 7269 C C . LEU A 1 921 ? -8.887 26.454 39.675 1.00 91.81 921 LEU A C 1
ATOM 7271 O O . LEU A 1 921 ? -8.816 26.411 40.901 1.00 91.81 921 LEU A O 1
ATOM 7275 N N . ILE A 1 922 ? -8.872 25.352 38.921 1.00 91.69 922 ILE A N 1
ATOM 7276 C CA . ILE A 1 922 ? -8.739 23.989 39.450 1.00 91.69 922 ILE A CA 1
ATOM 7277 C C . ILE A 1 922 ? -7.365 23.792 40.109 1.00 91.69 922 ILE A C 1
ATOM 7279 O O . ILE A 1 922 ? -7.279 23.267 41.220 1.00 91.69 922 ILE A O 1
ATOM 7283 N N . GLU A 1 923 ? -6.297 24.230 39.443 1.00 91.00 923 GLU A N 1
ATOM 7284 C CA . GLU A 1 923 ? -4.921 24.107 39.935 1.00 91.00 923 GLU A CA 1
ATOM 7285 C C . GLU A 1 923 ? -4.657 25.012 41.146 1.00 91.00 923 GLU A C 1
ATOM 7287 O O . GLU A 1 923 ? -4.033 24.572 42.112 1.00 91.00 923 GLU A O 1
ATOM 7292 N N . GLU A 1 924 ? -5.191 26.239 41.151 1.00 89.88 924 GLU A N 1
ATOM 7293 C CA . GLU A 1 924 ? -5.135 27.162 42.296 1.00 89.88 924 GLU A CA 1
ATOM 7294 C C . GLU A 1 924 ? -5.857 26.601 43.530 1.00 89.88 924 GLU A C 1
ATOM 7296 O O . GLU A 1 924 ? -5.398 26.795 44.656 1.00 89.88 924 GLU A O 1
ATOM 7301 N N . ALA A 1 925 ? -6.945 25.848 43.333 1.00 87.12 925 ALA A N 1
ATOM 7302 C CA . ALA A 1 925 ? -7.654 25.144 44.403 1.00 87.12 925 ALA A CA 1
ATOM 7303 C C . ALA A 1 925 ? -6.930 23.869 44.893 1.00 87.12 925 ALA A C 1
ATOM 7305 O O . ALA A 1 925 ? -7.397 23.201 45.820 1.00 87.12 925 ALA A O 1
ATOM 7306 N N . GLY A 1 926 ? -5.777 23.528 44.304 1.00 87.00 926 GLY A N 1
ATOM 7307 C CA . GLY A 1 926 ? -4.950 22.387 44.701 1.00 87.00 926 GLY A CA 1
ATOM 7308 C C . GLY A 1 926 ? -5.394 21.044 44.117 1.00 87.00 926 GLY A C 1
ATOM 7309 O O . GLY A 1 926 ? -5.053 19.999 44.675 1.00 87.00 926 GLY A O 1
ATOM 7310 N N . PHE A 1 927 ? -6.145 21.055 43.014 1.00 88.75 927 PHE A N 1
ATOM 7311 C CA . PHE A 1 927 ? -6.536 19.859 42.268 1.00 88.75 927 PHE A CA 1
ATOM 7312 C C . PHE A 1 927 ? -5.685 19.705 41.005 1.00 88.75 927 PHE A C 1
ATOM 7314 O O . PHE A 1 927 ? -5.192 20.673 40.429 1.00 88.75 927 PHE A O 1
ATOM 7321 N N . LYS A 1 928 ? -5.532 18.467 40.532 1.00 88.06 928 LYS A N 1
ATOM 7322 C CA . LYS A 1 928 ? -4.977 18.192 39.207 1.00 88.06 928 LYS A CA 1
ATOM 7323 C C . LYS A 1 928 ? -6.052 18.490 38.166 1.00 88.06 928 LYS A C 1
ATOM 7325 O O . LYS A 1 928 ? -7.130 17.896 38.223 1.00 88.06 928 LYS A O 1
ATOM 7330 N N . SER A 1 929 ? -5.752 19.373 37.218 1.00 88.38 929 SER A N 1
ATOM 7331 C CA . SER A 1 929 ? -6.614 19.601 36.063 1.00 88.38 929 SER A CA 1
ATOM 7332 C C . SER A 1 929 ? -6.318 18.569 34.968 1.00 88.38 929 SER A C 1
ATOM 7334 O O . SER A 1 929 ? -5.165 18.331 34.603 1.00 88.38 929 SER A O 1
ATOM 7336 N N . GLU A 1 930 ? -7.354 17.923 34.437 1.00 81.94 930 GLU A N 1
ATOM 7337 C CA . GLU A 1 930 ? -7.243 17.024 33.288 1.00 81.94 930 GLU A CA 1
ATOM 7338 C C . GLU A 1 930 ? -8.201 17.444 32.177 1.00 81.94 930 GLU A C 1
ATOM 7340 O O . GLU A 1 930 ? -9.344 17.837 32.409 1.00 81.94 930 GLU A O 1
ATOM 7345 N N . HIS A 1 931 ? -7.706 17.397 30.941 1.00 78.75 931 HIS A N 1
ATOM 7346 C CA . HIS A 1 931 ? -8.523 17.697 29.774 1.00 78.75 931 HIS A CA 1
ATOM 7347 C C . HIS A 1 931 ? -9.497 16.546 29.510 1.00 78.75 931 HIS A C 1
ATOM 7349 O O . HIS A 1 931 ? -9.078 15.395 29.403 1.00 78.75 931 HIS A O 1
ATOM 7355 N N . ALA A 1 932 ? -10.773 16.879 29.337 1.00 71.31 932 ALA A N 1
ATOM 7356 C CA . ALA A 1 932 ? -11.821 15.964 28.908 1.00 71.31 932 ALA A CA 1
ATOM 7357 C C . ALA A 1 932 ? -12.545 16.543 27.678 1.00 71.31 932 ALA A C 1
ATOM 7359 O O . ALA A 1 932 ? -12.401 17.720 27.343 1.00 71.31 932 ALA A O 1
ATOM 7360 N N . HIS A 1 933 ? -13.326 15.727 26.965 1.00 66.31 933 HIS A N 1
ATOM 7361 C CA . HIS A 1 933 ? -13.954 16.155 25.711 1.00 66.31 933 HIS A CA 1
ATOM 7362 C C . HIS A 1 933 ? -14.949 17.315 25.920 1.00 66.31 933 HIS A C 1
ATOM 7364 O O . HIS A 1 933 ? -16.095 17.096 26.318 1.00 66.31 933 HIS A O 1
ATOM 7370 N N . LEU A 1 934 ? -14.522 18.547 25.609 1.00 74.19 934 LEU A N 1
ATOM 7371 C CA . LEU A 1 934 ? -15.248 19.796 25.903 1.00 74.19 934 LEU A CA 1
ATOM 7372 C C . LEU A 1 934 ? -15.572 19.971 27.400 1.00 74.19 934 LEU A C 1
ATOM 7374 O O . LEU A 1 934 ? -16.620 20.512 27.766 1.00 74.19 934 LEU A O 1
ATOM 7378 N N . ALA A 1 935 ? -14.661 19.494 28.249 1.00 81.31 935 ALA A N 1
ATOM 7379 C CA . ALA A 1 935 ? -14.729 19.607 29.697 1.00 81.31 935 ALA A CA 1
ATOM 7380 C C . ALA A 1 935 ? -13.321 19.674 30.330 1.00 81.31 935 ALA A C 1
ATOM 7382 O O . ALA A 1 935 ? -12.317 19.379 29.679 1.00 81.31 935 ALA A O 1
ATOM 7383 N N . VAL A 1 936 ? -13.231 20.086 31.595 1.00 86.31 936 VAL A N 1
ATOM 7384 C CA . VAL A 1 936 ? -12.015 19.972 32.420 1.00 86.31 936 VAL A CA 1
ATOM 7385 C C . VAL A 1 936 ? -12.374 19.246 33.709 1.00 86.31 936 VAL A C 1
ATOM 7387 O O . VAL A 1 936 ? -13.283 19.666 34.422 1.00 86.31 936 VAL A O 1
ATOM 7390 N N . GLU A 1 937 ? -11.681 18.151 34.004 1.00 88.00 937 GLU A N 1
ATOM 7391 C CA . GLU A 1 937 ? -11.868 17.384 35.235 1.00 88.00 937 GLU A CA 1
ATOM 7392 C C . GLU A 1 937 ? -10.889 17.864 36.317 1.00 88.00 937 GLU A C 1
ATOM 7394 O O . GLU A 1 937 ? -9.695 18.022 36.064 1.00 88.00 937 GLU A O 1
ATOM 7399 N N . ALA A 1 938 ? -11.404 18.108 37.520 1.00 89.12 938 ALA A N 1
ATOM 7400 C CA . ALA A 1 938 ? -10.655 18.450 38.721 1.00 89.12 938 ALA A CA 1
ATOM 7401 C C . ALA A 1 938 ? -10.510 17.203 39.595 1.00 89.12 938 ALA A C 1
ATOM 7403 O O . ALA A 1 938 ? -11.481 16.754 40.211 1.00 89.12 938 ALA A O 1
ATOM 7404 N N . LYS A 1 939 ? -9.300 16.643 39.650 1.00 86.88 939 LYS A N 1
ATOM 7405 C CA . LYS A 1 939 ? -8.996 15.425 40.412 1.00 86.88 939 LYS A CA 1
ATOM 7406 C C . LYS A 1 939 ? -8.171 15.721 41.661 1.00 86.88 939 LYS A C 1
ATOM 7408 O O . LYS A 1 939 ? -7.285 16.577 41.615 1.00 86.88 939 LYS A O 1
ATOM 7413 N N . PRO A 1 940 ? -8.394 15.000 42.769 1.00 85.75 940 PRO A N 1
ATOM 7414 C CA . PRO A 1 940 ? -7.512 15.091 43.922 1.00 85.75 940 PRO A CA 1
ATOM 7415 C C . PRO A 1 940 ? -6.108 14.595 43.544 1.00 85.75 940 PRO A C 1
ATOM 7417 O O . PRO A 1 940 ? -5.953 13.619 42.808 1.00 85.75 940 PRO A O 1
ATOM 7420 N N . ILE A 1 941 ? -5.070 15.272 44.040 1.00 84.81 941 ILE A N 1
ATOM 7421 C CA . ILE A 1 941 ? -3.673 14.894 43.792 1.00 84.81 941 ILE A CA 1
ATOM 7422 C C . ILE A 1 941 ? -3.302 13.759 44.751 1.00 84.81 941 ILE A C 1
ATOM 7424 O O . ILE A 1 941 ? -2.801 13.990 45.850 1.00 84.81 941 ILE A O 1
ATOM 7428 N N . VAL A 1 942 ? -3.574 12.523 44.340 1.00 85.62 942 VAL A N 1
ATOM 7429 C CA . VAL A 1 942 ? -3.264 11.307 45.104 1.00 85.62 942 VAL A CA 1
ATOM 7430 C C . VAL A 1 942 ? -2.502 10.300 44.236 1.00 85.62 942 VAL A C 1
ATOM 7432 O O . VAL A 1 942 ? -2.696 10.281 43.020 1.00 85.62 942 VAL A O 1
ATOM 7435 N N . PRO A 1 943 ? -1.638 9.447 44.819 1.00 87.81 943 PRO A N 1
ATOM 7436 C CA . PRO A 1 943 ? -0.905 8.415 44.083 1.00 87.81 943 PRO A CA 1
ATOM 7437 C C . PRO A 1 943 ? -1.800 7.193 43.790 1.00 87.81 943 PRO A C 1
ATOM 7439 O O . PRO A 1 943 ? -1.439 6.056 44.086 1.00 87.81 943 PRO A O 1
ATOM 7442 N N . TRP A 1 944 ? -2.997 7.429 43.251 1.00 90.69 944 TRP A N 1
ATOM 7443 C CA . TRP A 1 944 ? -3.986 6.404 42.932 1.00 90.69 944 TRP A CA 1
ATOM 7444 C C . TRP A 1 944 ? -4.635 6.684 41.578 1.00 90.69 944 TRP A C 1
ATOM 7446 O O . TRP A 1 944 ? -4.984 7.824 41.277 1.00 90.69 944 TRP A O 1
ATOM 7456 N N . ASN A 1 945 ? -4.792 5.644 40.761 1.00 92.19 945 ASN A N 1
ATOM 7457 C CA . ASN A 1 945 ? -5.372 5.721 39.422 1.00 92.19 945 ASN A CA 1
ATOM 7458 C C . ASN A 1 945 ? -6.053 4.396 39.034 1.00 92.19 945 ASN A C 1
ATOM 7460 O O . ASN A 1 945 ? -6.048 3.432 39.809 1.00 92.19 945 ASN A O 1
ATOM 7464 N N . LYS A 1 946 ? -6.596 4.328 37.809 1.00 94.44 946 LYS A N 1
ATOM 7465 C CA . LYS A 1 946 ? -7.245 3.118 37.279 1.00 94.44 946 LYS A CA 1
ATOM 7466 C C . LYS A 1 946 ? -6.319 1.896 37.294 1.00 94.44 946 LYS A C 1
ATOM 7468 O O . LYS A 1 946 ? -6.795 0.784 37.505 1.00 94.44 946 LYS A O 1
ATOM 7473 N N . GLY A 1 947 ? -5.008 2.085 37.126 1.00 95.12 947 GLY A N 1
ATOM 7474 C CA . GLY A 1 947 ? -4.024 1.004 37.217 1.00 95.12 947 GLY A CA 1
ATOM 7475 C C . GLY A 1 947 ? -3.851 0.458 38.631 1.00 95.12 947 GLY A C 1
ATOM 7476 O O . GLY A 1 947 ? -3.876 -0.760 38.812 1.00 95.12 947 GLY A O 1
ATOM 7477 N N . CYS A 1 948 ? -3.770 1.330 39.640 1.00 95.75 948 CYS A N 1
ATOM 7478 C CA . CYS A 1 948 ? -3.786 0.915 41.046 1.00 95.75 948 CYS A CA 1
ATOM 7479 C C . CYS A 1 948 ? -5.073 0.148 41.377 1.00 95.75 948 CYS A C 1
ATOM 7481 O O . CYS A 1 948 ? -5.016 -0.910 42.001 1.00 95.75 948 CYS A O 1
ATOM 7483 N N . ALA A 1 949 ? -6.223 0.642 40.908 1.00 96.88 949 ALA A N 1
ATOM 7484 C CA . ALA A 1 949 ? -7.512 -0.006 41.119 1.00 96.88 949 ALA A CA 1
ATOM 7485 C C . ALA A 1 949 ? -7.591 -1.388 40.454 1.00 96.88 949 ALA A C 1
ATOM 7487 O O . ALA A 1 949 ? -8.024 -2.346 41.091 1.00 96.88 949 ALA A O 1
ATOM 7488 N N . ALA A 1 950 ? -7.125 -1.513 39.206 1.00 97.31 950 ALA A N 1
ATOM 7489 C CA . ALA A 1 950 ? -7.064 -2.785 38.492 1.00 97.31 950 ALA A CA 1
ATOM 7490 C C . ALA A 1 950 ? -6.238 -3.823 39.267 1.00 97.31 950 ALA A C 1
ATOM 7492 O O . ALA A 1 950 ? -6.730 -4.914 39.542 1.00 97.31 950 ALA A O 1
ATOM 7493 N N . VAL A 1 951 ? -5.016 -3.470 39.682 1.00 96.69 951 VAL A N 1
ATOM 7494 C CA . VAL A 1 951 ? -4.146 -4.373 40.453 1.00 96.69 951 VAL A CA 1
ATOM 7495 C C . VAL A 1 951 ? -4.766 -4.720 41.807 1.00 96.69 951 VAL A C 1
ATOM 7497 O O . VAL A 1 951 ? -4.799 -5.893 42.169 1.00 96.69 951 VAL A O 1
ATOM 7500 N N . TYR A 1 952 ? -5.328 -3.739 42.518 1.00 97.00 952 TYR A N 1
ATOM 7501 C CA . TYR A 1 952 ? -5.984 -3.970 43.806 1.00 97.00 952 TYR A CA 1
ATOM 7502 C C . TYR A 1 952 ? -7.151 -4.958 43.696 1.00 97.00 952 TYR A C 1
ATOM 7504 O O . TYR A 1 952 ? -7.271 -5.859 44.524 1.00 97.00 952 TYR A O 1
ATOM 7512 N N . ILE A 1 953 ? -7.997 -4.828 42.666 1.00 97.38 953 ILE A N 1
ATOM 7513 C CA . ILE A 1 953 ? -9.101 -5.765 42.409 1.00 97.38 953 ILE A CA 1
ATOM 7514 C C . ILE A 1 953 ? -8.552 -7.180 42.195 1.00 97.38 953 ILE A C 1
ATOM 7516 O O . ILE A 1 953 ? -9.033 -8.124 42.820 1.00 97.38 953 ILE A O 1
ATOM 7520 N N . LEU A 1 954 ? -7.524 -7.330 41.358 1.00 96.88 954 LEU A N 1
ATOM 7521 C CA . LEU A 1 954 ? -6.923 -8.633 41.059 1.00 96.88 954 LEU A CA 1
ATOM 7522 C C . LEU A 1 954 ? -6.313 -9.280 42.314 1.00 96.88 954 LEU A C 1
ATOM 7524 O O . LEU A 1 954 ? -6.567 -10.453 42.587 1.00 96.88 954 LEU A O 1
ATOM 7528 N N . GLU A 1 955 ? -5.571 -8.515 43.117 1.00 96.06 955 GLU A N 1
ATOM 7529 C CA . GLU A 1 955 ? -4.962 -8.996 44.362 1.00 96.06 955 GLU A CA 1
ATOM 7530 C C . GLU A 1 955 ? -5.997 -9.342 45.432 1.00 96.06 955 GLU A C 1
ATOM 7532 O O . GLU A 1 955 ? -5.855 -10.350 46.128 1.00 96.06 955 GLU A O 1
ATOM 7537 N N . LYS A 1 956 ? -7.053 -8.534 45.562 1.00 95.62 956 LYS A N 1
ATOM 7538 C CA . LYS A 1 956 ? -8.119 -8.762 46.540 1.00 95.62 956 LYS A CA 1
ATOM 7539 C C . LYS A 1 956 ? -8.862 -10.070 46.273 1.00 95.62 956 LYS A C 1
ATOM 7541 O O . LYS A 1 956 ? -9.208 -10.760 47.230 1.00 95.62 956 LYS A O 1
ATOM 7546 N N . ILE A 1 957 ? -9.098 -10.398 45.002 1.00 94.88 957 ILE A N 1
ATOM 7547 C CA . ILE A 1 957 ? -9.878 -11.575 44.601 1.00 94.88 957 ILE A CA 1
ATOM 7548 C C . ILE A 1 957 ? -9.009 -12.834 44.489 1.00 94.88 957 ILE A C 1
ATOM 7550 O O . ILE A 1 957 ? -9.409 -13.894 44.966 1.00 94.88 957 ILE A O 1
ATOM 7554 N N . TYR A 1 958 ? -7.806 -12.739 43.913 1.00 94.94 958 TYR A N 1
ATOM 7555 C CA . TYR A 1 958 ? -6.982 -13.911 43.568 1.00 94.94 958 TYR A CA 1
ATOM 7556 C C . TYR A 1 958 ? -5.674 -14.038 44.379 1.00 94.94 958 TYR A C 1
ATOM 7558 O O . TYR A 1 958 ? -4.929 -15.024 44.241 1.00 94.94 958 TYR A O 1
ATOM 7566 N N . GLY A 1 959 ? -5.407 -13.077 45.269 1.00 94.25 959 GLY A N 1
ATOM 7567 C CA . GLY A 1 959 ? -4.166 -12.957 46.032 1.00 94.25 959 GLY A CA 1
ATOM 7568 C C . GLY A 1 959 ? -3.022 -12.362 45.206 1.00 94.25 959 GLY A C 1
ATOM 7569 O O . GLY A 1 959 ? -3.143 -12.146 44.006 1.00 94.25 959 GLY A O 1
ATOM 7570 N N . THR A 1 960 ? -1.870 -12.139 45.836 1.00 91.94 960 THR A N 1
ATOM 7571 C CA . THR A 1 960 ? -0.693 -11.511 45.199 1.00 91.94 960 THR A CA 1
ATOM 7572 C C . THR A 1 960 ? -0.066 -12.335 44.065 1.00 91.94 960 THR A C 1
ATOM 7574 O O . THR A 1 960 ? 0.664 -11.795 43.243 1.00 91.94 960 THR A O 1
ATOM 7577 N N . ASP A 1 961 ? -0.375 -13.632 43.977 1.00 90.94 961 ASP A N 1
ATOM 7578 C CA . ASP A 1 961 ? 0.078 -14.547 42.915 1.00 90.94 961 ASP A CA 1
ATOM 7579 C C . ASP A 1 961 ? -0.951 -14.693 41.770 1.00 90.94 961 ASP A C 1
ATOM 7581 O O . ASP A 1 961 ? -1.034 -15.720 41.095 1.00 90.94 961 ASP A O 1
ATOM 7585 N N . TRP A 1 962 ? -1.801 -13.685 41.556 1.00 93.56 962 TRP A N 1
ATOM 7586 C CA . TRP A 1 962 ? -2.868 -13.739 40.552 1.00 93.56 962 TRP A CA 1
ATOM 7587 C C . TRP A 1 962 ? -2.342 -13.979 39.125 1.00 93.56 962 TRP A C 1
ATOM 7589 O O . TRP A 1 962 ? -2.956 -14.727 38.370 1.00 93.56 962 TRP A O 1
ATOM 7599 N N . ILE A 1 963 ? -1.164 -13.455 38.766 1.00 90.25 963 ILE A N 1
ATOM 7600 C CA . ILE A 1 963 ? -0.561 -13.551 37.415 1.00 90.25 963 ILE A CA 1
ATOM 7601 C C . ILE A 1 963 ? -0.445 -15.008 36.913 1.00 90.25 963 ILE A C 1
ATOM 7603 O O . ILE A 1 963 ? -0.507 -15.290 35.708 1.00 90.25 963 ILE A O 1
ATOM 7607 N N . ASN A 1 964 ? -0.282 -15.963 37.830 1.00 87.62 964 ASN A N 1
ATOM 7608 C CA . ASN A 1 964 ? -0.153 -17.379 37.495 1.00 87.62 964 ASN A CA 1
ATOM 7609 C C . ASN A 1 964 ? -1.498 -18.120 37.421 1.00 87.62 964 ASN A C 1
ATOM 7611 O O . ASN A 1 964 ? -1.557 -19.202 36.839 1.00 87.62 964 ASN A O 1
ATOM 7615 N N . LYS A 1 965 ? -2.574 -17.530 37.949 1.00 89.25 965 LYS A N 1
ATOM 7616 C CA . LYS A 1 965 ? -3.876 -18.184 38.157 1.00 89.25 965 LYS A CA 1
ATOM 7617 C C . LYS A 1 965 ? -4.950 -17.770 37.156 1.00 89.25 965 LYS A C 1
ATOM 7619 O O . LYS A 1 965 ? -5.884 -18.532 36.926 1.00 89.25 965 LYS A O 1
ATOM 7624 N N . ILE A 1 966 ? -4.830 -16.579 36.573 1.00 94.50 966 ILE A N 1
ATOM 7625 C CA . ILE A 1 966 ? -5.884 -15.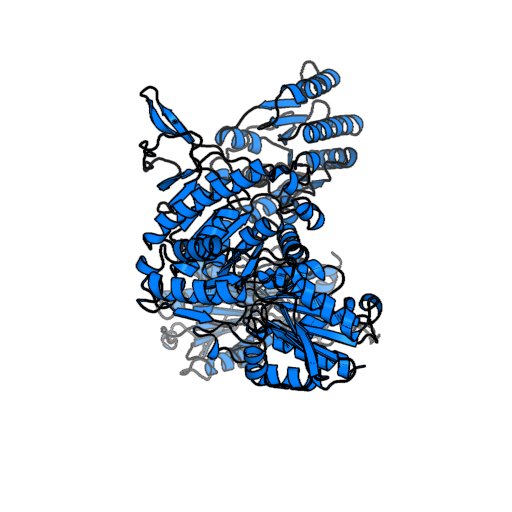977 35.750 1.00 94.50 966 ILE A CA 1
ATOM 7626 C C . ILE A 1 966 ? -5.355 -15.415 34.431 1.00 94.50 966 ILE A C 1
ATOM 7628 O O . ILE A 1 966 ? -4.156 -15.206 34.254 1.00 94.50 966 ILE A O 1
ATOM 7632 N N . ASN A 1 967 ? -6.284 -15.168 33.516 1.00 94.94 967 ASN A N 1
ATOM 7633 C CA . ASN A 1 967 ? -6.101 -14.457 32.262 1.00 94.94 967 ASN A CA 1
ATOM 7634 C C . ASN A 1 967 ? -6.828 -13.115 32.362 1.00 94.94 967 ASN A C 1
ATOM 7636 O O . ASN A 1 967 ? -8.046 -13.087 32.503 1.00 94.94 967 ASN A O 1
ATOM 7640 N N . VAL A 1 968 ? -6.103 -12.002 32.288 1.00 96.19 968 VAL A N 1
ATOM 7641 C CA . VAL A 1 968 ? -6.678 -10.655 32.415 1.00 96.19 968 VAL A CA 1
ATOM 7642 C C . VAL A 1 968 ? -6.851 -10.012 31.042 1.00 96.19 968 VAL A C 1
ATOM 7644 O O . VAL A 1 968 ? -5.903 -9.951 30.262 1.00 96.19 968 VAL A O 1
ATOM 7647 N N . ILE A 1 969 ? -8.042 -9.483 30.771 1.00 96.75 969 ILE A N 1
ATOM 7648 C CA . ILE A 1 969 ? -8.325 -8.636 29.611 1.00 96.75 969 ILE A CA 1
ATOM 7649 C C . ILE A 1 969 ? -8.757 -7.265 30.126 1.00 96.75 969 ILE A C 1
ATOM 7651 O O . ILE A 1 969 ? -9.736 -7.160 30.863 1.00 96.75 969 ILE A O 1
ATOM 7655 N N . TYR A 1 970 ? -8.034 -6.222 29.722 1.00 97.56 970 TYR A N 1
ATOM 7656 C CA . TYR A 1 970 ? -8.360 -4.836 30.042 1.00 97.56 970 TYR A CA 1
ATOM 7657 C C . TYR A 1 970 ? -8.722 -4.057 28.776 1.00 97.56 970 TYR A C 1
ATOM 7659 O O . TYR A 1 970 ? -7.966 -4.077 27.799 1.00 97.56 970 TYR A O 1
ATOM 7667 N N . ILE A 1 971 ? -9.859 -3.358 28.794 1.00 97.62 971 ILE A N 1
ATOM 7668 C CA . ILE A 1 971 ? -10.347 -2.557 27.664 1.00 97.62 971 ILE A CA 1
ATOM 7669 C C . ILE A 1 971 ? -10.694 -1.151 28.150 1.00 97.62 971 ILE A C 1
ATOM 7671 O O . ILE A 1 971 ? -11.455 -1.007 29.106 1.00 97.62 971 ILE A O 1
ATOM 7675 N N . GLY A 1 972 ? -10.160 -0.141 27.463 1.00 95.56 972 GLY A N 1
ATOM 7676 C CA . GLY A 1 972 ? -10.413 1.272 27.742 1.00 95.56 972 GLY A CA 1
ATOM 7677 C C . GLY A 1 972 ? -10.300 2.142 26.490 1.00 95.56 972 GLY A C 1
ATOM 7678 O O . GLY A 1 972 ? -9.799 1.684 25.457 1.00 95.56 972 GLY A O 1
ATOM 7679 N N . ASP A 1 973 ? -10.744 3.391 26.558 1.00 92.38 973 ASP A N 1
ATOM 7680 C CA . ASP A 1 973 ? -10.848 4.314 25.425 1.00 92.38 973 ASP A CA 1
ATOM 7681 C C . ASP A 1 973 ? -10.141 5.662 25.647 1.00 92.38 973 ASP A C 1
ATOM 7683 O O . ASP A 1 973 ? -9.889 6.374 24.666 1.00 92.38 973 ASP A O 1
ATOM 7687 N N . ASP A 1 974 ? -9.768 6.008 26.886 1.00 88.75 974 ASP A N 1
ATOM 7688 C CA . ASP A 1 974 ? -9.322 7.352 27.269 1.00 88.75 974 ASP A CA 1
ATOM 7689 C C . ASP A 1 974 ? -7.929 7.394 27.927 1.00 88.75 974 ASP A C 1
ATOM 7691 O O . ASP A 1 974 ? -7.283 6.382 28.186 1.00 88.75 974 ASP A O 1
ATOM 7695 N N . VAL A 1 975 ? -7.378 8.593 28.131 1.00 86.69 975 VAL A N 1
ATOM 7696 C CA . VAL A 1 975 ? -6.012 8.760 28.672 1.00 86.69 975 VAL A CA 1
ATOM 7697 C C . VAL A 1 975 ? -5.854 8.149 30.072 1.00 86.69 975 VAL A C 1
ATOM 7699 O O . VAL A 1 975 ? -4.756 7.733 30.424 1.00 86.69 975 VAL A O 1
ATOM 7702 N N . THR A 1 976 ? -6.925 8.059 30.860 1.00 87.88 976 THR A N 1
ATOM 7703 C CA . THR A 1 976 ? -6.882 7.517 32.226 1.00 87.88 976 THR A CA 1
ATOM 7704 C C . THR A 1 976 ? -6.746 5.996 32.235 1.00 87.88 976 THR A C 1
ATOM 7706 O O . THR A 1 976 ? -6.157 5.430 33.155 1.00 87.88 976 THR A O 1
ATOM 7709 N N . ASP A 1 977 ? -7.217 5.331 31.182 1.00 94.31 977 ASP A N 1
ATOM 7710 C CA . ASP A 1 977 ? -7.055 3.889 30.987 1.00 94.31 977 ASP A CA 1
ATOM 7711 C C . ASP A 1 977 ? -5.601 3.484 30.704 1.00 94.31 977 ASP A C 1
ATOM 7713 O O . ASP A 1 977 ? -5.199 2.346 30.957 1.00 94.31 977 ASP A O 1
ATOM 7717 N N . GLU A 1 978 ? -4.775 4.422 30.229 1.00 94.50 978 GLU A N 1
ATOM 7718 C CA . GLU A 1 978 ? -3.356 4.177 29.957 1.00 94.50 978 GLU A CA 1
ATOM 7719 C C . GLU A 1 978 ? -2.572 3.816 31.218 1.00 94.50 978 GLU A C 1
ATOM 7721 O O . GLU A 1 978 ? -1.621 3.039 31.139 1.00 94.50 978 GLU A O 1
ATOM 7726 N N . ASP A 1 979 ? -2.993 4.312 32.385 1.00 93.88 979 ASP A N 1
ATOM 7727 C CA . ASP A 1 979 ? -2.403 3.931 33.668 1.00 93.88 979 ASP A CA 1
ATOM 7728 C C . ASP A 1 979 ? -2.590 2.430 33.940 1.00 93.88 979 ASP A C 1
ATOM 7730 O O . ASP A 1 979 ? -1.662 1.744 34.373 1.00 93.88 979 ASP A O 1
ATOM 7734 N N . ALA A 1 980 ? -3.776 1.892 33.644 1.00 95.69 980 ALA A N 1
ATOM 7735 C CA . ALA A 1 980 ? -4.050 0.467 33.784 1.00 95.69 980 ALA A CA 1
ATOM 7736 C C . ALA A 1 980 ? -3.339 -0.359 32.714 1.00 95.69 980 ALA A C 1
ATOM 7738 O O . ALA A 1 980 ? -2.724 -1.375 33.034 1.00 95.69 980 ALA A O 1
ATOM 7739 N N . MET A 1 981 ? -3.341 0.102 31.463 1.00 96.44 981 MET A N 1
ATOM 7740 C CA . MET A 1 981 ? -2.622 -0.566 30.376 1.00 96.44 981 MET A CA 1
ATOM 7741 C C . MET A 1 981 ? -1.113 -0.626 30.646 1.00 96.44 981 MET A C 1
ATOM 7743 O O . MET A 1 981 ? -0.480 -1.638 30.356 1.00 96.44 981 MET A O 1
ATOM 7747 N N . LEU A 1 982 ? -0.538 0.427 31.236 1.00 95.31 982 LEU A N 1
ATOM 7748 C CA . LEU A 1 982 ? 0.861 0.472 31.653 1.00 95.31 982 LEU A CA 1
ATOM 7749 C C . LEU A 1 982 ? 1.153 -0.533 32.771 1.00 95.31 982 LEU A C 1
ATOM 7751 O O . LEU A 1 982 ? 2.106 -1.302 32.651 1.00 95.31 982 LEU A O 1
ATOM 7755 N N . MET A 1 983 ? 0.344 -0.535 33.835 1.00 94.75 983 MET A N 1
ATOM 7756 C CA . MET A 1 983 ? 0.527 -1.428 34.987 1.00 94.75 983 MET A CA 1
ATOM 7757 C C . MET A 1 983 ? 0.353 -2.905 34.623 1.00 94.75 983 MET A C 1
ATOM 7759 O O . MET A 1 983 ? 1.020 -3.767 35.189 1.00 94.75 983 MET A O 1
ATOM 7763 N N . LEU A 1 984 ? -0.525 -3.197 33.664 1.00 94.38 984 LEU A N 1
ATOM 7764 C CA . LEU A 1 984 ? -0.839 -4.554 33.223 1.00 94.38 984 LEU A CA 1
ATOM 7765 C C . LEU A 1 984 ? -0.001 -5.021 32.019 1.00 94.38 984 LEU A C 1
ATOM 7767 O O . LEU A 1 984 ? -0.178 -6.139 31.527 1.00 94.38 984 LEU A O 1
ATOM 7771 N N . LYS A 1 985 ? 0.911 -4.185 31.517 1.00 91.62 985 LYS A N 1
ATOM 7772 C CA . LYS A 1 985 ? 1.675 -4.462 30.298 1.00 91.62 985 LYS A CA 1
ATOM 7773 C C . LYS A 1 985 ? 2.484 -5.758 30.410 1.00 91.62 985 LYS A C 1
ATOM 7775 O O . LYS A 1 985 ? 3.268 -5.933 31.339 1.00 91.62 985 LYS A O 1
ATOM 7780 N N . GLY A 1 986 ? 2.333 -6.649 29.427 1.00 87.56 986 GLY A N 1
ATOM 7781 C CA . GLY A 1 986 ? 3.035 -7.936 29.371 1.00 87.56 986 GLY A CA 1
ATOM 7782 C C . GLY A 1 986 ? 2.464 -9.035 30.278 1.00 87.56 986 GLY A C 1
ATOM 7783 O O . GLY A 1 986 ? 2.939 -10.166 30.207 1.00 87.56 986 GLY A O 1
ATOM 7784 N N . ILE A 1 987 ? 1.453 -8.729 31.100 1.00 90.62 987 ILE A N 1
ATOM 7785 C CA . ILE A 1 987 ? 0.774 -9.684 31.997 1.00 90.62 987 ILE A CA 1
ATOM 7786 C C . ILE A 1 987 ? -0.757 -9.678 31.853 1.00 90.62 987 ILE A C 1
ATOM 7788 O O . ILE A 1 987 ? -1.411 -10.562 32.403 1.00 90.62 987 ILE A O 1
ATOM 7792 N N . ALA A 1 988 ? -1.324 -8.746 31.077 1.00 92.31 988 ALA A N 1
ATOM 7793 C CA . ALA A 1 988 ? -2.715 -8.740 30.614 1.00 92.31 988 ALA A CA 1
ATOM 7794 C C . ALA A 1 988 ? -2.805 -8.474 29.103 1.00 92.31 988 ALA A C 1
ATOM 7796 O O . ALA A 1 988 ? -1.969 -7.759 28.547 1.00 92.31 988 ALA A O 1
ATOM 7797 N N . ALA A 1 989 ? -3.870 -8.955 28.461 1.00 93.88 989 ALA A N 1
ATOM 7798 C CA . ALA A 1 989 ? -4.258 -8.494 27.134 1.00 93.88 989 ALA A CA 1
ATOM 7799 C C . ALA A 1 989 ? -4.906 -7.106 27.261 1.00 93.88 989 ALA A C 1
ATOM 7801 O O . ALA A 1 989 ? -6.006 -6.969 27.796 1.00 93.88 989 ALA A O 1
ATOM 7802 N N . THR A 1 990 ? -4.227 -6.069 26.773 1.00 95.00 990 THR A N 1
ATOM 7803 C CA . THR A 1 990 ? -4.673 -4.671 26.896 1.00 95.00 990 THR A CA 1
ATOM 7804 C C . THR A 1 990 ? -5.115 -4.110 25.547 1.00 95.00 990 THR A C 1
ATOM 7806 O O . THR A 1 990 ? -4.421 -4.249 24.534 1.00 95.00 990 THR A O 1
ATOM 7809 N N . ILE A 1 991 ? -6.292 -3.484 25.516 1.00 95.31 991 ILE A N 1
ATOM 7810 C CA . ILE A 1 991 ? -6.933 -3.025 24.282 1.00 95.31 991 ILE A CA 1
ATOM 7811 C C . ILE A 1 991 ? -7.379 -1.573 24.428 1.00 95.31 991 ILE A C 1
ATOM 7813 O O . ILE A 1 991 ? -8.165 -1.247 25.315 1.00 95.31 991 ILE A O 1
ATOM 7817 N N . ARG A 1 992 ? -6.920 -0.722 23.505 1.00 95.38 992 ARG A N 1
ATOM 7818 C CA . ARG A 1 992 ? -7.322 0.680 23.393 1.00 95.38 992 ARG A CA 1
ATOM 7819 C C . ARG A 1 992 ? -8.385 0.872 22.318 1.00 95.38 992 ARG A C 1
ATOM 7821 O O . ARG A 1 992 ? -8.141 0.586 21.147 1.00 95.38 992 ARG A O 1
ATOM 7828 N N . ILE A 1 993 ? -9.536 1.420 22.679 1.00 93.62 993 ILE A N 1
ATOM 7829 C CA . ILE A 1 993 ? -10.541 1.882 21.721 1.00 93.62 993 ILE A CA 1
ATOM 7830 C C . ILE A 1 993 ? -10.186 3.308 21.311 1.00 93.62 993 ILE A C 1
ATOM 7832 O O . ILE A 1 993 ? -9.988 4.182 22.149 1.00 93.62 993 ILE A O 1
ATOM 7836 N N . THR A 1 994 ? -10.040 3.549 20.010 1.00 89.44 994 THR A N 1
ATOM 7837 C CA . THR A 1 994 ? -9.782 4.900 19.507 1.00 89.44 994 THR A CA 1
ATOM 7838 C C . THR A 1 994 ? -10.159 5.035 18.039 1.00 89.44 994 THR A C 1
ATOM 7840 O O . THR A 1 994 ? -9.809 4.207 17.195 1.00 89.44 994 THR A O 1
ATOM 7843 N N . SER A 1 995 ? -10.832 6.140 17.727 1.00 84.12 995 SER A N 1
ATOM 7844 C CA . SER A 1 995 ? -11.062 6.605 16.360 1.00 84.12 995 SER A CA 1
ATOM 7845 C C . SER A 1 995 ? -10.174 7.800 15.998 1.00 84.12 995 SER A C 1
ATOM 7847 O O . SER A 1 995 ? -10.373 8.428 14.961 1.00 84.12 995 SER A O 1
ATOM 7849 N N . LEU A 1 996 ? -9.220 8.169 16.858 1.00 82.94 996 LEU A N 1
ATOM 7850 C CA . LEU A 1 996 ? -8.350 9.313 16.609 1.00 82.94 996 LEU A CA 1
ATOM 7851 C C . LEU A 1 996 ? -7.211 8.927 15.651 1.00 82.94 996 LEU A C 1
ATOM 7853 O O . LEU A 1 996 ? -6.632 7.847 15.790 1.00 82.94 996 LEU A O 1
ATOM 7857 N N . PRO A 1 997 ? -6.822 9.814 14.712 1.00 79.19 997 PRO A N 1
ATOM 7858 C CA . PRO A 1 997 ? -5.689 9.568 13.817 1.00 79.19 997 PRO A CA 1
ATOM 7859 C C . PRO A 1 997 ? -4.361 9.369 14.556 1.00 79.19 997 PRO A C 1
ATOM 7861 O O . PRO A 1 997 ? -3.485 8.657 14.068 1.00 79.19 997 PRO A O 1
ATOM 7864 N N . MET A 1 998 ? -4.211 9.993 15.728 1.00 86.31 998 MET A N 1
ATOM 7865 C CA . MET A 1 998 ? -3.037 9.861 16.581 1.00 86.31 998 MET A CA 1
ATOM 7866 C C . MET A 1 998 ? -3.467 9.531 18.010 1.00 86.31 998 MET A C 1
ATOM 7868 O O . MET A 1 998 ? -4.239 10.254 18.634 1.00 86.31 998 MET A O 1
ATOM 7872 N N . THR A 1 999 ? -2.969 8.421 18.538 1.00 87.00 999 THR A N 1
ATOM 7873 C CA . THR A 1 999 ? -3.169 7.986 19.918 1.00 87.00 999 THR A CA 1
ATOM 7874 C C . THR A 1 999 ? -1.892 7.322 20.400 1.00 87.00 999 THR A C 1
ATOM 7876 O O . THR A 1 999 ? -1.478 6.267 19.898 1.00 87.00 999 THR A O 1
ATOM 7879 N N . LYS A 1 1000 ? -1.265 7.948 21.394 1.00 88.06 1000 LYS A N 1
ATOM 7880 C CA . LYS A 1 1000 ? -0.216 7.305 22.172 1.00 88.06 1000 LYS A CA 1
ATOM 7881 C C . LYS A 1 1000 ? -0.889 6.366 23.160 1.00 88.06 1000 LYS A C 1
ATOM 7883 O O . LYS A 1 1000 ? -1.761 6.804 23.901 1.00 88.06 1000 LYS A O 1
ATOM 7888 N N . THR A 1 1001 ? -0.513 5.096 23.126 1.00 91.94 1001 THR A N 1
ATOM 7889 C CA . THR A 1 1001 ? -1.084 4.097 24.026 1.00 91.94 1001 THR A CA 1
ATOM 7890 C C . THR A 1 1001 ? -0.067 3.019 24.368 1.00 91.94 1001 THR A C 1
ATOM 7892 O O . THR A 1 1001 ? 0.778 2.661 23.543 1.00 91.94 1001 THR A O 1
ATOM 7895 N N . MET A 1 1002 ? -0.154 2.530 25.599 1.00 93.31 1002 MET A N 1
ATOM 7896 C CA . MET A 1 1002 ? 0.560 1.388 26.143 1.00 93.31 1002 MET A CA 1
ATOM 7897 C C . MET A 1 1002 ? -0.169 0.072 25.867 1.00 93.31 1002 MET A C 1
ATOM 7899 O O . MET A 1 1002 ? 0.428 -0.982 26.093 1.00 93.31 1002 MET A O 1
ATOM 7903 N N . ALA A 1 1003 ? -1.401 0.128 25.344 1.00 93.25 1003 ALA A N 1
ATOM 7904 C CA . ALA A 1 1003 ? -2.144 -1.044 24.914 1.00 93.25 1003 ALA A CA 1
ATOM 7905 C C . ALA A 1 1003 ? -1.416 -1.814 23.810 1.00 93.25 1003 ALA A C 1
ATOM 7907 O O . ALA A 1 1003 ? -0.831 -1.247 22.881 1.00 93.25 1003 ALA A O 1
ATOM 7908 N N . GLU A 1 1004 ? -1.535 -3.134 23.867 1.00 90.19 1004 GLU A N 1
ATOM 7909 C CA . GLU A 1 1004 ? -0.973 -4.042 22.866 1.00 90.19 1004 GLU A CA 1
ATOM 7910 C C . GLU A 1 1004 ? -1.781 -4.048 21.560 1.00 90.19 1004 GLU A C 1
ATOM 7912 O O . GLU A 1 1004 ? -1.273 -4.433 20.495 1.00 90.19 1004 GLU A O 1
ATOM 7917 N N . ARG A 1 1005 ? -3.050 -3.628 21.631 1.00 90.62 1005 ARG A N 1
ATOM 7918 C CA . ARG A 1 1005 ? -3.997 -3.628 20.513 1.00 90.62 1005 ARG A CA 1
ATOM 7919 C C . ARG A 1 1005 ? -4.874 -2.391 20.481 1.00 90.62 1005 ARG A C 1
ATOM 7921 O O . ARG A 1 1005 ? -5.130 -1.759 21.503 1.00 90.62 1005 ARG A O 1
ATOM 7928 N N . ARG A 1 1006 ? -5.367 -2.093 19.278 1.00 92.12 1006 ARG A N 1
ATOM 7929 C CA . ARG A 1 1006 ? -6.332 -1.027 19.019 1.00 92.12 1006 ARG A CA 1
ATOM 7930 C C . ARG A 1 1006 ? -7.619 -1.609 18.437 1.00 92.12 1006 ARG A C 1
ATOM 7932 O O . ARG A 1 1006 ? -7.558 -2.486 17.577 1.00 92.12 1006 ARG A O 1
ATOM 7939 N N . LEU A 1 1007 ? -8.763 -1.105 18.889 1.00 91.19 1007 LEU A N 1
ATOM 7940 C CA . LEU A 1 1007 ? -10.071 -1.349 18.279 1.00 91.19 1007 LEU A CA 1
ATOM 7941 C C . LEU A 1 1007 ? -10.650 -0.031 17.743 1.00 91.19 1007 LEU A C 1
ATOM 7943 O O . LEU A 1 1007 ? -10.463 1.017 18.367 1.00 91.19 1007 LEU A O 1
ATOM 7947 N N . PRO A 1 1008 ? -11.353 -0.063 16.597 1.00 87.56 1008 PRO A N 1
ATOM 7948 C CA . PRO A 1 1008 ? -11.777 1.151 15.900 1.00 87.56 1008 PRO A CA 1
ATOM 7949 C C . PRO A 1 1008 ? -12.892 1.911 16.626 1.00 87.56 1008 PRO A C 1
ATOM 7951 O O . PRO A 1 1008 ? -13.047 3.114 16.428 1.00 87.56 1008 PRO A O 1
ATOM 7954 N N . ASN A 1 1009 ? -13.714 1.212 17.410 1.00 88.81 1009 ASN A N 1
ATOM 7955 C CA . ASN A 1 1009 ? -14.865 1.777 18.103 1.00 88.81 1009 ASN A CA 1
ATOM 7956 C C . ASN A 1 1009 ? -15.393 0.820 19.184 1.00 88.81 1009 ASN A C 1
ATOM 7958 O O . ASN A 1 1009 ? -15.056 -0.364 19.221 1.00 88.81 1009 ASN A O 1
ATOM 7962 N N . ASN A 1 1010 ? -16.299 1.337 20.010 1.00 89.50 1010 ASN A N 1
ATOM 7963 C CA . ASN A 1 1010 ? -16.947 0.611 21.098 1.00 89.50 1010 ASN A CA 1
ATOM 7964 C C . ASN A 1 1010 ? -17.789 -0.597 20.640 1.00 89.50 1010 ASN A C 1
ATOM 7966 O O . ASN A 1 1010 ? -17.948 -1.556 21.390 1.00 89.50 1010 ASN A O 1
ATOM 7970 N N . LYS A 1 1011 ? -18.306 -0.614 19.400 1.00 90.50 1011 LYS A N 1
ATOM 7971 C CA . LYS A 1 1011 ? -19.073 -1.770 18.887 1.00 90.50 1011 LYS A CA 1
ATOM 7972 C C . LYS A 1 1011 ? -18.215 -3.031 18.790 1.00 90.50 1011 LYS A C 1
ATOM 7974 O O . LYS A 1 1011 ? -18.739 -4.132 18.914 1.00 90.50 1011 LYS A O 1
ATOM 7979 N N . SER A 1 1012 ? -16.900 -2.864 18.644 1.00 92.00 1012 SER A N 1
ATOM 7980 C CA . SER A 1 1012 ? -15.932 -3.965 18.576 1.00 92.00 1012 SER A CA 1
ATOM 7981 C C . SER A 1 1012 ? -15.768 -4.718 19.905 1.00 92.00 1012 SER A C 1
ATOM 7983 O O . SER A 1 1012 ? -15.157 -5.783 19.928 1.00 92.00 1012 SER A O 1
ATOM 7985 N N . VAL A 1 1013 ? -16.319 -4.196 21.010 1.00 94.81 1013 VAL A N 1
ATOM 7986 C CA . VAL A 1 1013 ? -16.297 -4.859 22.324 1.00 94.81 1013 VAL A CA 1
ATOM 7987 C C . VAL A 1 1013 ? -17.261 -6.044 22.373 1.00 94.81 1013 VAL A C 1
ATOM 7989 O O . VAL A 1 1013 ? -16.942 -7.060 22.981 1.00 94.81 1013 VAL A O 1
ATOM 7992 N N . LEU A 1 1014 ? -18.420 -5.964 21.712 1.00 95.50 1014 LEU A N 1
ATOM 7993 C CA . LEU A 1 1014 ? -19.410 -7.047 21.731 1.00 95.50 1014 LEU A CA 1
ATOM 7994 C C . LEU A 1 1014 ? -18.850 -8.376 21.178 1.00 95.50 1014 LEU A C 1
ATOM 7996 O O . LEU A 1 1014 ? -18.945 -9.375 21.892 1.00 95.50 1014 LEU A O 1
ATOM 8000 N N . PRO A 1 1015 ? -18.226 -8.416 19.984 1.00 95.00 1015 PRO A N 1
ATOM 8001 C CA . PRO A 1 1015 ? -17.625 -9.645 19.471 1.00 95.00 1015 PRO A CA 1
ATOM 8002 C C . PRO A 1 1015 ? -16.510 -10.200 20.370 1.00 95.00 1015 PRO A C 1
ATOM 8004 O O . PRO A 1 1015 ? -16.363 -11.414 20.468 1.00 95.00 1015 PRO A O 1
ATOM 8007 N N . LEU A 1 1016 ? -15.769 -9.345 21.092 1.00 95.44 1016 LEU A N 1
ATOM 8008 C CA . LEU A 1 1016 ? -14.791 -9.798 22.090 1.00 95.44 1016 LEU A CA 1
ATOM 8009 C C . LEU A 1 1016 ? -15.479 -10.512 23.252 1.00 95.44 1016 LEU A C 1
ATOM 8011 O O . LEU A 1 1016 ? -15.061 -11.597 23.645 1.00 95.44 1016 LEU A O 1
ATOM 8015 N N . LEU A 1 1017 ? -16.537 -9.918 23.808 1.00 96.44 1017 LEU A N 1
ATOM 8016 C CA . LEU A 1 1017 ? -17.289 -10.532 24.904 1.00 96.44 1017 LEU A CA 1
ATOM 8017 C C . LEU A 1 1017 ? -17.916 -11.863 24.461 1.00 96.44 1017 LEU A C 1
ATOM 8019 O O . LEU A 1 1017 ? -17.839 -12.851 25.186 1.00 96.44 1017 LEU A O 1
ATOM 8023 N N . GLN A 1 1018 ? -18.468 -11.919 23.247 1.00 95.94 1018 GLN A N 1
ATOM 8024 C CA . GLN A 1 1018 ? -18.980 -13.158 22.653 1.00 95.94 1018 GLN A CA 1
ATOM 8025 C C . GLN A 1 1018 ? -17.875 -14.204 22.471 1.00 95.94 1018 GLN A C 1
ATOM 8027 O O . GLN A 1 1018 ? -18.105 -15.385 22.714 1.00 95.94 1018 GLN A O 1
ATOM 8032 N N . TRP A 1 1019 ? -16.67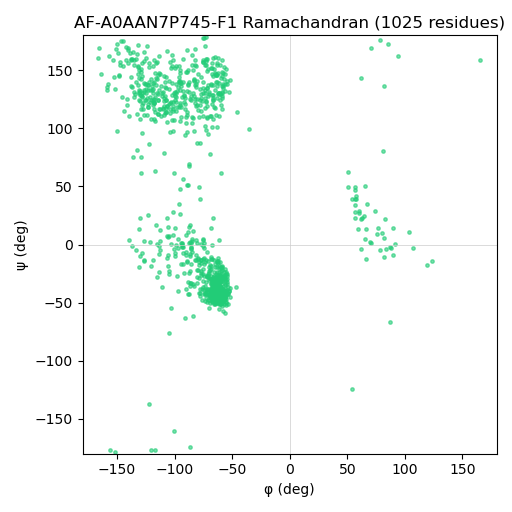1 -13.786 22.080 1.00 95.12 1019 TRP A N 1
ATOM 8033 C CA . TRP A 1 1019 ? -15.523 -14.680 21.991 1.00 95.12 1019 TRP A CA 1
ATOM 8034 C C . TRP A 1 1019 ? -15.158 -15.280 23.353 1.00 95.12 1019 TRP A C 1
ATOM 8036 O O . TRP A 1 1019 ? -14.965 -16.490 23.451 1.00 95.12 1019 TRP A O 1
ATOM 8046 N N . VAL A 1 1020 ? -15.129 -14.469 24.417 1.00 94.69 1020 VAL A N 1
ATOM 8047 C CA . VAL A 1 1020 ? -14.863 -14.953 25.785 1.00 94.69 1020 VAL A CA 1
ATOM 8048 C C . VAL A 1 1020 ? -15.946 -15.936 26.236 1.00 94.69 1020 VAL A C 1
ATOM 8050 O O . VAL A 1 1020 ? -15.624 -16.989 26.781 1.00 94.69 1020 VAL A O 1
ATOM 8053 N N . GLU A 1 1021 ? -17.216 -15.636 25.958 1.00 94.25 1021 GLU A N 1
ATOM 8054 C CA . GLU A 1 1021 ? -18.345 -16.530 26.251 1.00 94.25 1021 GLU A CA 1
ATOM 8055 C C . GLU A 1 1021 ? -18.183 -17.877 25.531 1.00 94.25 1021 GLU A C 1
ATOM 8057 O O . GLU A 1 1021 ? -18.287 -18.939 26.148 1.00 94.25 1021 GLU A O 1
ATOM 8062 N N . GLN A 1 1022 ? -17.846 -17.851 24.238 1.00 92.38 1022 GLN A N 1
ATOM 8063 C CA . GLN A 1 1022 ? -17.591 -19.065 23.467 1.00 92.38 1022 GLN A CA 1
ATOM 8064 C C . GLN A 1 1022 ? -16.382 -19.840 23.992 1.00 92.38 1022 GLN A C 1
ATOM 8066 O O . GLN A 1 1022 ? -16.454 -21.063 24.102 1.00 92.38 1022 GLN A O 1
ATOM 8071 N N . TYR A 1 1023 ? -15.291 -19.156 24.337 1.00 91.12 1023 TYR A N 1
ATOM 8072 C CA . TYR A 1 1023 ? -14.094 -19.775 24.899 1.00 91.12 1023 TYR A CA 1
ATOM 8073 C C . TYR A 1 1023 ? -14.408 -20.526 26.198 1.00 91.12 1023 TYR A C 1
ATOM 8075 O O . TYR A 1 1023 ? -14.059 -21.699 26.322 1.00 91.12 1023 TYR A O 1
ATOM 8083 N N . LEU A 1 1024 ? -15.122 -19.884 27.128 1.00 90.75 1024 LEU A N 1
ATOM 8084 C CA . LEU A 1 1024 ? -15.511 -20.495 28.399 1.00 90.75 1024 LEU A CA 1
ATOM 8085 C C . LEU A 1 1024 ? -16.506 -21.643 28.209 1.00 90.75 1024 LEU A C 1
ATOM 8087 O O . LEU A 1 1024 ? -16.390 -22.648 28.891 1.00 90.75 1024 LEU A O 1
ATOM 8091 N N . SER A 1 1025 ? -17.426 -21.548 27.244 1.00 87.69 1025 SER A N 1
ATOM 8092 C CA . SER A 1 1025 ? -18.381 -22.632 26.955 1.00 87.69 1025 SER A CA 1
ATOM 8093 C C . SER A 1 1025 ? -17.746 -23.899 26.363 1.00 87.69 1025 SER A C 1
ATOM 8095 O O . SER A 1 1025 ? -18.354 -24.968 26.399 1.00 87.69 1025 SER A O 1
ATOM 8097 N N . ARG A 1 1026 ? -16.549 -23.780 25.768 1.00 83.81 1026 ARG A N 1
ATOM 8098 C CA . ARG A 1 1026 ? -15.782 -24.909 25.214 1.00 83.81 1026 ARG A CA 1
ATOM 8099 C C . ARG A 1 1026 ? -14.920 -25.611 26.273 1.00 83.81 1026 ARG A C 1
ATOM 8101 O O . ARG A 1 1026 ? -14.436 -26.708 25.990 1.00 83.81 1026 ARG A O 1
ATOM 8108 N N . ARG A 1 1027 ? -14.677 -24.962 27.417 1.00 75.31 1027 ARG A N 1
ATOM 8109 C CA . ARG A 1 1027 ? -13.952 -25.501 28.578 1.00 75.31 1027 ARG A CA 1
ATOM 8110 C C . ARG A 1 1027 ? -14.884 -26.385 29.399 1.00 75.31 1027 ARG A C 1
ATOM 8112 O O . ARG A 1 1027 ? -14.376 -27.409 29.908 1.00 75.31 1027 ARG A O 1
#

Foldseek 3Di:
DVVVVVVVVLQVVQLVVCVVVVFFDAADDQDDLVPQDKWKWKDFPVRPPIDTDDPVCLVVQQAVFFEEEEAEAALDFCPDPLNVLLVVLDRVPDGHMYIYIGRCVQRNHSHRVSNLVCLLSLLLVLLVVVLVCVVVSSYDQARYEYEAAASRLFSQLLSLVNVCVVVVRAGHNEYEYQQHFCVVPPVNDSNRGAAQSSHPFYEAEHFAPRGDQDDGTVFYFAPPLPPLPSNHFDPPQDDDPDDDDDDDPPNSRRVVRRCVSSVLLSVCSVPVPDDQFTFGDRSVCSNVVNRDDGGDRRNDPDVPVCVVVVVVCLVVPPQAQEEEEEAAAQWAWDADPVRATDTHGDPPVPNVQLQQQHDLNHEYEYARNDDDDPPHDDDQDDPPDSGNYHYDHFDDADALVQCLQQVVVVSHDADVVNVVVLLVRLVVRLVVVVVVQVVVRGAEYEYEAQSNLQSLQSNLVCCVVVVGNHAYEYEHQWHADAQVSCVVHPCSQSSLLSQVSGQEYEAQDLVRLVRSQVNCCFVVVWDADSVQSWTDDLLFIHHYDHFHAFAPLVVLLVLADDDDDDDQAAEEEEEDQDLVLVLLLLLLVVVLCVVPVVNQQRYAYEYEYAHDDCVSRVVVQVVSQVVRPDPNDRRYHYDYHDDDPSRLLVVLLRHQEYAAADQATRADNSLNSSLSSQPDQHHAYEYEPRYVVVVVQVLHHYDHSVDSNRSSVSVVCRVPPDSVSRVVSSVVSSVSSNCSHNSVSVCVSVVCRSPRDRDDDDAQFLVNVCVPCVVQFDPPFAEEEEFEQEQAQFDHDPDPVVTAGPPLSLVLVQVQLVFPSYAYEYFYCAAQVSVCVRSVDLSHWYAYNQNCWIAHSVRDIHHNDADPPQQVLLVVLQVVCCVVPVDQPWHWDDRRNKIKTAQVNHDPVSLVCSLVVNCVSLVVSVFHWDDDDNIIMTHHPDPDGNLNNVQCVQCVVPNPPSLVRHAYEYEDADPRSQSNLVNCQPSYQYEYERSRSDDDHSHSHYDNGNVSNSNVSVSVVVVSVVD